Protein AF-A0AAV6B854-F1 (afdb_monomer)

Foldseek 3Di:
DLLLLLQLLLLVLLVVLQVQDADLVVSCVVSVHDSLLSVLVCQQLQRHRDDFDDDPFFFPAWAACQVNNRLWIFGDDNDPFTKIFRQDCDWDCRVFTDHHLFIKTAHALFKKKKKKFFDQDFAWKKKKKKKFQRHLPDDPFKKKWKWKHDHPHIHTADIDTHHNRDIDIDDIDGGHGDDGRIMTMMIIYHAQSDRVSHIMIMKMWMWGPDPPTDIFICSVQQRNPVPPDALGAGPVGRGSRIHIGMDTDPNDDPADHQQPPELVNVLSNDPDPVSVSVSSVVSSVCQVDDADPPCPDSSNVNNLQCQACCHSSNVSVVVVVVVVPDDDDDDDDDDDDDDPPPPPDDDDDPDFFDDLVQAQAEPVGDGDPSVDHHDDPPDDDDGGDDCSHQPPHDDDDDDAADVPPCQQPKDWDADDPDTDDDDDDDDDKDKDWDADDDPPPDSRIDIDIRIDIHHDPPHPNVVVVVVVVVVVCLQDPCVVVPPDPDDPDPPADLPPDDDDCVNVLPPPDDPVRNVVVVVVVVVVCLVVVSLQVSQVRLVVVLVVCVVPHHSVVCVVVNVVSVVSNVVSVVVVVVCLVVLLVVLQVVLCQLLLHHDDPVRNVVLVVQLVVCVVVVNDSVVSSVVSSVCSCPDCSRVDLDFDADPDDDDDDTALSSVQQVLCCQQQVGRRDPVSRVCSVVRNCPPPVNVVVVNLVSLQDPSSLVNQQVPVCVVVVCRVVLVDPPDDCVVVVLCNVCRVVVSVFSSVVVSCCSNVVHDPCQLPFAQKTKDAPSVCVVLVVPPDDHPDRPRIDIDGRCVVSVDGHND

Radius of gyration: 46.35 Å; Cα contacts (8 Å, |Δi|>4): 1194; chains: 1; bounding box: 89×69×136 Å

Nearest PDB structures (foldseek):
  2cdp-assembly4_D  TM=5.839E-01  e=1.074E-02  Saccharophagus degradans 2-40
  1u5y-assembly1_D  TM=4.014E-01  e=1.334E-02  Mus musculus
  1u5x-assembly1_A  TM=3.945E-01  e=5.460E-02  Mus musculus
  6sf2-assembly1_F  TM=3.501E-01  e=2.931E-01  Homo sapiens
  5hlz-assembly2_G  TM=3.293E-01  e=5.930E-01  Homo sapiens

Sequence (803 aa):
ERTLSATAKYLTAAAQAEAGQTNVAELARQQGVEADALAAWLDYLGVSATGPVKIEGHFTDIYTNGSGFAFINGWGKSGTPNLAANSSDQPVRIPGNMKPHSVAVHPSPKLAAAVGWRSPVAGRVRVTATIHHAHPECGNGVTWSLELRRGSKRQRLANGIAQGAKEVKPAPIENLAVQPGDVVSLLIGPRDANHSCDLTAVDLTLTSVGEGGREWDLAKDVSPNVLAGNPHADRFGNDGVWHFYTEPDKGGPLGPVIPAGSLLAKWQASANAAEKVKLANEVQTLLTLAPPTKKDSPDAALHRQLTSLGGPLFNNQIRSSRRKEAPTETRNPKPETREDQSLLTSAATDAAGLNPDRFGNHPNGSSIDAANLCIQAPSAIEIRLPADLVAGYEFVTTGVLDKATGAEGSVQLQLLTNKPSASSGLLTIEAKTADGEGPWYSNNRITSHNTPIVVNDGSAARQRIEAAFDEFRQIFPAALCYTKIVPVDEVVTLTLFYREDDHFKRLMLDGAQAARLDRLWDEMHYVAQDALTLVDVFEQLWQYATQDADPSVFEPMREPIKQRAAAFRQRLVDTQPAHLDAVLKFADGAYRRPLTGTERDELRGLYRKLRTEEIPHDDAIRLTLARTLVAPAFLYRAEKPGLGDKAGPVSDWELATRLSYFLWSSAPDAELRAVAASGKLRQPDALAAQTRRMLKDERARRLATEFACAWLHIYDFDELGEKSDRHFPTFTGLRGAMYEETIRFFTDLFQNDGSVLNILDADYTFLNADLATHYGITNMKFTGSNDWRRVDDVKKFSRGGIL

Structure (mmCIF, N/CA/C/O backbone):
data_AF-A0AAV6B854-F1
#
_entry.id   AF-A0AAV6B854-F1
#
loop_
_atom_site.group_PDB
_atom_site.id
_atom_site.type_symbol
_atom_site.label_atom_id
_atom_site.label_alt_id
_atom_site.label_comp_id
_atom_site.label_asym_id
_atom_site.label_entity_id
_atom_site.label_seq_id
_atom_site.pdbx_PDB_ins_code
_atom_site.Cartn_x
_atom_site.Cartn_y
_atom_site.Cartn_z
_atom_site.occupancy
_atom_site.B_iso_or_equiv
_atom_site.auth_seq_id
_atom_site.auth_comp_id
_atom_site.auth_asym_id
_atom_site.auth_atom_id
_atom_site.pdbx_PDB_model_num
ATOM 1 N N . GLU A 1 1 ? -19.792 -12.767 52.967 1.00 71.62 1 GLU A N 1
ATOM 2 C CA . GLU A 1 1 ? -20.794 -13.488 53.792 1.00 71.62 1 GLU A CA 1
ATOM 3 C C . GLU A 1 1 ? -21.326 -12.671 54.970 1.00 71.62 1 GLU A C 1
ATOM 5 O O . GLU A 1 1 ? -22.494 -12.312 54.914 1.00 71.62 1 GLU A O 1
ATOM 10 N N . ARG A 1 2 ? -20.512 -12.297 55.978 1.00 77.31 2 ARG A N 1
ATOM 11 C CA . ARG A 1 2 ? -20.969 -11.506 57.153 1.00 77.31 2 ARG A CA 1
ATOM 12 C C . ARG A 1 2 ? -21.766 -10.240 56.796 1.00 77.31 2 ARG A C 1
ATOM 14 O O . ARG A 1 2 ? -22.794 -9.966 57.400 1.00 77.31 2 ARG A O 1
ATOM 21 N N . THR A 1 3 ? -21.322 -9.483 55.792 1.00 82.00 3 THR A N 1
ATOM 22 C CA . THR A 1 3 ? -22.029 -8.278 55.319 1.00 82.00 3 THR A CA 1
ATOM 23 C C . THR A 1 3 ? -23.379 -8.601 54.673 1.00 82.00 3 THR A C 1
ATOM 25 O O . THR A 1 3 ? -24.347 -7.876 54.873 1.00 82.00 3 THR A O 1
ATOM 28 N N . LEU A 1 4 ? -23.469 -9.704 53.925 1.00 87.44 4 LEU A N 1
ATOM 29 C CA . LEU A 1 4 ? -24.692 -10.093 53.216 1.00 87.44 4 LEU A CA 1
ATOM 30 C C . LEU A 1 4 ? -25.757 -10.614 54.191 1.00 87.44 4 LEU A C 1
ATOM 32 O O . LEU A 1 4 ? -26.934 -10.284 54.049 1.00 87.44 4 LEU A O 1
ATOM 36 N N . SER A 1 5 ? -25.352 -11.345 55.236 1.00 87.81 5 SER A N 1
ATOM 37 C CA . SER A 1 5 ? -26.268 -11.881 56.253 1.00 87.81 5 SER A CA 1
ATOM 38 C C . SER A 1 5 ? -26.866 -10.831 57.197 1.00 87.81 5 SER A C 1
ATOM 40 O O . SER A 1 5 ? -27.813 -11.142 57.914 1.00 87.81 5 SER A O 1
ATOM 42 N N . ALA A 1 6 ? -26.363 -9.593 57.179 1.00 91.94 6 ALA A N 1
ATOM 43 C CA . ALA A 1 6 ? -26.896 -8.463 57.943 1.00 91.94 6 ALA A CA 1
ATOM 44 C C . ALA A 1 6 ? -27.692 -7.454 57.084 1.00 91.94 6 ALA A C 1
ATOM 46 O O . ALA A 1 6 ? -28.040 -6.374 57.565 1.00 91.94 6 ALA A O 1
ATOM 47 N N . THR A 1 7 ? -28.004 -7.786 55.825 1.00 93.88 7 THR A N 1
ATOM 48 C CA . THR A 1 7 ? -28.675 -6.884 54.867 1.00 93.88 7 THR A CA 1
ATOM 49 C C . THR A 1 7 ? -29.955 -6.243 55.408 1.00 93.88 7 THR A C 1
ATOM 51 O O . THR A 1 7 ? -30.139 -5.035 55.259 1.00 93.88 7 THR A O 1
ATOM 54 N N . ALA A 1 8 ? -30.819 -6.992 56.097 1.00 93.25 8 ALA A N 1
ATOM 55 C CA . ALA A 1 8 ? -32.073 -6.443 56.615 1.00 93.25 8 ALA A CA 1
ATOM 56 C C . ALA A 1 8 ? -31.842 -5.344 57.670 1.00 93.25 8 ALA A C 1
ATOM 58 O O . ALA A 1 8 ? -32.576 -4.352 57.725 1.00 93.25 8 ALA A O 1
ATOM 59 N N . LYS A 1 9 ? -30.778 -5.478 58.472 1.00 93.25 9 LYS A N 1
ATOM 60 C CA . LYS A 1 9 ? -30.368 -4.473 59.462 1.00 93.25 9 LYS A CA 1
ATOM 61 C C . LYS A 1 9 ? -29.821 -3.213 58.791 1.00 93.25 9 LYS A C 1
ATOM 63 O O . LYS A 1 9 ? -30.183 -2.111 59.196 1.00 93.25 9 LYS A O 1
ATOM 68 N N . TYR A 1 10 ? -29.021 -3.361 57.729 1.00 92.88 10 TYR A N 1
ATOM 69 C CA . TYR A 1 10 ? -28.537 -2.222 56.938 1.00 92.88 10 TYR A CA 1
ATOM 70 C C . TYR A 1 10 ? -29.685 -1.435 56.297 1.00 92.88 10 TYR A C 1
ATOM 72 O O . TYR A 1 10 ? -29.712 -0.209 56.385 1.00 92.88 10 TYR A O 1
ATOM 80 N N . LEU A 1 11 ? -30.669 -2.126 55.717 1.00 93.19 11 LEU A N 1
ATOM 81 C CA . LEU A 1 11 ? -31.848 -1.482 55.133 1.00 93.19 11 LEU A CA 1
ATOM 82 C C . LEU A 1 11 ? -32.732 -0.820 56.200 1.00 93.19 11 LEU A C 1
ATOM 84 O O . LEU A 1 11 ? -33.267 0.260 55.970 1.00 93.19 11 LEU A O 1
ATOM 88 N N . THR A 1 12 ? -32.830 -1.399 57.399 1.00 90.50 12 THR A N 1
ATOM 89 C CA . THR A 1 12 ? -33.532 -0.762 58.527 1.00 90.50 12 THR A CA 1
ATOM 90 C C . THR A 1 12 ? -32.855 0.550 58.942 1.00 90.50 12 THR A C 1
ATOM 92 O O . THR A 1 12 ? -33.535 1.569 59.067 1.00 90.50 12 THR A O 1
ATOM 95 N N . ALA A 1 13 ? -31.522 0.565 59.075 1.00 89.00 13 ALA A N 1
ATOM 96 C CA . ALA A 1 13 ? -30.770 1.803 59.308 1.00 89.00 13 ALA A CA 1
ATOM 97 C C . ALA A 1 13 ? -30.957 2.820 58.170 1.00 89.00 13 ALA A C 1
ATOM 99 O O . ALA A 1 13 ? -31.096 4.012 58.437 1.00 89.00 13 ALA A O 1
ATOM 100 N N . ALA A 1 14 ? -30.999 2.373 56.911 1.00 88.75 14 ALA A N 1
ATOM 101 C CA . ALA A 1 14 ? -31.223 3.259 55.772 1.00 88.75 14 ALA A CA 1
ATOM 102 C C . ALA A 1 14 ? -32.614 3.917 55.801 1.00 88.75 14 ALA A C 1
ATOM 104 O O . ALA A 1 14 ? -32.718 5.115 55.556 1.00 88.75 14 ALA A O 1
ATOM 105 N N . ALA A 1 15 ? -33.668 3.184 56.178 1.00 86.81 15 ALA A N 1
ATOM 106 C CA . ALA A 1 15 ? -35.006 3.759 56.358 1.00 86.81 15 ALA A CA 1
ATOM 107 C C . ALA A 1 15 ? -35.057 4.795 57.498 1.00 86.81 15 ALA A C 1
ATOM 109 O O . ALA A 1 15 ? -35.732 5.814 57.378 1.00 86.81 15 ALA A O 1
ATOM 110 N N . GLN A 1 16 ? -34.328 4.564 58.597 1.00 84.00 16 GLN A N 1
ATOM 111 C CA . GLN A 1 16 ? -34.201 5.541 59.689 1.00 84.00 16 GLN A CA 1
ATOM 112 C C . GLN A 1 16 ? -33.441 6.799 59.244 1.00 84.00 16 GLN A C 1
ATOM 114 O O . GLN A 1 16 ? -33.803 7.913 59.625 1.00 84.00 16 GLN A O 1
ATOM 119 N N . ALA A 1 17 ? -32.425 6.630 58.393 1.00 80.88 17 ALA A N 1
ATOM 120 C CA . ALA A 1 17 ? -31.695 7.743 57.803 1.00 80.88 17 ALA A CA 1
ATOM 121 C C . ALA A 1 17 ? -32.569 8.583 56.855 1.00 80.88 17 ALA A C 1
ATOM 123 O O . ALA A 1 17 ? -32.523 9.809 56.922 1.00 80.88 17 ALA A O 1
ATOM 124 N N . GLU A 1 18 ? -33.425 7.954 56.038 1.00 76.44 18 GLU A N 1
ATOM 125 C CA . GLU A 1 18 ? -34.421 8.658 55.209 1.00 76.44 18 GLU A CA 1
ATOM 126 C C . GLU A 1 18 ? -35.422 9.474 56.045 1.00 76.44 18 GLU A C 1
ATOM 128 O O . GLU A 1 18 ? -35.885 10.523 55.601 1.00 76.44 18 GLU A O 1
ATOM 133 N N . ALA A 1 19 ? -35.738 9.019 57.262 1.00 72.81 19 ALA A N 1
ATOM 134 C CA . ALA A 1 19 ? -36.657 9.689 58.184 1.00 72.81 19 ALA A CA 1
ATOM 135 C C . ALA A 1 19 ? -36.009 10.817 59.020 1.00 72.81 19 ALA A C 1
ATOM 137 O O . ALA A 1 19 ? -36.686 11.413 59.858 1.00 72.81 19 ALA A O 1
ATOM 138 N N . GLY A 1 20 ? -34.724 11.130 58.799 1.00 69.56 20 GLY A N 1
ATOM 139 C CA . GLY A 1 20 ? -34.049 12.295 59.388 1.00 69.56 20 GLY A CA 1
ATOM 140 C C . GLY A 1 20 ? -33.000 12.004 60.471 1.00 69.56 20 GLY A C 1
ATOM 141 O O . GLY A 1 20 ? -32.495 12.948 61.077 1.00 69.56 20 GLY A O 1
ATOM 142 N N . GLN A 1 21 ? -32.627 10.743 60.725 1.00 64.69 21 GLN A N 1
ATOM 143 C CA . GLN A 1 21 ? -31.548 10.399 61.667 1.00 64.69 21 GLN A CA 1
ATOM 144 C C . GLN A 1 21 ? -30.183 10.374 60.951 1.00 64.69 21 GLN A C 1
ATOM 146 O O . GLN A 1 21 ? -29.966 9.581 60.043 1.00 64.69 21 GLN A O 1
ATOM 151 N N . THR A 1 22 ? -29.245 11.255 61.320 1.00 63.97 22 THR A N 1
ATOM 152 C CA . THR A 1 22 ? -28.182 11.672 60.377 1.00 63.97 22 THR A CA 1
ATOM 153 C C . THR A 1 22 ? -26.769 11.134 60.645 1.00 63.97 22 THR A C 1
ATOM 155 O O . THR A 1 22 ? -25.888 11.274 59.794 1.00 63.97 22 THR A O 1
ATOM 158 N N . ASN A 1 23 ? -26.520 10.500 61.796 1.00 78.75 23 ASN A N 1
ATOM 159 C CA . ASN A 1 23 ? -25.188 10.003 62.161 1.00 78.75 23 ASN A CA 1
ATOM 160 C C . ASN A 1 23 ? -25.024 8.509 61.821 1.00 78.75 23 ASN A C 1
ATOM 162 O O . ASN A 1 23 ? -25.554 7.644 62.518 1.00 78.75 23 ASN A O 1
ATOM 166 N N . VAL A 1 24 ? -24.241 8.215 60.775 1.00 79.75 24 VAL A N 1
ATOM 167 C CA . VAL A 1 24 ? -23.971 6.850 60.278 1.00 79.75 24 VAL A CA 1
ATOM 168 C C . VAL A 1 24 ? -23.325 5.957 61.340 1.00 79.75 24 VAL A C 1
ATOM 170 O O . VAL A 1 24 ? -23.708 4.798 61.465 1.00 79.75 24 VAL A O 1
ATOM 173 N N . ALA A 1 25 ? -22.384 6.481 62.132 1.00 81.31 25 ALA A N 1
ATOM 174 C CA . ALA A 1 25 ? -21.709 5.702 63.173 1.00 81.31 25 ALA A CA 1
ATOM 175 C C . ALA A 1 25 ? -22.676 5.314 64.302 1.00 81.31 25 ALA A C 1
ATOM 177 O O . ALA A 1 25 ? -22.631 4.198 64.816 1.00 81.31 25 ALA A O 1
ATOM 178 N N . GLU A 1 26 ? -23.595 6.217 64.646 1.00 83.38 26 GLU A N 1
ATOM 179 C CA . GLU A 1 26 ? -24.616 5.955 65.657 1.00 83.38 26 GLU A CA 1
ATOM 180 C C . GLU A 1 26 ? -25.685 4.976 65.149 1.00 83.38 26 GLU A C 1
ATOM 182 O O . GLU A 1 26 ? -26.049 4.049 65.868 1.00 83.38 26 GLU A O 1
ATOM 187 N N . LEU A 1 27 ? -26.130 5.107 63.894 1.00 85.81 27 LEU A N 1
ATOM 188 C CA . LEU A 1 27 ? -27.044 4.149 63.258 1.00 85.81 27 LEU A CA 1
ATOM 189 C C . LEU A 1 27 ? -26.430 2.745 63.160 1.00 85.81 27 LEU A C 1
ATOM 191 O O . LEU A 1 27 ? -27.095 1.754 63.464 1.00 85.81 27 LEU A O 1
ATOM 195 N N . ALA A 1 28 ? -25.151 2.655 62.786 1.00 86.62 28 ALA A N 1
ATOM 196 C CA . ALA A 1 28 ? -24.418 1.393 62.726 1.00 86.62 28 ALA A CA 1
ATOM 197 C C . ALA A 1 28 ? -24.355 0.714 64.104 1.00 86.62 28 ALA A C 1
ATOM 199 O O . ALA A 1 28 ? -24.647 -0.478 64.225 1.00 86.62 28 ALA A O 1
ATOM 200 N N . ARG A 1 29 ? -24.065 1.489 65.159 1.00 87.00 29 ARG A N 1
ATOM 201 C CA . ARG A 1 29 ? -24.039 1.017 66.551 1.00 87.00 29 ARG A CA 1
ATOM 202 C C . ARG A 1 29 ? -25.415 0.550 67.031 1.00 87.00 29 ARG A C 1
ATOM 204 O O . ARG A 1 29 ? -25.506 -0.511 67.640 1.00 87.00 29 ARG A O 1
ATOM 211 N N . GLN A 1 30 ? -26.475 1.304 66.734 1.00 86.31 30 GLN A N 1
ATOM 212 C CA . GLN A 1 30 ? -27.852 0.963 67.117 1.00 86.31 30 GLN A CA 1
ATOM 213 C C . GLN A 1 30 ? -28.340 -0.334 66.461 1.00 86.31 30 GLN A C 1
ATOM 215 O O . GLN A 1 30 ? -29.020 -1.126 67.108 1.00 86.31 30 GLN A O 1
ATOM 220 N N . GLN A 1 31 ? -27.967 -0.576 65.200 1.00 88.25 31 GLN A N 1
ATOM 221 C CA . GLN A 1 31 ? -28.343 -1.796 64.476 1.00 88.25 31 GLN A CA 1
ATOM 222 C C . GLN A 1 31 ? -27.357 -2.965 64.671 1.00 88.25 31 GLN A C 1
ATOM 224 O O . GLN A 1 31 ? -27.645 -4.091 64.252 1.00 88.25 31 GLN A O 1
ATOM 229 N N . GLY A 1 32 ? -26.204 -2.733 65.309 1.00 89.00 32 GLY A N 1
ATOM 230 C CA . GLY A 1 32 ? -25.157 -3.739 65.510 1.00 89.00 32 GLY A CA 1
ATOM 231 C C . GLY A 1 32 ? -24.553 -4.227 64.191 1.00 89.00 32 GLY A C 1
ATOM 232 O O . GLY A 1 32 ? -24.467 -5.435 63.965 1.00 89.00 32 GLY A O 1
ATOM 233 N N . VAL A 1 33 ? -24.207 -3.295 63.300 1.00 89.81 33 VAL A N 1
ATOM 234 C CA . VAL A 1 33 ? -23.647 -3.572 61.970 1.00 89.81 33 VAL A CA 1
ATOM 235 C C . VAL A 1 33 ? -22.370 -2.769 61.710 1.00 89.81 33 VAL A C 1
ATOM 237 O O . VAL A 1 33 ? -22.152 -1.727 62.319 1.00 89.81 33 VAL A O 1
ATOM 240 N N . GLU A 1 34 ? -21.537 -3.230 60.774 1.00 87.31 34 GLU A N 1
ATOM 241 C CA . GLU A 1 34 ? -20.301 -2.531 60.383 1.00 87.31 34 GLU A CA 1
ATOM 242 C C . GLU A 1 34 ? -20.585 -1.155 59.757 1.00 87.31 34 GLU A C 1
ATOM 244 O O . GLU A 1 34 ? -21.346 -1.055 58.789 1.00 87.31 34 GLU A O 1
ATOM 249 N N . ALA A 1 35 ? -19.936 -0.103 60.265 1.00 84.00 35 ALA A N 1
ATOM 250 C CA . ALA A 1 35 ? -20.169 1.277 59.827 1.00 84.00 35 ALA A CA 1
ATOM 251 C C . ALA A 1 35 ? -19.794 1.511 58.353 1.00 84.00 35 ALA A C 1
ATOM 253 O O . ALA A 1 35 ? -20.545 2.165 57.629 1.00 84.00 35 ALA A O 1
ATOM 254 N N . ASP A 1 36 ? -18.691 0.920 57.883 1.00 82.75 36 ASP A N 1
ATOM 255 C CA . ASP A 1 36 ? -18.240 1.046 56.489 1.00 82.75 36 ASP A CA 1
ATOM 256 C C . ASP A 1 36 ? -19.211 0.379 55.506 1.00 82.75 36 ASP A C 1
ATOM 258 O O . ASP A 1 36 ? -19.487 0.904 54.427 1.00 82.75 36 ASP A O 1
ATOM 262 N N . ALA A 1 37 ? -19.779 -0.766 55.890 1.00 84.88 37 ALA A N 1
ATOM 263 C CA . ALA A 1 37 ? -20.789 -1.444 55.087 1.00 84.88 37 ALA A CA 1
ATOM 264 C C . ALA A 1 37 ? -22.123 -0.681 55.086 1.00 84.88 37 ALA A C 1
ATOM 266 O O . ALA A 1 37 ? -22.772 -0.599 54.045 1.00 84.88 37 ALA A O 1
ATOM 267 N N . LEU A 1 38 ? -22.518 -0.075 56.215 1.00 87.31 38 LEU A N 1
ATOM 268 C CA . LEU A 1 38 ? -23.690 0.802 56.254 1.00 87.31 38 LEU A CA 1
ATOM 269 C C . LEU A 1 38 ? -23.485 2.029 55.358 1.00 87.31 38 LEU A C 1
ATOM 271 O O . LEU A 1 38 ? -24.388 2.391 54.611 1.00 87.31 38 LEU A O 1
ATOM 275 N N . ALA A 1 39 ? -22.296 2.636 55.378 1.00 83.94 39 ALA A N 1
ATOM 276 C CA . ALA A 1 39 ? -21.963 3.743 54.489 1.00 83.94 39 ALA A CA 1
ATOM 277 C C . ALA A 1 39 ? -22.082 3.343 53.007 1.00 83.94 39 ALA A C 1
ATOM 279 O O . ALA A 1 39 ? -22.680 4.087 52.232 1.00 83.94 39 ALA A O 1
ATOM 280 N N . ALA A 1 40 ? -21.602 2.151 52.632 1.00 85.00 40 ALA A N 1
ATOM 281 C CA . ALA A 1 40 ? -21.742 1.615 51.278 1.00 85.00 40 ALA A CA 1
ATOM 282 C C . ALA A 1 40 ? -23.212 1.379 50.871 1.00 85.00 40 ALA A C 1
ATOM 284 O O . ALA A 1 40 ? -23.603 1.691 49.745 1.00 85.00 40 ALA A O 1
ATOM 285 N N . TRP A 1 41 ? -24.051 0.890 51.791 1.00 88.38 41 TRP A N 1
ATOM 286 C CA . TRP A 1 41 ? -25.497 0.769 51.569 1.00 88.38 41 TRP A CA 1
ATOM 287 C C . TRP A 1 41 ? -26.172 2.130 51.369 1.00 88.38 41 TRP A C 1
ATOM 289 O O . TRP A 1 41 ? -26.952 2.290 50.433 1.00 88.38 41 TRP A O 1
ATOM 299 N N . LEU A 1 42 ? -25.861 3.119 52.210 1.00 86.00 42 LEU A N 1
ATOM 300 C CA . LEU A 1 42 ? -26.408 4.475 52.089 1.00 86.00 42 LEU A CA 1
ATOM 301 C C . LEU A 1 42 ? -25.967 5.155 50.784 1.00 86.00 42 LEU A C 1
ATOM 303 O O . LEU A 1 42 ? -26.782 5.820 50.144 1.00 86.00 42 LEU A O 1
ATOM 307 N N . ASP A 1 43 ? -24.714 4.950 50.363 1.00 82.06 43 ASP A N 1
ATOM 308 C CA . ASP A 1 43 ? -24.197 5.411 49.069 1.00 82.06 43 ASP A CA 1
ATOM 309 C C . ASP A 1 43 ? -24.985 4.801 47.910 1.00 82.06 43 ASP A C 1
ATOM 311 O O . ASP A 1 43 ? -25.469 5.520 47.037 1.00 82.06 43 ASP A O 1
ATOM 315 N N . TYR A 1 44 ? -25.160 3.479 47.926 1.00 86.75 44 TYR A N 1
ATOM 316 C CA . TYR A 1 44 ? -25.877 2.764 46.877 1.00 86.75 44 TYR A CA 1
ATOM 317 C C . TYR A 1 44 ? -27.359 3.161 46.787 1.00 86.75 44 TYR A C 1
ATOM 319 O O . TYR A 1 44 ? -27.915 3.249 45.693 1.00 86.75 44 TYR A O 1
ATOM 327 N N . LEU A 1 45 ? -27.985 3.449 47.932 1.00 86.88 45 LEU A N 1
ATOM 328 C CA . LEU A 1 45 ? -29.381 3.879 48.027 1.00 86.88 45 LEU A CA 1
ATOM 329 C C . LEU A 1 45 ? -29.585 5.385 47.808 1.00 86.88 45 LEU A C 1
ATOM 331 O O . LEU A 1 45 ? -30.728 5.827 47.710 1.00 86.88 45 LEU A O 1
ATOM 335 N N . GLY A 1 46 ? -28.522 6.194 47.752 1.00 82.50 46 GLY A N 1
ATOM 336 C CA . GLY A 1 46 ? -28.663 7.648 47.637 1.00 82.50 46 GLY A CA 1
ATOM 337 C C . GLY A 1 46 ? -29.248 8.329 48.868 1.00 82.50 46 GLY A C 1
ATOM 338 O O . GLY A 1 46 ? -29.906 9.368 48.744 1.00 82.50 46 GLY A O 1
ATOM 339 N N . VAL A 1 47 ? -29.075 7.731 50.045 1.00 81.50 47 VAL A N 1
ATOM 340 C CA . VAL A 1 47 ? -29.622 8.257 51.296 1.00 81.50 47 VAL A CA 1
ATOM 341 C C . VAL A 1 47 ? -28.563 9.135 51.954 1.00 81.50 47 VAL A C 1
ATOM 343 O O . VAL A 1 47 ? -27.470 8.681 52.293 1.00 81.50 47 VAL A O 1
ATOM 346 N N . SER A 1 48 ? -28.884 10.416 52.117 1.00 70.31 48 SER A N 1
ATOM 347 C CA . SER A 1 48 ? -28.019 11.422 52.731 1.00 70.31 48 SER A CA 1
ATOM 348 C C . SER A 1 48 ? -28.787 12.221 53.760 1.00 70.31 48 SER A C 1
ATOM 350 O O . SER A 1 48 ? -29.995 12.402 53.632 1.00 70.31 48 SER A O 1
ATOM 352 N N . ALA A 1 49 ? -28.059 12.741 54.740 1.00 55.66 49 ALA A N 1
ATOM 353 C CA . ALA A 1 49 ? -28.635 13.409 55.889 1.00 55.66 49 ALA A CA 1
ATOM 354 C C . ALA A 1 49 ? -27.991 14.775 56.203 1.00 55.66 49 ALA A C 1
ATOM 356 O O . ALA A 1 49 ? -28.264 15.354 57.251 1.00 55.66 49 ALA A O 1
ATOM 357 N N . THR A 1 50 ? -27.128 15.311 55.327 1.00 60.00 50 THR A N 1
ATOM 358 C CA . THR A 1 50 ? -26.422 16.575 55.599 1.00 60.00 50 THR A CA 1
ATOM 359 C C . THR A 1 50 ? -26.249 17.478 54.371 1.00 60.00 50 THR A C 1
ATOM 361 O O . THR A 1 50 ? -25.636 17.104 53.372 1.00 60.00 50 THR A O 1
ATOM 364 N N . GLY A 1 51 ? -26.728 18.722 54.517 1.00 64.38 51 GLY A N 1
ATOM 365 C CA . GLY A 1 51 ? -26.410 19.885 53.680 1.00 64.38 51 GLY A CA 1
ATOM 366 C C . GLY A 1 51 ? -27.125 19.972 52.319 1.00 64.38 51 GLY A C 1
ATOM 367 O O . GLY A 1 51 ? -27.560 18.957 51.778 1.00 64.38 51 GLY A O 1
ATOM 368 N N . PRO A 1 52 ? -27.245 21.183 51.739 1.00 76.81 52 PRO A N 1
ATOM 369 C CA . PRO A 1 52 ? -27.783 21.361 50.391 1.00 76.81 52 PRO A CA 1
ATOM 370 C C . PRO A 1 52 ? -26.841 20.763 49.336 1.00 76.81 52 PRO A C 1
ATOM 372 O O . PRO A 1 52 ? -25.620 20.752 49.518 1.00 76.81 52 PRO A O 1
ATOM 375 N N . VAL A 1 53 ? -27.395 20.316 48.203 1.00 87.69 53 VAL A N 1
ATOM 376 C CA . VAL A 1 53 ? -26.591 19.865 47.057 1.00 87.69 53 VAL A CA 1
ATOM 377 C C . VAL A 1 53 ? -25.744 21.030 46.539 1.00 87.69 53 VAL A C 1
ATOM 379 O O . VAL A 1 53 ? -26.273 22.059 46.095 1.00 87.69 53 VAL A O 1
ATOM 382 N N . LYS A 1 54 ? -24.421 20.852 46.574 1.00 89.00 54 LYS A N 1
ATOM 383 C CA . LYS A 1 54 ? -23.459 21.755 45.937 1.00 89.00 54 LYS A CA 1
ATOM 384 C C . LYS A 1 54 ? -23.229 21.302 44.499 1.00 89.00 54 LYS A C 1
ATOM 386 O O . LYS A 1 54 ? -22.840 20.161 44.265 1.00 89.00 54 LYS A O 1
ATOM 391 N N . ILE A 1 55 ? -23.499 22.198 43.556 1.00 91.06 55 ILE A N 1
ATOM 392 C CA . ILE A 1 55 ? -23.153 22.029 42.145 1.00 91.06 55 ILE A CA 1
ATOM 393 C C . ILE A 1 55 ? -21.939 22.919 41.908 1.00 91.06 55 ILE A C 1
ATOM 395 O O . ILE A 1 55 ? -22.007 24.121 42.157 1.00 91.06 55 ILE A O 1
ATOM 399 N N . GLU A 1 56 ? -20.837 22.309 41.499 1.00 89.31 56 GLU A N 1
ATOM 400 C CA . GLU A 1 56 ? -19.605 22.994 41.116 1.00 89.31 56 GLU A CA 1
ATOM 401 C C . GLU A 1 56 ? -19.467 22.935 39.589 1.00 89.31 56 GLU A C 1
ATOM 403 O O . GLU A 1 56 ? -20.077 22.085 38.941 1.00 89.31 56 GLU A O 1
ATOM 408 N N . GLY A 1 57 ? -18.675 23.839 39.009 1.00 91.56 57 GLY A N 1
ATOM 409 C CA . GLY A 1 57 ? -18.372 23.802 37.576 1.00 91.56 57 GLY A CA 1
ATOM 410 C C . GLY A 1 57 ? -19.481 24.325 36.663 1.00 91.56 57 GLY A C 1
ATOM 411 O O . GLY A 1 57 ? -19.533 23.908 35.504 1.00 91.56 57 GLY A O 1
ATOM 412 N N . HIS A 1 58 ? -20.364 25.209 37.147 1.00 95.62 58 HIS A N 1
ATOM 413 C CA . HIS A 1 58 ? -21.319 25.916 36.286 1.00 95.62 58 HIS A CA 1
ATOM 414 C C . HIS A 1 58 ? -20.615 26.536 35.085 1.00 95.62 58 HIS A C 1
ATOM 416 O O . HIS A 1 58 ? -19.547 27.133 35.222 1.00 95.62 58 HIS A O 1
ATOM 422 N N . PHE A 1 59 ? -21.232 26.425 33.911 1.00 94.19 59 PHE A N 1
ATOM 423 C CA . PHE A 1 59 ? -20.760 27.171 32.756 1.00 94.19 59 PHE A CA 1
ATOM 424 C C . PHE A 1 59 ? -20.941 28.673 33.007 1.00 94.19 59 PHE A C 1
ATOM 426 O O . PHE A 1 59 ? -22.065 29.136 33.201 1.00 94.19 59 PHE A O 1
ATOM 433 N N . THR A 1 60 ? -19.834 29.414 33.003 1.00 92.12 60 THR A N 1
ATOM 434 C CA . THR A 1 60 ? -19.805 30.873 33.206 1.00 92.12 60 THR A CA 1
ATOM 435 C C . THR A 1 60 ? -19.580 31.652 31.915 1.00 92.12 60 THR A C 1
ATOM 437 O O . THR A 1 60 ? -19.977 32.810 31.825 1.00 92.12 60 THR A O 1
ATOM 440 N N . ASP A 1 61 ? -18.940 31.031 30.924 1.00 92.25 61 ASP A N 1
ATOM 441 C CA . ASP A 1 61 ? -18.695 31.639 29.617 1.00 92.25 61 ASP A CA 1
ATOM 442 C C . ASP A 1 61 ? -19.975 31.601 28.771 1.00 92.25 61 ASP A C 1
ATOM 444 O O . ASP A 1 61 ? -20.734 30.631 28.830 1.00 92.25 61 ASP A O 1
ATOM 448 N N . ILE A 1 62 ? -20.210 32.649 27.981 1.00 91.06 62 ILE A N 1
ATOM 449 C CA . ILE A 1 62 ? -21.377 32.759 27.100 1.00 91.06 62 ILE A CA 1
ATOM 450 C C . ILE A 1 62 ? -20.983 32.380 25.672 1.00 91.06 62 ILE A C 1
ATOM 452 O O . ILE A 1 62 ? -20.000 32.880 25.124 1.00 91.06 62 ILE A O 1
ATOM 456 N N . TYR A 1 63 ? -21.822 31.555 25.054 1.00 82.44 63 TYR A N 1
ATOM 457 C CA . TYR A 1 63 ? -21.753 31.165 23.654 1.00 82.44 63 TYR A CA 1
ATOM 458 C C . TYR A 1 63 ? -22.940 31.785 22.906 1.00 82.44 63 TYR A C 1
ATOM 460 O O . TYR A 1 63 ? -24.096 31.536 23.241 1.00 82.44 63 TYR A O 1
ATOM 468 N N . THR A 1 64 ? -22.667 32.624 21.905 1.00 90.31 64 THR A N 1
ATOM 469 C CA . THR A 1 64 ? -23.695 33.275 21.072 1.00 90.31 64 THR A CA 1
ATOM 470 C C . THR A 1 64 ? -23.409 33.061 19.596 1.00 90.31 64 THR A C 1
ATOM 472 O O . THR A 1 64 ? -22.263 32.826 19.209 1.00 90.31 64 THR A O 1
ATOM 475 N N . ASN A 1 65 ? -24.449 33.181 18.769 1.00 85.88 65 ASN A N 1
ATOM 476 C CA . ASN A 1 65 ? -24.357 33.083 17.310 1.00 85.88 65 ASN A CA 1
ATOM 477 C C . ASN A 1 65 ? -23.709 31.775 16.833 1.00 85.88 65 ASN A C 1
ATOM 479 O O . ASN A 1 65 ? -22.838 31.772 15.954 1.00 85.88 65 ASN A O 1
ATOM 483 N N . GLY A 1 66 ? -24.114 30.655 17.429 1.00 79.94 66 GLY A N 1
ATOM 484 C CA . GLY A 1 66 ? -23.537 29.353 17.138 1.00 79.94 66 GLY A CA 1
ATOM 485 C C . GLY A 1 66 ? -23.592 28.993 15.655 1.00 79.94 66 GLY A C 1
ATOM 486 O O . GLY A 1 66 ? -24.662 28.992 15.049 1.00 79.94 66 GLY A O 1
ATOM 487 N N . SER A 1 67 ? -22.420 28.741 15.059 1.00 78.75 67 SER A N 1
ATOM 488 C CA . SER A 1 67 ? -22.242 28.493 13.616 1.00 78.75 67 SER A CA 1
ATOM 489 C C . SER A 1 67 ? -22.917 29.538 12.707 1.00 78.75 67 SER A C 1
ATOM 491 O O . SER A 1 67 ? -23.337 29.215 11.600 1.00 78.75 67 SER A O 1
ATOM 493 N N . GLY A 1 68 ? -23.020 30.792 13.165 1.00 83.75 68 GLY A N 1
ATOM 494 C CA . GLY A 1 68 ? -23.595 31.906 12.404 1.00 83.75 68 GLY A CA 1
ATOM 495 C C . GLY A 1 68 ? -25.103 32.119 12.584 1.00 83.75 68 GLY A C 1
ATOM 496 O O . GLY A 1 68 ? -25.646 33.056 12.002 1.00 83.75 68 GLY A O 1
ATOM 497 N N . PHE A 1 69 ? -25.790 31.312 13.398 1.00 87.25 69 PHE A N 1
ATOM 498 C CA . PHE A 1 69 ? -27.226 31.457 13.651 1.00 87.25 69 PHE A CA 1
ATOM 499 C C . PHE A 1 69 ? -27.498 32.263 14.927 1.00 87.25 69 PHE A C 1
ATOM 501 O O . PHE A 1 69 ? -27.187 31.813 16.027 1.00 87.25 69 PHE A O 1
ATOM 508 N N . ALA A 1 70 ? -28.145 33.428 14.808 1.00 91.00 70 ALA A N 1
ATOM 509 C CA . ALA A 1 70 ? -28.414 34.321 15.947 1.00 91.00 70 ALA A CA 1
ATOM 510 C C . ALA A 1 70 ? -29.334 33.726 17.035 1.00 91.00 70 ALA A C 1
ATOM 512 O O . ALA A 1 70 ? -29.317 34.157 18.187 1.00 91.00 70 ALA A O 1
ATOM 513 N N . PHE A 1 71 ? -30.136 32.723 16.676 1.00 92.94 71 PHE A N 1
ATOM 514 C CA . PHE A 1 71 ? -31.031 31.993 17.581 1.00 92.94 71 PHE A CA 1
ATOM 515 C C . PHE A 1 71 ? -30.374 30.755 18.222 1.00 92.94 71 PHE A C 1
ATOM 517 O O . PHE A 1 71 ? -31.030 30.029 18.968 1.00 92.94 71 PHE A O 1
ATOM 524 N N . ILE A 1 72 ? -29.089 30.511 17.941 1.00 93.38 72 ILE A N 1
ATOM 525 C CA . ILE A 1 72 ? -28.284 29.480 18.595 1.00 93.38 72 ILE A CA 1
ATOM 526 C C . ILE A 1 72 ? -27.393 30.144 19.629 1.00 93.38 72 ILE A C 1
ATOM 528 O O . ILE A 1 72 ? -26.391 30.784 19.302 1.00 93.38 72 ILE A O 1
ATOM 532 N N . ASN A 1 73 ? -27.763 29.959 20.889 1.00 94.69 73 ASN A N 1
ATOM 533 C CA . ASN A 1 73 ? -27.072 30.534 22.031 1.00 94.69 73 ASN A CA 1
ATOM 534 C C . ASN A 1 73 ? -26.894 29.474 23.118 1.00 94.69 73 ASN A C 1
ATOM 536 O O . ASN A 1 73 ? -27.518 28.416 23.072 1.00 94.69 73 ASN A O 1
ATOM 540 N N . GLY A 1 74 ? -26.049 29.740 24.104 1.00 94.31 74 GLY A N 1
ATOM 541 C CA . GLY A 1 74 ? -25.836 28.830 25.215 1.00 94.31 74 GLY A CA 1
ATOM 542 C C . GLY A 1 74 ? -24.640 29.204 26.077 1.00 94.31 74 GLY A C 1
ATOM 543 O O . GLY A 1 74 ? -24.240 30.365 26.153 1.00 94.31 74 GLY A O 1
ATOM 544 N N . TRP A 1 75 ? -24.065 28.207 26.734 1.00 94.56 75 TRP A N 1
ATOM 545 C CA . TRP A 1 75 ? -23.040 28.390 27.752 1.00 94.56 75 TRP A CA 1
ATOM 546 C C . TRP A 1 75 ? -21.805 27.529 27.463 1.00 94.56 75 TRP A C 1
ATOM 548 O O . TRP A 1 75 ? -21.916 26.407 26.976 1.00 94.56 75 TRP A O 1
ATOM 558 N N . GLY A 1 76 ? -20.622 28.043 27.791 1.00 87.81 76 GLY A N 1
ATOM 559 C CA . GLY A 1 76 ? -19.327 27.428 27.502 1.00 87.81 76 GLY A CA 1
ATOM 560 C C . GLY A 1 76 ? -18.489 28.235 26.508 1.00 87.81 76 GLY A C 1
ATOM 561 O O . GLY A 1 76 ? -18.876 29.310 26.054 1.00 87.81 76 GLY A O 1
ATOM 562 N N . LYS A 1 77 ? -17.300 27.719 26.188 1.00 73.06 77 LYS A N 1
ATOM 563 C CA . LYS A 1 77 ? -16.398 28.316 25.188 1.00 73.06 77 LYS A CA 1
ATOM 564 C C . LYS A 1 77 ? -16.839 27.910 23.779 1.00 73.06 77 LYS A C 1
ATOM 566 O O . LYS A 1 77 ? -17.616 26.977 23.622 1.00 73.06 77 LYS A O 1
ATOM 571 N N . SER A 1 78 ? -16.293 28.550 22.742 1.00 64.38 78 SER A N 1
ATOM 572 C CA . SER A 1 78 ? -16.537 28.153 21.340 1.00 64.38 78 SER A CA 1
ATOM 573 C C . SER A 1 78 ? -16.119 26.705 21.019 1.00 64.38 78 SER A C 1
ATOM 575 O O . SER A 1 78 ? -16.553 26.160 20.009 1.00 64.38 78 SER A O 1
ATOM 577 N N . GLY A 1 79 ? -15.293 26.086 21.871 1.00 74.81 79 GLY A N 1
ATOM 578 C CA . GLY A 1 79 ? -14.948 24.664 21.836 1.00 74.81 79 GLY A CA 1
ATOM 579 C C . GLY A 1 79 ? -15.746 23.826 22.841 1.00 74.81 79 GLY A C 1
ATOM 580 O O . GLY A 1 79 ? -16.900 24.108 23.144 1.00 74.81 79 GLY A O 1
ATOM 581 N N . THR A 1 80 ? -15.119 22.781 23.376 1.00 83.62 80 THR A N 1
ATOM 582 C CA . THR A 1 80 ? -15.743 21.836 24.316 1.00 83.62 80 THR A CA 1
ATOM 583 C C . THR A 1 80 ? -15.158 21.975 25.726 1.00 83.62 80 THR A C 1
ATOM 585 O O . THR 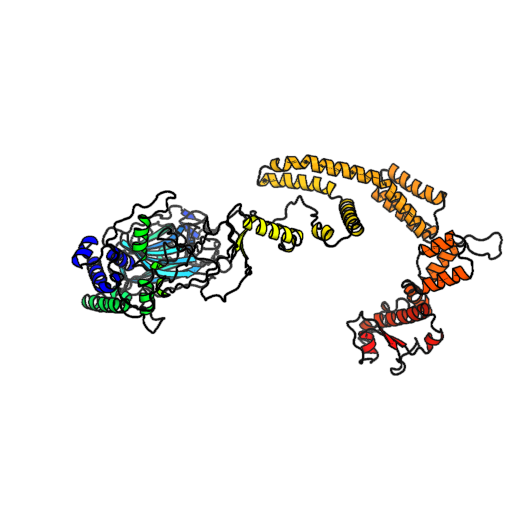A 1 80 ? -13.947 22.190 25.843 1.00 83.62 80 THR A O 1
ATOM 588 N N . PRO A 1 81 ? -15.930 21.762 26.802 1.00 89.75 81 PRO A N 1
ATOM 589 C CA . PRO A 1 81 ? -17.347 21.405 26.807 1.00 89.75 81 PRO A CA 1
ATOM 590 C C . PRO A 1 81 ? -18.258 22.630 26.627 1.00 89.75 81 PRO A C 1
ATOM 592 O O . PRO A 1 81 ? -17.857 23.753 26.943 1.00 89.75 81 PRO A O 1
ATOM 595 N N . ASN A 1 82 ? -19.484 22.417 26.150 1.00 91.69 82 ASN A N 1
ATOM 596 C CA . ASN A 1 82 ? -20.489 23.474 26.002 1.00 91.69 82 ASN A CA 1
ATOM 597 C C . ASN A 1 82 ? -21.927 22.939 26.127 1.00 91.69 82 ASN A C 1
ATOM 599 O O . ASN A 1 82 ? -22.165 21.728 26.131 1.00 91.69 82 ASN A O 1
ATOM 603 N N . LEU A 1 83 ? -22.874 23.868 26.231 1.00 94.38 83 LEU A N 1
ATOM 604 C CA . LEU A 1 83 ? -24.309 23.665 26.091 1.00 94.38 83 LEU A CA 1
ATOM 605 C C . LEU A 1 83 ? -24.839 24.679 25.079 1.00 94.38 83 LEU A C 1
ATOM 607 O O . LEU A 1 83 ? -24.544 25.866 25.191 1.00 94.38 83 LEU A O 1
ATOM 611 N N . ALA A 1 84 ? -25.657 24.231 24.134 1.00 93.50 84 ALA A N 1
ATOM 612 C CA . ALA A 1 84 ? -26.314 25.067 23.138 1.00 93.50 84 ALA A CA 1
ATOM 613 C C . ALA A 1 84 ? -27.826 24.824 23.152 1.00 93.50 84 ALA A C 1
ATOM 615 O O . ALA A 1 84 ? -28.283 23.703 23.372 1.00 93.50 84 ALA A O 1
ATOM 616 N N . ALA A 1 85 ? -28.608 25.861 22.880 1.00 96.19 85 ALA A N 1
ATOM 617 C CA . ALA A 1 85 ? -30.046 25.770 22.698 1.00 96.19 85 ALA A CA 1
ATOM 618 C C . ALA A 1 85 ? -30.463 26.396 21.367 1.00 96.19 85 ALA A C 1
ATOM 620 O O . ALA A 1 85 ? -29.914 27.414 20.942 1.00 96.19 85 ALA A O 1
ATOM 621 N N . ASN A 1 86 ? -31.455 25.781 20.728 1.00 96.00 86 ASN A N 1
ATOM 622 C CA . ASN A 1 86 ? -32.098 26.293 19.528 1.00 96.00 86 ASN A CA 1
ATOM 623 C C . ASN A 1 86 ? -33.454 26.892 19.892 1.00 96.00 86 ASN A C 1
ATOM 625 O O . ASN A 1 86 ? -34.377 26.144 20.206 1.00 96.00 86 ASN A O 1
ATOM 629 N N . SER A 1 87 ? -33.571 28.220 19.840 1.00 96.06 87 SER A N 1
ATOM 630 C CA . SER A 1 87 ? -34.816 28.935 20.154 1.00 96.06 87 SER A CA 1
ATOM 631 C C . SER A 1 87 ? -35.762 29.100 18.956 1.00 96.06 87 SER A C 1
ATOM 633 O O . SER A 1 87 ? -36.822 29.710 19.088 1.00 96.06 87 SER A O 1
ATOM 635 N N . SER A 1 88 ? -35.384 28.595 17.777 1.00 95.38 88 SER A N 1
ATOM 636 C CA . SER A 1 88 ? -36.147 28.762 16.537 1.00 95.38 88 SER A CA 1
ATOM 637 C C . SER A 1 88 ? -37.060 27.578 16.217 1.00 95.38 88 SER A C 1
ATOM 639 O O . SER A 1 88 ? -36.899 26.474 16.739 1.00 95.38 88 SER A O 1
ATOM 641 N N . ASP A 1 89 ? -37.958 27.798 15.254 1.00 95.12 89 ASP A N 1
ATOM 642 C CA . ASP A 1 89 ? -38.793 26.764 14.633 1.00 95.12 89 ASP A CA 1
ATOM 643 C C . ASP A 1 89 ? -38.051 25.931 13.564 1.00 95.12 89 ASP A C 1
ATOM 645 O O . ASP A 1 89 ? -38.649 25.062 12.928 1.00 95.12 89 ASP A O 1
ATOM 649 N N . GLN A 1 90 ? -36.756 26.184 13.330 1.00 91.38 90 GLN A N 1
ATOM 650 C CA . GLN A 1 90 ? -35.985 25.547 12.260 1.00 91.38 90 GLN A CA 1
ATOM 651 C C . GLN A 1 90 ? -35.008 24.496 12.802 1.00 91.38 90 GLN A C 1
ATOM 653 O O . GLN A 1 90 ? -34.298 24.758 13.777 1.00 91.38 90 GLN A O 1
ATOM 658 N N . PRO A 1 91 ? -34.913 23.304 12.179 1.00 91.25 91 PRO A N 1
ATOM 659 C CA . PRO A 1 91 ? -33.796 22.407 12.431 1.00 91.25 91 PRO A CA 1
ATOM 660 C C . PRO A 1 91 ? -32.517 23.016 11.844 1.00 91.25 91 PRO A C 1
ATOM 662 O O . PRO A 1 91 ? -32.522 23.510 10.716 1.00 91.25 91 PRO A O 1
ATOM 665 N N . VAL A 1 92 ? -31.414 22.954 12.586 1.00 88.62 92 VAL A N 1
ATOM 666 C CA . VAL A 1 92 ? -30.108 23.464 12.139 1.00 88.62 92 VAL A CA 1
ATOM 667 C C . VAL A 1 92 ? -28.999 22.461 12.418 1.00 88.62 92 VAL A C 1
ATOM 669 O O . VAL A 1 92 ? -29.170 21.535 13.210 1.00 88.62 92 VAL A O 1
ATOM 672 N N . ARG A 1 93 ? -27.845 22.643 11.771 1.00 84.00 93 ARG A N 1
ATOM 673 C CA . ARG A 1 93 ? -26.669 21.791 11.958 1.00 84.00 93 ARG A CA 1
ATOM 674 C C . ARG A 1 93 ? -25.496 22.603 12.488 1.00 84.00 93 ARG A C 1
ATOM 676 O O . ARG A 1 93 ? -25.006 23.483 11.787 1.00 84.00 93 ARG A O 1
ATOM 683 N N . ILE A 1 94 ? -25.061 22.296 13.710 1.00 78.00 94 ILE A N 1
ATOM 684 C CA . ILE A 1 94 ? -24.081 23.081 14.462 1.00 78.00 94 ILE A CA 1
ATOM 685 C C . ILE A 1 94 ? -23.139 22.223 15.323 1.00 78.00 94 ILE A C 1
ATOM 687 O O . ILE A 1 94 ? -23.397 22.003 16.499 1.00 78.00 94 ILE A O 1
ATOM 691 N N . PRO A 1 95 ? -21.976 21.781 14.820 1.00 69.06 95 PRO A N 1
ATOM 692 C CA . PRO A 1 95 ? -21.752 20.910 13.650 1.00 69.06 95 PRO A CA 1
ATOM 693 C C . PRO A 1 95 ? -22.625 19.628 13.567 1.00 69.06 95 PRO A C 1
ATOM 695 O O . PRO A 1 95 ? -22.653 18.985 12.514 1.00 69.06 95 PRO A O 1
ATOM 698 N N . GLY A 1 96 ? -23.377 19.281 14.621 1.00 78.38 96 GLY A N 1
ATOM 699 C CA . GLY A 1 96 ? -24.341 18.167 14.649 1.00 78.38 96 GLY A CA 1
ATOM 700 C C . GLY A 1 96 ? -25.794 18.626 14.473 1.00 78.38 96 GLY A C 1
ATOM 701 O O . GLY A 1 96 ? -26.088 19.818 14.538 1.00 78.38 96 GLY A O 1
ATOM 702 N N . ASN A 1 97 ? -26.723 17.699 14.241 1.00 85.56 97 ASN A N 1
ATOM 703 C CA . ASN A 1 97 ? -28.133 18.022 13.994 1.00 85.56 97 ASN A CA 1
ATOM 704 C C . ASN A 1 97 ? -28.866 18.448 15.279 1.00 85.56 97 ASN A C 1
ATOM 706 O O . ASN A 1 97 ? -29.022 17.650 16.204 1.00 85.56 97 ASN A O 1
ATOM 710 N N . MET A 1 98 ? -29.400 19.671 15.306 1.00 89.94 98 MET A N 1
ATOM 711 C CA . MET A 1 98 ? -30.252 20.180 16.383 1.00 89.94 98 MET A CA 1
ATOM 712 C C . MET A 1 98 ? -31.690 20.390 15.910 1.00 89.94 98 MET A C 1
ATOM 714 O O . MET A 1 98 ? -31.952 21.007 14.876 1.00 89.94 98 MET A O 1
ATOM 718 N N . LYS A 1 99 ? -32.640 19.874 16.697 1.00 93.06 99 LYS A N 1
ATOM 719 C CA . LYS A 1 99 ? -34.081 20.024 16.455 1.00 93.06 99 LYS A CA 1
ATOM 720 C C . LYS A 1 99 ? -34.528 21.464 16.799 1.00 93.06 99 LYS A C 1
ATOM 722 O O . LYS A 1 99 ? -33.846 22.124 17.591 1.00 93.06 99 LYS A O 1
ATOM 727 N N . PRO A 1 100 ? -35.649 21.959 16.246 1.00 95.44 100 PRO A N 1
ATOM 728 C CA . PRO A 1 100 ? -36.319 23.157 16.758 1.00 95.44 100 PRO A CA 1
ATOM 729 C C . PRO A 1 100 ? -36.574 23.046 18.263 1.00 95.44 100 PRO A C 1
ATOM 731 O O . PRO A 1 100 ? -36.842 21.939 18.735 1.00 95.44 100 PRO A O 1
ATOM 734 N N . HIS A 1 101 ? -36.506 24.160 18.995 1.00 96.00 101 HIS A N 1
ATOM 735 C CA . HIS A 1 101 ? -36.819 24.219 20.434 1.00 96.00 101 HIS A CA 1
ATOM 736 C C . HIS A 1 101 ? -36.141 23.117 21.259 1.00 96.00 101 HIS A C 1
ATOM 738 O O . HIS A 1 101 ? -36.799 22.391 21.997 1.00 96.00 101 HIS A O 1
ATOM 744 N N . SER A 1 102 ? -34.830 22.931 21.082 1.00 96.06 102 SER A N 1
ATOM 745 C CA . SER A 1 102 ? -34.078 21.847 21.734 1.00 96.06 102 SER A CA 1
ATOM 746 C C . SER A 1 102 ? -32.809 22.335 22.421 1.00 96.06 102 SER A C 1
ATOM 748 O O . SER A 1 102 ? -32.292 23.409 22.110 1.00 96.06 102 SER A O 1
ATOM 750 N N . VAL A 1 103 ? -32.307 21.524 23.354 1.00 96.38 103 VAL A N 1
ATOM 751 C CA . VAL A 1 103 ? -31.049 21.743 24.073 1.00 96.38 103 VAL A CA 1
ATOM 752 C C . VAL A 1 103 ? -30.083 20.610 23.731 1.00 96.38 103 VAL A C 1
ATOM 754 O O . VAL A 1 103 ? -30.463 19.440 23.668 1.00 96.38 103 VAL A O 1
ATOM 757 N N . ALA A 1 104 ? -28.823 20.954 23.495 1.00 94.62 104 ALA A N 1
ATOM 758 C CA . ALA A 1 104 ? -27.745 20.007 23.272 1.00 94.62 104 ALA A CA 1
ATOM 759 C C . ALA A 1 104 ? -26.542 20.343 24.148 1.00 94.62 104 ALA A C 1
ATOM 761 O O . ALA A 1 104 ? -26.302 21.499 24.492 1.00 94.62 104 ALA A O 1
ATOM 762 N N . VAL A 1 105 ? -25.772 19.321 24.492 1.00 94.69 105 VAL A N 1
ATOM 763 C CA . VAL A 1 105 ? -24.528 19.446 25.248 1.00 94.69 105 VAL A CA 1
ATOM 764 C C . VAL A 1 105 ? -23.394 18.757 24.513 1.00 94.69 105 VAL A C 1
ATOM 766 O O . VAL A 1 105 ? -23.614 17.803 23.765 1.00 94.69 105 VAL A O 1
ATOM 769 N N . HIS A 1 106 ? -22.177 19.226 24.750 1.00 92.00 106 HIS A N 1
ATOM 770 C CA . HIS A 1 106 ? -20.970 18.627 24.210 1.00 92.00 106 HIS A CA 1
ATOM 771 C C . HIS A 1 106 ? -19.938 18.426 25.330 1.00 92.00 106 HIS A C 1
ATOM 773 O O . HIS A 1 106 ? -19.534 19.414 25.951 1.00 92.00 106 HIS A O 1
ATOM 779 N N . PRO A 1 107 ? -19.486 17.186 25.607 1.00 91.88 107 PRO A N 1
ATOM 780 C CA . PRO A 1 107 ? -18.423 16.929 26.579 1.00 91.88 107 PRO A CA 1
ATOM 781 C C . PRO A 1 107 ? -17.038 17.299 26.025 1.00 91.88 107 PRO A C 1
ATOM 783 O O . PRO A 1 107 ? -16.883 17.544 24.831 1.00 91.88 107 PRO A O 1
ATOM 786 N N . SER A 1 108 ? -16.014 17.314 26.878 1.00 87.50 108 SER A N 1
ATOM 787 C CA . SER A 1 108 ? -14.596 17.341 26.477 1.00 87.50 108 SER A CA 1
ATOM 788 C C . SER A 1 108 ? -13.887 16.073 26.972 1.00 87.50 108 SER A C 1
ATOM 790 O O . SER A 1 108 ? -14.459 15.380 27.812 1.00 87.50 108 SER A O 1
ATOM 792 N N . PRO A 1 109 ? -12.640 15.764 26.552 1.00 81.81 109 PRO A N 1
ATOM 793 C CA . PRO A 1 109 ? -11.962 14.508 26.913 1.00 81.81 109 PRO A CA 1
ATOM 794 C C . PRO A 1 109 ? -11.909 14.194 28.411 1.00 81.81 109 PRO A C 1
ATOM 796 O O . PRO A 1 109 ? -11.782 13.039 28.800 1.00 81.81 109 PRO A O 1
ATOM 799 N N . LYS A 1 110 ? -11.947 15.231 29.258 1.00 87.06 110 LYS A N 1
ATOM 800 C CA . LYS A 1 110 ? -11.813 15.119 30.718 1.00 87.06 110 LYS A CA 1
ATOM 801 C C . LYS A 1 110 ? -13.024 15.649 31.480 1.00 87.06 110 LYS A C 1
ATOM 803 O O . LYS A 1 110 ? -13.017 15.588 32.708 1.00 87.06 110 LYS A O 1
ATOM 808 N N . LEU A 1 111 ? -14.019 16.219 30.798 1.00 90.31 111 LEU A N 1
ATOM 809 C CA . LEU A 1 111 ? -15.175 16.848 31.437 1.00 90.31 111 LEU A CA 1
ATOM 810 C C . LEU A 1 111 ? -16.475 16.370 30.791 1.00 90.31 111 LEU A C 1
ATOM 812 O O . LEU A 1 111 ? -16.707 16.596 29.603 1.00 90.31 111 LEU A O 1
ATOM 816 N N . ALA A 1 112 ? -17.350 15.785 31.603 1.00 93.19 112 ALA A N 1
ATOM 817 C CA . ALA A 1 112 ? -18.743 15.572 31.244 1.00 93.19 112 ALA A CA 1
ATOM 818 C C . ALA A 1 112 ? -19.505 16.906 31.281 1.00 93.19 112 ALA A C 1
ATOM 820 O O . ALA A 1 112 ? -19.211 17.772 32.111 1.00 93.19 112 ALA A O 1
ATOM 821 N N . ALA A 1 113 ? -20.503 17.054 30.413 1.00 94.81 113 ALA A N 1
ATOM 822 C CA . ALA A 1 113 ? -21.446 18.168 30.423 1.00 94.81 113 ALA A CA 1
ATOM 823 C C . ALA A 1 113 ? -22.784 17.706 31.016 1.00 94.81 113 ALA A C 1
ATOM 825 O O . ALA A 1 113 ? -23.259 16.612 30.707 1.00 94.81 113 ALA A O 1
ATOM 826 N N . ALA A 1 114 ? -23.385 18.516 31.885 1.00 95.56 114 ALA A N 1
ATOM 827 C CA . ALA A 1 114 ? -24.544 18.120 32.673 1.00 95.56 114 ALA A CA 1
ATOM 828 C C . ALA A 1 114 ? -25.659 19.168 32.661 1.00 95.56 114 ALA A C 1
ATOM 830 O O . ALA A 1 114 ? -25.405 20.374 32.730 1.00 95.56 114 ALA A O 1
ATOM 831 N N . VAL A 1 115 ? -26.898 18.673 32.655 1.00 97.50 115 VAL A N 1
ATOM 832 C CA . VAL A 1 115 ? -28.117 19.446 32.913 1.00 97.50 115 VAL A CA 1
ATOM 833 C C . VAL A 1 115 ? -28.772 18.926 34.192 1.00 97.50 115 VAL A C 1
ATOM 835 O O . VAL A 1 115 ? -29.013 17.728 34.336 1.00 97.50 115 VAL A O 1
ATOM 838 N N . GLY A 1 116 ? -29.012 19.811 35.155 1.00 97.31 116 GLY A N 1
ATOM 839 C CA . GLY A 1 116 ? -29.569 19.468 36.462 1.00 97.31 116 GLY A CA 1
ATOM 840 C C . GLY A 1 116 ? -30.866 20.208 36.747 1.00 97.31 116 GLY A C 1
ATOM 841 O O . GLY A 1 116 ? -30.906 21.427 36.633 1.00 97.31 116 GLY A O 1
ATOM 842 N N . TRP A 1 117 ? -31.894 19.482 37.170 1.00 97.94 117 TRP A N 1
ATOM 843 C CA . TRP A 1 117 ? -33.117 20.031 37.743 1.00 97.94 117 TRP A CA 1
ATOM 844 C C . TRP A 1 117 ? -33.019 20.014 39.267 1.00 97.94 117 TRP A C 1
ATOM 846 O O . TRP A 1 117 ? -32.938 18.943 39.870 1.00 97.94 117 TRP A O 1
ATOM 856 N N . ARG A 1 118 ? -33.009 21.185 39.899 1.00 96.56 118 ARG A N 1
ATOM 857 C CA . ARG A 1 118 ? -33.100 21.359 41.348 1.00 96.56 118 ARG A CA 1
ATOM 858 C C . ARG A 1 118 ? -34.570 21.461 41.730 1.00 96.56 118 ARG A C 1
ATOM 860 O O . ARG A 1 118 ? -35.256 22.381 41.297 1.00 96.56 118 ARG A O 1
ATOM 867 N N . SER A 1 119 ? -35.037 20.537 42.563 1.00 94.56 119 SER A N 1
ATOM 868 C CA . SER A 1 119 ? -36.442 20.467 42.949 1.00 94.56 119 SER A CA 1
ATOM 869 C C . SER A 1 119 ? -36.877 21.738 43.684 1.00 94.56 119 SER A C 1
ATOM 871 O O . SER A 1 119 ? -36.307 22.038 44.740 1.00 94.56 119 SER A O 1
ATOM 873 N N . PRO A 1 120 ? -37.908 22.455 43.199 1.00 92.94 120 PRO A N 1
ATOM 874 C CA . PRO A 1 120 ? -38.539 23.541 43.942 1.00 92.94 120 PRO A CA 1
ATOM 875 C C . PRO A 1 120 ? -39.640 23.033 44.890 1.00 92.94 120 PRO A C 1
ATOM 877 O O . PRO A 1 120 ? -40.239 23.816 45.622 1.00 92.94 120 PRO A O 1
ATOM 880 N N . VAL A 1 121 ? -39.937 21.726 44.882 1.00 90.44 121 VAL A N 1
ATOM 881 C CA . VAL A 1 121 ? -41.064 21.127 45.611 1.00 90.44 121 VAL A CA 1
ATOM 882 C C . VAL A 1 121 ? -40.636 19.959 46.498 1.00 90.44 121 VAL A C 1
ATOM 884 O O . VAL A 1 121 ? -39.642 19.278 46.240 1.00 90.44 121 VAL A O 1
ATOM 887 N N . ALA A 1 122 ? -41.430 19.704 47.536 1.00 89.38 122 ALA A N 1
ATOM 888 C CA . ALA A 1 122 ? -41.436 18.434 48.251 1.00 89.38 122 ALA A CA 1
ATOM 889 C C . ALA A 1 122 ? -42.540 17.553 47.656 1.00 89.38 122 ALA A C 1
ATOM 891 O O . ALA A 1 122 ? -43.691 17.984 47.574 1.00 89.38 122 ALA A O 1
ATOM 892 N N . GLY A 1 123 ? -42.220 16.330 47.236 1.00 88.31 123 GLY A N 1
ATOM 893 C CA . GLY A 1 123 ? -43.228 15.438 46.667 1.00 88.31 123 GLY A CA 1
ATOM 894 C C . GLY A 1 123 ? -42.643 14.249 45.923 1.00 88.31 123 GLY A C 1
ATOM 895 O O . GLY A 1 123 ? -41.478 13.894 46.094 1.00 88.31 123 GLY A O 1
ATOM 896 N N . ARG A 1 124 ? -43.473 13.612 45.094 1.00 89.81 124 ARG A N 1
ATOM 897 C CA . ARG A 1 124 ? -43.040 12.556 44.176 1.00 89.81 124 ARG A CA 1
ATOM 898 C C . ARG A 1 124 ? -43.123 13.047 42.743 1.00 89.81 124 ARG A C 1
ATOM 900 O O . ARG A 1 124 ? -44.088 13.714 42.378 1.00 89.81 124 ARG A O 1
ATOM 907 N N . VAL A 1 125 ? -42.130 12.691 41.940 1.00 93.44 125 VAL A N 1
ATOM 908 C CA . VAL A 1 125 ? -42.066 13.031 40.519 1.00 93.44 125 VAL A CA 1
ATOM 909 C C . VAL A 1 125 ? -41.857 11.782 39.672 1.00 93.44 125 VAL A C 1
ATOM 911 O O . VAL A 1 125 ? -41.214 10.819 40.090 1.00 93.44 125 VAL A O 1
ATOM 914 N N . ARG A 1 126 ? -42.411 11.804 38.466 1.00 94.38 126 ARG A N 1
ATOM 915 C CA . ARG A 1 126 ? -42.043 10.913 37.373 1.00 94.38 126 ARG A CA 1
ATOM 916 C C . ARG A 1 126 ? -40.919 11.572 36.584 1.00 94.38 126 ARG A C 1
ATOM 918 O O . ARG A 1 126 ? -41.074 12.728 36.203 1.00 94.38 126 ARG A O 1
ATOM 925 N N . VAL A 1 127 ? -39.822 10.859 36.336 1.00 96.12 127 VAL A N 1
ATOM 926 C CA . VAL A 1 127 ? -38.676 11.378 35.567 1.00 96.12 127 VAL A CA 1
ATOM 927 C C . VAL A 1 127 ? -38.540 10.622 34.252 1.00 96.12 127 VAL A C 1
ATOM 929 O O . VAL A 1 127 ? -38.458 9.390 34.248 1.00 96.12 127 VAL A O 1
ATOM 932 N N . THR A 1 128 ? -38.465 11.355 33.146 1.00 96.94 128 THR A N 1
ATOM 933 C CA . THR A 1 128 ? -38.142 10.821 31.818 1.00 96.94 128 THR A CA 1
ATOM 934 C C . THR A 1 128 ? -36.998 11.607 31.198 1.00 96.94 128 THR A C 1
ATOM 936 O O . THR A 1 128 ? -36.877 12.808 31.418 1.00 96.94 128 THR A O 1
ATOM 939 N N . ALA A 1 129 ? -36.165 10.932 30.410 1.00 96.56 129 ALA A N 1
ATOM 940 C CA . ALA A 1 129 ? -35.063 11.562 29.699 1.00 96.56 129 ALA A CA 1
ATOM 941 C C . ALA A 1 129 ? -35.002 11.064 28.254 1.00 96.56 129 ALA A C 1
ATOM 943 O O . ALA A 1 129 ? -35.350 9.915 27.970 1.00 96.56 129 ALA A O 1
ATOM 944 N N . THR A 1 130 ? -34.524 11.917 27.357 1.00 96.31 130 THR A N 1
ATOM 945 C CA . THR A 1 130 ? -34.204 11.553 25.977 1.00 96.31 130 THR A CA 1
ATOM 946 C C . THR A 1 130 ? -32.772 11.971 25.678 1.00 96.31 130 THR A C 1
ATOM 948 O O . THR A 1 130 ? -32.381 13.100 25.962 1.00 96.31 130 THR A O 1
ATOM 951 N N . ILE A 1 131 ? -31.989 11.050 25.118 1.00 95.75 131 ILE A N 1
ATOM 952 C CA . ILE A 1 131 ? -30.593 11.268 24.742 1.00 95.75 131 ILE A CA 1
ATOM 953 C C . ILE A 1 131 ? -30.445 10.905 23.269 1.00 95.75 131 ILE A C 1
ATOM 955 O O . ILE A 1 131 ? -30.793 9.798 22.859 1.00 95.75 131 ILE A O 1
ATOM 959 N N . HIS A 1 132 ? -29.934 11.823 22.459 1.00 92.31 132 HIS A N 1
ATOM 960 C CA . HIS A 1 132 ? -29.774 11.606 21.028 1.00 92.31 132 HIS A CA 1
ATOM 961 C C . HIS A 1 132 ? -28.431 12.153 20.540 1.00 92.31 132 HIS A C 1
ATOM 963 O O . HIS A 1 132 ? -28.209 13.364 20.521 1.00 92.31 132 HIS A O 1
ATOM 969 N N . HIS A 1 133 ? -27.550 11.244 20.115 1.00 85.81 133 HIS A N 1
ATOM 970 C CA . HIS A 1 133 ? -26.270 11.582 19.491 1.00 85.81 133 HIS A CA 1
ATOM 971 C C . HIS A 1 133 ? -26.514 12.356 18.191 1.00 85.81 133 HIS A C 1
ATOM 973 O O . HIS A 1 133 ? -27.122 11.825 17.261 1.00 85.81 133 HIS A O 1
ATOM 979 N N . ALA A 1 134 ? -26.086 13.616 18.132 1.00 81.88 134 ALA A N 1
ATOM 980 C CA . ALA A 1 134 ? -26.466 14.542 17.066 1.00 81.88 134 ALA A CA 1
ATOM 981 C C . ALA A 1 134 ? -25.653 14.370 15.769 1.00 81.88 134 ALA A C 1
ATOM 983 O O . ALA A 1 134 ? -26.015 14.974 14.757 1.00 81.88 134 ALA A O 1
ATOM 984 N N . HIS A 1 135 ? -24.602 13.542 15.774 1.00 76.56 135 HIS A N 1
ATOM 985 C CA . HIS A 1 135 ? -23.766 13.242 14.607 1.00 76.56 135 HIS A CA 1
ATOM 986 C C . HIS A 1 135 ? -23.973 11.789 14.129 1.00 76.56 135 HIS A C 1
ATOM 988 O O . HIS A 1 135 ? -23.309 10.876 14.615 1.00 76.56 135 HIS A O 1
ATOM 994 N N . PRO A 1 136 ? -24.902 11.524 13.193 1.00 69.31 136 PRO A N 1
ATOM 995 C CA . PRO A 1 136 ? -25.112 10.177 12.650 1.00 69.31 136 PRO A CA 1
ATOM 996 C C . PRO A 1 136 ? -23.877 9.587 11.956 1.00 69.31 136 PRO A C 1
ATOM 998 O O . PRO A 1 136 ? -23.695 8.372 11.952 1.00 69.31 136 PRO A O 1
ATOM 1001 N N . GLU A 1 137 ? -23.069 10.445 11.338 1.00 73.69 137 GLU A N 1
ATOM 1002 C CA . GLU A 1 137 ? -21.980 10.078 10.430 1.00 73.69 137 GLU A CA 1
ATOM 1003 C C . GLU A 1 137 ? -20.615 9.838 11.094 1.00 73.69 137 GLU A C 1
ATOM 1005 O O . GLU A 1 137 ? -19.733 9.265 10.456 1.00 73.69 137 GLU A O 1
ATOM 1010 N N . CYS A 1 138 ? -20.409 10.284 12.337 1.00 72.75 138 CYS A N 1
ATOM 1011 C CA . CYS A 1 138 ? -19.108 10.208 13.007 1.00 72.75 138 CYS A CA 1
ATOM 1012 C C . CYS A 1 138 ? -19.215 10.155 14.540 1.00 72.75 138 CYS A C 1
ATOM 1014 O O . CYS A 1 138 ? -20.263 10.424 15.130 1.00 72.75 138 CYS A O 1
ATOM 1016 N N . GLY A 1 139 ? -18.097 9.801 15.179 1.00 73.69 139 GLY A N 1
ATOM 1017 C CA . GLY A 1 139 ? -17.978 9.634 16.630 1.00 73.69 139 GLY A CA 1
ATOM 1018 C C . GLY A 1 139 ? -18.195 8.190 17.095 1.00 73.69 139 GLY A C 1
ATOM 1019 O O . GLY A 1 139 ? -18.875 7.391 16.445 1.00 73.69 139 GLY A O 1
ATOM 1020 N N . ASN A 1 140 ? -17.607 7.834 18.239 1.00 81.19 140 ASN A N 1
ATOM 1021 C CA . ASN A 1 140 ? -17.867 6.555 18.918 1.00 81.19 140 ASN A CA 1
ATOM 1022 C C . ASN A 1 140 ? -19.117 6.618 19.824 1.00 81.19 140 ASN A C 1
ATOM 1024 O O . ASN A 1 140 ? -19.496 5.601 20.420 1.00 81.19 140 ASN A O 1
ATOM 1028 N N . GLY A 1 141 ? -19.792 7.771 19.865 1.00 85.50 141 GLY A N 1
ATOM 1029 C CA . GLY A 1 141 ? -20.968 8.036 20.685 1.00 85.50 141 GLY A CA 1
ATOM 1030 C C . GLY A 1 141 ? -20.595 8.463 22.101 1.00 85.50 141 GLY A C 1
ATOM 1031 O O . GLY A 1 141 ? -19.430 8.475 22.474 1.00 85.50 141 GLY A O 1
ATOM 1032 N N . VAL A 1 142 ? -21.604 8.737 22.921 1.00 90.12 142 VAL A N 1
ATOM 1033 C CA . VAL A 1 142 ? -21.423 9.275 24.275 1.00 90.12 142 VAL A CA 1
ATOM 1034 C C . VAL A 1 142 ? -21.859 8.294 25.353 1.00 90.12 142 VAL A C 1
ATOM 1036 O O . VAL A 1 142 ? -22.742 7.452 25.148 1.00 90.12 142 VAL A O 1
ATOM 1039 N N . THR A 1 143 ? -21.278 8.438 26.543 1.00 92.75 143 THR A N 1
ATOM 1040 C CA . THR A 1 143 ? -21.842 7.844 27.761 1.00 92.75 143 THR A CA 1
ATOM 1041 C C . THR A 1 143 ? -22.862 8.802 28.370 1.00 92.75 143 THR A C 1
ATOM 1043 O O . THR A 1 143 ? -22.695 10.020 28.300 1.00 92.75 143 THR A O 1
ATOM 1046 N N . TRP A 1 144 ? -23.935 8.279 28.966 1.00 93.62 144 TRP A N 1
ATOM 1047 C CA . TRP A 1 144 ? -24.920 9.099 29.672 1.00 93.62 144 TRP A CA 1
ATOM 1048 C C . TRP A 1 144 ? -25.303 8.502 31.027 1.00 93.62 144 TRP A C 1
ATOM 1050 O O . TRP A 1 144 ? -25.326 7.282 31.210 1.00 93.62 144 TRP A O 1
ATOM 1060 N N . SER A 1 145 ? -25.618 9.370 31.989 1.00 93.50 145 SER A N 1
ATOM 1061 C CA . SER A 1 145 ? -25.990 8.997 33.357 1.00 93.50 145 SER A CA 1
ATOM 1062 C C . SER A 1 145 ? -27.090 9.910 33.894 1.00 93.50 145 SER A C 1
ATOM 1064 O O . SER A 1 145 ? -26.931 11.127 33.904 1.00 93.50 145 SER A O 1
ATOM 1066 N N . LEU A 1 146 ? -28.188 9.319 34.366 1.00 95.00 146 LEU A N 1
ATOM 1067 C CA . LEU A 1 146 ? -29.261 9.992 35.094 1.00 95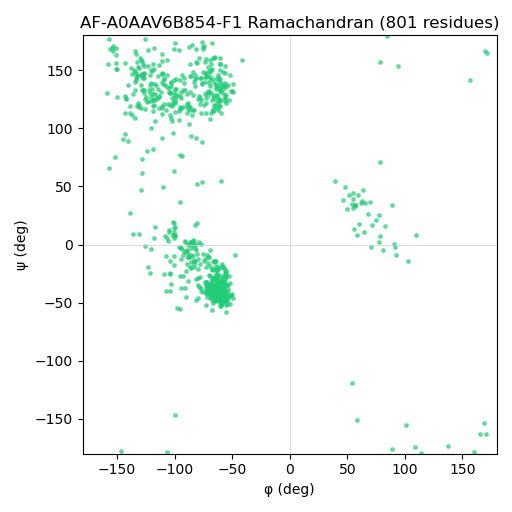.00 146 LEU A CA 1
ATOM 1068 C C . LEU A 1 146 ? -29.073 9.752 36.596 1.00 95.00 146 LEU A C 1
ATOM 1070 O O . LEU A 1 146 ? -29.051 8.605 37.048 1.00 95.00 146 LEU A O 1
ATOM 1074 N N . GLU A 1 147 ? -28.950 10.821 37.375 1.00 93.19 147 GLU A N 1
ATOM 1075 C CA . GLU A 1 147 ? -28.592 10.775 38.793 1.00 93.19 147 GLU A CA 1
ATOM 1076 C C . GLU A 1 147 ? -29.566 11.563 39.668 1.00 93.19 147 GLU A C 1
ATOM 1078 O O . GLU A 1 147 ? -30.034 12.626 39.278 1.00 93.19 147 GLU A O 1
ATOM 1083 N N . LEU A 1 148 ? -29.803 11.083 40.888 1.00 92.12 148 LEU A N 1
ATOM 1084 C CA . LEU A 1 148 ? -30.401 11.845 41.980 1.00 92.12 148 LEU A CA 1
ATOM 1085 C C . LEU A 1 148 ? -29.314 12.242 42.979 1.00 92.12 148 LEU A C 1
ATOM 1087 O O . LEU A 1 148 ? -28.542 11.401 43.442 1.00 92.12 148 LEU A O 1
ATOM 1091 N N . ARG A 1 149 ? -29.267 13.520 43.346 1.00 91.06 149 ARG A N 1
ATOM 1092 C CA . ARG A 1 149 ? -28.271 14.084 44.258 1.00 91.06 149 ARG A CA 1
ATOM 1093 C C . ARG A 1 149 ? -28.951 14.617 45.508 1.00 91.06 149 ARG A C 1
ATOM 1095 O O . ARG A 1 149 ? -29.893 15.401 45.403 1.00 91.06 149 ARG A O 1
ATOM 1102 N N . ARG A 1 150 ? -28.437 14.210 46.673 1.00 87.75 150 ARG A N 1
ATOM 1103 C CA . ARG A 1 150 ? -28.902 14.637 48.002 1.00 87.75 150 ARG A CA 1
ATOM 1104 C C . ARG A 1 150 ? -27.702 14.928 48.901 1.00 87.75 150 ARG A C 1
ATOM 1106 O O . ARG A 1 150 ? -26.947 14.020 49.257 1.00 87.75 150 ARG A O 1
ATOM 1113 N N . GLY A 1 151 ? -27.488 16.194 49.255 1.00 85.00 151 GLY A N 1
ATOM 1114 C CA . GLY A 1 151 ? -26.269 16.628 49.948 1.00 85.00 151 GLY A CA 1
ATOM 1115 C C . GLY A 1 151 ? -25.005 16.213 49.186 1.00 85.00 151 GLY A C 1
ATOM 1116 O O . GLY A 1 151 ? -24.819 16.602 48.035 1.00 85.00 151 GLY A O 1
ATOM 1117 N N . SER A 1 152 ? -24.146 15.401 49.810 1.00 79.69 152 SER A N 1
ATOM 1118 C CA . SER A 1 152 ? -22.931 14.844 49.189 1.00 79.69 152 SER A CA 1
ATOM 1119 C C . SER A 1 152 ? -23.128 13.505 48.462 1.00 79.69 152 SER A C 1
ATOM 1121 O O . SER A 1 152 ? -22.188 13.009 47.839 1.00 79.69 152 SER A O 1
ATOM 1123 N N . LYS A 1 153 ? -24.318 12.897 48.538 1.00 83.62 153 LYS A N 1
ATOM 1124 C CA . LYS A 1 153 ? -24.592 11.573 47.965 1.00 83.62 153 LYS A CA 1
ATOM 1125 C C . LYS A 1 153 ? -25.168 11.687 46.562 1.00 83.62 153 LYS A C 1
ATOM 1127 O O . LYS A 1 153 ? -25.925 12.611 46.256 1.00 83.62 153 LYS A O 1
ATOM 1132 N N . ARG A 1 154 ? -24.816 10.715 45.722 1.00 85.25 154 ARG A N 1
ATOM 1133 C CA . ARG A 1 154 ? -25.259 10.604 44.331 1.00 85.25 154 ARG A CA 1
ATOM 1134 C C . ARG A 1 154 ? -25.764 9.188 44.090 1.00 85.25 154 ARG A C 1
ATOM 1136 O O . ARG A 1 154 ? -24.994 8.241 44.205 1.00 85.25 154 ARG A O 1
ATOM 1143 N N . GLN A 1 155 ? -27.037 9.059 43.746 1.00 88.06 155 GLN A N 1
ATOM 1144 C CA . GLN A 1 155 ? -27.635 7.808 43.302 1.00 88.06 155 GLN A CA 1
ATOM 1145 C C . GLN A 1 155 ? -27.749 7.816 41.791 1.00 88.06 155 GLN A C 1
ATOM 1147 O O . GLN A 1 155 ? -28.294 8.759 41.223 1.00 88.06 155 GLN A O 1
ATOM 1152 N N . ARG A 1 156 ? -27.314 6.747 41.131 1.00 89.62 156 ARG A N 1
ATOM 1153 C CA . ARG A 1 156 ? -27.552 6.584 39.700 1.00 89.62 156 ARG A CA 1
ATOM 1154 C C . ARG A 1 156 ? -28.880 5.876 39.471 1.00 89.62 156 ARG A C 1
ATOM 1156 O O . ARG A 1 156 ? -29.082 4.765 39.954 1.00 89.62 156 ARG A O 1
ATOM 1163 N N . LEU A 1 157 ? -29.776 6.539 38.753 1.00 90.75 157 LEU A N 1
ATOM 1164 C CA . LEU A 1 157 ? -31.121 6.054 38.450 1.00 90.75 157 LEU A CA 1
ATOM 1165 C C . LEU A 1 157 ? -31.157 5.267 37.138 1.00 90.75 157 LEU A C 1
ATOM 1167 O O . LEU A 1 157 ? -31.871 4.277 37.033 1.00 90.75 157 LEU A O 1
ATOM 1171 N N . ALA A 1 158 ? -30.384 5.704 36.144 1.00 91.12 158 ALA A N 1
ATOM 1172 C CA . ALA A 1 158 ? -30.228 5.027 34.861 1.00 91.12 158 ALA A CA 1
ATOM 1173 C C . ALA A 1 158 ? -28.910 5.456 34.207 1.00 91.12 158 ALA A C 1
ATOM 1175 O O . ALA A 1 158 ? -28.394 6.532 34.504 1.00 91.12 158 ALA A O 1
ATOM 1176 N N . ASN A 1 159 ? -28.351 4.626 33.330 1.00 92.50 159 ASN A N 1
ATOM 1177 C CA . ASN A 1 159 ? -27.158 4.967 32.562 1.00 92.50 159 ASN A CA 1
ATOM 1178 C C . ASN A 1 159 ? -27.075 4.151 31.264 1.00 92.50 159 ASN A C 1
ATOM 1180 O O . ASN A 1 159 ? -27.826 3.189 31.085 1.00 92.50 159 ASN A O 1
ATOM 1184 N N . GLY A 1 160 ? -26.176 4.536 30.360 1.00 90.88 160 GLY A N 1
ATOM 1185 C CA . GLY A 1 160 ? -25.947 3.785 29.132 1.00 90.88 160 GLY A CA 1
ATOM 1186 C C . GLY A 1 160 ? -25.051 4.497 28.127 1.00 90.88 160 GLY A C 1
ATOM 1187 O O . GLY A 1 160 ? -24.340 5.446 28.454 1.00 90.88 160 GLY A O 1
ATOM 1188 N N . ILE A 1 161 ? -25.105 4.010 26.887 1.00 91.56 161 ILE A N 1
ATOM 1189 C CA . ILE A 1 161 ? -24.385 4.557 25.732 1.00 91.56 161 ILE A CA 1
ATOM 1190 C C . ILE A 1 161 ? -25.414 5.026 24.701 1.00 91.56 161 ILE A C 1
ATOM 1192 O O . ILE A 1 161 ? -26.406 4.333 24.459 1.00 91.56 161 ILE A O 1
ATOM 1196 N N . ALA A 1 162 ? -25.179 6.188 24.095 1.00 89.31 162 ALA A N 1
ATOM 1197 C CA . ALA A 1 162 ? -25.927 6.675 22.939 1.00 89.31 162 ALA A CA 1
ATOM 1198 C C . ALA A 1 162 ? -24.985 6.780 21.730 1.00 89.31 162 ALA A C 1
ATOM 1200 O O . ALA A 1 162 ? -23.934 7.404 21.819 1.00 89.31 162 ALA A O 1
ATOM 1201 N N . GLN A 1 163 ? -25.344 6.149 20.608 1.00 88.00 163 GLN A N 1
ATOM 1202 C CA . GLN A 1 163 ? -24.503 6.076 19.406 1.00 88.00 163 GLN A CA 1
ATOM 1203 C C . GLN A 1 163 ? -25.365 5.992 18.134 1.00 88.00 163 GLN A C 1
ATOM 1205 O O . GLN A 1 163 ? -26.471 5.446 18.163 1.00 88.00 163 GLN A O 1
ATOM 1210 N N . GLY A 1 164 ? -24.843 6.500 17.010 1.00 77.62 164 GLY A N 1
ATOM 1211 C CA . GLY A 1 164 ? -25.367 6.218 15.665 1.00 77.62 164 GLY A CA 1
ATOM 1212 C C . GLY A 1 164 ? -26.737 6.830 15.359 1.00 77.62 164 GLY A C 1
ATOM 1213 O O . GLY A 1 164 ? -27.557 6.181 14.718 1.00 77.62 164 GLY A O 1
ATOM 1214 N N . ALA A 1 165 ? -27.009 8.039 15.865 1.00 71.56 165 ALA A N 1
ATOM 1215 C CA . ALA A 1 165 ? -28.276 8.776 15.717 1.00 71.56 165 ALA A CA 1
ATOM 1216 C C . ALA A 1 165 ? -29.550 8.041 16.180 1.00 71.56 165 ALA A C 1
ATOM 1218 O O . ALA A 1 165 ? -30.669 8.479 15.911 1.00 71.56 165 ALA A O 1
ATOM 1219 N N . LYS A 1 166 ? -29.423 6.932 16.917 1.00 85.62 166 LYS A N 1
ATOM 1220 C CA . LYS A 1 166 ? -30.572 6.305 17.565 1.00 85.62 166 LYS A CA 1
ATOM 1221 C C . LYS A 1 166 ? -30.929 7.086 18.825 1.00 85.62 166 LYS A C 1
ATOM 1223 O O . LYS A 1 166 ? -30.099 7.268 19.713 1.00 85.62 166 LYS A O 1
ATOM 1228 N N . GLU A 1 167 ? -32.187 7.501 18.920 1.00 89.44 167 GLU A N 1
ATOM 1229 C CA . GLU A 1 167 ? -32.728 8.119 20.128 1.00 89.44 167 GLU A CA 1
ATOM 1230 C C . GLU A 1 167 ? -32.793 7.088 21.270 1.00 89.44 167 GLU A C 1
ATOM 1232 O O . GLU A 1 167 ? -33.378 6.009 21.129 1.00 89.44 167 GLU A O 1
ATOM 1237 N N . VAL A 1 168 ? -32.170 7.417 22.401 1.00 94.00 168 VAL A N 1
ATOM 1238 C CA . VAL A 1 168 ? -32.151 6.605 23.619 1.00 94.00 168 VAL A CA 1
ATOM 1239 C C . VAL A 1 168 ? -33.148 7.182 24.617 1.00 94.00 168 VAL A C 1
ATOM 1241 O O . VAL A 1 168 ? -33.032 8.332 25.038 1.00 94.00 168 VAL A O 1
ATOM 1244 N N . LYS A 1 169 ? -34.123 6.357 25.010 1.00 94.75 169 LYS A N 1
ATOM 1245 C CA . LYS A 1 169 ? -35.147 6.674 26.013 1.00 94.75 169 LYS A CA 1
ATOM 1246 C C . LYS A 1 169 ? -35.059 5.669 27.159 1.00 94.75 169 LYS A C 1
ATOM 1248 O O . LYS A 1 169 ? -35.521 4.536 26.995 1.00 94.75 169 LYS A O 1
ATOM 1253 N N . PRO A 1 170 ? -34.429 6.029 28.289 1.00 91.31 170 PRO A N 1
ATOM 1254 C CA . PRO A 1 170 ? -34.389 5.175 29.467 1.00 91.31 170 PRO A CA 1
ATOM 1255 C C . PRO A 1 170 ? -35.805 4.902 29.988 1.00 91.31 170 PRO A C 1
ATOM 1257 O O . PRO A 1 170 ? -36.721 5.696 29.766 1.00 91.31 170 PRO A O 1
ATOM 1260 N N . ALA A 1 171 ? -35.988 3.786 30.698 1.00 88.06 171 ALA A N 1
ATOM 1261 C CA . ALA A 1 171 ? -37.263 3.504 31.350 1.00 88.06 171 ALA A CA 1
ATOM 1262 C C . ALA A 1 171 ? -37.621 4.642 32.333 1.00 88.06 171 ALA A C 1
ATOM 1264 O O . ALA A 1 171 ? -36.735 5.080 33.074 1.00 88.06 171 ALA A O 1
ATOM 1265 N N . PRO A 1 172 ? -38.881 5.119 32.361 1.00 90.88 172 PRO A N 1
ATOM 1266 C CA . PRO A 1 172 ? -39.297 6.166 33.289 1.00 90.88 172 PRO A CA 1
ATOM 1267 C C . PRO A 1 172 ? -39.027 5.786 34.746 1.00 90.88 172 PRO A C 1
ATOM 1269 O O . PRO A 1 172 ? -39.314 4.662 35.167 1.00 90.88 172 PRO A O 1
ATOM 1272 N N . ILE A 1 173 ? -38.520 6.738 35.530 1.00 91.38 173 ILE A N 1
ATOM 1273 C CA . ILE A 1 173 ? -38.396 6.573 36.980 1.00 91.38 173 ILE A CA 1
ATOM 1274 C C . ILE A 1 173 ? -39.710 7.022 37.606 1.00 91.38 173 ILE A C 1
ATOM 1276 O O . ILE A 1 173 ? -40.004 8.215 37.683 1.00 91.38 173 ILE A O 1
ATOM 1280 N N . GLU A 1 174 ? -40.519 6.051 38.016 1.00 88.12 174 GLU A N 1
ATOM 1281 C CA . GLU A 1 174 ? -41.829 6.300 38.611 1.00 88.12 174 GLU A CA 1
ATOM 1282 C C . GLU A 1 174 ? -41.710 6.628 40.105 1.00 88.12 174 GLU A C 1
ATOM 1284 O O . GLU A 1 174 ? -40.937 6.006 40.836 1.00 88.12 174 GLU A O 1
ATOM 1289 N N . ASN A 1 175 ? -42.546 7.556 40.581 1.00 86.50 175 ASN A N 1
ATOM 1290 C CA . ASN A 1 175 ? -42.717 7.858 42.006 1.00 86.50 175 ASN A CA 1
ATOM 1291 C C . ASN A 1 175 ? -41.426 8.253 42.754 1.00 86.50 175 ASN A C 1
ATOM 1293 O O . ASN A 1 175 ? -41.300 7.959 43.947 1.00 86.50 175 ASN A O 1
ATOM 1297 N N . LEU A 1 176 ? -40.484 8.936 42.100 1.00 88.75 176 LEU A N 1
ATOM 1298 C CA . LEU A 1 176 ? -39.237 9.382 42.717 1.00 88.75 176 LEU A CA 1
ATOM 1299 C C . LEU A 1 176 ? -39.519 10.439 43.790 1.00 88.75 176 LEU A C 1
ATOM 1301 O O . LEU A 1 176 ? -40.018 11.517 43.480 1.00 88.75 176 LEU A O 1
ATOM 1305 N N . ALA A 1 177 ? -39.206 10.143 45.051 1.00 86.88 177 ALA A N 1
ATOM 1306 C CA . ALA A 1 177 ? -39.349 11.109 46.137 1.00 86.88 177 ALA A CA 1
ATOM 1307 C C . ALA A 1 177 ? -38.248 12.179 46.066 1.00 86.88 177 ALA A C 1
ATOM 1309 O O . ALA A 1 177 ? -37.062 11.843 46.008 1.00 86.88 177 ALA A O 1
ATOM 1310 N N . VAL A 1 178 ? -38.639 13.451 46.114 1.00 88.94 178 VAL A N 1
ATOM 1311 C CA . VAL A 1 178 ? -37.739 14.611 46.075 1.00 88.94 178 VAL A CA 1
ATOM 1312 C C . VAL A 1 178 ? -38.099 15.611 47.171 1.00 88.94 178 VAL A C 1
ATOM 1314 O O . VAL A 1 178 ? -39.273 15.788 47.509 1.00 88.94 178 VAL A O 1
ATOM 1317 N N . GLN A 1 179 ? -37.081 16.260 47.728 1.00 88.50 179 GLN A N 1
ATOM 1318 C CA . GLN A 1 179 ? -37.210 17.400 48.637 1.00 88.50 179 GLN A CA 1
ATOM 1319 C C . GLN A 1 179 ? -36.716 18.686 47.964 1.00 88.50 179 GLN A C 1
ATOM 1321 O O . GLN A 1 179 ? -35.903 18.605 47.039 1.00 88.50 179 GLN A O 1
ATOM 1326 N N . PRO A 1 180 ? -37.145 19.878 48.424 1.00 89.69 180 PRO A N 1
ATOM 1327 C CA . PRO A 1 180 ? -36.601 21.134 47.934 1.00 89.69 180 PRO A CA 1
ATOM 1328 C C . PRO A 1 180 ? -35.072 21.150 48.042 1.00 89.69 180 PRO A C 1
ATOM 1330 O O . PRO A 1 180 ? -34.512 20.934 49.117 1.00 89.69 180 PRO A O 1
ATOM 1333 N N . GLY A 1 181 ? -34.395 21.393 46.920 1.00 89.62 181 GLY A N 1
ATOM 1334 C CA . GLY A 1 181 ? -32.932 21.384 46.834 1.00 89.62 181 GLY A CA 1
ATOM 1335 C C . GLY A 1 181 ? -32.283 20.051 46.436 1.00 89.62 181 GLY A C 1
ATOM 1336 O O . GLY A 1 181 ? -31.084 20.065 46.143 1.00 89.62 181 GLY A O 1
ATOM 1337 N N . ASP A 1 182 ? -33.030 18.942 46.364 1.00 92.25 182 ASP A N 1
ATOM 1338 C CA . ASP A 1 182 ? -32.570 17.723 45.682 1.00 92.25 182 ASP A CA 1
ATOM 1339 C C . ASP A 1 182 ? -32.345 18.027 44.196 1.00 92.25 182 ASP A C 1
ATOM 1341 O O . ASP A 1 182 ? -33.071 18.832 43.610 1.00 92.25 182 ASP A O 1
ATOM 1345 N N . VAL A 1 183 ? -31.355 17.386 43.569 1.00 95.56 183 VAL A N 1
ATOM 1346 C CA . VAL A 1 183 ? -31.036 17.635 42.152 1.00 95.56 183 VAL A CA 1
ATOM 1347 C C . VAL A 1 183 ? -31.114 16.345 41.347 1.00 95.56 183 VAL A C 1
ATOM 1349 O O . VAL A 1 183 ? -30.402 15.389 41.642 1.00 95.56 183 VAL A O 1
ATOM 1352 N N . VAL A 1 184 ? -31.936 16.331 40.298 1.00 96.81 184 VAL A N 1
ATOM 1353 C CA . VAL A 1 184 ? -31.960 15.274 39.278 1.00 96.81 184 VAL A CA 1
ATOM 1354 C C . VAL A 1 184 ? -31.094 15.726 38.109 1.00 96.81 184 VAL A C 1
ATOM 1356 O O . VAL A 1 184 ? -31.354 16.764 37.516 1.00 96.81 184 VAL A O 1
ATOM 1359 N N . SER A 1 185 ? -30.027 14.995 37.804 1.00 95.88 185 SER A N 1
ATOM 1360 C CA . SER A 1 185 ? -29.004 15.395 36.830 1.00 95.88 185 SER A CA 1
ATOM 1361 C C . SER A 1 185 ? -28.901 14.404 35.684 1.00 95.88 185 SER A C 1
ATOM 1363 O O . SER A 1 185 ? -28.800 13.207 35.931 1.00 95.88 185 SER A O 1
ATOM 1365 N N . LEU A 1 186 ? -28.852 14.898 34.451 1.00 97.12 186 LEU A N 1
ATOM 1366 C CA . LEU A 1 186 ? -28.486 14.129 33.267 1.00 97.12 186 LEU A CA 1
ATOM 1367 C C . LEU A 1 186 ? -27.091 14.569 32.809 1.00 97.12 186 LEU A C 1
ATOM 1369 O O . LEU A 1 186 ? -26.888 15.726 32.445 1.00 97.12 186 LEU A O 1
ATOM 1373 N N . LEU A 1 187 ? -26.130 13.650 32.870 1.00 95.00 187 LEU A N 1
ATOM 1374 C CA . LEU A 1 187 ? -24.730 13.873 32.521 1.00 95.00 187 LEU A CA 1
ATOM 1375 C C . LEU A 1 187 ? -24.402 13.162 31.214 1.00 95.00 187 LEU A C 1
ATOM 1377 O O . LEU A 1 187 ? -24.768 11.997 31.060 1.00 95.00 187 LEU A O 1
ATOM 1381 N N . ILE A 1 188 ? -23.664 13.836 30.335 1.00 95.06 188 ILE A N 1
ATOM 1382 C CA . ILE A 1 188 ? -23.133 13.310 29.076 1.00 95.06 188 ILE A CA 1
ATOM 1383 C C . ILE A 1 188 ? -21.603 13.363 29.131 1.00 95.06 188 ILE A C 1
ATOM 1385 O O . ILE A 1 188 ? -21.035 14.440 29.313 1.00 95.06 188 ILE A O 1
ATOM 1389 N N . GLY A 1 189 ? -20.945 12.211 29.001 1.00 92.19 189 GLY A N 1
ATOM 1390 C CA . GLY A 1 189 ? -19.491 12.059 29.116 1.00 92.19 189 GLY A CA 1
ATOM 1391 C C . GLY A 1 189 ? -18.831 11.528 27.835 1.00 92.19 189 GLY A C 1
ATOM 1392 O O . GLY A 1 189 ? -19.496 10.837 27.051 1.00 92.19 189 GLY A O 1
ATOM 1393 N N . PRO A 1 190 ? -17.530 11.814 27.627 1.00 87.75 190 PRO A N 1
ATOM 1394 C CA . PRO A 1 190 ? -16.764 11.318 26.484 1.00 87.75 190 PRO A CA 1
ATOM 1395 C C . PRO A 1 190 ? -16.600 9.797 26.573 1.00 87.75 190 PRO A C 1
ATOM 1397 O O . PRO A 1 190 ? -16.136 9.263 27.586 1.00 87.75 190 PRO A O 1
ATOM 1400 N N . ARG A 1 191 ? -16.970 9.061 25.525 1.00 85.81 191 ARG A N 1
ATOM 1401 C CA . ARG A 1 191 ? -16.763 7.609 25.512 1.00 85.81 191 ARG A CA 1
ATOM 1402 C C . ARG A 1 191 ? -15.304 7.318 25.180 1.00 85.81 191 ARG A C 1
ATOM 1404 O O . ARG A 1 191 ? -14.790 7.797 24.177 1.00 85.81 191 ARG A O 1
ATOM 1411 N N . ASP A 1 192 ? -14.636 6.506 25.997 1.00 79.94 192 ASP A N 1
ATOM 1412 C CA . ASP A 1 192 ? -13.228 6.127 25.795 1.00 79.94 192 ASP A CA 1
ATOM 1413 C C . ASP A 1 192 ? -12.281 7.349 25.711 1.00 79.94 192 ASP A C 1
ATOM 1415 O O . ASP A 1 192 ? -11.317 7.344 24.952 1.00 79.94 192 ASP A O 1
ATOM 1419 N N . ALA A 1 193 ? -12.597 8.429 26.445 1.00 76.56 193 ALA A N 1
ATOM 1420 C CA . ALA A 1 193 ? -11.936 9.745 26.368 1.00 76.56 193 ALA A CA 1
ATOM 1421 C C . ALA A 1 193 ? -11.965 10.416 24.973 1.00 76.56 193 ALA A C 1
ATOM 1423 O O . ALA A 1 193 ? -11.370 11.479 24.772 1.00 76.56 193 ALA A O 1
ATOM 1424 N N . ASN A 1 194 ? -12.709 9.843 24.025 1.00 74.19 194 ASN A N 1
ATOM 1425 C CA . ASN A 1 194 ? -13.015 10.442 22.738 1.00 74.19 194 ASN A CA 1
ATOM 1426 C C . ASN A 1 194 ? -14.214 11.388 22.890 1.00 74.19 194 ASN A C 1
ATOM 1428 O O . ASN A 1 194 ? -15.143 11.117 23.644 1.00 74.19 194 ASN A O 1
ATOM 1432 N N . HIS A 1 195 ? -14.133 12.523 22.206 1.00 73.31 195 HIS A N 1
ATOM 1433 C CA . HIS A 1 195 ? -15.152 13.574 22.188 1.00 73.31 195 HIS A CA 1
ATOM 1434 C C . HIS A 1 195 ? -15.389 14.094 20.761 1.00 73.31 195 HIS A C 1
ATOM 1436 O O . HIS A 1 195 ? -16.023 15.127 20.560 1.00 73.31 195 HIS A O 1
ATOM 1442 N N . SER A 1 196 ? -14.815 13.440 19.749 1.00 79.38 196 SER A N 1
ATOM 1443 C CA . SER A 1 196 ? -14.958 13.871 18.364 1.00 79.38 196 SER A CA 1
ATOM 1444 C C . SER A 1 196 ? -16.368 13.556 17.878 1.00 79.38 196 SER A C 1
ATOM 1446 O O . SER A 1 196 ? -16.806 12.410 17.948 1.00 79.38 196 SER A O 1
ATOM 1448 N N . CYS A 1 197 ? -17.064 14.573 17.365 1.00 80.62 197 CYS A N 1
ATOM 1449 C CA . CYS A 1 197 ? -18.462 14.485 16.942 1.00 80.62 197 CYS A CA 1
ATOM 1450 C C . CYS A 1 197 ? -19.463 14.126 18.065 1.00 80.62 197 CYS A C 1
ATOM 1452 O O . CYS A 1 197 ? -20.470 13.483 17.787 1.00 80.62 197 CYS A O 1
ATOM 1454 N N . ASP A 1 198 ? -19.270 14.584 19.306 1.00 80.94 198 ASP A N 1
ATOM 1455 C CA . ASP A 1 198 ? -20.087 14.156 20.465 1.00 80.94 198 ASP A CA 1
ATOM 1456 C C . ASP A 1 198 ? -21.178 15.138 20.925 1.00 80.94 198 ASP A C 1
ATOM 1458 O O . ASP A 1 198 ? -21.716 15.033 22.033 1.00 80.94 198 ASP A O 1
ATOM 1462 N N . LEU A 1 199 ? -21.578 16.077 20.063 1.00 87.19 199 LEU A N 1
ATOM 1463 C CA . LEU A 1 199 ? -22.769 16.885 20.332 1.00 87.19 199 LEU A CA 1
ATOM 1464 C C . LEU A 1 199 ? -23.974 15.964 20.559 1.00 87.19 199 LEU A C 1
ATOM 1466 O O . LEU A 1 199 ? -24.292 15.117 19.724 1.00 87.19 199 LEU A O 1
ATOM 1470 N N . THR A 1 200 ? -24.658 16.153 21.680 1.00 93.25 200 THR A N 1
ATOM 1471 C CA . THR A 1 200 ? -25.752 15.288 22.113 1.00 93.25 200 THR A CA 1
ATOM 1472 C C . THR A 1 200 ? -26.962 16.132 22.462 1.00 93.25 200 THR A C 1
ATOM 1474 O O . THR A 1 200 ? -26.915 16.936 23.390 1.00 93.25 200 THR A O 1
ATOM 1477 N N . ALA A 1 201 ? -28.061 15.936 21.737 1.00 94.00 201 ALA A N 1
ATOM 1478 C CA . ALA A 1 201 ? -29.344 16.515 22.103 1.00 94.00 201 ALA A CA 1
ATOM 1479 C C . ALA A 1 201 ? -29.879 15.799 23.349 1.00 94.00 201 ALA A C 1
ATOM 1481 O O . ALA A 1 201 ? -29.932 14.564 23.391 1.00 94.00 201 ALA A O 1
ATOM 1482 N N . VAL A 1 202 ? -30.260 16.580 24.356 1.00 96.38 202 VAL A N 1
ATOM 1483 C CA . VAL A 1 202 ? -30.748 16.085 25.643 1.00 96.38 202 VAL A CA 1
ATOM 1484 C C . VAL A 1 202 ? -32.078 16.725 25.982 1.00 96.38 202 VAL A C 1
ATOM 1486 O O . VAL A 1 202 ? -32.297 17.908 25.733 1.00 96.38 202 VAL A O 1
ATOM 1489 N N . ASP A 1 203 ? -32.950 15.936 26.589 1.00 96.50 203 ASP A N 1
ATOM 1490 C CA . ASP A 1 203 ? -34.179 16.434 27.182 1.00 96.50 203 ASP A CA 1
ATOM 1491 C C . ASP A 1 203 ? -34.449 15.702 28.495 1.00 96.50 203 ASP A C 1
ATOM 1493 O O . ASP A 1 203 ? -34.236 14.489 28.595 1.00 96.50 203 ASP A O 1
ATOM 1497 N N . LEU A 1 204 ? -34.868 16.450 29.509 1.00 97.75 204 LEU A N 1
ATOM 1498 C CA . LEU A 1 204 ? -35.149 15.955 30.852 1.00 97.75 204 LEU A CA 1
ATOM 1499 C C . LEU A 1 204 ? -36.494 16.529 31.287 1.00 97.75 204 LEU A C 1
ATOM 1501 O O . LEU A 1 204 ? -36.645 17.745 31.401 1.00 97.75 204 LEU A O 1
ATOM 1505 N N . THR A 1 205 ? -37.446 15.643 31.559 1.00 97.75 205 THR A N 1
ATOM 1506 C CA . THR A 1 205 ? -38.813 16.011 31.929 1.00 97.75 205 THR A CA 1
ATOM 1507 C C . THR A 1 205 ? -39.153 15.418 33.290 1.00 97.75 205 THR A C 1
ATOM 1509 O O . THR A 1 205 ? -38.910 14.234 33.553 1.00 97.75 205 THR A O 1
ATOM 1512 N N . LEU A 1 206 ? -39.719 16.246 34.164 1.00 97.19 206 LEU A N 1
ATOM 1513 C CA . LEU A 1 206 ? -40.172 15.864 35.491 1.00 97.19 206 LEU A CA 1
ATOM 1514 C C . LEU A 1 206 ? -41.638 16.236 35.662 1.00 97.19 206 LEU A C 1
ATOM 1516 O O . LEU A 1 206 ? -42.012 17.392 35.484 1.00 97.19 206 LEU A O 1
ATOM 1520 N N . THR A 1 207 ? -42.462 15.272 36.056 1.00 95.62 207 THR A N 1
ATOM 1521 C CA . THR A 1 207 ? -43.902 15.479 36.260 1.00 95.62 207 THR A CA 1
ATOM 1522 C C . THR A 1 207 ? -44.279 15.160 37.701 1.00 95.62 207 THR A C 1
ATOM 1524 O O . THR A 1 207 ? -44.037 14.047 38.163 1.00 95.62 207 THR A O 1
ATOM 1527 N N . SER A 1 208 ? -44.887 16.096 38.432 1.00 92.31 208 SER A N 1
ATOM 1528 C CA . SER A 1 208 ? -45.366 15.831 39.797 1.00 92.31 208 SER A CA 1
ATOM 1529 C C . SER A 1 208 ? -46.469 14.766 39.812 1.00 92.31 208 SER A C 1
ATOM 1531 O O . SER A 1 208 ? -47.413 14.844 39.027 1.00 92.31 208 SER A O 1
ATOM 1533 N N . VAL A 1 209 ? -46.396 13.815 40.741 1.00 85.69 209 VAL A N 1
ATOM 1534 C CA . VAL A 1 209 ? -47.405 12.764 40.940 1.00 85.69 209 VAL A CA 1
ATOM 1535 C C . VAL A 1 209 ? -48.512 13.280 41.874 1.00 85.69 209 VAL A C 1
ATOM 1537 O O . VAL A 1 209 ? -48.228 13.602 43.026 1.00 85.69 209 VAL A O 1
ATOM 1540 N N . GLY A 1 210 ? -49.763 13.355 41.398 1.00 75.50 210 GLY A N 1
ATOM 1541 C CA . GLY A 1 210 ? -50.932 13.838 42.160 1.00 75.50 210 GLY A CA 1
ATOM 1542 C C . GLY A 1 210 ? -51.855 14.765 41.351 1.00 75.50 210 GLY A C 1
ATOM 1543 O O . GLY A 1 210 ? -51.656 14.941 40.149 1.00 75.50 210 GLY A O 1
ATOM 1544 N N . GLU A 1 211 ? -52.870 15.362 41.991 1.00 52.28 211 GLU A N 1
ATOM 1545 C CA . GLU A 1 211 ? -53.779 16.318 41.333 1.00 52.28 211 GLU A CA 1
ATOM 1546 C C . GLU A 1 211 ? -53.029 17.591 40.892 1.00 52.28 211 GLU A C 1
ATOM 1548 O O . GLU A 1 211 ? -52.356 18.240 41.690 1.00 52.28 211 GLU A O 1
ATOM 1553 N N . GLY A 1 212 ? -53.133 17.940 39.601 1.00 67.56 212 GLY A N 1
ATOM 1554 C CA . GLY A 1 212 ? -52.541 19.149 39.004 1.00 67.56 212 GLY A CA 1
ATOM 1555 C C . GLY A 1 212 ? -51.257 18.953 38.182 1.00 67.56 212 GLY A C 1
ATOM 1556 O O . GLY A 1 212 ? -50.910 19.858 37.432 1.00 67.56 212 GLY A O 1
ATOM 1557 N N . GLY A 1 213 ? -50.583 17.795 38.274 1.00 81.12 213 GLY A N 1
ATOM 1558 C CA . GLY A 1 213 ? -49.573 17.309 37.311 1.00 81.12 213 GLY A CA 1
ATOM 1559 C C . GLY A 1 213 ? -48.599 18.342 36.721 1.00 81.12 213 GLY A C 1
ATOM 1560 O O . GLY A 1 213 ? -48.508 18.453 35.500 1.00 81.12 213 GLY A O 1
ATOM 1561 N N . ARG A 1 214 ? -47.874 19.104 37.552 1.00 91.12 214 ARG A N 1
ATOM 1562 C CA . ARG A 1 214 ? -46.914 20.111 37.075 1.00 91.12 214 ARG A CA 1
ATOM 1563 C C . ARG A 1 214 ? -45.752 19.440 36.338 1.00 91.12 214 ARG A C 1
ATOM 1565 O O . ARG A 1 214 ? -45.132 18.527 36.880 1.00 91.12 214 ARG A O 1
ATOM 1572 N N . GLU A 1 215 ? -45.465 19.921 35.130 1.00 95.00 215 GLU A N 1
ATOM 1573 C CA . GLU A 1 215 ? -44.384 19.444 34.264 1.00 95.00 215 GLU A CA 1
ATOM 1574 C C . GLU A 1 215 ? -43.265 20.488 34.177 1.00 95.00 215 GLU A C 1
ATOM 1576 O O . GLU A 1 215 ? -43.499 21.610 33.726 1.00 95.00 215 GLU A O 1
ATOM 1581 N N . TRP A 1 216 ? -42.056 20.098 34.575 1.00 97.25 216 TRP A N 1
ATOM 1582 C CA . TRP A 1 216 ? -40.811 20.786 34.238 1.00 97.25 216 TRP A CA 1
ATOM 1583 C C . TRP A 1 216 ? -40.179 20.065 33.061 1.00 97.25 216 TRP A C 1
ATOM 1585 O O . TRP A 1 216 ? -40.020 18.847 33.103 1.00 97.25 216 TRP A O 1
ATOM 1595 N N . ASP A 1 217 ? -39.824 20.804 32.022 1.00 97.44 217 ASP A N 1
ATOM 1596 C CA . ASP A 1 217 ? -39.312 20.239 30.777 1.00 97.44 217 ASP A CA 1
ATOM 1597 C C . ASP A 1 217 ? -38.159 21.107 30.298 1.00 97.44 217 ASP A C 1
ATOM 1599 O O . ASP A 1 217 ? -38.347 22.310 30.090 1.00 97.44 217 ASP A O 1
ATOM 1603 N N . LEU A 1 218 ? -36.976 20.499 30.192 1.00 97.62 218 LEU A N 1
ATOM 1604 C CA . LEU A 1 218 ? -35.727 21.202 29.923 1.00 97.62 218 LEU A CA 1
ATOM 1605 C C . LEU A 1 218 ? -35.835 22.045 28.655 1.00 97.62 218 LEU A C 1
ATOM 1607 O O . LEU A 1 218 ? -35.523 23.234 28.683 1.00 97.62 218 LEU A O 1
ATOM 1611 N N . ALA A 1 219 ? -36.284 21.443 27.554 1.00 96.19 219 ALA A N 1
ATOM 1612 C CA . ALA A 1 219 ? -36.397 22.133 26.280 1.00 96.19 219 ALA A CA 1
ATOM 1613 C C . ALA A 1 219 ? -37.351 23.332 26.372 1.00 96.19 219 ALA A C 1
ATOM 1615 O O . ALA A 1 219 ? -36.952 24.457 26.078 1.00 96.19 219 ALA A O 1
ATOM 1616 N N . LYS A 1 220 ? -38.577 23.125 26.863 1.00 96.06 220 LYS A N 1
ATOM 1617 C CA . LYS A 1 220 ? -39.592 24.186 26.960 1.00 96.06 220 LYS A CA 1
ATOM 1618 C C . LYS A 1 220 ? -39.243 25.290 27.972 1.00 96.06 220 LYS A C 1
ATOM 1620 O O . LYS A 1 220 ? -39.676 26.423 27.784 1.00 96.06 220 LYS A O 1
ATOM 1625 N N . ASP A 1 221 ? -38.516 24.979 29.049 1.00 96.56 221 ASP A N 1
ATOM 1626 C CA . ASP A 1 221 ? -38.095 25.975 30.048 1.00 96.56 221 ASP A CA 1
ATOM 1627 C C . ASP A 1 221 ? -36.878 26.786 29.591 1.00 96.56 221 ASP A C 1
ATOM 1629 O O . ASP A 1 221 ? -36.783 27.969 29.912 1.00 96.56 221 ASP A O 1
ATOM 1633 N N . VAL A 1 222 ? -35.947 26.165 28.860 1.00 96.94 222 VAL A N 1
ATOM 1634 C CA . VAL A 1 222 ? -34.615 26.735 28.602 1.00 96.94 222 VAL A CA 1
ATOM 1635 C C . VAL A 1 222 ? -34.447 27.229 27.169 1.00 96.94 222 VAL A C 1
ATOM 1637 O O . VAL A 1 222 ? -33.853 28.286 26.962 1.00 96.94 222 VAL A O 1
ATOM 1640 N N . SER A 1 223 ? -34.952 26.515 26.157 1.00 95.81 223 SER A N 1
ATOM 1641 C CA . SER A 1 223 ? -34.680 26.865 24.756 1.00 95.81 223 SER A CA 1
ATOM 1642 C C . SER A 1 223 ? -35.150 28.263 24.335 1.00 95.81 223 SER A C 1
ATOM 1644 O O . SER A 1 223 ? -34.435 28.870 23.537 1.00 95.81 223 SER A O 1
ATOM 1646 N N . PRO A 1 224 ? -36.262 28.834 24.853 1.00 95.88 224 PRO A N 1
ATOM 1647 C CA . PRO A 1 224 ? -36.693 30.173 24.451 1.00 95.88 224 PRO A CA 1
ATOM 1648 C C . PRO A 1 224 ? -35.699 31.283 24.819 1.00 95.88 224 PRO A C 1
ATOM 1650 O O . PRO A 1 224 ? -35.599 32.271 24.093 1.00 95.88 224 PRO A O 1
ATOM 1653 N N . ASN A 1 225 ? -34.968 31.142 25.933 1.00 93.75 225 ASN A N 1
ATOM 1654 C CA . ASN A 1 225 ? -33.983 32.128 26.383 1.00 93.75 225 ASN A CA 1
ATOM 1655 C C . ASN A 1 225 ? -32.912 31.516 27.304 1.00 93.75 225 ASN A C 1
ATOM 1657 O O . ASN A 1 225 ? -32.788 31.889 28.466 1.00 93.75 225 ASN A O 1
ATOM 1661 N N . VAL A 1 226 ? -32.087 30.619 26.766 1.00 95.19 226 VAL A N 1
ATOM 1662 C CA . VAL A 1 226 ? -31.044 29.913 27.534 1.00 95.19 226 VAL A CA 1
ATOM 1663 C C . VAL A 1 226 ? -30.070 30.842 28.274 1.00 95.19 226 VAL A C 1
ATOM 1665 O O . VAL A 1 226 ? -29.489 30.446 29.282 1.00 95.19 226 VAL A O 1
ATOM 1668 N N . LEU A 1 227 ? -29.899 32.083 27.805 1.00 95.19 227 LEU A N 1
ATOM 1669 C CA . LEU A 1 227 ? -29.007 33.082 28.398 1.00 95.19 227 LEU A CA 1
ATOM 1670 C C . LEU A 1 227 ? -29.641 33.875 29.554 1.00 95.19 227 LEU A C 1
ATOM 1672 O O . LEU A 1 227 ? -28.975 34.747 30.109 1.00 95.19 227 LEU A O 1
ATOM 1676 N N . ALA A 1 228 ? -30.890 33.589 29.946 1.00 93.94 228 ALA A N 1
ATOM 1677 C CA . ALA A 1 228 ? -31.546 34.265 31.070 1.00 93.94 228 ALA A CA 1
ATOM 1678 C C . ALA A 1 228 ? -30.781 34.096 32.396 1.00 93.94 228 ALA A C 1
ATOM 1680 O O . ALA A 1 228 ? -30.820 34.978 33.252 1.00 93.94 228 ALA A O 1
ATOM 1681 N N . GLY A 1 229 ? -30.067 32.981 32.558 1.00 93.88 229 GLY A N 1
ATOM 1682 C CA . GLY A 1 229 ? -29.185 32.744 33.692 1.00 93.88 229 GLY A CA 1
ATOM 1683 C C . GLY A 1 229 ? -28.652 31.318 33.729 1.00 93.88 229 GLY A C 1
ATOM 1684 O O . GLY A 1 229 ? -29.173 30.424 33.069 1.00 93.88 229 GLY A O 1
ATOM 1685 N N . ASN A 1 230 ? -27.608 31.107 34.524 1.00 95.44 230 ASN A N 1
ATOM 1686 C CA . ASN A 1 230 ? -27.150 29.787 34.939 1.00 95.44 230 ASN A CA 1
ATOM 1687 C C . ASN A 1 230 ? -26.671 29.888 36.398 1.00 95.44 230 ASN A C 1
ATOM 1689 O O . ASN A 1 230 ? -25.534 30.300 36.636 1.00 95.44 230 ASN A O 1
ATOM 1693 N N . PRO A 1 231 ? -27.519 29.571 37.392 1.00 96.00 231 PRO A N 1
ATOM 1694 C CA . PRO A 1 231 ? -28.772 28.814 37.282 1.00 96.00 231 PRO A CA 1
ATOM 1695 C C . PRO A 1 231 ? -29.910 29.537 36.537 1.00 96.00 231 PRO A C 1
ATOM 1697 O O . PRO A 1 231 ? -30.060 30.750 36.653 1.00 96.00 231 PRO A O 1
ATOM 1700 N N . HIS A 1 232 ? -30.711 28.780 35.792 1.00 97.19 232 HIS A N 1
ATOM 1701 C CA . HIS A 1 232 ? -31.841 29.244 34.989 1.00 97.19 232 HIS A CA 1
ATOM 1702 C C . HIS A 1 232 ? -33.171 28.987 35.722 1.00 97.19 232 HIS A C 1
ATOM 1704 O O . HIS A 1 232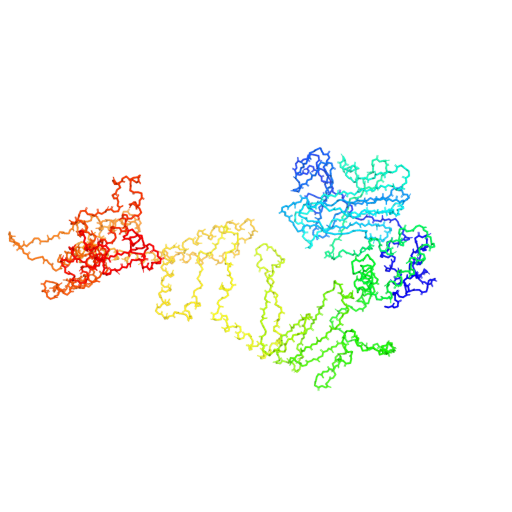 ? -33.343 27.956 36.381 1.00 97.19 232 HIS A O 1
ATOM 1710 N N . ALA A 1 233 ? -34.116 29.923 35.627 1.00 96.12 233 ALA A N 1
ATOM 1711 C CA . ALA A 1 233 ? -35.448 29.785 36.223 1.00 96.12 233 ALA A CA 1
ATOM 1712 C C . ALA A 1 233 ? -36.324 28.775 35.455 1.00 96.12 233 ALA A C 1
ATOM 1714 O O . ALA A 1 233 ? -36.059 28.471 34.293 1.00 96.12 233 ALA A O 1
ATOM 1715 N N . ASP A 1 234 ? -37.374 28.244 36.078 1.00 94.31 234 ASP A N 1
ATOM 1716 C CA . ASP A 1 234 ? -38.426 27.530 35.339 1.00 94.31 234 ASP A CA 1
ATOM 1717 C C . ASP A 1 234 ? -39.485 28.499 34.776 1.00 94.31 234 ASP A C 1
ATOM 1719 O O . ASP A 1 234 ? -39.524 29.684 35.118 1.00 94.31 234 ASP A O 1
ATOM 1723 N N . ARG A 1 235 ? -40.406 27.999 33.940 1.00 93.69 235 ARG A N 1
ATOM 1724 C CA . ARG A 1 235 ? -41.532 28.811 33.434 1.00 93.69 235 ARG A CA 1
ATOM 1725 C C . ARG A 1 235 ? -42.583 29.184 34.489 1.00 93.69 235 ARG A C 1
ATOM 1727 O O . ARG A 1 235 ? -43.543 29.882 34.169 1.00 93.69 235 ARG A O 1
ATOM 1734 N N . PHE A 1 236 ? -42.454 28.686 35.719 1.00 91.69 236 PHE A N 1
ATOM 1735 C CA . PHE A 1 236 ? -43.383 28.929 36.824 1.00 91.69 236 PHE A CA 1
ATOM 1736 C C . PHE A 1 236 ? -42.869 29.999 37.799 1.00 91.69 236 PHE A C 1
ATOM 1738 O O . PHE A 1 236 ? -43.514 30.238 38.820 1.00 91.69 236 PHE A O 1
ATOM 1745 N N . GLY A 1 237 ? -41.742 30.648 37.485 1.00 87.75 237 GLY A N 1
ATOM 1746 C CA . GLY A 1 237 ? -41.166 31.731 38.279 1.00 87.75 237 GLY A CA 1
ATOM 1747 C C . GLY A 1 237 ? -40.316 31.265 39.462 1.00 87.75 237 GLY A C 1
ATOM 1748 O O . GLY A 1 237 ? -40.055 32.063 40.358 1.00 87.75 237 GLY A O 1
ATOM 1749 N N . ASN A 1 238 ? -39.898 29.996 39.499 1.00 92.12 238 ASN A N 1
ATOM 1750 C CA . ASN A 1 238 ? -38.932 29.521 40.486 1.00 92.12 238 ASN A CA 1
ATOM 1751 C C . ASN A 1 238 ? -37.512 29.750 39.955 1.00 92.12 238 ASN A C 1
ATOM 1753 O O . ASN A 1 238 ? -37.120 29.173 38.937 1.00 92.12 238 ASN A O 1
ATOM 1757 N N . ASP A 1 239 ? -36.733 30.567 40.662 1.00 91.69 239 ASP A N 1
ATOM 1758 C CA . ASP A 1 239 ? -35.332 30.813 40.325 1.00 91.69 239 ASP A CA 1
ATOM 1759 C C . ASP A 1 239 ? -34.453 29.590 40.615 1.00 91.69 239 ASP A C 1
ATOM 1761 O O . ASP A 1 239 ? -34.648 28.860 41.589 1.00 91.69 239 ASP A O 1
ATOM 1765 N N . GLY A 1 240 ? -33.439 29.387 39.772 1.00 91.50 240 GLY A N 1
ATOM 1766 C CA . GLY A 1 240 ? -32.413 28.364 39.970 1.00 91.50 240 GLY A CA 1
ATOM 1767 C C . GLY A 1 240 ? -32.914 26.922 39.976 1.00 91.50 240 GLY A C 1
ATOM 1768 O O . GLY A 1 240 ? -32.399 26.097 40.730 1.00 91.50 240 GLY A O 1
ATOM 1769 N N . VAL A 1 241 ? -33.899 26.621 39.128 1.00 96.19 241 VAL A N 1
ATOM 1770 C CA . VAL A 1 241 ? -34.390 25.257 38.897 1.00 96.19 241 VAL A CA 1
ATOM 1771 C C . VAL A 1 241 ? -33.470 24.503 37.945 1.00 96.19 241 VAL A C 1
ATOM 1773 O O . VAL A 1 241 ? -33.098 23.368 38.226 1.00 96.19 241 VAL A O 1
ATOM 1776 N N . TRP A 1 242 ? -33.057 25.118 36.841 1.00 98.00 242 TRP A N 1
ATOM 1777 C CA . TRP A 1 242 ? -32.208 24.480 35.840 1.00 98.00 242 TRP A CA 1
ATOM 1778 C C . TRP A 1 242 ? -30.749 24.897 36.015 1.00 98.00 242 TRP A C 1
ATOM 1780 O O . TRP A 1 242 ? -30.423 26.066 36.197 1.00 98.00 242 TRP A O 1
ATOM 1790 N N . HIS A 1 243 ? -29.847 23.926 35.975 1.00 97.81 243 HIS A N 1
ATOM 1791 C CA . HIS A 1 243 ? -28.419 24.114 36.188 1.00 97.81 243 HIS A CA 1
ATOM 1792 C C . HIS A 1 243 ? -27.629 23.511 35.033 1.00 97.81 243 HIS A C 1
ATOM 1794 O O . HIS A 1 243 ? -27.848 22.350 34.688 1.00 97.81 243 HIS A O 1
ATOM 1800 N N . PHE A 1 244 ? -26.662 24.256 34.501 1.00 97.31 244 PHE A N 1
ATOM 1801 C CA . PHE A 1 244 ? -25.775 23.793 33.434 1.00 97.31 244 PHE A CA 1
ATOM 1802 C C . PHE A 1 244 ? -24.334 23.814 33.927 1.00 97.31 244 PHE A C 1
ATOM 1804 O O . PHE A 1 244 ? -23.814 24.866 34.306 1.00 97.31 244 PHE A O 1
ATOM 1811 N N . TYR A 1 245 ? -23.673 22.667 33.960 1.00 96.31 245 TYR A N 1
ATOM 1812 C CA . TYR A 1 245 ? -22.358 22.567 34.588 1.00 96.31 245 TYR A CA 1
ATOM 1813 C C . TYR A 1 245 ? -21.526 21.434 33.999 1.00 96.31 245 TYR A C 1
ATOM 1815 O O . TYR A 1 245 ? -22.005 20.617 33.212 1.00 96.31 245 TYR A O 1
ATOM 1823 N N . THR A 1 246 ? -20.257 21.409 34.385 1.00 94.56 246 THR A N 1
ATOM 1824 C CA . THR A 1 246 ? -19.280 20.406 33.975 1.00 94.56 246 THR A CA 1
ATOM 1825 C C . THR A 1 246 ? -18.736 19.665 35.178 1.00 94.56 246 THR A C 1
ATOM 1827 O O . THR A 1 246 ? -18.622 20.228 36.267 1.00 94.56 246 THR A O 1
ATOM 1830 N N . GLU A 1 247 ? -18.374 18.400 34.986 1.00 91.38 247 GLU A N 1
ATOM 1831 C CA . GLU A 1 247 ? -17.730 17.598 36.025 1.00 91.38 247 GLU A CA 1
ATOM 1832 C C . GLU A 1 247 ? -16.577 16.771 35.451 1.00 91.38 247 GLU A C 1
ATOM 1834 O O . GLU A 1 247 ? -16.678 16.313 34.314 1.00 91.38 247 GLU A O 1
ATOM 1839 N N . PRO A 1 248 ? -15.497 16.533 36.222 1.00 90.12 248 PRO A N 1
ATOM 1840 C CA . PRO A 1 248 ? -14.429 15.633 35.808 1.00 90.12 248 PRO A CA 1
ATOM 1841 C C . PRO A 1 248 ? -14.949 14.235 35.472 1.00 90.12 248 PRO A C 1
ATOM 1843 O O . PRO A 1 248 ? -15.527 13.564 36.330 1.00 90.12 248 PRO A O 1
ATOM 1846 N N . ASP A 1 249 ? -14.669 13.777 34.254 1.00 82.69 249 ASP A N 1
ATOM 1847 C CA . ASP A 1 249 ? -14.870 12.391 33.846 1.00 82.69 249 ASP A CA 1
ATOM 1848 C C . ASP A 1 249 ? -13.535 11.643 33.936 1.00 82.69 249 ASP A C 1
ATOM 1850 O O . ASP A 1 249 ? -12.503 12.103 33.445 1.00 82.69 249 ASP A O 1
ATOM 1854 N N . LYS A 1 250 ? -13.540 10.501 34.626 1.00 69.81 250 LYS A N 1
ATOM 1855 C CA . LYS A 1 250 ? -12.351 9.663 34.839 1.00 69.81 250 LYS A CA 1
ATOM 1856 C C . LYS A 1 250 ? -12.305 8.446 33.909 1.00 69.81 250 LYS A C 1
ATOM 1858 O O . LYS A 1 250 ? -11.454 7.590 34.125 1.00 69.81 250 LYS A O 1
ATOM 1863 N N . GLY A 1 251 ? -13.204 8.345 32.924 1.00 58.75 251 GLY A N 1
ATOM 1864 C CA . GLY A 1 251 ? -13.157 7.304 31.891 1.00 58.75 251 GLY A CA 1
ATOM 1865 C C . GLY A 1 251 ? -13.371 5.882 32.420 1.00 58.75 251 GLY A C 1
ATOM 1866 O O . GLY A 1 251 ? -12.740 4.943 31.947 1.00 58.75 251 GLY A O 1
ATOM 1867 N N . GLY A 1 252 ? -14.225 5.709 33.434 1.00 58.81 252 GLY A N 1
ATOM 1868 C CA . GLY A 1 252 ? -14.497 4.410 34.061 1.00 58.81 252 GLY A CA 1
ATOM 1869 C C . GLY A 1 252 ? -15.908 3.881 33.779 1.00 58.81 252 GLY A C 1
ATOM 1870 O O . GLY A 1 252 ? -16.788 4.657 33.403 1.00 58.81 252 GLY A O 1
ATOM 1871 N N . PRO A 1 253 ? -16.170 2.579 34.014 1.00 58.66 253 PRO A N 1
ATOM 1872 C CA . PRO A 1 253 ? -17.516 2.030 33.910 1.00 58.66 253 PRO A CA 1
ATOM 1873 C C . PRO A 1 253 ? -18.476 2.815 34.806 1.00 58.66 253 PRO A C 1
ATOM 1875 O O . PRO A 1 253 ? -18.173 3.130 35.964 1.00 58.66 253 PRO A O 1
ATOM 1878 N N . LEU A 1 254 ? -19.649 3.139 34.260 1.00 65.44 254 LEU A N 1
ATOM 1879 C CA . LEU A 1 254 ? -20.687 3.834 35.001 1.00 65.44 254 LEU A CA 1
ATOM 1880 C C . LEU A 1 254 ? -21.070 2.956 36.203 1.00 65.44 254 LEU A C 1
ATOM 1882 O O . LEU A 1 254 ? -21.606 1.865 36.050 1.00 65.44 254 LEU A O 1
ATOM 1886 N N . GLY A 1 255 ? -20.762 3.446 37.406 1.00 65.62 255 GLY A N 1
ATOM 1887 C CA . GLY A 1 255 ? -21.217 2.914 38.688 1.00 65.62 255 GLY A CA 1
ATOM 1888 C C . GLY A 1 255 ? -22.693 2.485 38.712 1.00 65.62 255 GLY A C 1
ATOM 1889 O O . GLY A 1 255 ? -23.495 2.904 37.871 1.00 65.62 255 GLY A O 1
ATOM 1890 N N . PRO A 1 256 ? -23.046 1.621 39.665 1.00 78.00 256 PRO A N 1
ATOM 1891 C CA . PRO A 1 256 ? -24.081 0.625 39.449 1.00 78.00 256 PRO A CA 1
ATOM 1892 C C . PRO A 1 256 ? -25.493 1.187 39.731 1.00 78.00 256 PRO A C 1
ATOM 1894 O O . PRO A 1 256 ? -25.670 2.018 40.620 1.00 78.00 256 PRO A O 1
ATOM 1897 N N . VAL A 1 257 ? -26.497 0.751 38.960 1.00 87.88 257 VAL A N 1
ATOM 1898 C CA . VAL A 1 257 ? -27.910 1.188 39.058 1.00 87.88 257 VAL A CA 1
ATOM 1899 C C . VAL A 1 257 ? -28.720 0.108 39.764 1.00 87.88 257 VAL A C 1
ATOM 1901 O O . VAL A 1 257 ? -28.516 -1.070 39.491 1.00 87.88 257 VAL A O 1
ATOM 1904 N N . ILE A 1 258 ? -29.640 0.472 40.660 1.00 90.19 258 ILE A N 1
ATOM 1905 C CA . ILE A 1 258 ? -30.546 -0.512 41.274 1.00 90.19 258 ILE A CA 1
ATOM 1906 C C . ILE A 1 258 ? -31.471 -1.073 40.180 1.00 90.19 258 ILE A C 1
ATOM 1908 O O . ILE A 1 258 ? -32.218 -0.296 39.582 1.00 90.19 258 ILE A O 1
ATOM 1912 N N . PRO A 1 259 ? -31.477 -2.395 39.908 1.00 89.50 259 PRO A N 1
ATOM 1913 C CA . PRO A 1 259 ? -32.293 -2.955 38.837 1.00 89.50 259 PRO A CA 1
ATOM 1914 C C . PRO A 1 259 ? -33.783 -2.680 39.059 1.00 89.50 259 PRO A C 1
ATOM 1916 O O . PRO A 1 259 ? -34.348 -3.042 40.098 1.00 89.50 259 PRO A O 1
ATOM 1919 N N . ALA A 1 260 ? -34.429 -2.049 38.078 1.00 86.25 260 ALA A N 1
ATOM 1920 C CA . ALA A 1 260 ? -35.847 -1.718 38.146 1.00 86.25 260 ALA A CA 1
ATOM 1921 C C . ALA A 1 260 ? -36.700 -2.983 38.347 1.00 86.25 260 ALA A C 1
ATOM 1923 O O . ALA A 1 260 ? -36.492 -4.006 37.697 1.00 86.25 260 ALA A O 1
ATOM 1924 N N . GLY A 1 261 ? -37.661 -2.923 39.271 1.00 86.69 261 GLY A N 1
ATOM 1925 C CA . GLY A 1 261 ? -38.529 -4.055 39.611 1.00 86.69 261 GLY A CA 1
ATOM 1926 C C . GLY A 1 261 ? -37.923 -5.090 40.568 1.00 86.69 261 GLY A C 1
ATOM 1927 O O . GLY A 1 261 ? -38.652 -5.989 40.993 1.00 86.69 261 GLY A O 1
ATOM 1928 N N . SER A 1 262 ? -36.646 -4.953 40.948 1.00 92.62 262 SER A N 1
ATOM 1929 C CA . SER A 1 262 ? -36.038 -5.776 42.003 1.00 92.62 262 SER A CA 1
ATOM 1930 C C . SER A 1 262 ? -36.676 -5.522 43.371 1.00 92.62 262 SER A C 1
ATOM 1932 O O . SER A 1 262 ? -37.303 -4.483 43.605 1.00 92.62 262 SER A O 1
ATOM 1934 N N . LEU A 1 263 ? -36.491 -6.455 44.302 1.00 94.00 263 LEU A N 1
ATOM 1935 C CA . LEU A 1 263 ? -36.921 -6.324 45.694 1.00 94.00 263 LEU A CA 1
ATOM 1936 C C . LEU A 1 263 ? -36.382 -5.042 46.343 1.00 94.00 263 LEU A C 1
ATOM 1938 O O . LEU A 1 263 ? -37.121 -4.356 47.049 1.00 94.00 263 LEU A O 1
ATOM 1942 N N . LEU A 1 264 ? -35.137 -4.662 46.039 1.00 93.06 264 LEU A N 1
ATOM 1943 C CA . LEU A 1 264 ? -34.550 -3.424 46.551 1.00 93.06 264 LEU A CA 1
ATOM 1944 C C . LEU A 1 264 ? -35.173 -2.170 45.921 1.00 93.06 264 LEU A C 1
ATOM 1946 O O . LEU A 1 264 ? -35.417 -1.192 46.624 1.00 93.06 264 LEU A O 1
ATOM 1950 N N . ALA A 1 265 ? -35.496 -2.197 44.624 1.00 89.12 265 ALA A N 1
ATOM 1951 C CA . ALA A 1 265 ? -36.212 -1.094 43.979 1.00 89.12 265 ALA A CA 1
ATOM 1952 C C . ALA A 1 265 ? -37.621 -0.908 44.572 1.00 89.12 265 ALA A C 1
ATOM 1954 O O . ALA A 1 265 ? -38.043 0.217 44.839 1.00 89.12 265 ALA A O 1
ATOM 1955 N N . LYS A 1 266 ? -38.336 -2.011 44.840 1.00 90.75 266 LYS A N 1
ATOM 1956 C CA . LYS A 1 266 ? -39.643 -1.984 45.524 1.00 90.75 266 LYS A CA 1
ATOM 1957 C C . LYS A 1 266 ? -39.521 -1.431 46.942 1.00 90.75 266 LYS A C 1
ATOM 1959 O O . LYS A 1 266 ? -40.342 -0.612 47.351 1.00 90.75 266 LYS A O 1
ATOM 1964 N N . TRP A 1 267 ? -38.474 -1.837 47.663 1.00 92.25 267 TRP A N 1
ATOM 1965 C CA . TRP A 1 267 ? -38.175 -1.333 49.003 1.00 92.25 267 TRP A CA 1
ATOM 1966 C C . TRP A 1 267 ? -37.970 0.185 48.992 1.00 92.25 267 TRP A C 1
ATOM 1968 O O . TRP A 1 267 ? -38.519 0.887 49.841 1.00 92.25 267 TRP A O 1
ATOM 1978 N N . GLN A 1 268 ? -37.244 0.703 47.997 1.00 87.19 268 GLN A N 1
ATOM 1979 C CA . GLN A 1 268 ? -36.983 2.135 47.869 1.00 87.19 268 GLN A CA 1
ATOM 1980 C C . GLN A 1 268 ? -38.242 2.930 47.487 1.00 87.19 268 GLN A C 1
ATOM 1982 O O . GLN A 1 268 ? -38.454 4.035 47.986 1.00 87.19 268 GLN A O 1
ATOM 1987 N N . ALA A 1 269 ? -39.105 2.370 46.636 1.00 84.06 269 ALA A N 1
ATOM 1988 C CA . ALA A 1 269 ? -40.331 3.031 46.196 1.00 84.06 269 ALA A CA 1
ATOM 1989 C C . ALA A 1 269 ? -41.414 3.104 47.291 1.00 84.06 269 ALA A C 1
ATOM 1991 O O . ALA A 1 269 ? -42.183 4.075 47.317 1.00 84.06 269 ALA A O 1
ATOM 1992 N N . SER A 1 270 ? -41.479 2.109 48.186 1.00 86.00 270 SER A N 1
ATOM 1993 C CA . SER A 1 270 ? -42.535 1.997 49.200 1.00 86.00 270 SER A CA 1
ATOM 1994 C C . SER A 1 270 ? -42.511 3.151 50.209 1.00 86.00 270 SER A C 1
ATOM 1996 O O . SER A 1 270 ? -41.469 3.520 50.748 1.00 86.00 270 SER A O 1
ATOM 1998 N N . ALA A 1 271 ? -43.688 3.717 50.489 1.00 80.19 271 ALA A N 1
ATOM 1999 C CA . ALA A 1 271 ? -43.901 4.671 51.581 1.00 80.19 271 ALA A CA 1
ATOM 2000 C C . ALA A 1 271 ? -44.318 3.983 52.898 1.00 80.19 271 ALA A C 1
ATOM 2002 O O . ALA A 1 271 ? -44.442 4.647 53.925 1.00 80.19 271 ALA A O 1
ATOM 2003 N N . ASN A 1 272 ? -44.569 2.669 52.879 1.00 86.44 272 ASN A N 1
ATOM 2004 C CA . ASN A 1 272 ? -45.083 1.922 54.020 1.00 86.44 272 ASN A CA 1
ATOM 2005 C C . ASN A 1 272 ? -43.931 1.282 54.809 1.00 86.44 272 ASN A C 1
ATOM 2007 O O . ASN A 1 272 ? -43.231 0.399 54.315 1.00 86.44 272 ASN A O 1
ATOM 2011 N N . ALA A 1 273 ? -43.767 1.689 56.070 1.00 86.19 273 ALA A N 1
ATOM 2012 C CA . ALA A 1 273 ? -42.705 1.185 56.940 1.00 86.19 273 ALA A CA 1
ATOM 2013 C C . ALA A 1 273 ? -42.762 -0.342 57.157 1.00 86.19 273 ALA A C 1
ATOM 2015 O O . ALA A 1 273 ? -41.721 -0.998 57.157 1.00 86.19 273 ALA A O 1
ATOM 2016 N N . ALA A 1 274 ? -43.957 -0.930 57.290 1.00 88.25 274 ALA A N 1
ATOM 2017 C CA . ALA A 1 274 ? -44.111 -2.376 57.472 1.00 88.25 274 ALA A CA 1
ATOM 2018 C C . ALA A 1 274 ? -43.719 -3.153 56.204 1.00 88.25 274 ALA A C 1
ATOM 2020 O O . ALA A 1 274 ? -43.088 -4.209 56.276 1.00 88.25 274 ALA A O 1
ATOM 2021 N N . GLU A 1 275 ? -44.042 -2.603 55.033 1.00 91.69 275 GLU A N 1
ATOM 2022 C CA . GLU A 1 275 ? -43.650 -3.177 53.745 1.00 91.69 275 GLU A CA 1
ATOM 2023 C C . GLU A 1 275 ? -42.131 -3.094 53.530 1.00 91.69 275 GLU A C 1
ATOM 2025 O O . GLU A 1 275 ? -41.523 -4.073 53.096 1.00 91.69 275 GLU A O 1
ATOM 2030 N N . LYS A 1 276 ? -41.491 -1.982 53.924 1.00 90.94 276 LYS A N 1
ATOM 2031 C CA . LYS A 1 276 ? -40.025 -1.855 53.908 1.00 90.94 276 LYS A CA 1
ATOM 2032 C C . LYS A 1 276 ? -39.337 -2.919 54.770 1.00 90.94 276 LYS A C 1
ATOM 2034 O O . LYS A 1 276 ? -38.352 -3.505 54.329 1.00 90.94 276 LYS A O 1
ATOM 2039 N N . VAL A 1 277 ? -39.849 -3.223 55.964 1.00 92.50 277 VAL A N 1
ATOM 2040 C CA . VAL A 1 277 ? -39.281 -4.293 56.812 1.00 92.50 277 VAL A CA 1
ATOM 2041 C C . VAL A 1 277 ? -39.409 -5.663 56.139 1.00 92.50 277 VAL A C 1
ATOM 2043 O O . VAL A 1 277 ? -38.451 -6.437 56.125 1.00 92.50 277 VAL A O 1
ATOM 2046 N N . LYS A 1 278 ? -40.566 -5.965 55.536 1.00 94.88 278 LYS A N 1
ATOM 2047 C CA . LYS A 1 278 ? -40.777 -7.219 54.798 1.00 94.88 278 LYS A CA 1
ATOM 2048 C C . LYS A 1 278 ? -39.787 -7.359 53.637 1.00 94.88 278 LYS A C 1
ATOM 2050 O O . LYS A 1 278 ? -39.064 -8.350 53.568 1.00 94.88 278 LYS A O 1
ATOM 2055 N N . LEU A 1 279 ? -39.716 -6.350 52.769 1.00 95.12 279 LEU A N 1
ATOM 2056 C CA . LEU A 1 279 ? -38.837 -6.356 51.598 1.00 95.12 279 LEU A CA 1
ATOM 2057 C C . LEU A 1 279 ? -37.356 -6.430 51.995 1.00 95.12 279 LEU A C 1
ATOM 2059 O O . LEU A 1 279 ? -36.585 -7.113 51.332 1.00 95.12 279 LEU A O 1
ATOM 2063 N N . ALA A 1 280 ? -36.953 -5.805 53.106 1.00 94.31 280 ALA A N 1
ATOM 2064 C CA . ALA A 1 280 ? -35.580 -5.886 53.601 1.00 94.31 280 ALA A CA 1
ATOM 2065 C C . ALA A 1 280 ? -35.153 -7.324 53.957 1.00 94.31 280 ALA A C 1
ATOM 2067 O O . ALA A 1 280 ? -34.034 -7.736 53.641 1.00 94.31 280 ALA A O 1
ATOM 2068 N N . ASN A 1 281 ? -36.051 -8.107 54.561 1.00 94.06 281 ASN A N 1
ATOM 2069 C CA . ASN A 1 281 ? -35.810 -9.524 54.850 1.00 94.06 281 ASN A CA 1
ATOM 2070 C C . ASN A 1 281 ? -35.769 -10.382 53.574 1.00 94.06 281 ASN A C 1
ATOM 2072 O O . ASN A 1 281 ? -34.959 -11.307 53.474 1.00 94.06 281 ASN A O 1
ATOM 2076 N N . GLU A 1 282 ? -36.601 -10.064 52.580 1.00 94.00 282 GLU A N 1
ATOM 2077 C CA . GLU A 1 282 ? -36.585 -10.741 51.277 1.00 94.00 282 GLU A CA 1
ATOM 2078 C C . GLU A 1 282 ? -35.280 -10.458 50.510 1.00 94.00 282 GLU A C 1
ATOM 2080 O O . GLU A 1 282 ? -34.683 -11.388 49.971 1.00 94.00 282 GLU A O 1
ATOM 2085 N N . VAL A 1 283 ? -34.766 -9.219 50.536 1.00 94.12 283 VAL A N 1
ATOM 2086 C CA . VAL A 1 283 ? -33.451 -8.880 49.955 1.00 94.12 283 VAL A CA 1
ATOM 2087 C C . VAL A 1 283 ? -32.323 -9.611 50.686 1.00 94.12 283 VAL A C 1
ATOM 2089 O O . VAL A 1 283 ? -31.421 -10.136 50.040 1.00 94.12 283 VAL A O 1
ATOM 2092 N N . GLN A 1 284 ? -32.360 -9.700 52.019 1.00 94.25 284 GLN A N 1
ATOM 2093 C CA . GLN A 1 284 ? -31.362 -10.483 52.754 1.00 94.25 284 GLN A CA 1
ATOM 2094 C C . GLN A 1 284 ? -31.380 -11.953 52.330 1.00 94.25 284 GLN A C 1
ATOM 2096 O O . GLN A 1 284 ? -30.325 -12.519 52.071 1.00 94.25 284 GLN A O 1
ATOM 2101 N N . THR A 1 285 ? -32.571 -12.544 52.218 1.00 91.69 285 THR A N 1
ATOM 2102 C CA . THR A 1 285 ? -32.748 -13.934 51.777 1.00 91.69 285 THR A CA 1
ATOM 2103 C C . THR A 1 285 ? -32.220 -14.143 50.359 1.00 91.69 285 THR A C 1
ATOM 2105 O O . THR A 1 285 ? -31.548 -15.136 50.094 1.00 91.69 285 THR A O 1
ATOM 2108 N N . LEU A 1 286 ? -32.469 -13.185 49.459 1.00 91.00 286 LEU A N 1
ATOM 2109 C CA . LEU A 1 286 ? -31.917 -13.192 48.107 1.00 91.00 286 LEU A CA 1
ATOM 2110 C C . LEU A 1 286 ? -30.383 -13.251 48.129 1.00 91.00 286 LEU A C 1
ATOM 2112 O O . LEU A 1 286 ? -29.819 -14.019 47.366 1.00 91.00 286 LEU A O 1
ATOM 2116 N N . LEU A 1 287 ? -29.720 -12.468 48.987 1.00 89.19 287 LEU A N 1
ATOM 2117 C CA . LEU A 1 287 ? -28.255 -12.345 49.026 1.00 89.19 287 LEU A CA 1
ATOM 2118 C C . LEU A 1 287 ? -27.530 -13.442 49.817 1.00 89.19 287 LEU A C 1
ATOM 2120 O O . LEU A 1 287 ? -26.305 -13.531 49.734 1.00 89.19 287 LEU A O 1
ATOM 2124 N N . THR A 1 288 ? -28.242 -14.234 50.621 1.00 86.69 288 THR A N 1
ATOM 2125 C CA . THR A 1 288 ? -27.651 -15.325 51.415 1.00 86.69 288 THR A CA 1
ATOM 2126 C C . THR A 1 288 ? -27.906 -16.714 50.839 1.00 86.69 288 THR A C 1
ATOM 2128 O O . THR A 1 288 ? -27.257 -17.667 51.268 1.00 86.69 288 THR A O 1
ATOM 2131 N N . LEU A 1 289 ? -28.832 -16.851 49.888 1.00 81.50 289 LEU A N 1
ATOM 2132 C CA . LEU A 1 289 ? -29.117 -18.102 49.186 1.00 81.50 289 LEU A CA 1
ATOM 2133 C C . LEU A 1 289 ? -28.434 -18.150 47.813 1.00 81.50 289 LEU A C 1
ATOM 2135 O O . LEU A 1 289 ? -27.836 -17.182 47.353 1.00 81.50 289 LEU A O 1
ATOM 2139 N N . ALA A 1 290 ? -28.520 -19.308 47.151 1.00 72.12 290 ALA A N 1
ATOM 2140 C CA . ALA A 1 290 ? -28.043 -19.467 45.782 1.00 72.12 290 ALA A CA 1
ATOM 2141 C C . ALA A 1 290 ? -28.736 -18.470 44.824 1.00 72.12 290 ALA A C 1
ATOM 2143 O O . ALA A 1 290 ? -29.916 -18.156 45.021 1.00 72.12 290 ALA A O 1
ATOM 2144 N N . PRO A 1 291 ? -28.042 -18.007 43.764 1.00 73.31 291 PRO A N 1
ATOM 2145 C CA . PRO A 1 291 ? -28.586 -17.030 42.827 1.00 73.31 291 PRO A CA 1
ATOM 2146 C C . PRO A 1 291 ? -29.911 -17.510 42.206 1.00 73.31 291 PRO A C 1
ATOM 2148 O O . PRO A 1 291 ? -30.079 -18.710 41.962 1.00 73.31 291 PRO A O 1
ATOM 2151 N N . PRO A 1 292 ? -30.852 -16.596 41.891 1.00 80.25 292 PRO A N 1
ATOM 2152 C CA . PRO A 1 292 ? -32.139 -16.971 41.312 1.00 80.25 292 PRO A CA 1
ATOM 2153 C C . PRO A 1 292 ? -31.990 -17.787 40.021 1.00 80.25 292 PRO A C 1
ATOM 2155 O O . PRO A 1 292 ? -31.194 -17.455 39.143 1.00 80.25 292 PRO A O 1
ATOM 2158 N N . THR A 1 293 ? -32.823 -18.819 39.859 1.00 75.50 293 THR A N 1
ATOM 2159 C CA . THR A 1 293 ? -32.796 -19.725 38.692 1.00 75.50 293 THR A CA 1
ATOM 2160 C C . THR A 1 293 ? -33.073 -19.007 37.368 1.00 75.50 293 THR A C 1
ATOM 2162 O O . THR A 1 293 ? -32.523 -19.377 36.329 1.00 75.50 293 THR A O 1
ATOM 2165 N N . LYS A 1 294 ? -33.883 -17.939 37.388 1.00 84.88 294 LYS A N 1
ATOM 2166 C CA . LYS A 1 294 ? -34.120 -17.067 36.230 1.00 84.88 294 LYS A CA 1
ATOM 2167 C C . LYS A 1 294 ? -33.042 -15.979 36.152 1.00 84.88 294 LYS A C 1
ATOM 2169 O O . LYS A 1 294 ? -33.192 -14.906 36.743 1.00 84.88 294 LYS A O 1
ATOM 2174 N N . LYS A 1 295 ? -31.985 -16.257 35.381 1.00 75.50 295 LYS A N 1
ATOM 2175 C CA . LYS A 1 295 ? -30.773 -15.420 35.251 1.00 75.50 295 LYS A CA 1
ATOM 2176 C C . LYS A 1 295 ? -31.022 -13.962 34.829 1.00 75.50 295 LYS A C 1
ATOM 2178 O O . LYS A 1 295 ? -30.235 -13.100 35.223 1.00 75.50 295 LYS A O 1
ATOM 2183 N N . ASP A 1 296 ? -32.110 -13.686 34.111 1.00 81.88 296 ASP A N 1
ATOM 2184 C CA . ASP A 1 296 ? -32.449 -12.345 33.594 1.00 81.88 296 ASP A CA 1
ATOM 2185 C C . ASP A 1 296 ? -33.491 -11.599 34.443 1.00 81.88 296 ASP A C 1
ATOM 2187 O O . ASP A 1 296 ? -34.006 -10.556 34.044 1.00 81.88 296 ASP A O 1
ATOM 2191 N N . SER A 1 297 ? -33.857 -12.132 35.612 1.00 89.69 297 SER A N 1
ATOM 2192 C CA . SER A 1 297 ? -34.745 -11.410 36.529 1.00 89.69 297 SER A CA 1
ATOM 2193 C C . SER A 1 297 ? -34.039 -10.193 37.154 1.00 89.69 297 SER A C 1
ATOM 2195 O O . SER A 1 297 ? -32.828 -10.249 37.392 1.00 89.69 297 SER A O 1
ATOM 2197 N N . PRO A 1 298 ? -34.770 -9.110 37.488 1.00 89.69 298 PRO A N 1
ATOM 2198 C CA . PRO A 1 298 ? -34.201 -7.970 38.210 1.00 89.69 298 PRO A CA 1
ATOM 2199 C C . PRO A 1 298 ? -33.497 -8.362 39.514 1.00 89.69 298 PRO A C 1
ATOM 2201 O O . PRO A 1 298 ? -32.465 -7.792 39.852 1.00 89.69 298 PRO A O 1
ATOM 2204 N N . ASP A 1 299 ? -34.014 -9.374 40.215 1.00 91.94 299 ASP A N 1
ATOM 2205 C CA . ASP A 1 299 ? -33.413 -9.891 41.447 1.00 91.94 299 ASP A CA 1
ATOM 2206 C C . ASP A 1 299 ? -32.133 -10.698 41.188 1.00 91.94 299 ASP A C 1
ATOM 2208 O O . ASP A 1 299 ? -31.197 -10.620 41.978 1.00 91.94 299 ASP A O 1
ATOM 2212 N N . ALA A 1 300 ? -32.024 -11.407 40.058 1.00 88.19 300 ALA A N 1
ATOM 2213 C CA . ALA A 1 300 ? -30.765 -12.039 39.660 1.00 88.19 300 ALA A CA 1
ATOM 2214 C C . ALA A 1 300 ? -29.691 -10.999 39.305 1.00 88.19 300 ALA A C 1
ATOM 2216 O O . ALA A 1 300 ? -28.527 -11.168 39.669 1.00 88.19 300 ALA A O 1
ATOM 2217 N N . ALA A 1 301 ? -30.074 -9.908 38.633 1.00 88.00 301 ALA A N 1
ATOM 2218 C CA . ALA A 1 301 ? -29.173 -8.785 38.375 1.00 88.00 301 ALA A CA 1
ATOM 2219 C C . ALA A 1 301 ? -28.731 -8.107 39.684 1.00 88.00 301 ALA A C 1
ATOM 2221 O O . ALA A 1 301 ? -27.539 -7.867 39.872 1.00 88.00 301 ALA A O 1
ATOM 2222 N N . LEU A 1 302 ? -29.672 -7.880 40.609 1.00 90.38 302 LEU A N 1
ATOM 2223 C CA . LEU A 1 302 ? -29.402 -7.296 41.923 1.00 90.38 302 LEU A CA 1
ATOM 2224 C C . LEU A 1 302 ? -28.456 -8.180 42.744 1.00 90.38 302 LEU A C 1
ATOM 2226 O O . LEU A 1 302 ? -27.503 -7.664 43.326 1.00 90.38 302 LEU A O 1
ATOM 2230 N N . HIS A 1 303 ? -28.689 -9.496 42.760 1.00 89.19 303 HIS A N 1
ATOM 2231 C CA . HIS A 1 303 ? -27.812 -10.460 43.419 1.00 89.19 303 HIS A CA 1
ATOM 2232 C C . HIS A 1 303 ? -26.381 -10.338 42.890 1.00 89.19 303 HIS A C 1
ATOM 2234 O O . HIS A 1 303 ? -25.485 -10.001 43.657 1.00 89.19 303 HIS A O 1
ATOM 2240 N N . ARG A 1 304 ? -26.175 -10.503 41.573 1.00 86.56 304 ARG A N 1
ATOM 2241 C CA . ARG A 1 304 ? -24.842 -10.402 40.945 1.00 86.56 304 ARG A CA 1
ATOM 2242 C C . ARG A 1 304 ? -24.139 -9.088 41.280 1.00 86.56 304 ARG A C 1
ATOM 2244 O O . ARG A 1 304 ? -22.965 -9.081 41.641 1.00 86.56 304 ARG A O 1
ATOM 2251 N N . GLN A 1 305 ? -24.865 -7.977 41.193 1.00 87.38 305 GLN A N 1
ATOM 2252 C CA . GLN A 1 305 ? -24.337 -6.647 41.475 1.00 87.38 305 GLN A CA 1
ATOM 2253 C C . GLN A 1 305 ? -23.851 -6.513 42.920 1.00 87.38 305 GLN A C 1
ATOM 2255 O O . GLN A 1 305 ? -22.757 -5.999 43.141 1.00 87.38 305 GLN A O 1
ATOM 2260 N N . LEU A 1 306 ? -24.628 -6.992 43.894 1.00 87.69 306 LEU A N 1
ATOM 2261 C CA . LEU A 1 306 ? -24.304 -6.880 45.318 1.00 87.69 306 LEU A CA 1
ATOM 2262 C C . LEU A 1 306 ? -23.292 -7.920 45.808 1.00 87.69 306 LEU A C 1
ATOM 2264 O O . LEU A 1 306 ? -22.644 -7.666 46.820 1.00 87.69 306 LEU A O 1
ATOM 2268 N N . THR A 1 307 ? -23.127 -9.046 45.109 1.00 84.56 307 THR A N 1
ATOM 2269 C CA . THR A 1 307 ? -22.156 -10.096 45.463 1.00 84.56 307 THR A CA 1
ATOM 2270 C C . THR A 1 307 ? -20.809 -9.978 44.744 1.00 84.56 307 THR A C 1
ATOM 2272 O O . THR A 1 307 ? -19.861 -10.655 45.133 1.00 84.56 307 THR A O 1
ATOM 2275 N N . SER A 1 308 ? -20.702 -9.145 43.704 1.00 83.62 308 SER A N 1
ATOM 2276 C CA . SER A 1 308 ? -19.451 -8.935 42.955 1.00 83.62 308 SER A CA 1
ATOM 2277 C C . SER A 1 308 ? -18.408 -8.126 43.742 1.00 83.62 308 SER A C 1
ATOM 2279 O O . SER A 1 308 ? -18.763 -7.214 44.488 1.00 83.62 308 SER A O 1
ATOM 2281 N N . LEU A 1 309 ? -17.109 -8.389 43.538 1.00 77.94 309 LEU A N 1
ATOM 2282 C CA . LEU A 1 309 ? -16.013 -7.660 44.210 1.00 77.94 309 LEU A CA 1
ATOM 2283 C C . LEU A 1 309 ? -16.018 -6.151 43.913 1.00 77.94 309 LEU A C 1
ATOM 2285 O O . LEU A 1 309 ? -15.671 -5.346 44.775 1.00 77.94 309 LEU A O 1
ATOM 2289 N N . GLY A 1 310 ? -16.443 -5.763 42.711 1.00 75.19 310 GLY A N 1
ATOM 2290 C CA . GLY A 1 310 ? -16.611 -4.356 42.309 1.00 75.19 310 GLY A CA 1
ATOM 2291 C C . GLY A 1 310 ? -17.994 -3.804 42.564 1.00 75.19 310 GLY A C 1
ATOM 2292 O O . GLY A 1 310 ? -18.268 -2.647 42.239 1.00 75.19 310 GLY A O 1
ATOM 2293 N N . GLY A 1 311 ? -18.854 -4.624 43.158 1.00 80.19 311 GLY A N 1
ATOM 2294 C CA . GLY A 1 311 ? -20.181 -4.251 43.576 1.00 80.19 311 GLY A CA 1
ATOM 2295 C C . GLY A 1 311 ? -20.154 -3.118 44.597 1.00 80.19 311 GLY A C 1
ATOM 2296 O O . GLY A 1 311 ? -19.144 -2.877 45.271 1.00 80.19 311 GLY A O 1
ATOM 2297 N N . PRO A 1 312 ? -21.285 -2.421 44.759 1.00 80.88 312 PRO A N 1
ATOM 2298 C CA . PRO A 1 312 ? -21.356 -1.230 45.596 1.00 80.88 312 PRO A CA 1
ATOM 2299 C C . PRO A 1 312 ? -21.056 -1.514 47.077 1.00 80.88 312 PRO A C 1
ATOM 2301 O O . PRO A 1 312 ? -20.631 -0.605 47.779 1.00 80.88 312 PRO A O 1
ATOM 2304 N N . LEU A 1 313 ? -21.211 -2.761 47.544 1.00 83.19 313 LEU A N 1
ATOM 2305 C CA . LEU A 1 313 ? -20.948 -3.142 48.938 1.00 83.19 313 LEU A CA 1
ATOM 2306 C C . LEU A 1 313 ? -19.462 -3.386 49.243 1.00 83.19 313 LEU A C 1
ATOM 2308 O O . LEU A 1 313 ? -19.031 -3.159 50.371 1.00 83.19 313 LEU A O 1
ATOM 2312 N N . PHE A 1 314 ? -18.675 -3.832 48.258 1.00 77.19 314 PHE A N 1
ATOM 2313 C CA . PHE A 1 314 ? -17.295 -4.291 48.474 1.00 77.19 314 PHE A CA 1
ATOM 2314 C C . PHE A 1 314 ? -16.236 -3.339 47.905 1.00 77.19 314 PHE A C 1
ATOM 2316 O O . PHE A 1 314 ? -15.130 -3.260 48.441 1.00 77.19 314 PHE A O 1
ATOM 2323 N N . ASN A 1 315 ? -16.571 -2.545 46.883 1.00 70.81 315 ASN A N 1
ATOM 2324 C CA . ASN A 1 315 ? -15.622 -1.649 46.211 1.00 70.81 315 ASN A CA 1
ATOM 2325 C C . ASN A 1 315 ? -14.953 -0.643 47.177 1.00 70.81 315 ASN A C 1
ATOM 2327 O O . ASN A 1 315 ? -13.744 -0.413 47.110 1.00 70.81 315 ASN A O 1
ATOM 2331 N N . ASN A 1 316 ? -15.709 -0.086 48.130 1.00 61.47 316 ASN A N 1
ATOM 2332 C CA . ASN A 1 316 ? -15.163 0.845 49.127 1.00 61.47 316 ASN A CA 1
ATOM 2333 C C . ASN A 1 316 ? -14.286 0.145 50.183 1.00 61.47 316 ASN A C 1
ATOM 2335 O O . ASN A 1 316 ? -13.268 0.710 50.583 1.00 61.47 316 ASN A O 1
ATOM 2339 N N . GLN A 1 317 ? -14.623 -1.090 50.576 1.00 59.06 317 GLN A N 1
ATOM 2340 C CA . GLN A 1 317 ? -13.835 -1.884 51.531 1.00 59.06 317 GLN A CA 1
ATOM 2341 C C . GLN A 1 317 ? -12.489 -2.336 50.941 1.00 59.06 317 GLN A C 1
ATOM 2343 O O . GLN A 1 317 ? -11.475 -2.339 51.632 1.00 59.06 317 GLN A O 1
ATOM 2348 N N . ILE A 1 318 ? -12.445 -2.658 49.643 1.00 57.66 318 ILE A N 1
ATOM 2349 C CA . ILE A 1 318 ? -11.203 -3.045 48.948 1.00 57.66 318 ILE A CA 1
ATOM 2350 C C . ILE A 1 318 ? -10.288 -1.827 48.712 1.00 57.66 318 ILE A C 1
ATOM 2352 O O . ILE A 1 318 ? -9.061 -1.932 48.727 1.00 57.66 318 ILE A O 1
ATOM 2356 N N . ARG A 1 319 ? -10.858 -0.633 48.500 1.00 54.00 319 ARG A N 1
ATOM 2357 C CA . ARG A 1 319 ? -10.072 0.607 48.359 1.00 54.00 319 ARG A CA 1
ATOM 2358 C C . ARG A 1 319 ? -9.482 1.090 49.685 1.00 54.00 319 ARG A C 1
ATOM 2360 O O . ARG A 1 319 ? -8.388 1.657 49.675 1.00 54.00 319 ARG A O 1
ATOM 2367 N N . SER A 1 320 ? -10.178 0.891 50.807 1.00 49.09 320 SER A N 1
ATOM 2368 C CA . SER A 1 320 ? -9.674 1.274 52.132 1.00 49.09 320 SER A CA 1
ATOM 2369 C C . SER A 1 320 ? -8.539 0.362 52.610 1.00 49.09 320 SER A C 1
ATOM 2371 O O . SER A 1 320 ? -7.588 0.870 53.205 1.00 49.09 320 SER A O 1
ATOM 2373 N N . SER A 1 321 ? -8.564 -0.934 52.273 1.00 48.66 321 SER A N 1
ATOM 2374 C CA . SER A 1 321 ? -7.441 -1.851 52.518 1.00 48.66 321 SER A CA 1
ATOM 2375 C C . SER A 1 321 ? -6.222 -1.528 51.643 1.00 48.66 321 SER A C 1
ATOM 2377 O O . SER A 1 321 ? -5.123 -1.393 52.173 1.00 48.66 321 SER A O 1
ATOM 2379 N N . ARG A 1 322 ? -6.403 -1.237 50.344 1.00 43.81 322 ARG A N 1
ATOM 2380 C CA . ARG A 1 322 ? -5.299 -0.801 49.454 1.00 43.81 322 ARG A CA 1
ATOM 2381 C C . ARG A 1 322 ? -4.644 0.526 49.855 1.00 43.81 322 ARG A C 1
ATOM 2383 O O . ARG A 1 322 ? -3.473 0.734 49.571 1.00 43.81 322 ARG A O 1
ATOM 2390 N N . ARG A 1 323 ? -5.355 1.442 50.524 1.00 36.66 323 ARG A N 1
ATOM 2391 C CA . ARG A 1 323 ? -4.746 2.689 51.038 1.00 36.66 323 ARG A CA 1
ATOM 2392 C C . ARG A 1 323 ? -3.767 2.462 52.192 1.00 36.66 323 ARG A C 1
ATOM 2394 O O . ARG A 1 323 ? -2.970 3.357 52.459 1.00 36.66 323 ARG A O 1
ATOM 2401 N N . LYS A 1 324 ? -3.816 1.306 52.862 1.00 34.69 324 LYS A N 1
ATOM 2402 C CA . LYS A 1 324 ? -2.815 0.914 53.867 1.00 34.69 324 LYS A CA 1
ATOM 2403 C C . LYS A 1 324 ? -1.586 0.233 53.252 1.00 34.69 324 LYS A C 1
ATOM 2405 O O . LYS A 1 324 ? -0.549 0.193 53.900 1.00 34.69 324 LYS A O 1
ATOM 2410 N N . GLU A 1 325 ? -1.674 -0.206 51.998 1.00 33.38 325 GLU A N 1
ATOM 2411 C CA . GLU A 1 325 ? -0.616 -0.906 51.261 1.00 33.38 325 GLU A CA 1
ATOM 2412 C C . GLU A 1 325 ? -0.370 -0.215 49.909 1.00 33.38 325 GLU A C 1
ATOM 2414 O O . GLU A 1 325 ? -0.776 -0.687 48.848 1.00 33.38 325 GLU A O 1
ATOM 2419 N N . ALA A 1 326 ? 0.274 0.954 49.927 1.00 26.70 326 ALA A N 1
ATOM 2420 C CA . ALA A 1 326 ? 0.841 1.511 48.700 1.00 26.70 326 ALA A CA 1
ATOM 2421 C C . ALA A 1 326 ? 2.139 0.752 48.352 1.00 26.70 326 ALA A C 1
ATOM 2423 O O . ALA A 1 326 ? 2.937 0.492 49.258 1.00 26.70 326 ALA A O 1
ATOM 2424 N N . PRO A 1 327 ? 2.408 0.431 47.074 1.00 32.19 327 PRO A N 1
ATOM 2425 C CA . PRO A 1 327 ? 3.669 -0.173 46.673 1.00 32.19 327 PRO A CA 1
ATOM 2426 C C . PRO A 1 327 ? 4.757 0.907 46.663 1.00 32.19 327 PRO A C 1
ATOM 2428 O O . PRO A 1 327 ? 4.994 1.570 45.658 1.00 32.19 327 PRO A O 1
ATOM 2431 N N . THR A 1 328 ? 5.413 1.120 47.800 1.00 28.33 328 THR A N 1
ATOM 2432 C CA . THR A 1 328 ? 6.756 1.705 47.807 1.00 28.33 328 THR A CA 1
ATOM 2433 C C . THR A 1 328 ? 7.753 0.585 47.566 1.00 28.33 328 THR A C 1
ATOM 2435 O O . THR A 1 328 ? 7.885 -0.317 48.396 1.00 28.33 328 THR A O 1
ATOM 2438 N N . GLU A 1 329 ? 8.468 0.651 46.444 1.00 34.50 329 GLU A N 1
ATOM 2439 C CA . GLU A 1 329 ? 9.728 -0.067 46.285 1.00 34.50 329 GLU A CA 1
ATOM 2440 C C . GLU A 1 329 ? 10.603 0.217 47.517 1.00 34.50 329 GLU A C 1
ATOM 2442 O O . GLU A 1 329 ? 10.763 1.365 47.927 1.00 34.50 329 GLU A O 1
ATOM 2447 N N . THR A 1 330 ? 11.153 -0.841 48.116 1.00 32.91 330 THR A N 1
ATOM 2448 C CA . THR A 1 330 ? 12.061 -0.838 49.280 1.00 32.91 330 THR A CA 1
ATOM 2449 C C . THR A 1 330 ? 11.444 -0.652 50.680 1.00 32.91 330 THR A C 1
ATOM 2451 O O . THR A 1 330 ? 11.747 0.298 51.397 1.00 32.91 330 THR A O 1
ATOM 2454 N N . ARG A 1 331 ? 10.715 -1.661 51.186 1.00 30.16 331 ARG A N 1
ATOM 2455 C CA . ARG A 1 331 ? 10.838 -2.031 52.614 1.00 30.16 331 ARG A CA 1
ATOM 2456 C C . ARG A 1 331 ? 10.375 -3.460 52.911 1.00 30.16 331 ARG A C 1
ATOM 2458 O O . ARG A 1 331 ? 9.261 -3.827 52.568 1.00 30.16 331 ARG A O 1
ATOM 2465 N N . ASN A 1 332 ? 11.211 -4.227 53.618 1.00 27.80 332 ASN A N 1
ATOM 2466 C CA . ASN A 1 332 ? 10.821 -5.493 54.253 1.00 27.80 332 ASN A CA 1
ATOM 2467 C C . ASN A 1 332 ? 9.624 -5.257 55.196 1.00 27.80 332 ASN A C 1
ATOM 2469 O O . ASN A 1 332 ? 9.757 -4.427 56.108 1.00 27.80 332 ASN A O 1
ATOM 2473 N N . PRO A 1 333 ? 8.496 -5.974 55.051 1.00 31.62 333 PRO A N 1
ATOM 2474 C CA . PRO A 1 333 ? 7.444 -5.936 56.053 1.00 31.62 333 PRO A CA 1
ATOM 2475 C C . PRO A 1 333 ? 7.936 -6.658 57.315 1.00 31.62 333 PRO A C 1
ATOM 2477 O O . PRO A 1 333 ? 8.485 -7.759 57.263 1.00 31.62 333 PRO A O 1
ATOM 2480 N N . LYS A 1 334 ? 7.776 -6.015 58.476 1.00 26.88 334 LYS A N 1
ATOM 2481 C CA . LYS A 1 334 ? 7.881 -6.711 59.765 1.00 26.88 334 LYS A CA 1
ATOM 2482 C C . LYS A 1 334 ? 6.700 -7.687 59.869 1.00 26.88 334 LYS A C 1
ATOM 2484 O O . LYS A 1 334 ? 5.607 -7.311 59.454 1.00 26.88 334 LYS A O 1
ATOM 2489 N N . PRO A 1 335 ? 6.887 -8.887 60.441 1.00 29.03 335 PRO A N 1
ATOM 2490 C CA . PRO A 1 335 ? 5.798 -9.839 60.585 1.00 29.03 335 PRO A CA 1
ATOM 2491 C C . PRO A 1 335 ? 4.764 -9.275 61.561 1.00 29.03 335 PRO A C 1
ATOM 2493 O O . PRO A 1 335 ? 5.067 -9.077 62.740 1.00 29.03 335 PRO A O 1
ATOM 2496 N N . GLU A 1 336 ? 3.558 -8.995 61.065 1.00 32.16 336 GLU A N 1
ATOM 2497 C CA . GLU A 1 336 ? 2.394 -8.821 61.926 1.00 32.16 336 GLU A CA 1
ATOM 2498 C C . GLU A 1 336 ? 2.072 -10.157 62.597 1.00 32.16 336 GLU A C 1
ATOM 2500 O O . GLU A 1 336 ? 2.212 -11.244 62.026 1.00 32.16 336 GLU A O 1
ATOM 2505 N N . THR A 1 337 ? 1.727 -10.068 63.873 1.00 30.34 337 THR A N 1
ATOM 2506 C CA . THR A 1 337 ? 1.500 -11.204 64.751 1.00 30.34 337 THR A CA 1
ATOM 2507 C C . THR A 1 337 ? 0.318 -12.050 64.288 1.00 30.34 337 THR A C 1
ATOM 2509 O O . THR A 1 337 ? -0.792 -11.585 64.055 1.00 30.34 337 THR A O 1
ATOM 2512 N N . ARG A 1 338 ? 0.635 -13.335 64.193 1.00 36.00 338 ARG A N 1
ATOM 2513 C CA . ARG A 1 338 ? -0.106 -14.520 63.764 1.00 36.00 338 ARG A CA 1
ATOM 2514 C C . ARG A 1 338 ? -1.378 -14.834 64.587 1.00 36.00 338 ARG A C 1
ATOM 2516 O O . ARG A 1 338 ? -1.481 -15.946 65.092 1.00 36.00 338 ARG A O 1
ATOM 2523 N N . GLU A 1 339 ? -2.329 -13.908 64.746 1.00 31.14 339 GLU A N 1
ATOM 2524 C CA . GLU A 1 339 ? -3.565 -14.173 65.525 1.00 31.14 339 GLU A CA 1
ATOM 2525 C C . GLU A 1 339 ? -4.829 -14.494 64.701 1.00 31.14 339 GLU A C 1
ATOM 2527 O O . GLU A 1 339 ? -5.721 -15.156 65.224 1.00 31.14 339 GLU A O 1
ATOM 2532 N N . ASP A 1 340 ? -4.899 -14.186 63.401 1.00 32.47 340 ASP A N 1
ATOM 2533 C CA . ASP A 1 340 ? -6.152 -14.344 62.625 1.00 32.47 340 ASP A CA 1
ATOM 2534 C C . ASP A 1 340 ? -6.254 -15.618 61.751 1.00 32.47 340 ASP A C 1
ATOM 2536 O O . ASP A 1 340 ? -7.138 -15.747 60.904 1.00 32.47 340 ASP A O 1
ATOM 2540 N N . GLN A 1 341 ? -5.389 -16.618 61.963 1.00 32.72 341 GLN A N 1
ATOM 2541 C CA . GLN A 1 341 ? -5.415 -17.880 61.194 1.00 32.72 341 GLN A CA 1
ATOM 2542 C C . GLN A 1 341 ? -6.449 -18.919 61.678 1.00 32.72 341 GLN A C 1
ATOM 2544 O O . GLN A 1 341 ? -6.556 -19.991 61.086 1.00 32.72 341 GLN A O 1
ATOM 2549 N N . SER A 1 342 ? -7.245 -18.639 62.715 1.00 29.48 342 SER A N 1
ATOM 2550 C CA . SER A 1 342 ? -8.161 -19.648 63.283 1.00 29.48 342 SER A CA 1
ATOM 2551 C C . SER A 1 342 ? -9.494 -19.831 62.534 1.00 29.48 342 SER A C 1
ATOM 2553 O O . SER A 1 342 ? -10.247 -20.744 62.863 1.00 29.48 342 SER A O 1
ATOM 2555 N N . LEU A 1 343 ? -9.797 -19.026 61.507 1.00 34.66 343 LEU A N 1
ATOM 2556 C CA . LEU A 1 343 ? -11.132 -19.009 60.879 1.00 34.66 343 LEU A CA 1
ATOM 2557 C C . LEU A 1 343 ? -11.243 -19.687 59.503 1.00 34.66 343 LEU A C 1
ATOM 2559 O O . LEU A 1 343 ? -12.330 -19.716 58.933 1.00 34.66 343 LEU A O 1
ATOM 2563 N N . LEU A 1 344 ? -10.172 -20.292 58.984 1.00 33.28 344 LEU A N 1
ATOM 2564 C CA . LEU A 1 344 ? -10.203 -21.071 57.735 1.00 33.28 344 LEU A CA 1
ATOM 2565 C C . LEU A 1 344 ? -10.029 -22.569 58.010 1.00 33.28 344 LEU A C 1
ATOM 2567 O O . LEU A 1 344 ? -9.207 -23.247 57.406 1.00 33.28 344 LEU A O 1
ATOM 2571 N N . THR A 1 345 ? -10.810 -23.098 58.948 1.00 31.59 345 THR A N 1
ATOM 2572 C CA . THR A 1 345 ? -10.961 -24.546 59.135 1.00 31.59 345 THR A CA 1
ATOM 2573 C C . THR A 1 345 ? -12.436 -24.912 59.051 1.00 31.59 345 THR A C 1
ATOM 2575 O O . THR A 1 345 ? -13.124 -25.101 60.047 1.00 31.59 345 THR A O 1
ATOM 2578 N N . SER A 1 346 ? -12.953 -25.027 57.830 1.00 29.75 346 SER A N 1
ATOM 2579 C CA . SER A 1 346 ? -14.110 -25.890 57.608 1.00 29.75 346 SER A CA 1
ATOM 2580 C C . SER A 1 346 ? -13.981 -26.588 56.262 1.00 29.75 346 SER A C 1
ATOM 2582 O O . SER A 1 346 ? -13.676 -25.975 55.241 1.00 29.75 346 SER A O 1
ATOM 2584 N N . ALA A 1 347 ? -14.119 -27.906 56.320 1.00 35.19 347 ALA A N 1
ATOM 2585 C CA . ALA A 1 347 ? -14.003 -28.816 55.205 1.00 35.19 347 ALA A CA 1
ATOM 2586 C C . ALA A 1 347 ? -15.143 -28.589 54.205 1.00 35.19 347 ALA A C 1
ATOM 2588 O O . ALA A 1 347 ? -16.303 -28.863 54.503 1.00 35.19 347 ALA A O 1
ATOM 2589 N N . ALA A 1 348 ? -14.786 -28.151 53.002 1.00 29.22 348 ALA A N 1
ATOM 2590 C CA . ALA A 1 348 ? -15.568 -28.359 51.796 1.00 29.22 348 ALA A CA 1
ATOM 2591 C C . ALA A 1 348 ? -14.588 -28.602 50.643 1.00 29.22 348 ALA A C 1
ATOM 2593 O O . ALA A 1 348 ? -13.793 -27.740 50.270 1.00 29.22 348 ALA A O 1
ATOM 2594 N N . THR A 1 349 ? -14.613 -29.821 50.117 1.00 38.88 349 THR A N 1
ATOM 2595 C CA . THR A 1 349 ? -14.114 -30.158 48.783 1.00 38.88 349 THR A CA 1
ATOM 2596 C C . THR A 1 349 ? -14.719 -29.174 47.769 1.00 38.88 349 THR A C 1
ATOM 2598 O O . THR A 1 349 ? -15.924 -28.955 47.829 1.00 38.88 349 THR A O 1
ATOM 2601 N N . ASP A 1 350 ? -13.899 -28.599 46.879 1.00 44.62 350 ASP A N 1
ATOM 2602 C CA . ASP A 1 350 ? -14.218 -27.529 45.897 1.00 44.62 350 ASP A CA 1
ATOM 2603 C C . ASP A 1 350 ? -14.052 -26.061 46.353 1.00 44.62 350 ASP A C 1
ATOM 2605 O O . ASP A 1 350 ? -14.762 -25.166 45.891 1.00 44.62 350 ASP A O 1
ATOM 2609 N N . ALA A 1 351 ? -13.072 -25.761 47.211 1.00 55.84 351 ALA A N 1
ATOM 2610 C CA . ALA A 1 351 ? -12.722 -24.374 47.530 1.00 55.84 351 ALA A CA 1
ATOM 2611 C C . ALA A 1 351 ? -12.236 -23.597 46.283 1.00 55.84 351 ALA A C 1
ATOM 2613 O O . ALA A 1 351 ? -11.295 -24.006 45.599 1.00 55.84 351 ALA A O 1
ATOM 2614 N N . ALA A 1 352 ? -12.874 -22.459 45.997 1.00 63.12 352 ALA A N 1
ATOM 2615 C CA . ALA A 1 352 ? -12.425 -21.508 44.983 1.00 63.12 352 ALA A CA 1
ATOM 2616 C C . ALA A 1 352 ? -11.020 -20.962 45.309 1.00 63.12 352 ALA A C 1
ATOM 2618 O O . ALA A 1 352 ? -10.713 -20.674 46.465 1.00 63.12 352 ALA A O 1
ATOM 2619 N N . GLY A 1 353 ? -10.188 -20.761 44.284 1.00 72.69 353 GLY A N 1
ATOM 2620 C CA . GLY A 1 353 ? -8.829 -20.223 44.408 1.00 72.69 353 GLY A CA 1
ATOM 2621 C C . GLY A 1 353 ? -7.713 -21.275 44.354 1.00 72.69 353 GLY A C 1
ATOM 2622 O O . GLY A 1 353 ? -7.856 -22.325 43.731 1.00 72.69 353 GLY A O 1
ATOM 2623 N N . LEU A 1 354 ? -6.563 -20.948 44.954 1.00 79.00 354 LEU A N 1
ATOM 2624 C CA . LEU A 1 354 ? -5.380 -21.811 45.051 1.00 79.00 354 LEU A CA 1
ATOM 2625 C C . LEU A 1 354 ? -5.174 -22.269 46.494 1.00 79.00 354 LEU A C 1
ATOM 2627 O O . LEU A 1 354 ? -5.432 -21.505 47.419 1.00 79.00 354 LEU A O 1
ATOM 2631 N N . ASN A 1 355 ? -4.652 -23.487 46.676 1.00 80.44 355 ASN A N 1
ATOM 2632 C CA . ASN A 1 355 ? -4.257 -23.970 47.999 1.00 80.44 355 ASN A CA 1
ATOM 2633 C C . ASN A 1 355 ? -3.161 -23.047 48.592 1.00 80.44 355 ASN A C 1
ATOM 2635 O O . ASN A 1 355 ? -2.085 -22.963 47.984 1.00 80.44 355 ASN A O 1
ATOM 2639 N N . PRO A 1 356 ? -3.400 -22.396 49.752 1.00 81.69 356 PRO A N 1
ATOM 2640 C CA . PRO A 1 356 ? -2.427 -21.524 50.412 1.00 81.69 356 PRO A CA 1
ATOM 2641 C C . PRO A 1 356 ? -1.082 -22.196 50.715 1.00 81.69 356 PRO A C 1
ATOM 2643 O O . PRO A 1 356 ? -0.050 -21.534 50.652 1.00 81.69 356 PRO A O 1
ATOM 2646 N N . ASP A 1 357 ? -1.058 -23.512 50.946 1.00 83.38 357 ASP A N 1
ATOM 2647 C CA . ASP A 1 357 ? 0.170 -24.259 51.272 1.00 83.38 357 ASP A CA 1
ATOM 2648 C C . ASP A 1 357 ? 1.197 -24.280 50.125 1.00 83.38 357 ASP A C 1
ATOM 2650 O O . ASP A 1 357 ? 2.358 -24.649 50.306 1.00 83.38 357 ASP A O 1
ATOM 2654 N N . ARG A 1 358 ? 0.780 -23.904 48.910 1.00 83.31 358 ARG A N 1
ATOM 2655 C CA . ARG A 1 358 ? 1.664 -23.846 47.739 1.00 83.31 358 ARG A CA 1
ATOM 2656 C C . ARG A 1 358 ? 2.554 -22.604 47.713 1.00 83.31 358 ARG A C 1
ATOM 2658 O O . ARG A 1 358 ? 3.517 -22.587 46.950 1.00 83.31 358 ARG A O 1
ATOM 2665 N N . PHE A 1 359 ? 2.230 -21.577 48.489 1.00 88.94 359 PHE A N 1
ATOM 2666 C CA . PHE A 1 359 ? 2.986 -20.329 48.525 1.00 88.94 359 PHE A CA 1
ATOM 2667 C C . PHE A 1 359 ? 4.145 -20.417 49.528 1.00 88.94 359 PHE A C 1
ATOM 2669 O O . PHE A 1 359 ? 4.117 -21.224 50.456 1.00 88.94 359 PHE A O 1
ATOM 2676 N N . GLY A 1 360 ? 5.196 -19.618 49.334 1.00 89.44 360 GLY A N 1
ATOM 2677 C CA . GLY A 1 360 ? 6.354 -19.592 50.241 1.00 89.44 360 GLY A CA 1
ATOM 2678 C C . GLY A 1 360 ? 7.345 -20.753 50.084 1.00 89.44 360 GLY A C 1
ATOM 2679 O O . GLY A 1 360 ? 8.347 -20.807 50.803 1.00 89.44 360 GLY A O 1
ATOM 2680 N N . ASN A 1 361 ? 7.110 -21.652 49.121 1.00 89.31 361 ASN A N 1
ATOM 2681 C CA . ASN A 1 361 ? 7.922 -22.844 48.876 1.00 89.31 361 ASN A CA 1
ATOM 2682 C C . ASN A 1 361 ? 8.540 -22.827 47.468 1.00 89.31 361 ASN A C 1
ATOM 2684 O O . ASN A 1 361 ? 7.838 -22.646 46.472 1.00 89.31 361 ASN A O 1
ATOM 2688 N N . HIS A 1 362 ? 9.853 -23.048 47.376 1.00 91.31 362 HIS A N 1
ATOM 2689 C CA . HIS A 1 362 ? 10.566 -23.223 46.111 1.00 91.31 362 HIS A CA 1
ATOM 2690 C C . HIS A 1 362 ? 10.636 -24.716 45.728 1.00 91.31 362 HIS A C 1
ATOM 2692 O O . HIS A 1 362 ? 10.861 -25.555 46.603 1.00 91.31 362 HIS A O 1
ATOM 2698 N N . PRO A 1 363 ? 10.538 -25.089 44.435 1.00 89.38 363 PRO A N 1
ATOM 2699 C CA . PRO A 1 363 ? 10.618 -26.488 43.987 1.00 89.38 363 PRO A CA 1
ATOM 2700 C C . PRO A 1 363 ? 11.896 -27.255 44.370 1.00 89.38 363 PRO A C 1
ATOM 2702 O O . PRO A 1 363 ? 11.895 -28.480 44.383 1.00 89.38 363 PRO A O 1
ATOM 2705 N N . ASN A 1 364 ? 12.987 -26.556 44.690 1.00 87.38 364 ASN A N 1
ATOM 2706 C CA . ASN A 1 364 ? 14.249 -27.160 45.151 1.00 87.38 364 ASN A CA 1
ATOM 2707 C C . ASN A 1 364 ? 14.282 -27.414 46.677 1.00 87.38 364 ASN A C 1
ATOM 2709 O O . ASN A 1 364 ? 15.311 -27.838 47.195 1.00 87.38 364 ASN A O 1
ATOM 2713 N N . GLY A 1 365 ? 13.192 -27.118 47.393 1.00 84.12 365 GLY A N 1
ATOM 2714 C CA . GLY A 1 365 ? 13.071 -27.280 48.842 1.00 84.12 365 GLY A CA 1
ATOM 2715 C C . GLY A 1 365 ? 13.447 -26.055 49.682 1.00 84.12 365 GLY A C 1
ATOM 2716 O O . GLY A 1 365 ? 13.314 -26.118 50.902 1.00 84.12 365 GLY A O 1
ATOM 2717 N N . SER A 1 366 ? 13.897 -24.941 49.088 1.00 87.88 366 SER A N 1
ATOM 2718 C CA . SER A 1 366 ? 14.143 -23.700 49.837 1.00 87.88 366 SER A CA 1
ATOM 2719 C C . SER A 1 366 ? 12.861 -22.902 50.084 1.00 87.88 366 SER A C 1
ATOM 2721 O O . SER A 1 366 ? 11.893 -22.993 49.333 1.00 87.88 366 SER A O 1
ATOM 2723 N N . SER A 1 367 ? 12.863 -22.069 51.124 1.00 88.81 367 SER A N 1
ATOM 2724 C CA . SER A 1 367 ? 11.763 -21.137 51.393 1.00 88.81 367 SER A CA 1
ATOM 2725 C C . SER A 1 367 ? 11.891 -19.870 50.537 1.00 88.81 367 SER A C 1
ATOM 2727 O O . SER A 1 367 ? 13.002 -19.395 50.293 1.00 88.81 367 SER A O 1
ATOM 2729 N N . ILE A 1 368 ? 10.759 -19.331 50.089 1.00 88.00 368 ILE A N 1
ATOM 2730 C CA . ILE A 1 368 ? 10.634 -18.040 49.393 1.00 88.00 368 ILE A CA 1
ATOM 2731 C C . ILE A 1 368 ? 9.608 -17.166 50.119 1.00 88.00 368 ILE A C 1
ATOM 2733 O O . ILE A 1 368 ? 8.987 -17.605 51.085 1.00 88.00 368 ILE A O 1
ATOM 2737 N N . ASP A 1 369 ? 9.426 -15.927 49.659 1.00 86.56 369 ASP A N 1
ATOM 2738 C CA . ASP A 1 369 ? 8.389 -15.036 50.186 1.00 86.56 369 ASP A CA 1
ATOM 2739 C C . ASP A 1 369 ? 7.014 -15.730 50.199 1.00 86.56 369 ASP A C 1
ATOM 2741 O O . ASP A 1 369 ? 6.609 -16.347 49.210 1.00 86.56 369 ASP A O 1
ATOM 2745 N N . ALA A 1 370 ? 6.307 -15.635 51.328 1.00 86.25 370 ALA A N 1
ATOM 2746 C CA . ALA A 1 370 ? 5.033 -16.310 51.560 1.00 86.25 370 ALA A CA 1
ATOM 2747 C C . ALA A 1 370 ? 3.903 -15.846 50.622 1.00 86.25 370 ALA A C 1
ATOM 2749 O O . ALA A 1 370 ? 2.884 -16.524 50.538 1.00 86.25 370 ALA A O 1
ATOM 2750 N N . ALA A 1 371 ? 4.069 -14.727 49.910 1.00 84.38 371 ALA A N 1
ATOM 2751 C CA . ALA A 1 371 ? 3.143 -14.268 48.877 1.00 84.38 371 ALA A CA 1
ATOM 2752 C C . ALA A 1 371 ? 3.460 -14.831 47.477 1.00 84.38 371 ALA A C 1
ATOM 2754 O O . ALA A 1 371 ? 2.644 -14.701 46.563 1.00 84.38 371 ALA A O 1
ATOM 2755 N N . ASN A 1 372 ? 4.619 -15.469 47.289 1.00 85.62 372 ASN A N 1
ATOM 2756 C CA . ASN A 1 372 ? 5.074 -15.957 45.991 1.00 85.62 372 ASN A CA 1
ATOM 2757 C C . ASN A 1 372 ? 4.797 -17.450 45.799 1.00 85.62 372 ASN A C 1
ATOM 2759 O O . ASN A 1 372 ? 4.971 -18.271 46.701 1.00 85.62 372 ASN A O 1
ATOM 2763 N N . LEU A 1 373 ? 4.427 -17.802 44.568 1.00 89.69 373 LEU A N 1
ATOM 2764 C CA . LEU A 1 373 ? 4.284 -19.174 44.096 1.00 89.69 373 LEU A CA 1
ATOM 2765 C C . LEU A 1 373 ? 5.392 -19.458 43.076 1.00 89.69 373 LEU A C 1
ATOM 2767 O O . LEU A 1 373 ? 5.379 -18.894 41.984 1.00 89.69 373 LEU A O 1
ATOM 2771 N N . CYS A 1 374 ? 6.335 -20.339 43.413 1.00 90.62 374 CYS A N 1
ATOM 2772 C CA . CYS A 1 374 ? 7.385 -20.771 42.491 1.00 90.62 374 CYS A CA 1
ATOM 2773 C C . CYS A 1 374 ? 7.093 -22.181 41.968 1.00 90.62 374 CYS A C 1
ATOM 2775 O O . CYS A 1 374 ? 6.725 -23.080 42.725 1.00 90.62 374 CYS A O 1
ATOM 2777 N N . ILE A 1 375 ? 7.250 -22.376 40.660 1.00 90.56 375 ILE A N 1
ATOM 2778 C CA . ILE A 1 375 ? 6.961 -23.636 39.971 1.00 90.56 375 ILE A CA 1
ATOM 2779 C C . ILE A 1 375 ? 8.057 -23.948 38.958 1.00 90.56 375 ILE A C 1
ATOM 2781 O O . ILE A 1 375 ? 8.670 -23.049 38.387 1.00 90.56 375 ILE A O 1
ATOM 2785 N N . GLN A 1 376 ? 8.260 -25.234 38.686 1.00 89.81 376 GLN A N 1
ATOM 2786 C CA . GLN A 1 376 ? 9.093 -25.672 37.573 1.00 89.81 376 GLN A CA 1
ATOM 2787 C C . GLN A 1 376 ? 8.260 -25.671 36.281 1.00 89.81 376 GLN A C 1
ATOM 2789 O O . GLN A 1 376 ? 7.157 -26.221 36.243 1.00 89.81 376 GLN A O 1
ATOM 2794 N N . ALA A 1 377 ? 8.767 -25.032 35.226 1.00 86.62 377 ALA A N 1
ATOM 2795 C CA . ALA A 1 377 ? 8.172 -25.088 33.892 1.00 86.62 377 ALA A CA 1
ATOM 2796 C C . ALA A 1 377 ? 8.650 -26.347 33.128 1.00 86.62 377 ALA A C 1
ATOM 2798 O O . ALA A 1 377 ? 9.793 -26.766 33.330 1.00 86.62 377 ALA A O 1
ATOM 2799 N N . PRO A 1 378 ? 7.826 -26.936 32.235 1.00 87.81 378 PRO A N 1
ATOM 2800 C CA . PRO A 1 378 ? 6.454 -26.541 31.907 1.00 87.81 378 PRO A CA 1
ATOM 2801 C C . PRO A 1 378 ? 5.454 -26.972 32.990 1.00 87.81 378 PRO A C 1
ATOM 2803 O O . PRO A 1 378 ? 5.510 -28.087 33.503 1.00 87.81 378 PRO A O 1
ATOM 2806 N N . SER A 1 379 ? 4.505 -26.098 33.321 1.00 86.25 379 SER A N 1
ATOM 2807 C CA . SER A 1 379 ? 3.422 -26.409 34.257 1.00 86.25 379 SER A CA 1
ATOM 2808 C C . SER A 1 379 ? 2.163 -25.607 33.936 1.00 86.25 379 SER A C 1
ATOM 2810 O O . SER A 1 379 ? 2.228 -24.512 33.386 1.00 86.25 379 SER A O 1
ATOM 2812 N N . ALA A 1 380 ? 1.003 -26.176 34.272 1.00 86.69 380 ALA A N 1
ATOM 2813 C CA . ALA A 1 380 ? -0.295 -25.522 34.152 1.00 86.69 380 ALA A CA 1
ATOM 2814 C C . ALA A 1 380 ? -0.932 -25.415 35.541 1.00 86.69 380 ALA A C 1
ATOM 2816 O O . ALA A 1 380 ? -1.101 -26.423 36.232 1.00 86.69 380 ALA A O 1
ATOM 2817 N N . ILE A 1 381 ? -1.280 -24.195 35.947 1.00 86.19 381 ILE A N 1
ATOM 2818 C CA . ILE A 1 381 ? -1.961 -23.920 37.213 1.00 86.19 381 ILE A CA 1
ATOM 2819 C C . ILE A 1 381 ? -3.418 -23.583 36.906 1.00 86.19 381 ILE A C 1
ATOM 2821 O O . ILE A 1 381 ? -3.697 -22.629 36.188 1.00 86.19 381 ILE A O 1
ATOM 2825 N N . GLU A 1 382 ? -4.343 -24.360 37.464 1.00 86.50 382 GLU A N 1
ATOM 2826 C CA . GLU A 1 382 ? -5.779 -24.093 37.366 1.00 86.50 382 GLU A CA 1
ATOM 2827 C C . GLU A 1 382 ? -6.239 -23.297 38.593 1.00 86.50 382 GLU A C 1
ATOM 2829 O O . GLU A 1 382 ? -5.928 -23.664 39.727 1.00 86.50 382 GLU A O 1
ATOM 2834 N N . ILE A 1 383 ? -6.980 -22.212 38.359 1.00 85.31 383 ILE A N 1
ATOM 2835 C CA . ILE A 1 383 ? -7.601 -21.385 39.397 1.00 85.31 383 ILE A CA 1
ATOM 2836 C C . ILE A 1 383 ? -9.094 -21.333 39.095 1.00 85.31 383 ILE A C 1
ATOM 2838 O O . ILE A 1 383 ? -9.497 -20.912 38.012 1.00 85.31 383 ILE A O 1
ATOM 2842 N N . ARG A 1 384 ? -9.923 -21.753 40.052 1.00 83.56 384 ARG A N 1
ATOM 2843 C CA . ARG A 1 384 ? -11.385 -21.701 39.924 1.00 83.56 384 ARG A CA 1
ATOM 2844 C C . ARG A 1 384 ? -11.923 -20.521 40.715 1.00 83.56 384 ARG A C 1
ATOM 2846 O O . ARG A 1 384 ? -11.746 -20.473 41.927 1.00 83.56 384 ARG A O 1
ATOM 2853 N N . LEU A 1 385 ? -12.573 -19.582 40.034 1.00 79.06 385 LEU A N 1
ATOM 2854 C CA . LEU A 1 385 ? -13.170 -18.388 40.635 1.00 79.06 385 LEU A CA 1
ATOM 2855 C C . LEU A 1 385 ? -14.674 -18.363 40.317 1.00 79.06 385 LEU A C 1
ATOM 2857 O O . LEU A 1 385 ? -15.044 -18.643 39.174 1.00 79.06 385 LEU A O 1
ATOM 2861 N N . PRO A 1 386 ? -15.560 -18.030 41.275 1.00 77.31 386 PRO A N 1
ATOM 2862 C CA . PRO A 1 386 ? -16.978 -17.855 40.984 1.00 77.31 386 PRO A CA 1
ATOM 2863 C C . PRO A 1 386 ? -17.179 -16.714 39.981 1.00 77.31 386 PRO A C 1
ATOM 2865 O O . PRO A 1 386 ? -16.751 -15.589 40.233 1.00 77.31 386 PRO A O 1
ATOM 2868 N N . ALA A 1 387 ? -17.846 -16.987 38.856 1.00 76.62 387 ALA A N 1
ATOM 2869 C CA . ALA A 1 387 ? -17.999 -16.021 37.764 1.00 76.62 387 ALA A CA 1
ATOM 2870 C C . ALA A 1 387 ? -18.653 -14.700 38.214 1.00 76.62 387 ALA A C 1
ATOM 2872 O O . ALA A 1 387 ? -18.211 -13.626 37.817 1.00 76.62 387 ALA A O 1
ATOM 2873 N N . ASP A 1 388 ? -19.653 -14.774 39.097 1.00 74.31 388 ASP A N 1
ATOM 2874 C CA . ASP A 1 388 ? -20.352 -13.594 39.619 1.00 74.31 388 ASP A CA 1
ATOM 2875 C C . ASP A 1 388 ? -19.476 -12.743 40.557 1.00 74.31 388 ASP A C 1
ATOM 2877 O O . ASP A 1 388 ? -19.686 -11.537 40.673 1.00 74.31 388 ASP A O 1
ATOM 2881 N N . LEU A 1 389 ? -18.476 -13.346 41.212 1.00 77.06 389 LEU A N 1
ATOM 2882 C CA . LEU A 1 389 ? -17.581 -12.646 42.137 1.00 77.06 389 LEU A CA 1
ATOM 2883 C C . LEU A 1 389 ? -16.608 -11.730 41.385 1.00 77.06 389 LEU A C 1
ATOM 2885 O O . LEU A 1 389 ? -16.352 -10.606 41.816 1.00 77.06 389 LEU A O 1
ATOM 2889 N N . VAL A 1 390 ? -16.077 -12.214 40.260 1.00 76.88 390 VAL A N 1
ATOM 2890 C CA . VAL A 1 390 ? -15.041 -11.538 39.459 1.00 76.88 390 VAL A CA 1
ATOM 2891 C C . VAL A 1 390 ? -15.598 -10.844 38.215 1.00 76.88 390 VAL A C 1
ATOM 2893 O O . VAL A 1 390 ? -14.840 -10.366 37.374 1.00 76.88 390 VAL A O 1
ATOM 2896 N N . ALA A 1 391 ? -16.923 -10.770 38.083 1.00 74.19 391 ALA A N 1
ATOM 2897 C CA . ALA A 1 391 ? -17.575 -10.098 36.969 1.00 74.19 391 ALA A CA 1
ATOM 2898 C C . ALA A 1 391 ? -17.099 -8.639 36.843 1.00 74.19 391 ALA A C 1
ATOM 2900 O O . ALA A 1 391 ? -17.115 -7.879 37.812 1.00 74.19 391 ALA A O 1
ATOM 2901 N N . GLY A 1 392 ? -16.680 -8.248 35.636 1.00 70.00 392 GLY A N 1
ATOM 2902 C CA . GLY A 1 392 ? -16.173 -6.900 35.354 1.00 70.00 392 GLY A CA 1
ATOM 2903 C C . GLY A 1 392 ? -14.728 -6.643 35.796 1.00 70.00 392 GLY A C 1
ATOM 2904 O O . GLY A 1 392 ? -14.277 -5.505 35.700 1.00 70.00 392 GLY A O 1
ATOM 2905 N N . TYR A 1 393 ? -14.005 -7.668 36.257 1.00 74.81 393 TYR A N 1
ATOM 2906 C CA . TYR A 1 393 ? -12.579 -7.582 36.565 1.00 74.81 393 TYR A CA 1
ATOM 2907 C C . TYR A 1 393 ? -11.741 -8.299 35.519 1.00 74.81 393 TYR A C 1
ATOM 2909 O O . TYR A 1 393 ? -12.121 -9.341 34.987 1.00 74.81 393 TYR A O 1
ATOM 2917 N N . GLU A 1 394 ? -10.559 -7.749 35.278 1.00 77.06 394 GLU A N 1
ATOM 2918 C CA . GLU A 1 394 ? -9.506 -8.425 34.544 1.00 77.06 394 GLU A CA 1
ATOM 2919 C C . GLU A 1 394 ? -8.682 -9.276 35.513 1.00 77.06 394 GLU A C 1
ATOM 2921 O O . GLU A 1 394 ? -8.269 -8.812 36.581 1.00 77.06 394 GLU A O 1
ATOM 2926 N N . PHE A 1 395 ? -8.451 -10.535 35.147 1.00 79.31 395 PHE A N 1
ATOM 2927 C CA . PHE A 1 395 ? -7.505 -11.375 35.863 1.00 79.31 395 PHE A CA 1
ATOM 2928 C C . PHE A 1 395 ? -6.107 -11.106 35.310 1.00 79.31 395 PHE A C 1
ATOM 2930 O O . PHE A 1 395 ? -5.812 -11.446 34.168 1.00 79.31 395 PHE A O 1
ATOM 2937 N N . VAL A 1 396 ? -5.256 -10.489 36.126 1.00 81.56 396 VAL A N 1
ATOM 2938 C CA . VAL A 1 396 ? -3.884 -10.128 35.755 1.00 81.56 396 VAL A CA 1
ATOM 2939 C C . VAL A 1 396 ? -2.911 -11.005 36.531 1.00 81.56 396 VAL A C 1
ATOM 2941 O O . VAL A 1 396 ? -3.091 -11.249 37.725 1.00 81.56 396 VAL A O 1
ATOM 2944 N N . THR A 1 397 ? -1.865 -11.471 35.857 1.00 79.44 397 THR A N 1
ATOM 2945 C CA . THR A 1 397 ? -0.774 -12.232 36.465 1.00 79.44 397 THR A CA 1
ATOM 2946 C C . THR A 1 397 ? 0.569 -11.689 35.994 1.00 79.44 397 THR A C 1
ATOM 2948 O O . THR A 1 397 ? 0.695 -11.229 34.860 1.00 79.44 397 THR A O 1
ATOM 2951 N N . THR A 1 398 ? 1.570 -11.762 36.868 1.00 83.38 398 THR A N 1
ATOM 2952 C CA . THR A 1 398 ? 2.961 -11.438 36.555 1.00 83.38 398 THR A CA 1
ATOM 2953 C C . THR A 1 398 ? 3.792 -12.683 36.812 1.00 83.38 398 THR A C 1
ATOM 2955 O O . THR A 1 398 ? 3.735 -13.252 37.900 1.00 83.38 398 THR A O 1
ATOM 2958 N N . GLY A 1 399 ? 4.567 -13.105 35.817 1.00 86.94 399 GLY A N 1
ATOM 2959 C CA . GLY A 1 399 ? 5.525 -14.193 35.958 1.00 86.94 399 GLY A CA 1
ATOM 2960 C C . GLY A 1 399 ? 6.928 -13.702 35.646 1.00 86.94 399 GLY A C 1
ATOM 2961 O O . GLY A 1 399 ? 7.134 -12.945 34.700 1.00 86.94 399 GLY A O 1
ATOM 2962 N N . VAL A 1 400 ? 7.888 -14.147 36.447 1.00 89.31 400 VAL A N 1
ATOM 2963 C CA . VAL A 1 400 ? 9.316 -13.891 36.255 1.00 89.31 400 VAL A CA 1
ATOM 2964 C C . VAL A 1 400 ? 10.079 -15.197 36.417 1.00 89.31 400 VAL A C 1
ATOM 2966 O O . VAL A 1 400 ? 9.600 -16.130 37.065 1.00 89.31 400 VAL A O 1
ATOM 2969 N N . LEU A 1 401 ? 11.269 -15.269 35.829 1.00 91.56 401 LEU A N 1
ATOM 2970 C CA . LEU A 1 401 ? 12.184 -16.373 36.086 1.00 91.56 401 LEU A CA 1
ATOM 2971 C C . LEU A 1 401 ? 12.803 -16.212 37.475 1.00 91.56 401 LEU A C 1
ATOM 2973 O O . LEU A 1 401 ? 13.167 -15.108 37.882 1.00 91.56 401 LEU A O 1
ATOM 2977 N N . ASP A 1 402 ? 12.944 -17.324 38.195 1.00 89.44 402 ASP A N 1
ATOM 2978 C CA . ASP A 1 402 ? 13.720 -17.327 39.430 1.00 89.44 402 ASP A CA 1
ATOM 2979 C C . ASP A 1 402 ? 15.177 -16.941 39.132 1.00 89.44 402 ASP A C 1
ATOM 2981 O O . ASP A 1 402 ? 15.785 -17.438 38.180 1.00 89.44 402 ASP A O 1
ATOM 2985 N N . LYS A 1 403 ? 15.749 -16.057 39.954 1.00 83.50 403 LYS A N 1
ATOM 2986 C CA . LYS A 1 403 ? 17.073 -15.473 39.695 1.00 83.50 403 LYS A CA 1
ATOM 2987 C C . LYS A 1 403 ? 18.206 -16.493 39.768 1.00 83.50 403 LYS A C 1
ATOM 2989 O O . LYS A 1 403 ? 19.228 -16.291 39.122 1.00 83.50 403 LYS A O 1
ATOM 2994 N N . ALA A 1 404 ? 18.057 -17.546 40.570 1.00 83.75 404 ALA A N 1
ATOM 2995 C CA . ALA A 1 404 ? 19.115 -18.526 40.789 1.00 83.75 404 ALA A CA 1
ATOM 2996 C C . ALA A 1 404 ? 18.925 -19.757 39.899 1.00 83.75 404 ALA A C 1
ATOM 2998 O O . ALA A 1 404 ? 19.814 -20.137 39.144 1.00 83.75 404 ALA A O 1
ATOM 2999 N N . THR A 1 405 ? 17.752 -20.378 39.975 1.00 88.88 405 THR A N 1
ATOM 3000 C CA . THR A 1 405 ? 17.448 -21.645 39.300 1.00 88.88 405 THR A CA 1
ATOM 3001 C C . THR A 1 405 ? 16.881 -21.458 37.896 1.00 88.88 405 THR A C 1
ATOM 3003 O O . THR A 1 405 ? 17.015 -22.348 37.060 1.00 88.88 405 THR A O 1
ATOM 3006 N N . GLY A 1 4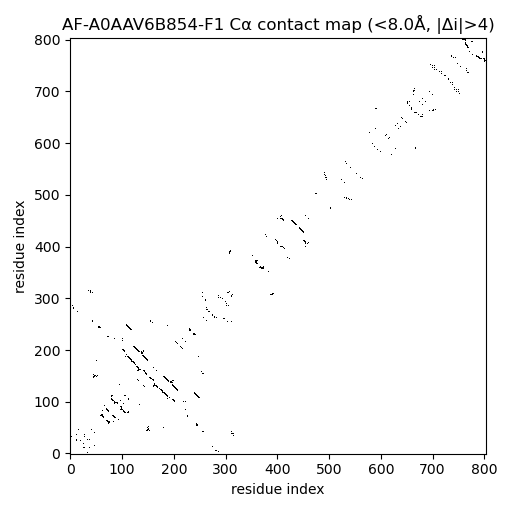06 ? 16.298 -20.291 37.611 1.00 87.25 406 GLY A N 1
ATOM 3007 C CA . GLY A 1 406 ? 15.787 -19.903 36.298 1.00 87.25 406 GLY A CA 1
ATOM 3008 C C . GLY A 1 406 ? 16.730 -18.998 35.502 1.00 87.25 406 GLY A C 1
ATOM 3009 O O . GLY A 1 406 ? 16.322 -18.517 34.449 1.00 87.25 406 GLY A O 1
ATOM 3010 N N . ALA A 1 407 ? 17.963 -18.763 35.976 1.00 88.25 407 ALA A N 1
ATOM 3011 C CA . ALA A 1 407 ? 18.914 -17.802 35.402 1.00 88.25 407 ALA A CA 1
ATOM 3012 C C . ALA A 1 407 ? 19.078 -17.946 33.875 1.00 88.25 407 ALA A C 1
ATOM 3014 O O . ALA A 1 407 ? 18.970 -16.963 33.146 1.00 88.25 407 ALA A O 1
ATOM 3015 N N . GLU A 1 408 ? 19.243 -19.187 33.410 1.00 91.69 408 GLU A N 1
ATOM 3016 C CA . GLU A 1 408 ? 19.435 -19.562 31.999 1.00 91.69 408 GLU A CA 1
ATOM 3017 C C . GLU A 1 408 ? 18.186 -20.189 31.355 1.00 91.69 408 GLU A C 1
ATOM 3019 O O . GLU A 1 408 ? 18.253 -20.794 30.281 1.00 91.69 408 GLU A O 1
ATOM 3024 N N . GLY A 1 409 ? 17.041 -20.084 32.030 1.00 89.62 409 GLY A N 1
ATOM 3025 C CA . GLY A 1 409 ? 15.766 -20.577 31.532 1.00 89.62 409 GLY A CA 1
ATOM 3026 C C . GLY A 1 409 ? 15.134 -19.635 30.509 1.00 89.62 409 GLY A C 1
ATOM 3027 O O . GLY A 1 409 ? 15.426 -18.442 30.451 1.00 89.62 409 GLY A O 1
ATOM 3028 N N . SER A 1 410 ? 14.209 -20.179 29.726 1.00 90.69 410 SER A N 1
ATOM 3029 C CA . SER A 1 410 ? 13.283 -19.409 28.898 1.00 90.69 410 SER A CA 1
ATOM 3030 C C . SER A 1 410 ? 11.885 -19.976 29.071 1.00 90.69 410 SER A C 1
ATOM 3032 O O . SER A 1 410 ? 11.711 -21.194 28.989 1.00 90.69 410 SER A O 1
ATOM 3034 N N . VAL A 1 411 ? 10.891 -19.119 29.283 1.00 89.88 411 VAL A N 1
ATOM 3035 C CA . VAL A 1 411 ? 9.495 -19.546 29.441 1.00 89.88 411 VAL A CA 1
ATOM 3036 C C . VAL A 1 411 ? 8.571 -18.698 28.586 1.00 89.88 411 VAL A C 1
ATOM 3038 O O . VAL A 1 411 ? 8.785 -17.502 28.416 1.00 89.88 411 VAL A O 1
ATOM 3041 N N . GLN A 1 412 ? 7.521 -19.322 28.067 1.00 89.12 412 GLN A N 1
ATOM 3042 C CA . GLN A 1 412 ? 6.364 -18.618 27.534 1.00 89.12 412 GLN A CA 1
ATOM 3043 C C . GLN A 1 412 ? 5.256 -18.665 28.579 1.00 89.12 412 GLN A C 1
ATOM 3045 O O . GLN A 1 412 ? 4.938 -19.730 29.111 1.00 89.12 412 GLN A O 1
ATOM 3050 N N . LEU A 1 413 ? 4.698 -17.500 28.890 1.00 86.31 413 LEU A N 1
ATOM 3051 C CA . LEU A 1 413 ? 3.624 -17.361 29.864 1.00 86.31 413 LEU A CA 1
ATOM 3052 C C . LEU A 1 413 ? 2.310 -17.135 29.126 1.00 86.31 413 LEU A C 1
ATOM 3054 O O . LEU A 1 413 ? 2.227 -16.288 28.238 1.00 86.31 413 LEU A O 1
ATOM 3058 N N . GLN A 1 414 ? 1.287 -17.895 29.507 1.00 84.12 414 GLN A N 1
ATOM 3059 C CA . GLN A 1 414 ? -0.060 -17.763 28.971 1.00 84.12 414 GLN A CA 1
ATOM 3060 C C . GLN A 1 414 ? -1.074 -17.763 30.104 1.00 84.12 414 GLN A C 1
ATOM 3062 O O . GLN A 1 414 ? -0.961 -18.528 31.063 1.00 84.12 414 GLN A O 1
ATOM 3067 N N . LEU A 1 415 ? -2.096 -16.933 29.942 1.00 85.19 415 LEU A N 1
ATOM 3068 C CA . LEU A 1 415 ? -3.286 -16.944 30.770 1.00 85.19 415 LEU A CA 1
ATOM 3069 C C . LEU A 1 415 ? -4.468 -17.363 29.897 1.00 85.19 415 LEU A C 1
ATOM 3071 O O . LEU A 1 415 ? -4.801 -16.683 28.930 1.00 85.19 415 LEU A O 1
ATOM 3075 N N . LEU A 1 416 ? -5.083 -18.496 30.231 1.00 85.12 416 LEU A N 1
ATOM 3076 C CA . LEU A 1 416 ? -6.113 -19.130 29.414 1.00 85.12 416 LEU A CA 1
ATOM 3077 C C . LEU A 1 416 ? -7.358 -19.418 30.254 1.00 85.12 416 LEU A C 1
ATOM 3079 O O . LEU A 1 416 ? -7.261 -19.762 31.430 1.00 85.12 416 LEU A O 1
ATOM 3083 N N . THR A 1 417 ? -8.534 -19.331 29.632 1.00 84.75 417 THR A N 1
ATOM 3084 C CA . THR A 1 417 ? -9.817 -19.723 30.245 1.00 84.75 417 THR A CA 1
ATOM 3085 C C . THR A 1 417 ? -10.089 -21.224 30.153 1.00 84.75 417 THR A C 1
ATOM 3087 O O . THR A 1 417 ? -10.955 -21.737 30.854 1.00 84.75 417 THR A O 1
ATOM 3090 N N . ASN A 1 418 ? -9.334 -21.933 29.310 1.00 83.94 418 ASN A N 1
ATOM 3091 C CA . ASN A 1 418 ? -9.403 -23.377 29.136 1.00 83.94 418 ASN A CA 1
ATOM 3092 C C . ASN A 1 418 ? -8.041 -23.999 29.439 1.00 83.94 418 ASN A C 1
ATOM 3094 O O . ASN A 1 418 ? -7.001 -23.418 29.127 1.00 83.94 418 ASN A O 1
ATOM 3098 N N . LYS A 1 419 ? -8.046 -25.206 30.010 1.00 82.06 419 LYS A N 1
ATOM 3099 C CA . LYS A 1 419 ? -6.817 -25.949 30.295 1.00 82.06 419 LYS A CA 1
ATOM 3100 C C . LYS A 1 419 ? -6.091 -26.287 28.980 1.00 82.06 419 LYS A C 1
ATOM 3102 O O . LYS A 1 419 ? -6.694 -26.951 28.134 1.00 82.06 419 LYS A O 1
ATOM 3107 N N . PRO A 1 420 ? -4.827 -25.865 28.793 1.00 81.06 420 PRO A N 1
ATOM 3108 C CA . PRO A 1 420 ? -4.090 -26.160 27.571 1.00 81.06 420 PRO A CA 1
ATOM 3109 C C . PRO A 1 420 ? -3.713 -27.643 27.491 1.00 81.06 420 PRO A C 1
ATOM 3111 O O . PRO A 1 420 ? -3.517 -28.312 28.510 1.00 81.06 420 PRO A O 1
ATOM 3114 N N . SER A 1 421 ? -3.571 -28.146 26.264 1.00 75.94 421 SER A N 1
ATOM 3115 C CA . SER A 1 421 ? -2.904 -29.430 26.024 1.00 75.94 421 SER A CA 1
ATOM 3116 C C . SER A 1 421 ? -1.410 -29.263 26.293 1.00 75.94 421 SER A C 1
ATOM 3118 O O . SER A 1 421 ? -0.838 -28.238 25.931 1.00 75.94 421 SER A O 1
ATOM 3120 N N . ALA A 1 422 ? -0.769 -30.241 26.934 1.00 67.19 422 ALA A N 1
ATOM 3121 C CA . ALA A 1 422 ? 0.668 -30.172 27.182 1.00 67.19 422 ALA A CA 1
ATOM 3122 C C . ALA A 1 422 ? 1.426 -30.162 25.845 1.00 67.19 422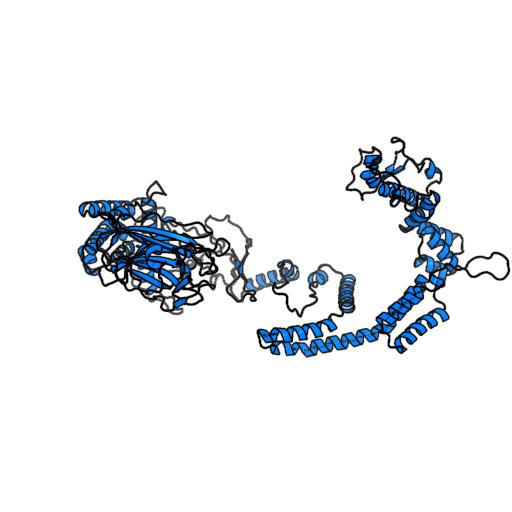 ALA A C 1
ATOM 3124 O O . ALA A 1 422 ? 1.358 -31.123 25.082 1.00 67.19 422 ALA A O 1
ATOM 3125 N N . SER A 1 423 ? 2.146 -29.078 25.571 1.00 64.81 423 SER A N 1
ATOM 3126 C CA . SER A 1 423 ? 2.976 -28.919 24.379 1.00 64.81 423 SER A CA 1
ATOM 3127 C C . SER A 1 423 ? 4.395 -28.540 24.785 1.00 64.81 423 SER A C 1
ATOM 3129 O O . SER A 1 423 ? 4.594 -27.643 25.603 1.00 64.81 423 SER A O 1
ATOM 3131 N N . SER A 1 424 ? 5.383 -29.212 24.202 1.00 66.62 424 SER A N 1
ATOM 3132 C CA . SER A 1 424 ? 6.794 -28.833 24.292 1.00 66.62 424 SER A CA 1
ATOM 3133 C C . SER A 1 424 ? 7.193 -27.986 23.083 1.00 66.62 424 SER A C 1
ATOM 3135 O O . SER A 1 424 ? 6.799 -28.314 21.966 1.00 66.62 424 SER A O 1
ATOM 3137 N N . GLY A 1 425 ? 8.029 -26.969 23.287 1.00 74.25 425 GLY A N 1
ATOM 3138 C CA . GLY A 1 425 ? 8.554 -26.116 22.215 1.00 74.25 425 GLY A CA 1
ATOM 3139 C C . GLY A 1 425 ? 7.969 -24.704 22.220 1.00 74.25 425 GLY A C 1
ATOM 3140 O O . GLY A 1 425 ? 7.260 -24.321 23.148 1.00 74.25 425 GLY A O 1
ATOM 3141 N N . LEU A 1 426 ? 8.316 -23.925 21.192 1.00 81.12 426 LEU A N 1
ATOM 3142 C CA . LEU A 1 426 ? 7.879 -22.540 21.043 1.00 81.12 426 LEU A CA 1
ATOM 3143 C C . LEU A 1 426 ? 6.446 -22.480 20.497 1.00 81.12 426 LEU A C 1
ATOM 3145 O O . LEU A 1 426 ? 6.149 -23.041 19.444 1.00 81.12 426 LEU A O 1
ATOM 3149 N N . LEU A 1 427 ? 5.569 -21.782 21.210 1.00 81.75 427 LEU A N 1
ATOM 3150 C CA . LEU A 1 427 ? 4.186 -21.533 20.821 1.00 81.75 427 LEU A CA 1
ATOM 3151 C C . LEU A 1 427 ? 4.087 -20.359 19.849 1.00 81.75 427 LEU A C 1
ATOM 3153 O O . LEU A 1 427 ? 4.832 -19.381 19.961 1.00 81.75 427 LEU A O 1
ATOM 3157 N N . THR A 1 428 ? 3.132 -20.449 18.923 1.00 76.00 428 THR A N 1
ATOM 3158 C CA . THR A 1 428 ? 2.821 -19.391 17.959 1.00 76.00 428 THR A CA 1
ATOM 3159 C C . THR A 1 428 ? 2.399 -18.113 18.679 1.00 76.00 428 THR A C 1
ATOM 3161 O O . THR A 1 428 ? 1.557 -18.142 19.575 1.00 76.00 428 THR A O 1
ATOM 3164 N N . ILE A 1 429 ? 2.981 -16.990 18.262 1.00 75.62 429 ILE A N 1
ATOM 3165 C CA . ILE A 1 429 ? 2.716 -15.668 18.823 1.00 75.62 429 ILE A CA 1
ATOM 3166 C C . ILE A 1 429 ? 1.737 -14.943 17.901 1.00 75.62 429 ILE A C 1
ATOM 3168 O O . ILE A 1 429 ? 2.016 -14.773 16.716 1.00 75.62 429 ILE A O 1
ATOM 3172 N N . GLU A 1 430 ? 0.624 -14.466 18.447 1.00 77.12 430 GLU A N 1
ATOM 3173 C CA . GLU A 1 430 ? -0.174 -13.426 17.797 1.00 77.12 430 GLU A CA 1
ATOM 3174 C C . GLU A 1 430 ? 0.307 -12.061 18.283 1.00 77.12 430 GLU A C 1
ATOM 3176 O O . GLU A 1 430 ? 0.481 -11.832 19.486 1.00 77.12 430 GLU A O 1
ATOM 3181 N N . ALA A 1 431 ? 0.510 -11.151 17.335 1.00 74.81 431 ALA A N 1
ATOM 3182 C CA . ALA A 1 431 ? 0.814 -9.757 17.602 1.00 74.81 431 ALA A CA 1
ATOM 3183 C C . ALA A 1 431 ? -0.434 -8.909 17.340 1.00 74.81 431 ALA A C 1
ATOM 3185 O O . ALA A 1 431 ? -1.060 -9.015 16.286 1.00 74.81 431 ALA A O 1
ATOM 3186 N N . LYS A 1 432 ? -0.787 -8.052 18.295 1.00 75.06 432 LYS A N 1
ATOM 3187 C CA . LYS A 1 432 ? -1.780 -6.994 18.113 1.00 75.06 432 LYS A CA 1
ATOM 3188 C C . LYS A 1 432 ? -1.062 -5.663 18.137 1.00 75.06 432 LYS A C 1
ATOM 3190 O O . LYS A 1 432 ? -0.470 -5.301 19.155 1.00 75.06 432 LYS A O 1
ATOM 3195 N N . THR A 1 433 ? -1.137 -4.949 17.027 1.00 69.75 433 THR A N 1
ATOM 3196 C CA . THR A 1 433 ? -0.593 -3.602 16.902 1.00 69.75 433 THR A CA 1
ATOM 3197 C C . THR A 1 433 ? -1.732 -2.599 16.994 1.00 69.75 433 THR A C 1
ATOM 3199 O O . THR A 1 433 ? -2.714 -2.709 16.263 1.00 69.75 433 THR A O 1
ATOM 3202 N N . ALA A 1 434 ? -1.599 -1.645 17.905 1.00 70.06 434 ALA A N 1
ATOM 3203 C CA . ALA A 1 434 ? -2.483 -0.498 18.035 1.00 70.06 434 ALA A CA 1
ATOM 3204 C C . ALA A 1 434 ? -1.663 0.780 17.865 1.00 70.06 434 ALA A C 1
ATOM 3206 O O . ALA A 1 434 ? -0.480 0.807 18.205 1.00 70.06 434 ALA A O 1
ATOM 3207 N N . ASP A 1 435 ? -2.282 1.836 17.357 1.00 63.50 435 ASP A N 1
ATOM 3208 C CA . ASP A 1 435 ? -1.657 3.152 17.348 1.00 63.50 435 ASP A CA 1
ATOM 3209 C C . ASP A 1 435 ? -1.763 3.744 18.763 1.00 63.50 435 ASP A C 1
ATOM 3211 O O . ASP A 1 435 ? -2.841 3.785 19.359 1.00 63.50 435 ASP A O 1
ATOM 3215 N N . GLY A 1 436 ? -0.626 4.120 19.343 1.00 63.62 436 GLY A N 1
ATOM 3216 C CA . GLY A 1 436 ? -0.557 4.822 20.619 1.00 63.62 436 GLY A CA 1
ATOM 3217 C C . GLY A 1 436 ? -0.949 6.293 20.477 1.00 63.62 436 GLY A C 1
ATOM 3218 O O . GLY A 1 436 ? -1.041 6.826 19.372 1.00 63.62 436 GLY A O 1
ATOM 3219 N N . GLU A 1 437 ? -1.149 6.976 21.606 1.00 55.38 437 GLU A N 1
ATOM 3220 C CA . GLU A 1 437 ? -1.359 8.426 21.596 1.00 55.38 437 GLU A CA 1
ATOM 3221 C C . GLU A 1 437 ? -0.119 9.152 21.054 1.00 55.38 437 GLU A C 1
ATOM 3223 O O . GLU A 1 437 ? 1.022 8.841 21.413 1.00 55.38 437 GLU A O 1
ATOM 3228 N N . GLY A 1 438 ? -0.345 10.135 20.189 1.00 51.88 438 GLY A N 1
ATOM 3229 C CA . GLY A 1 438 ? 0.703 10.950 19.597 1.00 51.88 438 GLY A CA 1
ATOM 3230 C C . GLY A 1 438 ? 0.163 11.815 18.458 1.00 51.88 438 GLY A C 1
ATOM 3231 O O . GLY A 1 438 ? -0.968 11.618 18.008 1.00 51.88 438 GLY A O 1
ATOM 3232 N N . PRO A 1 439 ? 0.930 12.814 18.002 1.00 46.34 439 PRO A N 1
ATOM 3233 C CA . PRO A 1 439 ? 0.562 13.583 16.821 1.00 46.34 439 PRO A CA 1
ATOM 3234 C C . PRO A 1 439 ? 0.470 12.666 15.589 1.00 46.34 439 PRO A C 1
ATOM 3236 O O . PRO A 1 439 ? 1.121 11.622 15.543 1.00 46.34 439 PRO A O 1
ATOM 3239 N N . TRP A 1 440 ? -0.312 13.058 14.580 1.00 47.44 440 TRP A N 1
ATOM 3240 C CA . TRP A 1 440 ? -0.615 12.241 13.390 1.00 47.44 440 TRP A CA 1
ATOM 3241 C C . TRP A 1 440 ? 0.628 11.755 12.614 1.00 47.44 440 TRP A C 1
ATOM 3243 O O . TRP A 1 440 ? 0.557 10.748 11.916 1.00 47.44 440 TRP A O 1
ATOM 3253 N N . TYR A 1 441 ? 1.775 12.426 12.775 1.00 48.66 441 TYR A N 1
ATOM 3254 C CA . TYR A 1 441 ? 3.066 12.054 12.183 1.00 48.66 441 TYR A CA 1
ATOM 3255 C C . TYR A 1 441 ? 3.882 11.046 13.012 1.00 48.66 441 TYR A C 1
ATOM 3257 O O . TYR A 1 441 ? 4.923 10.564 12.564 1.00 48.66 441 TYR A O 1
ATOM 3265 N N . SER A 1 442 ? 3.466 10.732 14.240 1.00 49.75 442 SER A N 1
ATOM 3266 C CA . SER A 1 442 ? 4.153 9.747 15.072 1.00 49.75 442 SER A CA 1
ATOM 3267 C C . SER A 1 442 ? 3.684 8.342 14.699 1.00 49.75 442 SER A C 1
ATOM 3269 O O . SER A 1 442 ? 2.525 7.983 14.884 1.00 49.75 442 SER A O 1
ATOM 3271 N N . ASN A 1 443 ? 4.591 7.510 14.184 1.00 55.47 443 ASN A N 1
ATOM 3272 C CA . ASN A 1 443 ? 4.333 6.086 13.955 1.00 55.47 443 ASN A CA 1
ATOM 3273 C C . ASN A 1 443 ? 4.389 5.322 15.294 1.00 55.47 443 ASN A C 1
ATOM 3275 O O . ASN A 1 443 ? 5.182 4.396 15.463 1.00 55.47 443 ASN A O 1
ATOM 3279 N N . ASN A 1 444 ? 3.612 5.773 16.287 1.00 63.44 444 ASN A N 1
ATOM 3280 C CA . ASN A 1 444 ? 3.678 5.319 17.675 1.00 63.44 444 ASN A CA 1
ATOM 3281 C C . ASN A 1 444 ? 2.934 3.990 17.866 1.00 63.44 444 ASN A C 1
ATOM 3283 O O . ASN A 1 444 ? 2.045 3.859 18.702 1.00 63.44 444 ASN A O 1
ATOM 3287 N N . ARG A 1 445 ? 3.255 3.000 17.034 1.00 63.91 445 ARG A N 1
ATOM 3288 C CA . ARG A 1 445 ? 2.613 1.689 17.042 1.00 63.91 445 ARG A CA 1
ATOM 3289 C C . ARG A 1 445 ? 3.050 0.885 18.256 1.00 63.91 445 ARG A C 1
ATOM 3291 O O . ARG A 1 445 ? 4.194 0.446 18.353 1.00 63.91 445 ARG A O 1
ATOM 3298 N N . ILE A 1 446 ? 2.111 0.626 19.152 1.00 67.06 446 ILE A N 1
ATOM 3299 C CA . ILE A 1 446 ? 2.294 -0.253 20.299 1.00 67.06 446 ILE A CA 1
ATOM 3300 C C . ILE A 1 446 ? 1.932 -1.667 19.855 1.00 67.06 446 ILE A C 1
ATOM 3302 O O . ILE A 1 446 ? 0.777 -1.964 19.550 1.00 67.06 446 ILE A O 1
ATOM 3306 N N . THR A 1 447 ? 2.930 -2.549 19.810 1.00 65.06 447 THR A N 1
ATOM 3307 C CA . THR A 1 447 ? 2.719 -3.970 19.511 1.00 65.06 447 THR A CA 1
ATOM 3308 C C . THR A 1 447 ? 2.712 -4.770 20.804 1.00 65.06 447 THR A C 1
ATOM 3310 O O . THR A 1 447 ? 3.659 -4.733 21.584 1.00 65.06 447 THR A O 1
ATOM 3313 N N . SER A 1 448 ? 1.626 -5.501 21.022 1.00 69.69 448 SER A N 1
ATOM 3314 C CA . SER A 1 448 ? 1.456 -6.443 22.124 1.00 69.69 448 SER A CA 1
ATOM 3315 C C . SER A 1 448 ? 1.478 -7.870 21.589 1.00 69.69 448 SER A C 1
ATOM 3317 O O . SER A 1 448 ? 0.959 -8.142 20.506 1.00 69.69 448 SER A O 1
ATOM 3319 N N . HIS A 1 449 ? 2.078 -8.785 22.345 1.00 75.19 449 HIS A N 1
ATOM 3320 C CA . HIS A 1 449 ? 2.186 -10.196 21.985 1.00 75.19 449 HIS A CA 1
ATOM 3321 C C . HIS A 1 449 ? 1.387 -11.038 22.974 1.00 75.19 449 HIS A C 1
ATOM 3323 O O . HIS A 1 449 ? 1.515 -10.858 24.183 1.00 75.19 449 HIS A O 1
ATOM 3329 N N . ASN A 1 450 ? 0.586 -11.978 22.476 1.00 76.25 450 ASN A N 1
ATOM 3330 C CA . ASN A 1 450 ? -0.241 -12.835 23.329 1.00 76.25 450 ASN A CA 1
ATOM 3331 C C . ASN A 1 450 ? 0.570 -13.873 24.136 1.00 76.25 450 ASN A C 1
ATOM 3333 O O . ASN A 1 450 ? 0.039 -14.478 25.065 1.00 76.25 450 ASN A O 1
ATOM 3337 N N . THR A 1 451 ? 1.830 -14.139 23.775 1.00 83.06 451 THR A N 1
ATOM 3338 C CA . THR A 1 451 ? 2.678 -15.160 24.417 1.00 83.06 451 THR A CA 1
ATOM 3339 C C . THR A 1 451 ? 4.167 -14.786 24.308 1.00 83.06 451 THR A C 1
ATOM 3341 O O . THR A 1 451 ? 4.892 -15.332 23.470 1.00 83.06 451 THR A O 1
ATOM 3344 N N . PRO A 1 452 ? 4.647 -13.819 25.113 1.00 83.38 452 PRO A N 1
ATOM 3345 C CA . PRO A 1 452 ? 6.037 -13.378 25.062 1.00 83.38 452 PRO A CA 1
ATOM 3346 C C . PRO A 1 452 ? 6.994 -14.468 25.558 1.00 83.38 452 PRO A C 1
ATOM 3348 O O . PRO A 1 452 ? 6.654 -15.265 26.435 1.00 83.38 452 PRO A O 1
ATOM 3351 N N . ILE A 1 453 ? 8.214 -14.471 25.018 1.00 88.56 453 ILE A N 1
ATOM 3352 C CA . ILE A 1 453 ? 9.319 -15.286 25.531 1.00 88.56 453 ILE A CA 1
ATOM 3353 C C . ILE A 1 453 ? 10.006 -14.490 26.641 1.00 88.56 453 ILE A C 1
ATOM 3355 O O . ILE A 1 453 ? 10.578 -13.430 26.389 1.00 88.56 453 ILE A O 1
ATOM 3359 N N . VAL A 1 454 ? 9.954 -15.005 27.863 1.00 90.06 454 VAL A N 1
ATOM 3360 C CA . VAL A 1 454 ? 10.615 -14.419 29.029 1.00 90.06 454 VAL A CA 1
ATOM 3361 C C . VAL A 1 454 ? 11.965 -15.096 29.227 1.00 90.06 454 VAL A C 1
ATOM 3363 O O . VAL A 1 454 ? 12.052 -16.323 29.297 1.00 90.06 454 VAL A O 1
ATOM 3366 N N . VAL A 1 455 ? 13.004 -14.276 29.334 1.00 92.25 455 VAL A N 1
ATOM 3367 C CA . VAL A 1 455 ? 14.395 -14.642 29.622 1.00 92.25 455 VAL A CA 1
ATOM 3368 C C . VAL A 1 455 ? 15.010 -13.571 30.512 1.00 92.25 455 VAL A C 1
ATOM 3370 O O . VAL A 1 455 ? 14.546 -12.433 30.501 1.00 92.25 455 VAL A O 1
ATOM 3373 N N . ASN A 1 456 ? 16.053 -13.916 31.265 1.00 90.69 456 ASN A N 1
ATOM 3374 C CA . ASN A 1 456 ? 16.786 -12.924 32.047 1.00 90.69 456 ASN A CA 1
ATOM 3375 C C . ASN A 1 456 ? 17.724 -12.101 31.162 1.00 90.69 456 ASN A C 1
ATOM 3377 O O . ASN A 1 456 ? 18.362 -12.635 30.246 1.00 90.69 456 ASN A O 1
ATOM 3381 N N . ASP A 1 457 ? 17.854 -10.817 31.479 1.00 87.31 457 ASP A N 1
ATOM 3382 C CA . ASP A 1 457 ? 18.796 -9.925 30.809 1.00 87.31 457 ASP A CA 1
ATOM 3383 C C . ASP A 1 457 ? 20.239 -10.412 30.986 1.00 87.31 457 ASP A C 1
ATOM 3385 O O . ASP A 1 457 ? 20.633 -10.892 32.050 1.00 87.31 457 ASP A O 1
ATOM 3389 N N . GLY A 1 458 ? 21.032 -10.317 29.916 1.00 86.94 458 GLY A N 1
ATOM 3390 C CA . GLY A 1 458 ? 22.436 -10.744 29.904 1.00 86.94 458 GLY A CA 1
ATOM 3391 C C . GLY A 1 458 ? 22.676 -12.261 29.956 1.00 86.94 458 GLY A C 1
ATOM 3392 O O . GLY A 1 458 ? 23.832 -12.673 29.877 1.00 86.94 458 GLY A O 1
ATOM 3393 N N . SER A 1 459 ? 21.629 -13.091 30.055 1.00 92.31 459 SER A N 1
ATOM 3394 C CA . SER A 1 459 ? 21.754 -14.558 30.060 1.00 92.31 459 SER A CA 1
ATOM 3395 C C . SER A 1 459 ? 22.218 -15.115 28.710 1.00 92.31 459 SER A C 1
ATOM 3397 O O . SER A 1 459 ? 21.959 -14.531 27.649 1.00 92.31 459 SER A O 1
ATOM 3399 N N . ALA A 1 460 ? 22.837 -16.299 28.716 1.00 93.31 460 ALA A N 1
ATOM 3400 C CA . ALA A 1 460 ? 23.153 -16.987 27.464 1.00 93.31 460 ALA A CA 1
ATOM 3401 C C . ALA A 1 460 ? 21.869 -17.396 26.717 1.00 93.31 460 ALA A C 1
ATOM 3403 O O . ALA A 1 460 ? 21.859 -17.458 25.488 1.00 93.31 460 ALA A O 1
ATOM 3404 N N . ALA A 1 461 ? 20.765 -17.642 27.431 1.00 91.38 461 ALA A N 1
ATOM 3405 C CA . ALA A 1 461 ? 19.446 -17.851 26.832 1.00 91.38 461 ALA A CA 1
ATOM 3406 C C . ALA A 1 461 ? 18.960 -16.655 26.001 1.00 91.38 461 ALA A C 1
ATOM 3408 O O . ALA A 1 461 ? 18.520 -16.852 24.866 1.00 91.38 461 ALA A O 1
ATOM 3409 N N . ARG A 1 462 ? 19.088 -15.426 26.522 1.00 92.62 462 ARG A N 1
ATOM 3410 C CA . ARG A 1 462 ? 18.746 -14.196 25.792 1.00 92.62 462 ARG A CA 1
ATOM 3411 C C . ARG A 1 462 ? 19.552 -14.076 24.503 1.00 92.62 462 ARG A C 1
ATOM 3413 O O . ARG A 1 462 ? 18.956 -13.917 23.442 1.00 92.62 462 ARG A O 1
ATOM 3420 N N . GLN A 1 463 ? 20.871 -14.244 24.594 1.00 94.19 463 GLN A N 1
ATOM 3421 C CA . GLN A 1 463 ? 21.768 -14.163 23.437 1.00 94.19 463 GLN A CA 1
ATOM 3422 C C . GLN A 1 463 ? 21.393 -15.178 22.349 1.00 94.19 463 GLN A C 1
ATOM 3424 O O . GLN A 1 463 ? 21.350 -14.825 21.174 1.00 94.19 463 GLN A O 1
ATOM 3429 N N . ARG A 1 464 ? 21.065 -16.426 22.723 1.00 92.81 464 ARG A N 1
ATOM 3430 C CA . ARG A 1 464 ? 20.616 -17.452 21.762 1.00 92.81 464 ARG A CA 1
ATOM 3431 C C . ARG A 1 464 ? 19.321 -17.059 21.048 1.00 92.81 464 ARG A C 1
ATOM 3433 O O . ARG A 1 464 ? 19.206 -17.281 19.847 1.00 92.81 464 ARG A O 1
ATOM 3440 N N . ILE A 1 465 ? 18.350 -16.502 21.774 1.00 89.94 465 ILE A N 1
ATOM 3441 C CA . ILE A 1 465 ? 17.065 -16.081 21.197 1.00 89.94 465 ILE A CA 1
ATOM 3442 C C . ILE A 1 465 ? 17.248 -14.877 20.270 1.00 89.94 465 ILE A C 1
ATOM 3444 O O . ILE A 1 465 ? 16.727 -14.888 19.159 1.00 89.94 465 ILE A O 1
ATOM 3448 N N . GLU A 1 466 ? 17.998 -13.859 20.693 1.00 91.19 466 GLU A N 1
ATOM 3449 C CA . GLU A 1 466 ? 18.280 -12.682 19.862 1.00 91.19 466 GLU A CA 1
ATOM 3450 C C . GLU A 1 466 ? 19.030 -13.061 18.586 1.00 91.19 466 GLU A C 1
ATOM 3452 O O . GLU A 1 466 ? 18.602 -12.669 17.503 1.00 91.19 466 GLU A O 1
ATOM 3457 N N . ALA A 1 467 ? 20.057 -13.910 18.696 1.00 92.56 467 ALA A N 1
ATOM 3458 C CA . ALA A 1 467 ? 20.793 -14.412 17.541 1.00 92.56 467 ALA A CA 1
ATOM 3459 C C . ALA A 1 467 ? 19.880 -15.134 16.535 1.00 92.56 467 ALA A C 1
ATOM 34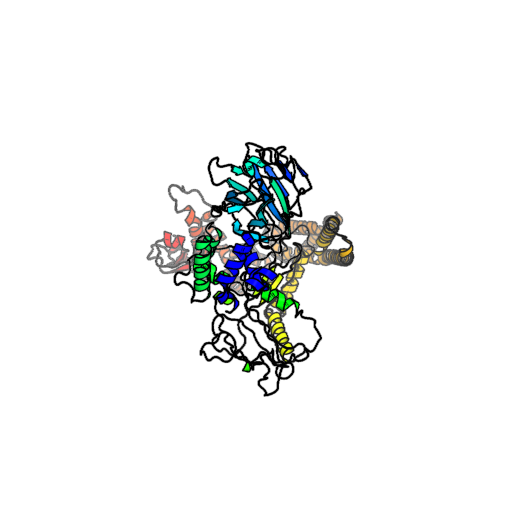61 O O . ALA A 1 467 ? 20.004 -14.911 15.334 1.00 92.56 467 ALA A O 1
ATOM 3462 N N . ALA A 1 468 ? 18.923 -15.943 17.006 1.00 89.19 468 ALA A N 1
ATOM 3463 C CA . ALA A 1 468 ? 17.956 -16.611 16.132 1.00 89.19 468 ALA A CA 1
ATOM 3464 C C . ALA A 1 468 ? 17.008 -15.620 15.426 1.00 89.19 468 ALA A C 1
ATOM 3466 O O . ALA A 1 468 ? 16.677 -15.798 14.253 1.00 89.19 468 ALA A O 1
ATOM 3467 N N . PHE A 1 469 ? 16.579 -14.553 16.110 1.00 85.69 469 PHE A N 1
ATOM 3468 C CA . PHE A 1 469 ? 15.793 -13.491 15.475 1.00 85.69 469 PHE A CA 1
ATOM 3469 C C . PHE A 1 469 ? 16.608 -12.709 14.442 1.00 85.69 469 PHE A C 1
ATOM 3471 O O . PHE A 1 469 ? 16.074 -12.357 13.391 1.00 85.69 469 PHE A O 1
ATOM 3478 N N . ASP A 1 470 ? 17.880 -12.439 14.720 1.00 86.19 470 ASP A N 1
ATOM 3479 C CA . ASP A 1 470 ? 18.764 -11.750 13.782 1.00 86.19 470 ASP A CA 1
ATOM 3480 C C . ASP A 1 470 ? 19.048 -12.603 12.545 1.00 86.19 470 ASP A C 1
ATOM 3482 O O . ASP A 1 470 ? 18.975 -12.092 11.429 1.00 86.19 470 ASP A O 1
ATOM 3486 N N . GLU A 1 471 ? 19.265 -13.908 12.714 1.00 87.75 471 GLU A N 1
ATOM 3487 C CA . GLU A 1 471 ? 19.377 -14.859 11.605 1.00 87.75 471 GLU A CA 1
ATOM 3488 C C . GLU A 1 471 ? 18.109 -14.860 10.737 1.00 87.75 471 GLU A C 1
ATOM 3490 O O . GLU A 1 471 ? 18.190 -14.778 9.512 1.00 87.75 471 GLU A O 1
ATOM 3495 N N . PHE A 1 472 ? 16.921 -14.850 11.351 1.00 84.19 472 PHE A N 1
ATOM 3496 C CA . PHE A 1 472 ? 15.663 -14.746 10.609 1.00 84.19 472 PHE A CA 1
ATOM 3497 C C . PHE A 1 472 ? 15.546 -13.425 9.833 1.00 84.19 472 PHE A C 1
ATOM 3499 O O . PHE A 1 472 ? 15.178 -13.432 8.656 1.00 84.19 472 PHE A O 1
ATOM 3506 N N . ARG A 1 473 ? 15.891 -12.289 10.455 1.00 79.31 473 ARG A N 1
ATOM 3507 C CA . ARG A 1 473 ? 15.881 -10.966 9.798 1.00 79.31 473 ARG A CA 1
ATOM 3508 C C . ARG A 1 473 ? 16.860 -10.891 8.633 1.00 79.31 473 ARG A C 1
ATOM 3510 O O . ARG A 1 473 ? 16.577 -10.218 7.650 1.00 79.31 473 ARG A O 1
ATOM 3517 N N . GLN A 1 474 ? 17.981 -11.609 8.707 1.00 81.88 474 GLN A N 1
ATOM 3518 C CA . GLN A 1 474 ? 18.905 -11.740 7.581 1.00 81.88 474 GLN A CA 1
ATOM 3519 C C . GLN A 1 474 ? 18.306 -12.518 6.401 1.00 81.88 474 GLN A C 1
ATOM 3521 O O . GLN A 1 474 ? 18.873 -12.476 5.312 1.00 81.88 474 GLN A O 1
ATOM 3526 N N . ILE A 1 475 ? 17.193 -13.226 6.564 1.00 82.06 475 ILE A N 1
ATOM 3527 C CA . ILE A 1 475 ? 16.527 -13.946 5.471 1.00 82.06 475 ILE A CA 1
ATOM 3528 C C . ILE A 1 475 ? 15.279 -13.181 5.006 1.00 82.06 475 ILE A C 1
ATOM 3530 O O . ILE A 1 475 ? 15.045 -13.072 3.804 1.00 82.06 475 ILE A O 1
ATOM 3534 N N . PHE A 1 476 ? 14.511 -12.602 5.934 1.00 74.62 476 PHE A N 1
ATOM 3535 C CA . PHE A 1 476 ? 13.251 -11.910 5.650 1.00 74.62 476 PHE A CA 1
ATOM 3536 C C . PHE A 1 476 ? 13.318 -10.414 6.012 1.00 74.62 476 PHE A C 1
ATOM 3538 O O . PHE A 1 476 ? 13.248 -10.078 7.200 1.00 74.62 476 PHE A O 1
ATOM 3545 N N . PRO A 1 477 ? 13.406 -9.501 5.021 1.00 68.38 477 PRO A N 1
ATOM 3546 C CA . PRO A 1 477 ? 13.413 -8.064 5.280 1.00 68.38 477 PRO A CA 1
ATOM 3547 C C . PRO A 1 477 ? 12.123 -7.605 5.948 1.00 68.38 477 PRO A C 1
ATOM 3549 O O . PRO A 1 477 ? 11.024 -8.014 5.569 1.00 68.38 477 PRO A O 1
ATOM 3552 N N . ALA A 1 478 ? 12.255 -6.664 6.882 1.00 65.12 478 ALA A N 1
ATOM 3553 C CA . ALA A 1 478 ? 11.115 -6.076 7.573 1.00 65.12 478 ALA A CA 1
ATOM 3554 C C . ALA A 1 478 ? 10.100 -5.430 6.611 1.00 65.12 478 ALA A C 1
ATOM 3556 O O . ALA A 1 478 ? 8.907 -5.479 6.894 1.00 65.12 478 ALA A O 1
ATOM 3557 N N . ALA A 1 479 ? 10.516 -4.886 5.462 1.00 61.59 479 ALA A N 1
ATOM 3558 C CA . ALA A 1 479 ? 9.576 -4.296 4.506 1.00 61.59 479 ALA A CA 1
ATOM 3559 C C . ALA A 1 479 ? 8.660 -5.300 3.802 1.00 61.59 479 ALA A C 1
ATOM 3561 O O . ALA A 1 479 ? 7.531 -4.946 3.479 1.00 61.59 479 ALA A O 1
ATOM 3562 N N . LEU A 1 480 ? 9.061 -6.568 3.632 1.00 60.81 480 LEU A N 1
ATOM 3563 C CA . LEU A 1 480 ? 8.117 -7.597 3.164 1.00 60.81 480 LEU A CA 1
ATOM 3564 C C . LEU A 1 480 ? 7.008 -7.857 4.196 1.00 60.81 480 LEU A C 1
ATOM 3566 O O . LEU A 1 480 ? 5.934 -8.338 3.842 1.00 60.81 480 LEU A O 1
ATOM 3570 N N . CYS A 1 481 ? 7.252 -7.500 5.458 1.00 58.94 481 CYS A N 1
ATOM 3571 C CA . CYS A 1 481 ? 6.285 -7.580 6.546 1.00 58.94 481 CYS A CA 1
ATOM 3572 C C . CYS A 1 481 ? 5.482 -6.276 6.744 1.00 58.94 481 CYS A C 1
ATOM 3574 O O . CYS A 1 481 ? 4.549 -6.274 7.547 1.00 58.94 481 CYS A O 1
ATOM 3576 N N . TYR A 1 482 ? 5.796 -5.182 6.029 1.00 56.22 482 TYR A N 1
ATOM 3577 C CA . TYR A 1 482 ? 5.123 -3.882 6.159 1.00 56.22 482 TYR A CA 1
ATOM 3578 C C . TYR A 1 482 ? 4.774 -3.259 4.799 1.00 56.22 482 TYR A C 1
ATOM 3580 O O . TYR A 1 482 ? 5.611 -2.708 4.098 1.00 56.22 482 TYR A O 1
ATOM 3588 N N . THR A 1 483 ? 3.485 -3.233 4.465 1.00 50.75 483 THR A N 1
ATOM 3589 C CA . THR A 1 483 ? 2.943 -2.730 3.188 1.00 50.75 483 THR A CA 1
ATOM 3590 C C . THR A 1 483 ? 2.752 -1.207 3.099 1.00 50.75 483 THR A C 1
ATOM 3592 O O . THR A 1 483 ? 2.034 -0.737 2.219 1.00 50.75 483 THR A O 1
ATOM 3595 N N . LYS A 1 484 ? 3.368 -0.393 3.970 1.00 51.28 484 LYS A N 1
ATOM 3596 C CA . LYS A 1 484 ? 3.190 1.073 3.914 1.00 51.28 484 LYS A CA 1
ATOM 3597 C C . LYS A 1 484 ? 4.492 1.833 4.185 1.00 51.28 484 LYS A C 1
ATOM 3599 O O . LYS A 1 484 ? 4.787 2.179 5.322 1.00 51.28 484 LYS A O 1
ATOM 3604 N N . ILE A 1 485 ? 5.250 2.088 3.115 1.00 52.88 485 ILE A N 1
ATOM 3605 C CA . ILE A 1 485 ? 6.454 2.947 3.106 1.00 52.88 485 ILE A CA 1
ATOM 3606 C C . ILE A 1 485 ? 6.114 4.383 2.649 1.00 52.88 485 ILE A C 1
ATOM 3608 O O . ILE A 1 485 ? 6.961 5.267 2.673 1.00 52.88 485 ILE A O 1
ATOM 3612 N N . VAL A 1 486 ? 4.855 4.655 2.293 1.00 49.50 486 VAL A N 1
ATOM 3613 C CA . VAL A 1 486 ? 4.409 5.992 1.880 1.00 49.50 486 VAL A CA 1
ATOM 3614 C C . VAL A 1 486 ? 3.619 6.647 3.024 1.00 49.50 486 VAL A C 1
ATOM 3616 O O . VAL A 1 486 ? 2.537 6.147 3.365 1.00 49.50 486 VAL A O 1
ATOM 3619 N N . PRO A 1 487 ? 4.136 7.714 3.665 1.00 51.19 487 PRO A N 1
ATOM 3620 C CA . PRO A 1 487 ? 3.340 8.534 4.569 1.00 51.19 487 PRO A CA 1
ATOM 3621 C C . PRO A 1 487 ? 2.197 9.204 3.795 1.00 51.19 487 PRO A C 1
ATOM 3623 O O . PRO A 1 487 ? 2.361 9.596 2.650 1.00 51.19 487 PRO A O 1
ATOM 3626 N N . VAL A 1 488 ? 1.027 9.313 4.427 1.00 48.84 488 VAL A N 1
ATOM 3627 C CA . VAL A 1 488 ? -0.244 9.725 3.795 1.00 48.84 488 VAL A CA 1
ATOM 3628 C C . VAL A 1 488 ? -0.337 11.247 3.556 1.00 48.84 488 VAL A C 1
ATOM 3630 O O . VAL A 1 488 ? -1.311 11.701 2.969 1.00 48.84 488 VAL A O 1
ATOM 3633 N N . ASP A 1 489 ? 0.690 12.023 3.913 1.00 47.88 489 ASP A N 1
ATOM 3634 C CA . ASP A 1 489 ? 0.723 13.482 3.737 1.00 47.88 489 ASP A CA 1
ATOM 3635 C C . ASP A 1 489 ? 1.875 13.904 2.805 1.00 47.88 489 ASP A C 1
ATOM 3637 O O . ASP A 1 489 ? 2.975 14.269 3.221 1.00 47.88 489 ASP A O 1
ATOM 3641 N N . GLU A 1 490 ? 1.611 13.794 1.501 1.00 52.03 490 GLU A N 1
ATOM 3642 C CA . GLU A 1 490 ? 2.553 13.984 0.390 1.00 52.03 490 GLU A CA 1
ATOM 3643 C C . GLU A 1 490 ? 2.535 15.420 -0.164 1.00 52.03 490 GLU A C 1
ATOM 3645 O O . GLU A 1 490 ? 1.997 15.668 -1.242 1.00 52.03 490 GLU A O 1
ATOM 3650 N N . VAL A 1 491 ? 3.144 16.389 0.526 1.00 53.69 491 VAL A N 1
ATOM 3651 C CA . VAL A 1 491 ? 3.442 17.683 -0.131 1.00 53.69 491 VAL A CA 1
ATOM 3652 C C . VAL A 1 491 ? 4.922 17.800 -0.499 1.00 53.69 491 VAL A C 1
ATOM 3654 O O . VAL A 1 491 ? 5.229 18.342 -1.558 1.00 53.69 491 VAL A O 1
ATOM 3657 N N . VAL A 1 492 ? 5.851 17.233 0.291 1.00 61.69 492 VAL A N 1
ATOM 3658 C CA . VAL A 1 492 ? 7.293 17.258 -0.029 1.00 61.69 492 VAL A CA 1
ATOM 3659 C C . VAL A 1 492 ? 8.048 16.030 0.518 1.00 61.69 492 VAL A C 1
ATOM 3661 O O . VAL A 1 492 ? 7.991 15.756 1.712 1.00 61.69 492 VAL A O 1
ATOM 3664 N N . THR A 1 493 ? 8.803 15.311 -0.329 1.00 70.75 493 THR A N 1
ATOM 3665 C CA . THR A 1 493 ? 9.678 14.176 0.059 1.00 70.75 493 THR A CA 1
ATOM 3666 C C . THR A 1 493 ? 11.096 14.345 -0.492 1.00 70.75 493 THR A C 1
ATOM 3668 O O . THR A 1 493 ? 11.258 14.689 -1.654 1.00 70.75 493 THR A O 1
ATOM 3671 N N . LEU A 1 494 ? 12.135 14.063 0.307 1.00 73.38 494 LEU A N 1
ATOM 3672 C CA . LEU A 1 494 ? 13.539 14.048 -0.157 1.00 73.38 494 LEU A CA 1
ATOM 3673 C C . LEU A 1 494 ? 13.973 12.698 -0.739 1.00 73.38 494 LEU A C 1
ATOM 3675 O O . LEU A 1 494 ? 15.061 12.585 -1.303 1.00 73.38 494 LEU A O 1
ATOM 3679 N N . THR A 1 495 ? 13.166 11.651 -0.578 1.00 75.12 495 THR A N 1
ATOM 3680 C CA . THR A 1 495 ? 13.467 10.325 -1.124 1.00 75.12 495 THR A CA 1
ATOM 3681 C C . THR A 1 495 ? 12.645 10.111 -2.385 1.00 75.12 495 THR A C 1
ATOM 3683 O O . THR A 1 495 ? 11.483 9.727 -2.315 1.00 75.12 495 THR A O 1
ATOM 3686 N N . LEU A 1 496 ? 13.264 10.378 -3.539 1.00 74.44 496 LEU A N 1
ATOM 3687 C CA . LEU A 1 496 ? 12.647 10.175 -4.856 1.00 74.44 496 LEU A CA 1
ATOM 3688 C C . LEU A 1 496 ? 12.630 8.695 -5.258 1.00 74.44 496 LEU A C 1
ATOM 3690 O O . LEU A 1 496 ? 11.646 8.203 -5.799 1.00 74.44 496 LEU A O 1
ATOM 3694 N N . PHE A 1 497 ? 13.715 7.981 -4.954 1.00 82.25 497 PHE A N 1
ATOM 3695 C CA . PHE A 1 497 ? 13.851 6.548 -5.187 1.00 82.25 497 PHE A CA 1
ATOM 3696 C C . PHE A 1 497 ? 14.491 5.902 -3.961 1.00 82.25 497 PHE A C 1
ATOM 3698 O O . PHE A 1 497 ? 15.526 6.367 -3.481 1.00 82.25 497 PHE A O 1
ATOM 3705 N N . TYR A 1 498 ? 13.879 4.830 -3.463 1.00 80.00 498 TYR A N 1
ATOM 3706 C CA . TYR A 1 498 ? 14.399 4.044 -2.349 1.00 80.00 498 TYR A CA 1
ATOM 3707 C C . TYR A 1 498 ? 14.790 2.653 -2.841 1.00 80.00 498 TYR A C 1
ATOM 3709 O O . TYR A 1 498 ? 13.998 1.969 -3.491 1.00 80.00 498 TYR A O 1
ATOM 3717 N N . ARG A 1 499 ? 16.027 2.246 -2.550 1.00 84.25 499 ARG A N 1
ATOM 3718 C CA . ARG A 1 499 ? 16.578 0.962 -2.978 1.00 84.25 499 ARG A CA 1
ATOM 3719 C C . ARG A 1 499 ? 16.504 -0.039 -1.830 1.00 84.25 499 ARG A C 1
ATOM 3721 O O . ARG A 1 499 ? 17.210 0.113 -0.839 1.00 84.25 499 ARG A O 1
ATOM 3728 N N . GLU A 1 500 ? 15.694 -1.080 -2.002 1.00 80.00 500 GLU A N 1
ATOM 3729 C CA . GLU A 1 500 ? 15.508 -2.147 -1.009 1.00 80.00 500 GLU A CA 1
ATOM 3730 C C . GLU A 1 500 ? 15.678 -3.550 -1.611 1.00 80.00 500 GLU A C 1
ATOM 3732 O O . GLU A 1 500 ? 14.877 -4.463 -1.431 1.00 80.00 500 GLU A O 1
ATOM 3737 N N . ASP A 1 501 ? 16.742 -3.731 -2.379 1.00 86.06 501 ASP A N 1
ATOM 3738 C CA . ASP A 1 501 ? 17.029 -4.975 -3.091 1.00 86.06 501 ASP A CA 1
ATOM 3739 C C . ASP A 1 501 ? 18.208 -5.761 -2.492 1.00 86.06 501 ASP A C 1
ATOM 3741 O O . ASP A 1 501 ? 18.606 -6.772 -3.066 1.00 86.06 501 ASP A O 1
ATOM 3745 N N . ASP A 1 502 ? 18.749 -5.354 -1.335 1.00 86.56 502 ASP A N 1
ATOM 3746 C CA . ASP A 1 502 ? 19.892 -6.028 -0.693 1.00 86.56 502 ASP A CA 1
ATOM 3747 C C . ASP A 1 502 ? 19.615 -7.514 -0.431 1.00 86.56 502 ASP A C 1
ATOM 3749 O O . ASP A 1 502 ? 20.421 -8.378 -0.769 1.00 86.56 502 ASP A O 1
ATOM 3753 N N . HIS A 1 503 ? 18.430 -7.828 0.094 1.00 86.69 503 HIS A N 1
ATOM 3754 C CA . HIS A 1 503 ? 18.036 -9.203 0.389 1.00 86.69 503 HIS A CA 1
ATOM 3755 C C . HIS A 1 503 ? 17.927 -10.031 -0.892 1.00 86.69 503 HIS A C 1
ATOM 3757 O O . HIS A 1 503 ? 18.449 -11.141 -0.952 1.00 86.69 503 HIS A O 1
ATOM 3763 N N . PHE A 1 504 ? 17.320 -9.470 -1.942 1.00 86.44 504 PHE A N 1
ATOM 3764 C CA . PHE A 1 504 ? 17.257 -10.109 -3.255 1.00 86.44 504 PHE A CA 1
ATOM 3765 C C . PHE A 1 504 ? 18.666 -10.360 -3.807 1.00 86.44 504 PHE A C 1
ATOM 3767 O O . PHE A 1 504 ? 18.993 -11.478 -4.205 1.00 86.44 504 PHE A O 1
ATOM 3774 N N . LYS A 1 505 ? 19.535 -9.347 -3.738 1.00 90.88 505 LYS A N 1
ATOM 3775 C CA . LYS A 1 505 ? 20.921 -9.400 -4.201 1.00 90.88 505 LYS A CA 1
ATOM 3776 C C . LYS A 1 505 ? 21.755 -10.441 -3.451 1.00 90.88 505 LYS A C 1
ATOM 3778 O O . LYS A 1 505 ? 22.475 -11.195 -4.092 1.00 90.88 505 LYS A O 1
ATOM 3783 N N . ARG A 1 506 ? 21.666 -10.503 -2.121 1.00 90.19 506 ARG A N 1
ATOM 3784 C CA . ARG A 1 506 ? 22.464 -11.413 -1.283 1.00 90.19 506 ARG A CA 1
ATOM 3785 C C . ARG A 1 506 ? 21.958 -12.853 -1.310 1.00 90.19 506 ARG A C 1
ATOM 3787 O O . ARG A 1 506 ? 22.770 -13.771 -1.245 1.00 90.19 506 ARG A O 1
ATOM 3794 N N . LEU A 1 507 ? 20.640 -13.049 -1.342 1.00 90.06 507 LEU A N 1
ATOM 3795 C CA . LEU A 1 507 ? 20.029 -14.370 -1.163 1.00 90.06 507 LEU A CA 1
ATOM 3796 C C . LEU A 1 507 ? 19.720 -15.079 -2.484 1.00 90.06 507 LEU A C 1
ATOM 3798 O O . LEU A 1 507 ? 19.666 -16.306 -2.501 1.00 90.06 507 LEU A O 1
ATOM 3802 N N . MET A 1 508 ? 19.481 -14.334 -3.569 1.00 91.62 508 MET A N 1
ATOM 3803 C CA . MET A 1 508 ? 18.954 -14.905 -4.817 1.00 91.62 508 MET A CA 1
ATOM 3804 C C . MET A 1 508 ? 19.823 -14.655 -6.046 1.00 91.62 508 MET A C 1
ATOM 3806 O O . MET A 1 508 ? 19.648 -15.362 -7.038 1.00 91.62 508 MET A O 1
ATOM 3810 N N . LEU A 1 509 ? 20.717 -13.664 -6.016 1.00 95.69 509 LEU A N 1
ATOM 3811 C CA . LEU A 1 509 ? 21.504 -13.291 -7.186 1.00 95.69 509 LEU A CA 1
ATOM 3812 C C . LEU A 1 509 ? 22.937 -13.808 -7.106 1.00 95.69 509 LEU A C 1
ATOM 3814 O O . LEU A 1 509 ? 23.600 -13.722 -6.074 1.00 95.69 509 LEU A O 1
ATOM 3818 N N . ASP A 1 510 ? 23.443 -14.280 -8.242 1.00 97.06 510 ASP A N 1
ATOM 3819 C CA . ASP A 1 510 ? 24.880 -14.448 -8.427 1.00 97.06 510 ASP A CA 1
ATOM 3820 C C . ASP A 1 510 ? 25.582 -13.090 -8.642 1.00 97.06 510 ASP A C 1
ATOM 3822 O O . ASP A 1 510 ? 24.951 -12.043 -8.828 1.00 97.06 510 ASP A O 1
ATOM 3826 N N . GLY A 1 511 ? 26.918 -13.090 -8.644 1.00 95.69 511 GLY A N 1
ATOM 3827 C CA . GLY A 1 511 ? 27.704 -11.862 -8.797 1.00 95.69 511 GLY A CA 1
ATOM 3828 C C . GLY A 1 511 ? 27.455 -11.109 -10.112 1.00 95.69 511 GLY A C 1
ATOM 3829 O O . GLY A 1 511 ? 27.502 -9.878 -10.130 1.00 95.69 511 GLY A O 1
ATOM 3830 N N . ALA A 1 512 ? 27.155 -11.811 -11.210 1.00 96.94 512 ALA A N 1
ATOM 3831 C CA . ALA A 1 512 ? 26.887 -11.182 -12.501 1.00 96.94 512 ALA A CA 1
ATOM 3832 C C . ALA A 1 512 ? 25.492 -10.540 -12.530 1.00 96.94 512 ALA A C 1
ATOM 3834 O O . ALA A 1 512 ? 25.326 -9.425 -13.030 1.00 96.94 512 ALA A O 1
ATOM 3835 N N . GLN A 1 513 ? 24.497 -11.214 -11.958 1.00 97.06 513 GLN A N 1
ATOM 3836 C CA . GLN A 1 513 ? 23.139 -10.702 -11.802 1.00 97.06 513 GLN A CA 1
ATOM 3837 C C . GLN A 1 513 ? 23.096 -9.506 -10.844 1.00 97.06 513 GLN A C 1
ATOM 3839 O O . GLN A 1 513 ? 22.468 -8.495 -11.152 1.00 97.06 513 GLN A O 1
ATOM 3844 N N . ALA A 1 514 ? 23.825 -9.578 -9.731 1.00 96.00 514 ALA A N 1
ATOM 3845 C CA . ALA A 1 514 ? 23.989 -8.490 -8.776 1.00 96.00 514 ALA A CA 1
ATOM 3846 C C . ALA A 1 514 ? 24.621 -7.246 -9.427 1.00 96.00 514 ALA A C 1
ATOM 3848 O O . ALA A 1 514 ? 24.096 -6.140 -9.295 1.00 96.00 514 ALA A O 1
ATOM 3849 N N . ALA A 1 515 ? 25.698 -7.429 -10.199 1.00 96.44 515 ALA A N 1
ATOM 3850 C CA . ALA A 1 515 ? 26.335 -6.345 -10.947 1.00 96.44 515 ALA A CA 1
ATOM 3851 C C . ALA A 1 515 ? 25.426 -5.773 -12.049 1.00 96.44 515 ALA A C 1
ATOM 3853 O O . ALA A 1 515 ? 25.484 -4.581 -12.356 1.00 96.44 515 ALA A O 1
ATOM 3854 N N . ARG A 1 516 ? 24.573 -6.608 -12.658 1.00 96.69 516 ARG A N 1
ATOM 3855 C CA . ARG A 1 516 ? 23.544 -6.144 -13.596 1.00 96.69 516 ARG A CA 1
ATOM 3856 C C . ARG A 1 516 ? 22.500 -5.285 -12.887 1.00 96.69 516 ARG A C 1
ATOM 3858 O O . ARG A 1 516 ? 22.158 -4.237 -13.415 1.00 96.69 516 ARG A O 1
ATOM 3865 N N . LEU A 1 517 ? 22.019 -5.697 -11.717 1.00 95.56 517 LEU A N 1
ATOM 3866 C CA . LEU A 1 517 ? 21.055 -4.925 -10.933 1.00 95.56 517 LEU A CA 1
ATOM 3867 C C . LEU A 1 517 ? 21.626 -3.565 -10.510 1.00 95.56 517 LEU A C 1
ATOM 3869 O O . LEU A 1 517 ? 20.967 -2.548 -10.697 1.00 95.56 517 LEU A O 1
ATOM 3873 N N . ASP A 1 518 ? 22.873 -3.530 -10.030 1.00 95.75 518 ASP A N 1
ATOM 3874 C CA . ASP A 1 518 ? 23.564 -2.272 -9.706 1.00 95.75 518 ASP A CA 1
ATOM 3875 C C . ASP A 1 518 ? 23.661 -1.344 -10.922 1.00 95.75 518 ASP A C 1
ATOM 3877 O O . ASP A 1 518 ? 23.413 -0.145 -10.813 1.00 95.75 518 ASP A O 1
ATOM 3881 N N . ARG A 1 519 ? 23.977 -1.904 -12.094 1.00 96.12 519 ARG A N 1
ATOM 3882 C CA . ARG A 1 519 ? 24.021 -1.146 -13.347 1.00 96.12 519 ARG A CA 1
ATOM 3883 C C . ARG A 1 519 ? 22.653 -0.592 -13.732 1.00 96.12 519 ARG A C 1
ATOM 3885 O O . ARG A 1 519 ? 22.579 0.553 -14.146 1.00 96.12 519 ARG A O 1
ATOM 3892 N N . LEU A 1 520 ? 21.583 -1.374 -13.591 1.00 95.75 520 LEU A N 1
ATOM 3893 C CA . LEU A 1 520 ? 20.226 -0.921 -13.913 1.00 95.75 520 LEU A CA 1
ATOM 3894 C C . LEU A 1 520 ? 19.771 0.218 -12.991 1.00 95.75 520 LEU A C 1
ATOM 3896 O O . LEU A 1 520 ? 19.147 1.163 -13.465 1.00 95.75 520 LEU A O 1
ATOM 3900 N N . TRP A 1 521 ? 20.121 0.172 -11.702 1.00 95.31 521 TRP A N 1
ATOM 3901 C CA . TRP A 1 521 ? 19.902 1.300 -10.791 1.00 95.31 521 TRP A CA 1
ATOM 3902 C C . TRP A 1 521 ? 20.682 2.536 -11.219 1.00 95.31 521 TRP A C 1
ATOM 3904 O O . TRP A 1 521 ? 20.127 3.630 -11.269 1.00 95.31 521 TRP A O 1
ATOM 3914 N N . ASP A 1 522 ? 21.959 2.367 -11.549 1.00 94.56 522 ASP A N 1
ATOM 3915 C CA . ASP A 1 522 ? 22.798 3.462 -12.025 1.00 94.56 522 ASP A CA 1
ATOM 3916 C C . ASP A 1 522 ? 22.263 4.081 -13.333 1.00 94.56 522 ASP A C 1
ATOM 3918 O O . ASP A 1 522 ? 22.206 5.304 -13.459 1.00 94.56 522 ASP A O 1
ATOM 3922 N N . GLU A 1 523 ? 21.782 3.256 -14.270 1.00 94.44 523 GLU A N 1
ATOM 3923 C CA . GLU A 1 523 ? 21.096 3.692 -15.492 1.00 94.44 523 GLU A CA 1
ATOM 3924 C C . GLU A 1 523 ? 19.803 4.455 -15.173 1.00 94.44 523 GLU A C 1
ATOM 3926 O O . GLU A 1 523 ? 19.572 5.528 -15.732 1.00 94.44 523 GLU A O 1
ATOM 3931 N N . MET A 1 524 ? 18.984 3.951 -14.246 1.00 95.31 524 MET A N 1
ATOM 3932 C CA . MET A 1 524 ? 17.757 4.621 -13.812 1.00 95.31 524 MET A CA 1
ATOM 3933 C C . MET A 1 524 ? 18.059 5.998 -13.209 1.00 95.31 524 MET A C 1
ATOM 3935 O O . MET A 1 524 ? 17.449 6.982 -13.620 1.00 95.31 524 MET A O 1
ATOM 3939 N N . HIS A 1 525 ? 19.022 6.096 -12.286 1.00 93.19 525 HIS A N 1
ATOM 3940 C CA . HIS A 1 525 ? 19.432 7.373 -11.691 1.00 93.19 525 HIS A CA 1
ATOM 3941 C C . HIS A 1 525 ? 19.985 8.341 -12.740 1.00 93.19 525 HIS A C 1
ATOM 3943 O O . HIS A 1 525 ? 19.690 9.537 -12.700 1.00 93.19 525 HIS A O 1
ATOM 3949 N N . TYR A 1 526 ? 20.744 7.831 -13.712 1.00 94.06 526 TYR A N 1
ATOM 3950 C CA . TYR A 1 526 ? 21.262 8.640 -14.807 1.00 94.06 526 TYR A CA 1
ATOM 3951 C C . TYR A 1 526 ? 20.145 9.209 -15.688 1.00 94.06 526 TYR A C 1
ATOM 3953 O O . TYR A 1 526 ? 20.129 10.406 -15.963 1.00 94.06 526 TYR A O 1
ATOM 3961 N N . VAL A 1 527 ? 19.187 8.378 -16.105 1.00 93.00 527 VAL A N 1
ATOM 3962 C CA . VAL A 1 527 ? 18.071 8.813 -16.961 1.00 93.00 527 VAL A CA 1
ATOM 3963 C C . VAL A 1 527 ? 17.110 9.735 -16.208 1.00 93.00 527 VAL A C 1
ATOM 3965 O O . VAL A 1 527 ? 16.657 10.727 -16.775 1.00 93.00 527 VAL A O 1
ATOM 3968 N N . ALA A 1 528 ? 16.820 9.440 -14.938 1.00 92.88 528 ALA A N 1
ATOM 3969 C CA . ALA A 1 528 ? 15.929 10.247 -14.107 1.00 92.88 528 ALA A CA 1
ATOM 3970 C C . ALA A 1 528 ? 16.549 11.585 -13.675 1.00 92.88 528 ALA A C 1
ATOM 3972 O O . ALA A 1 528 ? 15.817 12.492 -13.293 1.00 92.88 528 ALA A O 1
ATOM 3973 N N . GLN A 1 529 ? 17.882 11.707 -13.724 1.00 93.38 529 GLN A N 1
ATOM 3974 C CA . GLN A 1 529 ? 18.630 12.888 -13.277 1.00 93.38 529 GLN A CA 1
ATOM 3975 C C . GLN A 1 529 ? 18.293 13.297 -11.832 1.00 93.38 529 GLN A C 1
ATOM 3977 O O . GLN A 1 529 ? 18.300 14.480 -11.484 1.00 93.38 529 GLN A O 1
ATOM 3982 N N . ASP A 1 530 ? 18.028 12.309 -10.973 1.00 91.38 530 ASP A N 1
ATOM 3983 C CA . ASP A 1 530 ? 17.513 12.503 -9.612 1.00 91.38 530 ASP A CA 1
ATOM 3984 C C . ASP A 1 530 ? 18.421 13.391 -8.746 1.00 91.38 530 ASP A C 1
ATOM 3986 O O . ASP A 1 530 ? 17.943 14.169 -7.925 1.00 91.38 530 ASP A O 1
ATOM 3990 N N . ALA A 1 531 ? 19.735 13.330 -8.972 1.00 92.69 531 ALA A N 1
ATOM 3991 C CA . ALA A 1 531 ? 20.725 14.184 -8.327 1.00 92.69 531 ALA A CA 1
ATOM 3992 C C . ALA A 1 531 ? 20.493 15.685 -8.577 1.00 92.69 531 ALA A C 1
ATOM 3994 O O . ALA A 1 531 ? 20.824 16.493 -7.712 1.00 92.69 531 ALA A O 1
ATOM 3995 N N . LEU A 1 532 ? 19.955 16.062 -9.743 1.00 92.88 532 LEU A N 1
ATOM 3996 C CA . LEU A 1 532 ? 19.610 17.449 -10.061 1.00 92.88 532 LEU A CA 1
ATOM 3997 C C . LEU A 1 532 ? 18.257 17.815 -9.457 1.00 92.88 532 LEU A C 1
ATOM 3999 O O . LEU A 1 532 ? 18.163 18.828 -8.772 1.00 92.88 532 LEU A O 1
ATOM 4003 N N . THR A 1 533 ? 17.249 16.957 -9.636 1.00 89.69 533 THR A N 1
ATOM 4004 C CA . THR A 1 533 ? 15.900 17.154 -9.083 1.00 89.69 533 THR A CA 1
ATOM 4005 C C . THR A 1 533 ? 15.921 17.321 -7.566 1.00 89.69 533 THR A C 1
ATOM 4007 O O . THR A 1 533 ? 15.188 18.140 -7.020 1.00 89.69 533 THR A O 1
ATOM 4010 N N . LEU A 1 534 ? 16.796 16.591 -6.871 1.00 89.62 534 LEU A N 1
ATOM 4011 C CA . LEU A 1 534 ? 16.919 16.670 -5.420 1.00 89.62 534 LEU A CA 1
ATOM 4012 C C . LEU A 1 534 ? 17.350 18.062 -4.928 1.00 89.62 534 LEU A C 1
ATOM 4014 O O . LEU A 1 534 ? 17.000 18.429 -3.811 1.00 89.62 534 LEU A O 1
ATOM 4018 N N . VAL A 1 535 ? 18.063 18.850 -5.744 1.00 90.38 535 VAL A N 1
ATOM 4019 C CA . VAL A 1 535 ? 18.392 20.249 -5.414 1.00 90.38 535 VAL A CA 1
ATOM 4020 C C . VAL A 1 535 ? 17.113 21.078 -5.317 1.00 90.38 535 VAL A C 1
ATOM 4022 O O . VAL A 1 535 ? 16.910 21.775 -4.327 1.00 90.38 535 VAL A O 1
ATOM 4025 N N . ASP A 1 536 ? 16.234 20.959 -6.312 1.00 85.94 536 ASP A N 1
ATOM 4026 C CA . ASP A 1 536 ? 14.988 21.725 -6.377 1.00 85.94 536 ASP A CA 1
ATOM 4027 C C . ASP A 1 536 ? 14.009 21.284 -5.282 1.00 85.94 536 ASP A C 1
ATOM 4029 O O . ASP A 1 536 ? 13.403 22.111 -4.602 1.00 85.94 536 ASP A O 1
ATOM 4033 N N . VAL A 1 537 ? 13.894 19.972 -5.070 1.00 85.69 537 VAL A N 1
ATOM 4034 C CA . VAL A 1 537 ? 13.033 19.382 -4.036 1.00 85.69 537 VAL A CA 1
ATOM 4035 C C . VAL A 1 537 ? 13.504 19.762 -2.632 1.00 85.69 537 VAL A C 1
ATOM 4037 O O . VAL A 1 537 ? 12.680 20.036 -1.761 1.00 85.69 537 VAL A O 1
ATOM 4040 N N . PHE A 1 538 ? 14.818 19.831 -2.406 1.00 88.06 538 PHE A N 1
ATOM 4041 C CA . PHE A 1 538 ? 15.369 20.297 -1.138 1.00 88.06 538 PHE A CA 1
ATOM 4042 C C . PHE A 1 538 ? 15.019 21.762 -0.856 1.00 88.06 538 PHE A C 1
ATOM 4044 O O . PHE A 1 538 ? 14.612 22.078 0.260 1.00 88.06 538 PHE A O 1
ATOM 4051 N N . GLU A 1 539 ? 15.114 22.650 -1.852 1.00 84.50 539 GLU A N 1
ATOM 4052 C CA . GLU A 1 539 ? 14.705 24.052 -1.674 1.00 84.50 539 GLU A CA 1
ATOM 4053 C C . GLU A 1 539 ? 13.196 24.181 -1.423 1.00 84.50 539 GLU A C 1
ATOM 4055 O O . GLU A 1 539 ? 12.780 24.975 -0.580 1.00 84.50 539 GLU A O 1
ATOM 4060 N N . GLN A 1 540 ? 12.369 23.371 -2.092 1.00 83.06 540 GLN A N 1
ATOM 4061 C CA . GLN A 1 540 ? 10.931 23.327 -1.818 1.00 83.06 540 GLN A CA 1
ATOM 4062 C C . GLN A 1 540 ? 10.652 22.868 -0.384 1.00 83.06 540 GLN A C 1
ATOM 4064 O O . GLN A 1 540 ? 9.903 23.538 0.326 1.00 83.06 540 GLN A O 1
ATOM 4069 N N . LEU A 1 541 ? 11.285 21.782 0.078 1.00 83.50 541 LEU A N 1
ATOM 4070 C CA . LEU A 1 541 ? 11.128 21.302 1.457 1.00 83.50 541 LEU A CA 1
ATOM 4071 C C . LEU A 1 541 ? 11.519 22.382 2.457 1.00 83.50 541 LEU A C 1
ATOM 4073 O O . LEU A 1 541 ? 10.785 22.634 3.409 1.00 83.50 541 LEU A O 1
ATOM 4077 N N . TRP A 1 542 ? 12.663 23.022 2.225 1.00 83.75 542 TRP A N 1
ATOM 4078 C CA . TRP A 1 542 ? 13.154 24.096 3.072 1.00 83.75 542 TRP A CA 1
ATOM 4079 C C . TRP A 1 542 ? 12.132 25.230 3.190 1.00 83.75 542 TRP A C 1
ATOM 4081 O O . TRP A 1 542 ? 11.846 25.687 4.294 1.00 83.75 542 TRP A O 1
ATOM 4091 N N . GLN A 1 543 ? 11.549 25.666 2.069 1.00 78.88 543 GLN A N 1
ATOM 4092 C CA . GLN A 1 543 ? 10.527 26.715 2.047 1.00 78.88 543 GLN A CA 1
ATOM 4093 C C . GLN A 1 543 ? 9.236 26.289 2.750 1.00 78.88 543 GLN A C 1
ATOM 4095 O O . GLN A 1 543 ? 8.705 27.068 3.538 1.00 78.88 543 GLN A O 1
ATOM 4100 N N . TYR A 1 544 ? 8.744 25.070 2.521 1.00 79.56 544 TYR A N 1
ATOM 4101 C CA . TYR A 1 544 ? 7.537 24.572 3.188 1.00 79.56 544 TYR A CA 1
ATOM 4102 C C . TYR A 1 544 ? 7.724 24.434 4.699 1.00 79.56 544 TYR A C 1
ATOM 4104 O O . TYR A 1 544 ? 6.867 24.876 5.459 1.00 79.56 544 TYR A O 1
ATOM 4112 N N . ALA A 1 545 ? 8.867 23.908 5.146 1.00 76.56 545 ALA A N 1
ATOM 4113 C CA . ALA A 1 545 ? 9.151 23.709 6.565 1.00 76.56 545 ALA A CA 1
ATOM 4114 C C . ALA A 1 545 ? 9.081 25.010 7.384 1.00 76.56 545 ALA A C 1
ATOM 4116 O O . ALA A 1 545 ? 8.705 24.950 8.550 1.00 76.56 545 ALA A O 1
ATOM 4117 N N . THR A 1 546 ? 9.343 26.181 6.780 1.00 72.56 546 THR A N 1
ATOM 4118 C CA . THR A 1 546 ? 9.216 27.490 7.460 1.00 72.56 546 THR A CA 1
ATOM 4119 C C . THR A 1 546 ? 7.817 27.794 8.003 1.00 72.56 546 THR A C 1
ATOM 4121 O O . THR A 1 546 ? 7.680 28.677 8.849 1.00 72.56 546 THR A O 1
ATOM 4124 N N . GLN A 1 547 ? 6.783 27.099 7.520 1.00 71.06 547 GLN A N 1
ATOM 4125 C CA . GLN A 1 547 ? 5.399 27.294 7.955 1.00 71.06 547 GLN A CA 1
ATOM 4126 C C . GLN A 1 547 ? 5.103 26.595 9.291 1.00 71.06 547 GLN A C 1
ATOM 4128 O O . GLN A 1 547 ? 4.285 27.097 10.060 1.00 71.06 547 GLN A O 1
ATOM 4133 N N . ASP A 1 548 ? 5.810 25.498 9.589 1.00 67.88 548 ASP A N 1
ATOM 4134 C CA . ASP A 1 548 ? 5.502 24.597 10.708 1.00 67.88 548 ASP A CA 1
ATOM 4135 C C . ASP A 1 548 ? 6.656 24.437 11.721 1.00 67.88 548 ASP A C 1
ATOM 4137 O O . ASP A 1 548 ?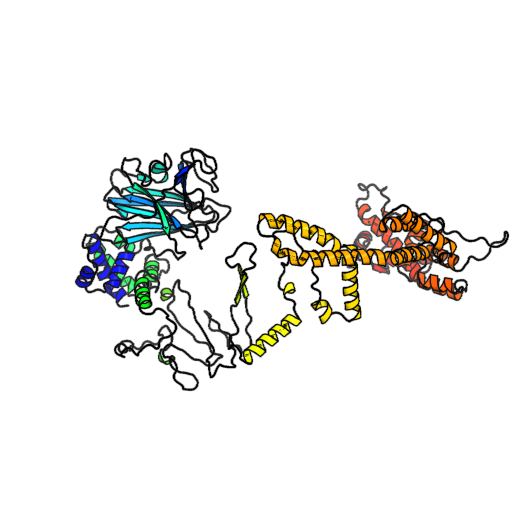 6.411 24.097 12.881 1.00 67.88 548 ASP A O 1
ATOM 4141 N N . ALA A 1 549 ? 7.916 24.665 11.320 1.00 76.50 549 ALA A N 1
ATOM 4142 C CA . ALA A 1 549 ? 9.103 24.439 12.153 1.00 76.50 549 ALA A CA 1
ATOM 4143 C C . ALA A 1 549 ? 10.335 25.269 11.716 1.00 76.50 549 ALA A C 1
ATOM 4145 O O . ALA A 1 549 ? 10.311 25.992 10.723 1.00 76.50 549 ALA A O 1
ATOM 4146 N N . ASP A 1 550 ? 11.443 25.163 12.465 1.00 80.12 550 ASP A N 1
ATOM 4147 C CA . ASP A 1 550 ? 12.738 25.726 12.056 1.00 80.12 550 ASP A CA 1
ATOM 4148 C C . ASP A 1 550 ? 13.393 24.829 10.981 1.00 80.12 550 ASP A C 1
ATOM 4150 O O . ASP A 1 550 ? 13.785 23.699 11.290 1.00 80.12 550 ASP A O 1
ATOM 4154 N N . PRO A 1 551 ? 13.547 25.300 9.727 1.00 80.06 551 PRO A N 1
ATOM 4155 C CA . PRO A 1 551 ? 14.113 24.502 8.643 1.00 80.06 551 PRO A CA 1
ATOM 4156 C C . PRO A 1 551 ? 15.618 24.237 8.800 1.00 80.06 551 PRO A C 1
ATOM 4158 O O . PRO A 1 551 ? 16.152 23.391 8.081 1.00 80.06 551 PRO A O 1
ATOM 4161 N N . SER A 1 552 ? 16.312 24.903 9.736 1.00 85.69 552 SER A N 1
ATOM 4162 C CA . SER A 1 552 ? 17.762 24.757 9.950 1.00 85.69 552 SER A CA 1
ATOM 4163 C C . SER A 1 552 ? 18.209 23.311 10.199 1.00 85.69 552 SER A C 1
ATOM 4165 O O . SER A 1 552 ? 19.346 22.949 9.884 1.00 85.69 552 SER A O 1
ATOM 4167 N N . VAL A 1 553 ? 17.293 22.453 10.661 1.00 85.94 553 VAL A N 1
ATOM 4168 C CA . VAL A 1 553 ? 17.497 21.006 10.825 1.00 85.94 553 VAL A CA 1
ATOM 4169 C C . VAL A 1 553 ? 17.922 20.290 9.535 1.00 85.94 553 VAL A C 1
ATOM 4171 O O . VAL A 1 553 ? 18.596 19.263 9.605 1.00 85.94 553 VAL A O 1
ATOM 4174 N N . PHE A 1 554 ? 17.579 20.830 8.362 1.00 84.69 554 PHE A N 1
ATOM 4175 C CA . PHE A 1 554 ? 17.907 20.245 7.060 1.00 84.69 554 PHE A CA 1
ATOM 4176 C C . PHE A 1 554 ? 19.224 20.770 6.468 1.00 84.69 554 PHE A C 1
ATOM 4178 O O . PHE A 1 554 ? 19.718 20.219 5.484 1.00 84.69 554 PHE A O 1
ATOM 4185 N N . GLU A 1 555 ? 19.837 21.804 7.055 1.00 87.94 555 GLU A N 1
ATOM 4186 C CA . GLU A 1 555 ? 21.011 22.482 6.484 1.00 87.94 555 GLU A CA 1
ATOM 4187 C C . GLU A 1 555 ? 22.226 21.556 6.272 1.00 87.94 555 GLU A C 1
ATOM 4189 O O . GLU A 1 555 ? 22.872 21.671 5.225 1.00 87.94 555 GLU A O 1
ATOM 4194 N N . PRO A 1 556 ? 22.511 20.567 7.151 1.00 93.00 556 PRO A N 1
ATOM 4195 C CA . PRO A 1 556 ? 23.589 19.603 6.918 1.00 93.00 556 PRO A CA 1
ATOM 4196 C C . PRO A 1 556 ? 23.457 18.802 5.611 1.00 93.00 556 PRO A C 1
ATOM 4198 O O . PRO A 1 556 ? 24.447 18.252 5.132 1.00 93.00 556 PRO A O 1
ATOM 4201 N N . MET A 1 557 ? 22.259 18.729 5.018 1.00 90.56 557 MET A N 1
ATOM 4202 C CA . MET A 1 557 ? 22.013 18.005 3.766 1.00 90.56 557 MET A CA 1
ATOM 4203 C C . MET A 1 557 ? 22.303 18.843 2.512 1.00 90.56 557 MET A C 1
ATOM 4205 O O . MET A 1 557 ? 22.538 18.270 1.446 1.00 90.56 557 MET A O 1
ATOM 4209 N N . ARG A 1 558 ? 22.330 20.182 2.613 1.00 90.88 558 ARG A N 1
ATOM 4210 C CA . ARG A 1 558 ? 22.418 21.086 1.451 1.00 90.88 558 ARG A CA 1
ATOM 4211 C C . ARG A 1 558 ? 23.693 20.869 0.639 1.00 90.88 558 ARG A C 1
ATOM 4213 O O . ARG A 1 558 ? 23.644 20.728 -0.583 1.00 90.88 558 ARG A O 1
ATOM 4220 N N . GLU A 1 559 ? 24.836 20.849 1.315 1.00 94.38 559 GLU A N 1
ATOM 4221 C CA . GLU A 1 559 ? 26.141 20.735 0.661 1.00 94.38 559 GLU A CA 1
ATOM 4222 C C . GLU A 1 559 ? 26.358 19.350 0.014 1.00 94.38 559 GLU A C 1
ATOM 4224 O O . GLU A 1 559 ? 26.690 19.310 -1.173 1.00 94.38 559 GLU A O 1
ATOM 4229 N N . PRO A 1 560 ? 26.068 18.211 0.682 1.00 95.44 560 PRO A N 1
ATOM 4230 C CA . PRO A 1 560 ? 26.082 16.896 0.033 1.00 95.44 560 PRO A CA 1
ATOM 4231 C C . PRO A 1 560 ? 25.197 16.801 -1.219 1.00 95.44 560 PRO A C 1
ATOM 4233 O O . PRO A 1 560 ? 25.619 16.237 -2.232 1.00 95.44 560 PRO A O 1
ATOM 4236 N N . ILE A 1 561 ? 23.987 17.377 -1.187 1.00 93.62 561 ILE A N 1
ATOM 4237 C CA . ILE A 1 561 ? 23.074 17.395 -2.342 1.00 93.62 561 ILE A CA 1
ATOM 4238 C C . ILE A 1 561 ? 23.693 18.192 -3.500 1.00 93.62 561 ILE A C 1
ATOM 4240 O O . ILE A 1 561 ? 23.731 17.708 -4.635 1.00 93.62 561 ILE A O 1
ATOM 4244 N N . LYS A 1 562 ? 24.257 19.375 -3.223 1.00 93.75 562 LYS A N 1
ATOM 4245 C CA . LYS A 1 562 ? 24.947 20.196 -4.233 1.00 93.75 562 LYS A CA 1
ATOM 4246 C C . LYS A 1 562 ? 26.168 19.493 -4.825 1.00 93.75 562 LYS A C 1
ATOM 4248 O O . LYS A 1 562 ? 26.357 19.539 -6.041 1.00 93.75 562 LYS A O 1
ATOM 4253 N N . GLN A 1 563 ? 26.966 18.813 -4.005 1.00 96.50 563 GLN A N 1
ATOM 4254 C CA . GLN A 1 563 ? 28.126 18.047 -4.466 1.00 96.50 563 GLN A CA 1
ATOM 4255 C C . GLN A 1 563 ? 27.712 16.878 -5.361 1.00 96.50 563 GLN A C 1
ATOM 4257 O O . GLN A 1 563 ? 28.302 16.687 -6.426 1.00 96.50 563 GLN A O 1
ATOM 4262 N N . ARG A 1 564 ? 26.654 16.141 -4.993 1.00 94.81 564 ARG A N 1
ATOM 4263 C CA . ARG A 1 564 ? 26.093 15.070 -5.830 1.00 94.81 564 ARG A CA 1
ATOM 4264 C C . ARG A 1 564 ? 25.603 15.615 -7.174 1.00 94.81 564 ARG A C 1
ATOM 4266 O O . ARG A 1 564 ? 25.914 15.033 -8.212 1.00 94.81 564 ARG A O 1
ATOM 4273 N N . ALA A 1 565 ? 24.904 16.750 -7.173 1.00 95.94 565 ALA A N 1
ATOM 4274 C CA . ALA A 1 565 ? 24.467 17.419 -8.397 1.00 95.94 565 ALA A CA 1
ATOM 4275 C C . ALA A 1 565 ? 25.653 17.876 -9.267 1.00 95.94 565 ALA A C 1
ATOM 4277 O O . ALA A 1 565 ? 25.629 17.709 -10.485 1.00 95.94 565 ALA A O 1
ATOM 4278 N N . ALA A 1 566 ? 26.714 18.422 -8.664 1.00 96.44 566 ALA A N 1
ATOM 4279 C CA . ALA A 1 566 ? 27.922 18.835 -9.377 1.00 96.44 566 ALA A CA 1
ATOM 4280 C C . ALA A 1 566 ? 28.658 17.642 -10.012 1.00 96.44 566 ALA A C 1
ATOM 4282 O O . ALA A 1 566 ? 28.986 17.688 -11.198 1.00 96.44 566 ALA A O 1
ATOM 4283 N N . ALA A 1 567 ? 28.843 16.552 -9.262 1.00 97.31 567 ALA A N 1
ATOM 4284 C CA . ALA A 1 567 ? 29.422 15.314 -9.779 1.00 97.31 567 ALA A CA 1
ATOM 4285 C C . ALA A 1 567 ? 28.584 14.735 -10.930 1.00 97.31 567 ALA A C 1
ATOM 4287 O O . ALA A 1 567 ? 29.129 14.289 -11.939 1.00 97.31 567 ALA A O 1
ATOM 4288 N N . PHE A 1 568 ? 27.253 14.800 -10.821 1.00 97.06 568 PHE A N 1
ATOM 4289 C CA . PHE A 1 568 ? 26.358 14.353 -11.882 1.00 97.06 568 PHE A CA 1
ATOM 4290 C C . PHE A 1 568 ? 26.462 15.217 -13.147 1.00 97.06 568 PHE A C 1
ATOM 4292 O O . PHE A 1 568 ? 26.549 14.676 -14.248 1.00 97.06 568 PHE A O 1
ATOM 4299 N N . ARG A 1 569 ? 26.546 16.550 -13.017 1.00 95.56 569 ARG A N 1
ATOM 4300 C CA . ARG A 1 569 ? 26.794 17.448 -14.162 1.00 95.56 569 ARG A CA 1
ATOM 4301 C C . ARG A 1 569 ? 28.105 17.117 -14.871 1.00 95.56 569 ARG A C 1
ATOM 4303 O O . ARG A 1 569 ? 28.132 17.099 -16.099 1.00 95.56 569 ARG A O 1
ATOM 4310 N N . GLN A 1 570 ? 29.165 16.814 -14.120 1.00 96.94 570 GLN A N 1
ATOM 4311 C CA . GLN A 1 570 ? 30.433 16.382 -14.710 1.00 96.94 570 GLN A CA 1
ATOM 4312 C C . GLN A 1 570 ? 30.276 15.046 -15.446 1.00 96.94 570 GLN A C 1
ATOM 4314 O O . GLN A 1 570 ? 30.681 14.931 -16.600 1.00 96.94 570 GLN A O 1
ATOM 4319 N N . ARG A 1 571 ? 29.590 14.072 -14.835 1.00 96.50 571 ARG A N 1
ATOM 4320 C CA . ARG A 1 571 ? 29.294 12.782 -15.471 1.00 96.50 571 ARG A CA 1
ATOM 4321 C C . ARG A 1 571 ? 28.550 12.951 -16.798 1.00 96.50 571 ARG A C 1
ATOM 4323 O O . ARG A 1 571 ? 28.917 12.292 -17.765 1.00 96.50 571 ARG A O 1
ATOM 4330 N N . LEU A 1 572 ? 27.552 13.840 -16.870 1.00 95.19 572 LEU A N 1
ATOM 4331 C CA . LEU A 1 572 ? 26.834 14.140 -18.116 1.00 95.19 572 LEU A CA 1
ATOM 4332 C C . LEU A 1 572 ? 27.789 14.605 -19.223 1.00 95.19 572 LEU A C 1
ATOM 4334 O O . LEU A 1 572 ? 27.639 14.178 -20.366 1.00 95.19 572 LEU A O 1
ATOM 4338 N N . VAL A 1 573 ? 28.778 15.444 -18.894 1.00 95.06 573 VAL A N 1
ATOM 4339 C CA . VAL A 1 573 ? 29.813 15.908 -19.834 1.00 95.06 573 VAL A CA 1
ATOM 4340 C C . VAL A 1 573 ? 30.724 14.760 -20.267 1.00 95.06 573 VAL A C 1
ATOM 4342 O O . VAL A 1 573 ? 30.927 14.562 -21.467 1.00 95.06 573 VAL A O 1
ATOM 4345 N N . ASP A 1 574 ? 31.212 13.970 -19.315 1.00 96.69 574 ASP A N 1
ATOM 4346 C CA . ASP A 1 574 ? 32.157 12.878 -19.573 1.00 96.69 574 ASP A CA 1
ATOM 4347 C C . ASP A 1 574 ? 31.553 11.781 -20.467 1.00 96.69 574 ASP A C 1
ATOM 4349 O O . ASP A 1 574 ? 32.259 11.137 -21.244 1.00 96.69 574 ASP A O 1
ATOM 4353 N N . THR A 1 575 ? 30.232 11.591 -20.413 1.00 95.81 575 THR A N 1
ATOM 4354 C CA . THR A 1 575 ? 29.511 10.595 -21.226 1.00 95.81 575 THR A CA 1
ATOM 4355 C C . THR A 1 575 ? 29.181 11.040 -22.654 1.00 95.81 575 THR A C 1
ATOM 4357 O O . THR A 1 575 ? 28.860 10.198 -23.495 1.00 95.81 575 THR A O 1
ATOM 4360 N N . GLN A 1 576 ? 29.293 12.333 -22.985 1.00 95.94 576 GLN A N 1
ATOM 4361 C CA . GLN A 1 576 ? 28.886 12.850 -24.304 1.00 95.94 576 GLN A CA 1
ATOM 4362 C C . GLN A 1 576 ? 29.587 12.172 -25.497 1.00 95.94 576 GLN A C 1
ATOM 4364 O O . GLN A 1 576 ? 28.912 11.893 -26.494 1.00 95.94 576 GLN A O 1
ATOM 4369 N N . PRO A 1 577 ? 30.905 11.875 -25.452 1.00 96.31 577 PRO A N 1
ATOM 4370 C CA . PRO A 1 577 ? 31.570 11.166 -26.544 1.00 96.31 577 PRO A CA 1
ATOM 4371 C C . PRO A 1 577 ? 31.003 9.759 -26.764 1.00 96.31 577 PRO A C 1
ATOM 4373 O O . PRO A 1 577 ? 30.795 9.357 -27.908 1.00 96.31 577 PRO A O 1
ATOM 4376 N N . ALA A 1 578 ? 30.681 9.043 -25.681 1.00 96.38 578 ALA A N 1
ATOM 4377 C CA . ALA A 1 578 ? 30.116 7.698 -25.753 1.00 96.38 578 ALA A CA 1
ATOM 4378 C C . ALA A 1 578 ? 28.723 7.698 -26.401 1.00 96.38 578 ALA A C 1
ATOM 4380 O O . ALA A 1 578 ? 28.409 6.801 -27.184 1.00 96.38 578 ALA A O 1
ATOM 4381 N N . HIS A 1 579 ? 27.908 8.726 -26.145 1.00 96.56 579 HIS A N 1
ATOM 4382 C CA . HIS A 1 579 ? 26.617 8.892 -26.817 1.00 96.56 579 HIS A CA 1
ATOM 4383 C C . HIS A 1 579 ? 26.781 9.090 -28.326 1.00 96.56 579 HIS A C 1
ATOM 4385 O O . HIS A 1 579 ? 26.097 8.437 -29.114 1.00 96.56 579 HIS A O 1
ATOM 4391 N N . LEU A 1 580 ? 27.724 9.938 -28.749 1.00 97.50 580 LEU A N 1
ATOM 4392 C CA . LEU A 1 580 ? 28.010 10.127 -30.171 1.00 97.50 580 LEU A CA 1
ATOM 4393 C C . LEU A 1 580 ? 28.510 8.828 -30.820 1.00 97.50 580 LEU A C 1
ATOM 4395 O O . LEU A 1 580 ? 28.072 8.474 -31.914 1.00 97.50 580 LEU A O 1
ATOM 4399 N N . ASP A 1 581 ? 29.388 8.090 -30.146 1.00 97.44 581 ASP A N 1
ATOM 4400 C CA . ASP A 1 581 ? 29.876 6.800 -30.637 1.00 97.44 581 ASP A CA 1
ATOM 4401 C C . ASP A 1 581 ? 28.749 5.762 -30.755 1.00 97.44 581 ASP A C 1
ATOM 4403 O O . ASP A 1 581 ? 28.720 4.990 -31.719 1.00 97.44 581 ASP A O 1
ATOM 4407 N N . ALA A 1 582 ? 27.777 5.780 -29.838 1.00 97.31 582 ALA A N 1
ATOM 4408 C CA . ALA A 1 582 ? 26.578 4.952 -29.923 1.00 97.31 582 ALA A CA 1
ATOM 4409 C C . ALA A 1 582 ? 25.708 5.315 -31.140 1.00 97.31 582 ALA A C 1
ATOM 4411 O O . ALA A 1 582 ? 25.250 4.410 -31.841 1.00 97.31 582 ALA A O 1
ATOM 4412 N N . VAL A 1 583 ? 25.544 6.607 -31.458 1.00 97.62 583 VAL A N 1
ATOM 4413 C CA . VAL A 1 583 ? 24.857 7.056 -32.687 1.00 97.62 583 VAL A CA 1
ATOM 4414 C C . VAL A 1 583 ? 25.580 6.556 -33.938 1.00 97.62 583 VAL A C 1
ATOM 4416 O O . VAL A 1 583 ? 24.940 6.063 -34.865 1.00 97.62 583 VAL A O 1
ATOM 4419 N N . LEU A 1 584 ? 26.913 6.617 -33.970 1.00 97.38 584 LEU A N 1
ATOM 4420 C CA . LEU A 1 584 ? 27.694 6.108 -35.103 1.00 97.38 584 LEU A CA 1
ATOM 4421 C C . LEU A 1 584 ? 27.560 4.588 -35.257 1.00 97.38 584 LEU A C 1
ATOM 4423 O O . LEU A 1 584 ? 27.400 4.092 -36.371 1.00 97.38 584 LEU A O 1
ATOM 4427 N N . LYS A 1 585 ? 27.569 3.845 -34.146 1.00 95.88 585 LYS A N 1
ATOM 4428 C CA . LYS A 1 585 ? 27.326 2.396 -34.147 1.00 95.88 585 LYS A CA 1
ATOM 4429 C C . LYS A 1 585 ? 25.908 2.061 -34.617 1.00 95.88 585 LYS A C 1
ATOM 4431 O O . LYS A 1 585 ? 25.715 1.095 -35.353 1.00 95.88 585 LYS A O 1
ATOM 4436 N N . PHE A 1 586 ? 24.917 2.855 -34.217 1.00 97.06 586 PHE A N 1
ATOM 4437 C CA . PHE A 1 586 ? 23.557 2.739 -34.734 1.00 97.06 586 PHE A CA 1
ATOM 4438 C C . PHE A 1 586 ? 23.525 2.975 -36.250 1.00 97.06 586 PHE A C 1
ATOM 4440 O O . PHE A 1 586 ? 22.932 2.179 -36.975 1.00 97.06 586 PHE A O 1
ATOM 4447 N N . ALA A 1 587 ? 24.226 3.997 -36.744 1.00 96.88 587 ALA A N 1
ATOM 4448 C CA . ALA A 1 587 ? 24.320 4.300 -38.168 1.00 96.88 587 ALA A CA 1
ATOM 4449 C C . ALA A 1 587 ? 24.993 3.173 -38.985 1.00 96.88 587 ALA A C 1
ATOM 4451 O O . ALA A 1 587 ? 24.501 2.849 -40.066 1.00 96.88 587 ALA A O 1
ATOM 4452 N N . ASP A 1 588 ? 26.019 2.489 -38.452 1.00 93.31 588 ASP A N 1
ATOM 4453 C CA . ASP A 1 588 ? 26.589 1.263 -39.057 1.00 93.31 588 ASP A CA 1
ATOM 4454 C C . ASP A 1 588 ? 25.507 0.170 -39.258 1.00 93.31 588 ASP A C 1
ATOM 4456 O O . ASP A 1 588 ? 25.527 -0.617 -40.215 1.00 93.31 588 ASP A O 1
ATOM 4460 N N . GLY A 1 589 ? 24.553 0.079 -38.329 1.00 93.31 589 GLY A N 1
ATOM 4461 C CA . GLY A 1 589 ? 23.387 -0.802 -38.416 1.00 93.31 589 GLY A CA 1
ATOM 4462 C C . GLY A 1 589 ? 22.364 -0.311 -39.440 1.00 93.31 589 GLY A C 1
ATOM 4463 O O . GLY A 1 589 ? 21.990 -1.059 -40.344 1.00 93.31 589 GLY A O 1
ATOM 4464 N N . ALA A 1 590 ? 21.968 0.957 -39.329 1.00 95.38 590 ALA A N 1
ATOM 4465 C CA . ALA A 1 590 ? 20.945 1.606 -40.146 1.00 95.38 590 ALA A CA 1
ATOM 4466 C C . ALA A 1 590 ? 21.308 1.615 -41.639 1.00 95.38 590 ALA A C 1
ATOM 4468 O O . ALA A 1 590 ? 20.458 1.368 -42.493 1.00 95.38 590 ALA A O 1
ATOM 4469 N N . TYR A 1 591 ? 22.585 1.825 -41.967 1.00 95.00 591 TYR A N 1
ATOM 4470 C CA . TYR A 1 591 ? 23.071 1.779 -43.349 1.00 95.00 591 TYR A CA 1
ATOM 4471 C C . TYR A 1 591 ? 23.356 0.348 -43.820 1.00 95.00 591 TYR A C 1
ATOM 4473 O O . TYR A 1 591 ? 23.670 0.138 -44.990 1.00 95.00 591 TYR A O 1
ATOM 4481 N N . ARG A 1 592 ? 23.192 -0.652 -42.938 1.00 95.12 592 ARG A N 1
ATOM 4482 C CA . ARG A 1 592 ? 23.307 -2.103 -43.202 1.00 95.12 592 ARG A CA 1
ATOM 4483 C C . ARG A 1 592 ? 24.710 -2.567 -43.611 1.00 95.12 592 ARG A C 1
ATOM 4485 O O . ARG A 1 592 ? 24.901 -3.716 -43.992 1.00 95.12 592 ARG A O 1
ATOM 4492 N N . ARG A 1 593 ? 25.697 -1.687 -43.467 1.00 93.12 593 ARG A N 1
ATOM 4493 C CA . ARG A 1 593 ? 27.125 -1.914 -43.702 1.00 93.12 593 ARG A CA 1
ATOM 4494 C C . ARG A 1 593 ? 27.937 -0.997 -42.786 1.00 93.12 593 ARG A C 1
ATOM 4496 O O . ARG A 1 593 ? 27.386 -0.007 -42.307 1.00 93.12 593 ARG A O 1
ATOM 4503 N N . PRO A 1 594 ? 29.232 -1.266 -42.572 1.00 94.50 594 PRO A N 1
ATOM 4504 C CA . PRO A 1 594 ? 30.106 -0.308 -41.916 1.00 94.50 594 PRO A CA 1
ATOM 4505 C C . PRO A 1 594 ? 30.045 1.053 -42.622 1.00 94.50 594 PRO A C 1
ATOM 4507 O O . PRO A 1 594 ? 30.041 1.128 -43.861 1.00 94.50 594 PRO A O 1
ATOM 4510 N N . LEU A 1 595 ? 29.994 2.121 -41.832 1.00 95.25 595 LEU A N 1
ATOM 4511 C CA . LEU A 1 595 ? 30.197 3.478 -42.310 1.00 95.25 595 LEU A CA 1
ATOM 4512 C C . LEU A 1 595 ? 31.581 3.584 -42.946 1.00 95.25 595 LEU A C 1
ATOM 4514 O O . LEU A 1 595 ? 32.579 3.087 -42.417 1.00 95.25 595 LEU A O 1
ATOM 4518 N N . THR A 1 596 ? 31.643 4.274 -44.076 1.00 94.12 596 THR A N 1
ATOM 4519 C CA . THR A 1 596 ? 32.912 4.735 -44.639 1.00 94.12 596 THR A CA 1
ATOM 4520 C C . THR A 1 596 ? 33.559 5.768 -43.711 1.00 94.12 596 THR A C 1
ATOM 4522 O O . THR A 1 596 ? 32.881 6.384 -42.884 1.00 94.12 596 THR A O 1
ATOM 4525 N N . GLY A 1 597 ? 34.872 5.988 -43.855 1.00 95.88 597 GLY A N 1
ATOM 4526 C CA . GLY A 1 597 ? 35.578 7.028 -43.093 1.00 95.88 597 GLY A CA 1
ATOM 4527 C C . GLY A 1 597 ? 34.920 8.402 -43.254 1.00 95.88 597 GLY A C 1
ATOM 4528 O O . GLY A 1 597 ? 34.603 9.048 -42.262 1.00 95.88 597 GLY A O 1
ATOM 4529 N N . THR A 1 598 ? 34.587 8.775 -44.493 1.00 96.50 598 THR A N 1
ATOM 4530 C CA . THR A 1 598 ? 33.900 10.033 -44.814 1.00 96.50 598 THR A CA 1
ATOM 4531 C C . THR A 1 598 ? 32.535 10.152 -44.137 1.00 96.50 598 THR A C 1
ATOM 4533 O O . THR A 1 598 ? 32.278 11.155 -43.485 1.00 96.50 598 THR A O 1
ATOM 4536 N N . GLU A 1 599 ? 31.674 9.130 -44.217 1.00 96.62 599 GLU A N 1
ATOM 4537 C CA . GLU A 1 599 ? 30.351 9.173 -43.566 1.00 96.62 599 GLU A CA 1
ATOM 4538 C C . GLU A 1 599 ? 30.468 9.313 -42.039 1.00 96.62 599 GLU A C 1
ATOM 4540 O O . GLU A 1 599 ? 29.683 10.022 -41.407 1.00 96.62 599 GLU A O 1
ATOM 4545 N N . ARG A 1 600 ? 31.465 8.656 -41.433 1.00 97.50 600 ARG A N 1
ATOM 4546 C CA . ARG A 1 600 ? 31.740 8.776 -39.997 1.00 97.50 600 ARG A CA 1
ATOM 4547 C C . ARG A 1 600 ? 32.183 10.195 -39.635 1.00 97.50 600 ARG A C 1
ATOM 4549 O O . ARG A 1 600 ? 31.689 10.751 -38.651 1.00 97.50 600 ARG A O 1
ATOM 4556 N N . ASP A 1 601 ? 33.073 10.784 -40.428 1.00 97.31 601 ASP A N 1
ATOM 4557 C CA . ASP A 1 601 ? 33.576 12.142 -40.218 1.00 97.31 601 ASP A CA 1
ATOM 4558 C C . ASP A 1 601 ? 32.494 13.204 -40.437 1.00 97.31 601 ASP A C 1
ATOM 4560 O O . ASP A 1 601 ? 32.427 14.169 -39.676 1.00 97.31 601 ASP A O 1
ATOM 4564 N N . GLU A 1 602 ? 31.600 13.008 -41.408 1.00 97.19 602 GLU A N 1
ATOM 4565 C CA . GLU A 1 602 ? 30.449 13.880 -41.654 1.00 97.19 602 GLU A CA 1
ATOM 4566 C C . GLU A 1 602 ? 29.479 13.896 -40.469 1.00 97.19 602 GLU A C 1
ATOM 4568 O O . GLU A 1 602 ? 29.077 14.971 -40.022 1.00 97.19 602 GLU A O 1
ATOM 4573 N N . LEU A 1 603 ? 29.133 12.730 -39.909 1.00 97.94 603 LEU A N 1
ATOM 4574 C CA . LEU A 1 603 ? 28.247 12.648 -38.741 1.00 97.94 603 LEU A CA 1
ATOM 4575 C C . LEU A 1 603 ? 28.887 13.277 -37.494 1.00 97.94 603 LEU A C 1
ATOM 4577 O O . LEU A 1 603 ? 28.234 14.044 -36.783 1.00 97.94 603 LEU A O 1
ATOM 4581 N N . ARG A 1 604 ? 30.185 13.033 -37.250 1.00 97.88 604 ARG A N 1
ATOM 4582 C CA . ARG A 1 604 ? 30.924 13.723 -36.175 1.00 97.88 604 ARG A CA 1
ATOM 4583 C C . ARG A 1 604 ? 31.024 15.229 -36.424 1.00 97.88 604 ARG A C 1
ATOM 4585 O O . ARG A 1 604 ? 30.956 16.018 -35.482 1.00 97.88 604 ARG A O 1
ATOM 4592 N N . GLY A 1 605 ? 31.218 15.635 -37.675 1.00 97.94 605 GLY A N 1
ATOM 4593 C CA . GLY A 1 605 ? 31.268 17.028 -38.110 1.00 97.94 605 GLY A CA 1
ATOM 4594 C C . GLY A 1 605 ? 29.950 17.752 -37.861 1.00 97.94 605 GLY A C 1
ATOM 4595 O O . GLY A 1 605 ? 29.965 18.837 -37.285 1.00 97.94 605 GLY A O 1
ATOM 4596 N N . LEU A 1 606 ? 28.822 17.121 -38.203 1.00 98.12 606 LEU A N 1
ATOM 4597 C CA . LEU A 1 606 ? 27.486 17.640 -37.922 1.00 98.12 606 LEU A CA 1
ATOM 4598 C C . LEU A 1 606 ? 27.272 17.837 -36.421 1.00 98.12 606 LEU A C 1
ATOM 4600 O O . LEU A 1 606 ? 26.905 18.933 -36.010 1.00 98.12 606 LEU A O 1
ATOM 4604 N N . TYR A 1 607 ? 27.554 16.817 -35.605 1.00 98.31 607 TYR A N 1
ATOM 4605 C CA . TYR A 1 607 ? 27.429 16.940 -34.153 1.00 98.31 607 TYR A CA 1
ATOM 4606 C C . TYR A 1 607 ? 28.266 18.110 -33.613 1.00 98.31 607 TYR A C 1
ATOM 4608 O O . TYR A 1 607 ? 27.751 18.941 -32.868 1.00 98.31 607 TYR A O 1
ATOM 4616 N N . ARG A 1 608 ? 29.538 18.230 -34.028 1.00 98.06 608 ARG A N 1
ATOM 4617 C CA . ARG A 1 608 ? 30.401 19.353 -33.616 1.00 98.06 608 ARG A CA 1
ATOM 4618 C C . ARG A 1 608 ? 29.821 20.703 -34.024 1.00 98.06 608 ARG A C 1
ATOM 4620 O O . ARG A 1 608 ? 29.780 21.599 -33.191 1.00 98.06 608 ARG A O 1
ATOM 4627 N N . LYS A 1 609 ? 29.344 20.829 -35.266 1.00 98.25 609 LYS A N 1
ATOM 4628 C CA . LYS A 1 609 ? 28.715 22.055 -35.766 1.00 98.25 609 LYS A CA 1
ATOM 4629 C C . LYS A 1 609 ? 27.514 22.455 -34.902 1.00 98.25 609 LYS A C 1
ATOM 4631 O O . LYS A 1 609 ? 27.469 23.589 -34.447 1.00 98.25 609 LYS A O 1
ATOM 4636 N N . LEU A 1 610 ? 26.609 21.516 -34.616 1.00 98.12 610 LEU A N 1
ATOM 4637 C CA . LEU A 1 610 ? 25.436 21.764 -33.770 1.00 98.12 610 LEU A CA 1
ATOM 4638 C C . LEU A 1 610 ? 25.838 22.240 -32.367 1.00 98.12 610 LEU A C 1
ATOM 4640 O O . LEU A 1 610 ? 25.243 23.171 -31.838 1.00 98.12 610 LEU A O 1
ATOM 4644 N N . ARG A 1 611 ? 26.887 21.653 -31.775 1.00 96.94 611 ARG A N 1
ATOM 4645 C CA . ARG A 1 611 ? 27.400 22.102 -30.469 1.00 96.94 611 ARG A CA 1
ATOM 4646 C C . ARG A 1 611 ? 28.044 23.491 -30.521 1.00 96.94 611 ARG A C 1
ATOM 4648 O O . ARG A 1 611 ? 27.926 24.225 -29.547 1.00 96.94 611 ARG A O 1
ATOM 4655 N N . THR A 1 612 ? 28.707 23.858 -31.621 1.00 97.31 612 THR A N 1
ATOM 4656 C CA . THR A 1 612 ? 29.227 25.222 -31.841 1.00 97.31 612 THR A CA 1
ATOM 4657 C C . THR A 1 612 ? 28.104 26.246 -32.007 1.00 97.31 612 THR A C 1
ATOM 4659 O O . THR A 1 612 ? 28.267 27.386 -31.593 1.00 97.31 612 THR A O 1
ATOM 4662 N N . GLU A 1 613 ? 26.959 25.837 -32.548 1.00 97.12 613 GLU A N 1
ATOM 4663 C CA . GLU A 1 613 ? 25.729 26.641 -32.643 1.00 97.12 613 GLU A CA 1
ATOM 4664 C C . GLU A 1 613 ? 24.923 26.653 -31.325 1.00 97.12 613 GLU A C 1
ATOM 4666 O O . GLU A 1 613 ? 23.736 26.959 -31.326 1.00 97.12 613 GLU A O 1
ATOM 4671 N N . GLU A 1 614 ? 25.560 26.304 -30.201 1.00 95.50 614 GLU A N 1
ATOM 4672 C CA . GLU A 1 614 ? 24.987 26.303 -28.846 1.00 95.50 614 GLU A CA 1
ATOM 4673 C C . GLU A 1 614 ? 23.771 25.376 -28.652 1.00 95.50 614 GLU A C 1
ATOM 4675 O O . GLU A 1 614 ? 23.068 25.462 -27.645 1.00 95.50 614 GLU A O 1
ATOM 4680 N N . ILE A 1 615 ? 23.554 24.414 -29.558 1.00 97.44 615 ILE A N 1
ATOM 4681 C CA . ILE A 1 615 ? 22.521 23.389 -29.381 1.00 97.44 615 ILE A CA 1
ATOM 4682 C C . ILE A 1 615 ? 22.920 22.455 -28.218 1.00 97.44 615 ILE A C 1
ATOM 4684 O O . ILE A 1 615 ? 24.053 21.941 -28.200 1.00 97.44 615 ILE A O 1
ATOM 4688 N N . PRO A 1 616 ? 22.019 22.192 -27.246 1.00 95.94 616 PRO A N 1
ATOM 4689 C CA . PRO A 1 616 ? 22.280 21.268 -26.144 1.00 95.94 616 PRO A CA 1
ATOM 4690 C C . PRO A 1 616 ? 22.664 19.862 -26.621 1.00 95.94 616 PRO A C 1
ATOM 4692 O O . PRO A 1 616 ? 22.279 19.424 -27.706 1.00 95.94 616 PRO A O 1
ATOM 4695 N N . HIS A 1 617 ? 23.421 19.131 -25.795 1.00 96.00 617 HIS A N 1
ATOM 4696 C CA . HIS A 1 617 ? 23.940 17.803 -26.144 1.00 96.00 617 HIS A CA 1
ATOM 4697 C C . HIS A 1 617 ? 22.851 16.845 -26.650 1.00 96.00 617 HIS A C 1
ATOM 4699 O O . HIS A 1 617 ? 23.005 16.269 -27.728 1.00 96.00 617 HIS A O 1
ATOM 4705 N N . ASP A 1 618 ? 21.757 16.715 -25.900 1.00 94.69 618 ASP A N 1
ATOM 4706 C CA . ASP A 1 618 ? 20.676 15.775 -26.199 1.00 94.69 618 ASP A CA 1
ATOM 4707 C C . ASP A 1 618 ? 20.011 16.083 -27.543 1.00 94.69 618 ASP A C 1
ATOM 4709 O O . ASP A 1 618 ? 19.784 15.182 -28.353 1.00 94.69 618 ASP A O 1
ATOM 4713 N N . ASP A 1 619 ? 19.763 17.360 -27.829 1.00 97.56 619 ASP A N 1
ATOM 4714 C CA . ASP A 1 619 ? 19.164 17.793 -29.092 1.00 97.56 619 ASP A CA 1
ATOM 4715 C C . ASP A 1 619 ? 20.126 17.609 -30.266 1.00 97.56 619 ASP A C 1
ATOM 4717 O O . ASP A 1 619 ? 19.727 17.140 -31.333 1.00 97.56 619 ASP A O 1
ATOM 4721 N N . ALA A 1 620 ? 21.419 17.872 -30.065 1.00 98.19 620 ALA A N 1
ATOM 4722 C CA . ALA A 1 620 ? 22.438 17.607 -31.075 1.00 98.19 620 ALA A CA 1
ATOM 4723 C C . ALA A 1 620 ? 22.553 16.105 -31.405 1.00 98.19 620 ALA A C 1
ATOM 4725 O O . ALA A 1 620 ? 22.702 15.733 -32.574 1.00 98.19 620 ALA A O 1
ATOM 4726 N N . ILE A 1 621 ? 22.442 15.226 -30.403 1.00 97.94 621 ILE A N 1
ATOM 4727 C CA . ILE A 1 621 ? 22.365 13.771 -30.598 1.00 97.94 621 ILE A CA 1
ATOM 4728 C C . ILE A 1 621 ? 21.093 13.391 -31.369 1.00 97.94 621 ILE A C 1
ATOM 4730 O O . ILE A 1 621 ? 21.193 12.671 -32.367 1.00 97.94 621 ILE A O 1
ATOM 4734 N N . ARG A 1 622 ? 19.919 13.915 -30.983 1.00 98.12 622 ARG A N 1
ATOM 4735 C CA . ARG A 1 622 ? 18.643 13.677 -31.690 1.00 98.12 622 ARG A CA 1
ATOM 4736 C C . ARG A 1 622 ? 18.713 14.098 -33.156 1.00 98.12 622 ARG A C 1
ATOM 4738 O O . ARG A 1 622 ? 18.296 13.340 -34.026 1.00 98.12 622 ARG A O 1
ATOM 4745 N N . LEU A 1 623 ? 19.290 15.260 -33.453 1.00 98.19 623 LEU A N 1
ATOM 4746 C CA . LEU A 1 623 ? 19.463 15.748 -34.825 1.00 98.19 623 LEU A CA 1
ATOM 4747 C C . LEU A 1 623 ? 20.462 14.904 -35.627 1.00 98.19 623 LEU A C 1
ATOM 4749 O O . LEU A 1 623 ? 20.253 14.664 -36.815 1.00 98.19 623 LEU A O 1
ATOM 4753 N N . THR A 1 624 ? 21.519 14.395 -34.992 1.00 98.06 624 THR A N 1
ATOM 4754 C CA . THR A 1 624 ? 22.481 13.489 -35.645 1.00 98.06 624 THR A CA 1
ATOM 4755 C C . THR A 1 624 ? 21.840 12.129 -35.965 1.00 98.06 624 THR A C 1
ATOM 4757 O O . THR A 1 624 ? 22.046 11.573 -37.050 1.00 98.06 624 THR A O 1
ATOM 4760 N N . LEU A 1 625 ? 20.992 11.614 -35.068 1.00 98.12 625 LEU A N 1
ATOM 4761 C CA . LEU A 1 625 ? 20.147 10.446 -35.331 1.00 98.12 625 LEU A CA 1
ATOM 4762 C C . LEU A 1 625 ? 19.159 10.721 -36.469 1.00 98.12 625 LEU A C 1
ATOM 4764 O O . LEU A 1 625 ? 19.085 9.934 -37.411 1.00 98.12 625 LEU A O 1
ATOM 4768 N N . ALA A 1 626 ? 18.463 11.861 -36.442 1.00 98.00 626 ALA A N 1
ATOM 4769 C CA . ALA A 1 626 ? 17.547 12.259 -37.506 1.00 98.00 626 ALA A CA 1
ATOM 4770 C C . ALA A 1 626 ? 18.266 12.328 -38.861 1.00 98.00 626 ALA A C 1
ATOM 4772 O O . ALA A 1 626 ? 17.775 11.769 -39.839 1.00 98.00 626 ALA A O 1
ATOM 4773 N N . ARG A 1 627 ? 19.477 12.907 -38.914 1.00 97.38 627 ARG A N 1
ATOM 4774 C CA . ARG A 1 627 ? 20.313 12.929 -40.124 1.00 97.38 627 ARG A CA 1
ATOM 4775 C C . ARG A 1 627 ? 20.585 11.526 -40.665 1.00 97.38 627 ARG A C 1
ATOM 4777 O O . ARG A 1 627 ? 20.530 11.340 -41.879 1.00 97.38 627 ARG A O 1
ATOM 4784 N N . THR A 1 628 ? 20.862 10.566 -39.783 1.00 97.50 628 THR A N 1
ATOM 4785 C CA . THR A 1 628 ? 21.065 9.155 -40.149 1.00 97.50 628 THR A CA 1
ATOM 4786 C C . THR A 1 628 ? 19.794 8.569 -40.772 1.00 97.50 628 THR A C 1
ATOM 4788 O O . THR A 1 628 ? 19.853 7.939 -41.824 1.00 97.50 628 THR A O 1
ATOM 4791 N N . LEU A 1 629 ? 18.630 8.828 -40.173 1.00 97.50 629 LEU A N 1
ATOM 4792 C CA . LEU A 1 629 ? 17.335 8.297 -40.620 1.00 97.50 629 LEU A CA 1
ATOM 4793 C C . LEU A 1 629 ? 16.777 8.966 -41.887 1.00 97.50 629 LEU A C 1
ATOM 4795 O O . LEU A 1 629 ? 15.874 8.424 -42.513 1.00 97.50 629 LEU A O 1
ATOM 4799 N N . VAL A 1 630 ? 17.309 10.116 -42.303 1.00 97.25 630 VAL A N 1
ATOM 4800 C CA . VAL A 1 630 ? 16.941 10.766 -43.579 1.00 97.25 630 VAL A CA 1
ATOM 4801 C C . VAL A 1 630 ? 18.037 10.653 -44.640 1.00 97.25 630 VAL A C 1
ATOM 4803 O O . VAL A 1 630 ? 17.946 11.255 -45.711 1.00 97.25 630 VAL A O 1
ATOM 4806 N N . ALA A 1 631 ? 19.112 9.914 -44.361 1.00 96.00 631 ALA A N 1
ATOM 4807 C CA . ALA A 1 631 ? 20.190 9.730 -45.319 1.00 96.00 631 ALA A CA 1
ATOM 4808 C C . ALA A 1 631 ? 19.763 8.788 -46.459 1.00 96.00 631 ALA A C 1
ATOM 4810 O O . ALA A 1 631 ? 19.109 7.773 -46.201 1.00 96.00 631 ALA A O 1
ATOM 4811 N N . PRO A 1 632 ? 20.209 9.026 -47.710 1.00 94.25 632 PRO A N 1
ATOM 4812 C CA . PRO A 1 632 ? 19.942 8.113 -48.822 1.00 94.25 632 PRO A CA 1
ATOM 4813 C C . PRO A 1 632 ? 20.376 6.671 -48.536 1.00 94.25 632 PRO A C 1
ATOM 4815 O O . PRO A 1 632 ? 19.697 5.731 -48.934 1.00 94.25 632 PRO A O 1
ATOM 4818 N N . ALA A 1 633 ? 21.472 6.494 -47.791 1.00 92.62 633 ALA A N 1
ATOM 4819 C CA . ALA A 1 633 ? 21.966 5.183 -47.387 1.00 92.62 633 ALA A CA 1
ATOM 4820 C C . ALA A 1 633 ? 21.000 4.417 -46.469 1.00 92.62 633 ALA A C 1
ATOM 4822 O O . ALA A 1 633 ? 21.063 3.191 -46.463 1.00 92.62 633 ALA A O 1
ATOM 4823 N N . PHE A 1 634 ? 20.119 5.098 -45.724 1.00 95.25 634 PHE A N 1
ATOM 4824 C CA . PHE A 1 634 ? 19.058 4.493 -44.911 1.00 95.25 634 PHE A CA 1
ATOM 4825 C C . PHE A 1 634 ? 17.748 4.327 -45.697 1.00 95.25 634 PHE A C 1
ATOM 4827 O O . PHE A 1 634 ? 17.150 3.252 -45.665 1.00 95.25 634 PHE A O 1
ATOM 4834 N N . LEU A 1 635 ? 17.334 5.359 -46.435 1.00 95.19 635 LEU A N 1
ATOM 4835 C CA . LEU A 1 635 ? 16.066 5.366 -47.175 1.00 95.19 635 LEU A CA 1
ATOM 4836 C C . LEU A 1 635 ? 16.059 4.384 -48.354 1.00 95.19 635 LEU A C 1
ATOM 4838 O O . LEU A 1 635 ? 15.028 3.797 -48.671 1.00 95.19 635 LEU A O 1
ATOM 4842 N N . TYR A 1 636 ? 17.216 4.177 -48.986 1.00 92.81 636 TYR A N 1
ATOM 4843 C CA . TYR A 1 636 ? 17.358 3.314 -50.151 1.00 92.81 636 TYR A CA 1
ATOM 4844 C C . TYR A 1 636 ? 18.308 2.144 -49.875 1.00 92.81 636 TYR A C 1
ATOM 4846 O O . TYR A 1 636 ? 19.266 2.239 -49.104 1.00 92.81 636 TYR A O 1
ATOM 4854 N N . ARG A 1 637 ? 18.061 1.027 -50.566 1.00 91.31 637 ARG A N 1
ATOM 4855 C CA . ARG A 1 637 ? 18.951 -0.143 -50.640 1.00 91.31 637 ARG A CA 1
ATOM 4856 C C . ARG A 1 637 ? 19.722 -0.093 -51.960 1.00 91.31 637 ARG A C 1
ATOM 4858 O O . ARG A 1 637 ? 19.501 -0.911 -52.843 1.00 91.31 637 ARG A O 1
ATOM 4865 N N . ALA A 1 638 ? 20.537 0.948 -52.120 1.00 85.44 638 ALA A N 1
ATOM 4866 C CA . ALA A 1 638 ? 21.298 1.174 -53.344 1.00 85.44 638 ALA A CA 1
ATOM 4867 C C . ALA A 1 638 ? 22.471 0.192 -53.463 1.00 85.44 638 ALA A C 1
ATOM 4869 O O . ALA A 1 638 ? 23.126 -0.126 -52.470 1.00 85.44 638 ALA A O 1
ATOM 4870 N N . GLU A 1 639 ? 22.752 -0.226 -54.692 1.00 88.06 639 GLU A N 1
ATOM 4871 C CA . GLU A 1 639 ? 23.872 -1.098 -55.034 1.00 88.06 639 GLU A CA 1
ATOM 4872 C C . GLU A 1 639 ? 24.874 -0.351 -55.897 1.00 88.06 639 GLU A C 1
ATOM 4874 O O . GLU A 1 639 ? 24.503 0.489 -56.722 1.00 88.06 639 GLU A O 1
ATOM 4879 N N . LYS A 1 640 ? 26.155 -0.655 -55.715 1.00 83.44 640 LYS A N 1
ATOM 4880 C CA . LYS A 1 640 ? 27.206 -0.082 -56.545 1.00 83.44 640 LYS A CA 1
ATOM 4881 C C . LYS A 1 640 ? 27.243 -0.805 -57.894 1.00 83.44 640 LYS A C 1
ATOM 4883 O O . LYS A 1 640 ? 27.480 -2.014 -57.915 1.00 83.44 640 LYS A O 1
ATOM 4888 N N . PRO A 1 641 ? 27.053 -0.092 -59.019 1.00 80.06 641 PRO A N 1
ATOM 4889 C CA . PRO A 1 641 ? 27.199 -0.704 -60.330 1.00 80.06 641 PRO A CA 1
ATOM 4890 C C . PRO A 1 641 ? 28.642 -1.186 -60.529 1.00 80.06 641 PRO A C 1
ATOM 4892 O O . PRO A 1 641 ? 29.596 -0.556 -60.062 1.00 80.06 641 PRO A O 1
ATOM 4895 N N . GLY A 1 642 ? 28.794 -2.318 -61.218 1.00 75.75 642 GLY A N 1
ATOM 4896 C CA . GLY A 1 642 ? 30.098 -2.814 -61.651 1.00 75.75 642 GLY A CA 1
ATOM 4897 C C . GLY A 1 642 ? 30.740 -1.913 -62.713 1.00 75.75 642 GLY A C 1
ATOM 4898 O O . GLY A 1 642 ? 30.129 -0.969 -63.209 1.00 75.75 642 GLY A O 1
ATOM 4899 N N . LEU A 1 643 ? 31.990 -2.207 -63.080 1.00 78.00 643 LEU A N 1
ATOM 4900 C CA . LEU A 1 643 ? 32.659 -1.522 -64.190 1.00 78.00 643 LEU A CA 1
ATOM 4901 C C . LEU A 1 643 ? 32.069 -1.989 -65.537 1.00 78.00 643 LEU A C 1
ATOM 4903 O O . LEU A 1 643 ? 32.144 -3.175 -65.861 1.00 78.00 643 LEU A O 1
ATOM 4907 N N . GLY A 1 644 ? 31.547 -1.049 -66.333 1.00 80.88 644 GLY A N 1
ATOM 4908 C CA . GLY A 1 644 ? 30.968 -1.289 -67.665 1.00 80.88 644 GLY A CA 1
ATOM 4909 C C . GLY A 1 644 ? 29.467 -1.619 -67.655 1.00 80.88 644 GLY A C 1
ATOM 4910 O O . GLY A 1 644 ? 28.828 -1.623 -66.611 1.00 80.88 644 GLY A O 1
ATOM 4911 N N . ASP A 1 645 ? 28.906 -1.922 -68.830 1.00 84.12 645 ASP A N 1
ATOM 4912 C CA . ASP A 1 645 ? 27.448 -2.083 -69.020 1.00 84.12 645 ASP A CA 1
ATOM 4913 C C . ASP A 1 645 ? 26.919 -3.501 -68.723 1.00 84.12 645 ASP A C 1
ATOM 4915 O O . ASP A 1 645 ? 25.740 -3.797 -68.917 1.00 84.12 645 ASP A O 1
ATOM 4919 N N . LYS A 1 646 ? 27.790 -4.422 -68.294 1.00 83.75 646 LYS A N 1
ATOM 4920 C CA . LYS A 1 646 ? 27.413 -5.817 -68.025 1.00 83.75 646 LYS A CA 1
ATOM 4921 C C . LYS A 1 646 ? 27.007 -6.002 -66.567 1.00 83.75 646 LYS A C 1
ATOM 4923 O O . LYS A 1 646 ? 27.677 -5.511 -65.663 1.00 83.75 646 LYS A O 1
ATOM 4928 N N . ALA A 1 647 ? 25.954 -6.790 -66.344 1.00 82.44 647 ALA A N 1
ATOM 4929 C CA . ALA A 1 647 ? 25.549 -7.201 -65.005 1.00 82.44 647 ALA A CA 1
ATOM 4930 C C . ALA A 1 647 ? 26.704 -7.927 -64.290 1.00 82.44 647 ALA A C 1
ATOM 4932 O O . ALA A 1 647 ? 27.304 -8.854 -64.839 1.00 82.44 647 ALA A O 1
ATOM 4933 N N . GLY A 1 648 ? 27.007 -7.493 -63.066 1.00 82.44 648 GLY A N 1
ATOM 4934 C CA . GLY A 1 648 ? 28.049 -8.057 -62.211 1.00 82.44 648 GLY A CA 1
ATOM 4935 C C . GLY A 1 648 ? 27.496 -8.510 -60.856 1.00 82.44 648 GLY A C 1
ATOM 4936 O O . GLY A 1 648 ? 26.356 -8.188 -60.513 1.00 82.44 648 GLY A O 1
ATOM 4937 N N . PRO A 1 649 ? 28.278 -9.272 -60.072 1.00 85.69 649 PRO A N 1
ATOM 4938 C CA . PRO A 1 649 ? 27.872 -9.686 -58.736 1.00 85.69 649 PRO A CA 1
ATOM 4939 C C . PRO A 1 649 ? 27.832 -8.490 -57.777 1.00 85.69 649 PRO A C 1
ATOM 4941 O O . PRO A 1 649 ? 28.727 -7.645 -57.795 1.00 85.69 649 PRO A O 1
ATOM 4944 N N . VAL A 1 650 ? 26.834 -8.465 -56.892 1.00 91.88 650 VAL A N 1
ATOM 4945 C CA . VAL A 1 650 ? 26.797 -7.528 -55.760 1.00 91.88 650 VAL A CA 1
ATOM 4946 C C . VAL A 1 650 ? 27.878 -7.869 -54.728 1.00 91.88 650 VAL A C 1
ATOM 4948 O O . VAL A 1 650 ? 28.367 -9.002 -54.665 1.00 91.88 650 VAL A O 1
ATOM 4951 N N . SER A 1 651 ? 28.251 -6.897 -53.900 1.00 92.56 651 SER A N 1
ATOM 4952 C CA . SER A 1 651 ? 29.151 -7.117 -52.764 1.00 92.56 651 SER A CA 1
ATOM 4953 C C . SER A 1 651 ? 28.512 -8.002 -51.688 1.00 92.56 651 SER A C 1
ATOM 4955 O O . SER A 1 651 ? 27.291 -8.123 -51.600 1.00 92.56 651 SER A O 1
ATOM 4957 N N . ASP A 1 652 ? 29.331 -8.592 -50.813 1.00 95.81 652 ASP A N 1
ATOM 4958 C CA . ASP A 1 652 ? 28.839 -9.412 -49.700 1.00 95.81 652 ASP A CA 1
ATOM 4959 C C . ASP A 1 652 ? 27.907 -8.628 -48.743 1.00 95.81 652 ASP A C 1
ATOM 4961 O O . ASP A 1 652 ? 26.956 -9.195 -48.209 1.00 95.81 652 ASP A O 1
ATOM 4965 N N . TRP A 1 653 ? 28.104 -7.315 -48.569 1.00 95.69 653 TRP A N 1
ATOM 4966 C CA . TRP A 1 653 ? 27.221 -6.459 -47.757 1.00 95.69 653 TRP A CA 1
ATOM 4967 C C . TRP A 1 653 ? 25.871 -6.171 -48.425 1.00 95.69 653 TRP A C 1
ATOM 4969 O O . TRP A 1 653 ? 24.827 -6.168 -47.766 1.00 95.69 653 TRP A O 1
ATOM 4979 N N . GLU A 1 654 ? 25.879 -5.942 -49.736 1.00 95.38 654 GLU A N 1
ATOM 4980 C CA . GLU A 1 654 ? 24.654 -5.783 -50.526 1.00 95.38 654 GLU A CA 1
ATOM 4981 C C . GLU A 1 654 ? 23.884 -7.108 -50.584 1.00 95.38 654 GLU A C 1
ATOM 4983 O O . GLU A 1 654 ? 22.669 -7.112 -50.398 1.00 95.38 654 GLU A O 1
ATOM 4988 N N . LEU A 1 655 ? 24.579 -8.243 -50.729 1.00 96.44 655 LEU A N 1
ATOM 4989 C CA . LEU A 1 655 ? 23.971 -9.574 -50.676 1.00 96.44 655 LEU A CA 1
ATOM 4990 C C . LEU A 1 655 ? 23.350 -9.866 -49.305 1.00 96.44 655 LEU A C 1
ATOM 4992 O O . LEU A 1 655 ? 22.220 -10.342 -49.245 1.00 96.44 655 LEU A O 1
ATOM 4996 N N . ALA A 1 656 ? 24.040 -9.530 -48.211 1.00 97.44 656 ALA A N 1
ATOM 4997 C CA . ALA A 1 656 ? 23.489 -9.641 -46.861 1.00 97.44 656 ALA A CA 1
ATOM 4998 C C . ALA A 1 656 ? 22.211 -8.810 -46.698 1.00 97.44 656 ALA A C 1
ATOM 5000 O O . ALA A 1 656 ? 21.220 -9.298 -46.163 1.00 97.44 656 ALA A O 1
ATOM 5001 N N . THR A 1 657 ? 22.216 -7.574 -47.204 1.00 96.75 657 THR A N 1
ATOM 5002 C CA . THR A 1 657 ? 21.044 -6.689 -47.176 1.00 96.75 657 THR A CA 1
ATOM 5003 C C . THR A 1 657 ? 19.891 -7.251 -48.005 1.00 96.75 657 THR A C 1
ATOM 5005 O O . THR A 1 657 ? 18.749 -7.255 -47.548 1.00 96.75 657 THR A O 1
ATOM 5008 N N . ARG A 1 658 ? 20.165 -7.749 -49.216 1.00 95.69 658 ARG A N 1
ATOM 5009 C CA . ARG A 1 658 ? 19.154 -8.395 -50.062 1.00 95.69 658 ARG A CA 1
ATOM 5010 C C . ARG A 1 658 ? 18.532 -9.591 -49.354 1.00 95.69 658 ARG A C 1
ATOM 5012 O O . ARG A 1 658 ? 17.313 -9.665 -49.264 1.00 95.69 658 ARG A O 1
ATOM 5019 N N . LEU A 1 659 ? 19.364 -10.482 -48.816 1.00 96.75 659 LEU A N 1
ATOM 5020 C CA . LEU A 1 659 ? 18.913 -11.694 -48.140 1.00 96.75 659 LEU A CA 1
ATOM 5021 C C . LEU A 1 659 ? 18.079 -11.368 -46.895 1.00 96.75 659 LEU A C 1
ATOM 5023 O O . LEU A 1 659 ? 17.007 -11.936 -46.710 1.00 96.75 659 LEU A O 1
ATOM 5027 N N . SER A 1 660 ? 18.532 -10.423 -46.065 1.00 97.00 660 SER A N 1
ATOM 5028 C CA . SER A 1 660 ? 17.828 -10.063 -44.831 1.00 97.00 660 SER A CA 1
ATOM 5029 C C . SER A 1 660 ? 16.491 -9.381 -45.084 1.00 97.00 660 SER A C 1
ATOM 5031 O O . SER A 1 660 ? 15.526 -9.663 -44.382 1.00 97.00 660 SER A O 1
ATOM 5033 N N . TYR A 1 661 ? 16.386 -8.522 -46.095 1.00 95.44 661 TYR A N 1
ATOM 5034 C CA . TYR A 1 661 ? 15.101 -7.912 -46.425 1.00 95.44 661 TYR A CA 1
ATOM 5035 C C . TYR A 1 661 ? 14.180 -8.842 -47.200 1.00 95.44 661 TYR A C 1
ATOM 5037 O O . TYR A 1 661 ? 12.972 -8.691 -47.091 1.00 95.44 661 TYR A O 1
ATOM 5045 N N . PHE A 1 662 ? 14.728 -9.784 -47.964 1.00 95.44 662 PHE A N 1
ATOM 5046 C CA . PHE A 1 662 ? 13.921 -10.803 -48.616 1.00 95.44 662 PHE A CA 1
ATOM 5047 C C . PHE A 1 662 ? 13.275 -11.732 -47.584 1.00 95.44 662 PHE A C 1
ATOM 5049 O O . PHE A 1 662 ? 12.073 -11.936 -47.631 1.00 95.44 662 PHE A O 1
ATOM 5056 N N . LEU A 1 663 ? 14.048 -12.248 -46.620 1.00 96.69 663 LEU A N 1
ATOM 5057 C CA . LEU A 1 663 ? 13.553 -13.243 -45.661 1.00 96.69 663 LEU A CA 1
ATOM 5058 C C . LEU A 1 663 ? 12.905 -12.645 -44.404 1.00 96.69 663 LEU A C 1
ATOM 5060 O O . LEU A 1 663 ? 12.020 -13.263 -43.821 1.00 96.69 663 LEU A O 1
ATOM 5064 N N . TRP A 1 664 ? 13.361 -11.479 -43.941 1.00 97.38 664 TRP A N 1
ATOM 5065 C CA . TRP A 1 664 ? 12.953 -10.905 -42.651 1.00 97.38 664 TRP A CA 1
ATOM 5066 C C . TRP A 1 664 ? 12.410 -9.479 -42.740 1.00 97.38 664 TRP A C 1
ATOM 5068 O O . TRP A 1 664 ? 12.113 -8.898 -41.692 1.00 97.38 664 TRP A O 1
ATOM 5078 N N . SER A 1 665 ? 12.361 -8.865 -43.927 1.00 95.31 665 SER A N 1
ATOM 5079 C CA . SER A 1 665 ? 11.975 -7.452 -44.098 1.00 95.31 665 SER A CA 1
ATOM 5080 C C . SER A 1 665 ? 12.682 -6.524 -43.097 1.00 95.31 665 SER A C 1
ATOM 5082 O O . SER A 1 665 ? 12.091 -5.626 -42.502 1.00 95.31 665 SER A O 1
ATOM 5084 N N . SER A 1 666 ? 13.962 -6.803 -42.820 1.00 94.56 666 SER A N 1
ATOM 5085 C CA . SER A 1 666 ? 14.728 -6.128 -41.772 1.00 94.56 666 SER A CA 1
ATOM 5086 C C . SER A 1 666 ? 16.227 -6.137 -42.043 1.00 94.56 666 SER A C 1
ATOM 5088 O O . SER A 1 666 ? 16.719 -6.835 -42.933 1.00 94.56 666 SER A O 1
ATOM 5090 N N . ALA A 1 667 ? 16.968 -5.349 -41.262 1.00 94.00 667 ALA A N 1
ATOM 5091 C CA . ALA A 1 667 ? 18.420 -5.259 -41.354 1.00 94.00 667 ALA A CA 1
ATOM 5092 C C . ALA A 1 667 ? 19.106 -6.616 -41.079 1.00 94.00 667 ALA A C 1
ATOM 5094 O O . ALA A 1 667 ? 18.583 -7.425 -40.307 1.00 94.00 667 ALA A O 1
ATOM 5095 N N . PRO A 1 668 ? 20.280 -6.870 -41.689 1.00 96.56 668 PRO A N 1
ATOM 5096 C CA . PRO A 1 668 ? 21.036 -8.092 -41.443 1.00 96.56 668 PRO A CA 1
ATOM 5097 C C . PRO A 1 668 ? 21.490 -8.148 -39.980 1.00 96.56 668 PRO A C 1
ATOM 5099 O O . PRO A 1 668 ? 21.940 -7.142 -39.422 1.00 96.56 668 PRO A O 1
ATOM 5102 N N . ASP A 1 669 ? 21.383 -9.324 -39.362 1.00 96.69 669 ASP A N 1
ATOM 5103 C CA . ASP A 1 669 ? 21.815 -9.537 -37.981 1.00 96.69 669 ASP A CA 1
ATOM 5104 C C . ASP A 1 669 ? 23.341 -9.650 -37.851 1.00 96.69 669 ASP A C 1
ATOM 5106 O O . ASP A 1 669 ? 24.078 -9.639 -38.837 1.00 96.69 669 ASP A O 1
ATOM 5110 N N . ALA A 1 670 ? 23.838 -9.725 -36.615 1.00 95.69 670 ALA A N 1
ATOM 5111 C CA . ALA A 1 670 ? 25.274 -9.728 -36.347 1.00 95.69 670 ALA A CA 1
ATOM 5112 C C . ALA A 1 670 ? 26.015 -10.883 -37.045 1.00 95.69 670 ALA A C 1
ATOM 5114 O O . ALA A 1 670 ? 27.108 -10.667 -37.567 1.00 95.69 670 ALA A O 1
ATOM 5115 N N . GLU A 1 671 ? 25.417 -12.077 -37.098 1.00 97.56 671 GLU A N 1
ATOM 5116 C CA . GLU A 1 671 ? 26.017 -13.242 -37.753 1.00 97.56 671 GLU A CA 1
ATOM 5117 C C . GLU A 1 671 ? 26.119 -13.042 -39.269 1.00 97.56 671 GLU A C 1
ATOM 5119 O O . GLU A 1 671 ? 27.209 -13.164 -39.831 1.00 97.56 671 GLU A O 1
ATOM 5124 N N . LEU A 1 672 ? 25.029 -12.637 -39.932 1.00 97.75 672 LEU A N 1
ATOM 5125 C CA . LEU A 1 672 ? 25.043 -12.387 -41.373 1.00 97.75 672 LEU A CA 1
ATOM 5126 C C . LEU A 1 672 ? 26.013 -11.253 -41.740 1.00 97.75 672 LEU A C 1
ATOM 5128 O O . LEU A 1 672 ? 26.748 -11.349 -42.726 1.00 97.75 672 LEU A O 1
ATOM 5132 N N . ARG A 1 673 ? 26.073 -10.202 -40.912 1.00 96.94 673 ARG A N 1
ATOM 5133 C CA . ARG A 1 673 ? 27.047 -9.111 -41.056 1.00 96.94 673 ARG A CA 1
ATOM 5134 C C . ARG A 1 673 ? 28.487 -9.596 -40.887 1.00 96.94 673 ARG A C 1
ATOM 5136 O O . ARG A 1 673 ? 29.357 -9.129 -41.615 1.00 96.94 673 ARG A O 1
ATOM 5143 N N . ALA A 1 674 ? 28.760 -10.522 -39.969 1.00 97.06 674 ALA A N 1
ATOM 5144 C CA . ALA A 1 674 ? 30.098 -11.084 -39.779 1.00 97.06 674 ALA A CA 1
ATOM 5145 C C . ALA A 1 674 ? 30.535 -11.940 -40.981 1.00 97.06 674 ALA A C 1
ATOM 5147 O O . ALA A 1 674 ? 31.664 -11.805 -41.460 1.00 97.06 674 ALA A O 1
ATOM 5148 N N . VAL A 1 675 ? 29.633 -12.763 -41.528 1.00 97.69 675 VAL A N 1
ATOM 5149 C CA . VAL A 1 675 ? 29.906 -13.537 -42.751 1.00 97.69 675 VAL A CA 1
ATOM 5150 C C . VAL A 1 675 ? 30.162 -12.597 -43.933 1.00 97.69 675 VAL A C 1
ATOM 5152 O O . VAL A 1 675 ? 31.139 -12.793 -44.662 1.00 97.69 675 VAL A O 1
ATOM 5155 N N . ALA A 1 676 ? 29.361 -11.536 -44.074 1.00 97.00 676 ALA A N 1
ATOM 5156 C CA . ALA A 1 676 ? 29.562 -10.511 -45.096 1.00 97.00 676 ALA A CA 1
ATOM 5157 C C . ALA A 1 676 ? 30.909 -9.786 -44.945 1.00 97.00 676 ALA A C 1
ATOM 5159 O O . ALA A 1 676 ? 31.643 -9.636 -45.921 1.00 97.00 676 ALA A O 1
ATOM 5160 N N . ALA A 1 677 ? 31.276 -9.408 -43.717 1.00 96.62 677 ALA A N 1
ATOM 5161 C CA . ALA A 1 677 ? 32.559 -8.779 -43.408 1.00 96.62 677 ALA A CA 1
ATOM 5162 C C . ALA A 1 677 ? 33.756 -9.671 -43.772 1.00 96.62 677 ALA A C 1
ATOM 5164 O O . ALA A 1 677 ? 34.789 -9.165 -44.202 1.00 96.62 677 ALA A O 1
ATOM 5165 N N . SER A 1 678 ? 33.613 -10.993 -43.636 1.00 97.06 678 SER A N 1
ATOM 5166 C CA . SER A 1 678 ? 34.657 -11.958 -44.002 1.00 97.06 678 SER A CA 1
ATOM 5167 C C . SER A 1 678 ? 34.806 -12.189 -45.514 1.00 97.06 678 SER A C 1
ATOM 5169 O O . SER A 1 678 ? 35.730 -12.888 -45.927 1.00 97.06 678 SER A O 1
ATOM 5171 N N . GLY A 1 679 ? 33.903 -11.6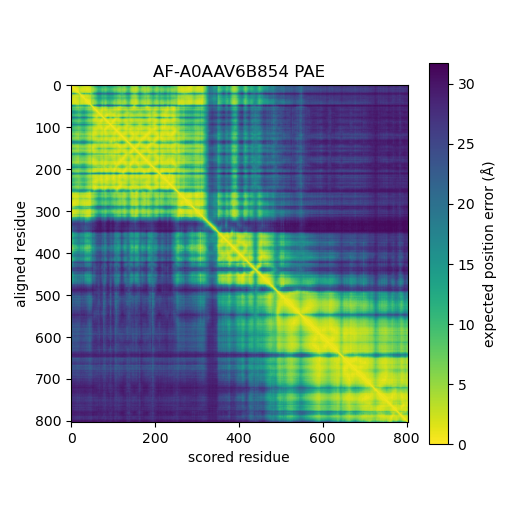43 -46.340 1.00 96.31 679 GLY A N 1
ATOM 5172 C CA . GLY A 1 679 ? 33.905 -11.818 -47.798 1.00 96.31 679 GLY A CA 1
ATOM 5173 C C . GLY A 1 679 ? 33.504 -13.219 -48.276 1.00 96.31 679 GLY A C 1
ATOM 5174 O O . GLY A 1 679 ? 33.804 -13.588 -49.411 1.00 96.31 679 GLY A O 1
ATOM 5175 N N . LYS A 1 680 ? 32.877 -14.026 -47.408 1.00 96.50 680 LYS A N 1
ATOM 5176 C CA . LYS A 1 680 ? 32.522 -15.429 -47.688 1.00 96.50 680 LYS A CA 1
ATOM 5177 C C . LYS A 1 680 ? 31.059 -15.638 -48.071 1.00 96.50 680 LYS A C 1
ATOM 5179 O O . LYS A 1 680 ? 30.722 -16.737 -48.495 1.00 96.50 680 LYS A O 1
ATOM 5184 N N . LEU A 1 681 ? 30.186 -14.636 -47.933 1.00 97.12 681 LEU A N 1
ATOM 5185 C CA . LEU A 1 681 ? 28.739 -14.818 -48.110 1.00 97.12 681 LEU A CA 1
ATOM 5186 C C . LEU A 1 681 ? 28.370 -15.239 -49.538 1.00 97.12 681 LEU A C 1
ATOM 5188 O O . LEU A 1 681 ? 27.392 -15.948 -49.732 1.00 97.12 681 LEU A O 1
ATOM 5192 N N . ARG A 1 682 ? 29.169 -14.855 -50.536 1.00 94.69 682 ARG A N 1
ATOM 5193 C CA . ARG A 1 682 ? 28.984 -15.288 -51.931 1.00 94.69 682 ARG A CA 1
ATOM 5194 C C . ARG A 1 682 ? 29.337 -16.756 -52.200 1.00 94.69 682 ARG A C 1
ATOM 5196 O O . ARG A 1 682 ? 29.069 -17.241 -53.296 1.00 94.69 682 ARG A O 1
ATOM 5203 N N . GLN A 1 683 ? 29.945 -17.467 -51.250 1.00 96.56 683 GLN A N 1
ATOM 5204 C CA . GLN A 1 683 ? 30.204 -18.899 -51.401 1.00 96.56 683 GLN A CA 1
ATOM 5205 C C . GLN A 1 683 ? 28.878 -19.671 -51.290 1.00 96.56 683 GLN A C 1
ATOM 5207 O O . GLN A 1 683 ? 28.143 -19.437 -50.328 1.00 96.56 683 GLN A O 1
ATOM 5212 N N . PRO A 1 684 ? 28.568 -20.599 -52.218 1.00 96.56 684 PRO A N 1
ATOM 5213 C CA . PRO A 1 684 ? 27.278 -21.293 -52.246 1.00 96.56 684 PRO A CA 1
ATOM 5214 C C . PRO A 1 684 ? 26.889 -21.938 -50.911 1.00 96.56 684 PRO A C 1
ATOM 5216 O O . PRO A 1 684 ? 25.768 -21.749 -50.442 1.00 96.56 684 PRO A O 1
ATOM 5219 N N . ASP A 1 685 ? 27.832 -22.618 -50.255 1.00 97.44 685 ASP A N 1
ATOM 5220 C CA . ASP A 1 685 ? 27.579 -23.294 -48.980 1.00 97.44 685 ASP A CA 1
ATOM 5221 C C . ASP A 1 685 ? 27.310 -22.305 -47.840 1.00 97.44 685 ASP A C 1
ATOM 5223 O O . ASP A 1 685 ? 26.416 -22.528 -47.023 1.00 97.44 685 ASP A O 1
ATOM 5227 N N . ALA A 1 686 ? 28.034 -21.181 -47.804 1.00 97.19 686 ALA A N 1
ATOM 5228 C CA . ALA A 1 686 ? 27.839 -20.139 -46.797 1.00 97.19 686 ALA A CA 1
ATOM 5229 C C . ALA A 1 686 ? 26.489 -19.429 -46.977 1.00 97.19 686 ALA A C 1
ATOM 5231 O O . ALA A 1 686 ? 25.773 -19.207 -45.998 1.00 97.19 686 ALA A O 1
ATOM 5232 N N . LEU A 1 687 ? 26.111 -19.122 -48.224 1.00 97.81 687 LEU A N 1
ATOM 5233 C CA . LEU A 1 687 ? 24.814 -18.531 -48.548 1.00 97.81 687 LEU A CA 1
ATOM 5234 C C . LEU A 1 687 ? 23.663 -19.474 -48.183 1.00 97.81 687 LEU A C 1
ATOM 5236 O O . LEU A 1 687 ? 22.695 -19.051 -47.550 1.00 97.81 687 LEU A O 1
ATOM 5240 N N . ALA A 1 688 ? 23.778 -20.756 -48.542 1.00 97.69 688 ALA A N 1
ATOM 5241 C CA . ALA A 1 688 ? 22.778 -21.768 -48.219 1.00 97.69 688 ALA A CA 1
ATOM 5242 C C . ALA A 1 688 ? 22.646 -21.970 -46.703 1.00 97.69 688 ALA A C 1
ATOM 5244 O O . ALA A 1 688 ? 21.530 -22.044 -46.188 1.00 97.69 688 ALA A O 1
ATOM 5245 N N . ALA A 1 689 ? 23.766 -22.012 -45.975 1.00 97.88 689 ALA A N 1
ATOM 5246 C CA . ALA A 1 689 ? 23.765 -22.120 -44.519 1.00 97.88 689 ALA A CA 1
ATOM 5247 C C . ALA A 1 689 ? 23.064 -20.923 -43.856 1.00 97.88 689 ALA A C 1
ATOM 5249 O O . ALA A 1 689 ? 22.178 -21.125 -43.025 1.00 97.88 689 ALA A O 1
ATOM 5250 N N . GLN A 1 690 ? 23.394 -19.689 -44.262 1.00 98.19 690 GLN A N 1
ATOM 5251 C CA . GLN A 1 690 ? 22.737 -18.490 -43.730 1.00 98.19 690 GLN A CA 1
ATOM 5252 C C . GLN A 1 690 ? 21.249 -18.444 -44.085 1.00 98.19 690 GLN A C 1
ATOM 5254 O O . GLN A 1 690 ? 20.432 -18.163 -43.217 1.00 98.19 690 GLN A O 1
ATOM 5259 N N . THR A 1 691 ? 20.875 -18.805 -45.312 1.00 97.50 691 THR A N 1
ATOM 5260 C CA . THR A 1 691 ? 19.467 -18.857 -45.738 1.00 97.50 691 THR A CA 1
ATOM 5261 C C . THR A 1 691 ? 18.654 -19.823 -44.872 1.00 97.50 691 THR A C 1
ATOM 5263 O O . THR A 1 691 ? 17.624 -19.436 -44.327 1.00 97.50 691 THR A O 1
ATOM 5266 N N . ARG A 1 692 ? 19.136 -21.060 -44.671 1.00 96.94 692 ARG A N 1
ATOM 5267 C CA . ARG A 1 692 ? 18.447 -22.063 -43.835 1.00 96.94 692 ARG A CA 1
ATOM 5268 C C . ARG A 1 692 ? 18.333 -21.624 -42.378 1.00 96.94 692 ARG A C 1
ATOM 5270 O O . ARG A 1 692 ? 17.273 -21.785 -41.781 1.00 96.94 692 ARG A O 1
ATOM 5277 N N . ARG A 1 693 ? 19.401 -21.047 -41.815 1.00 97.44 693 ARG A N 1
ATOM 5278 C CA . ARG A 1 693 ? 19.383 -20.479 -40.459 1.00 97.44 693 ARG A CA 1
ATOM 5279 C C . ARG A 1 693 ? 18.309 -19.401 -40.342 1.00 97.44 693 ARG A C 1
ATOM 5281 O O . ARG A 1 693 ? 17.513 -19.430 -39.412 1.00 97.44 693 ARG A O 1
ATOM 5288 N N . MET A 1 694 ? 18.281 -18.472 -41.293 1.00 98.00 694 MET A N 1
ATOM 5289 C CA . MET A 1 694 ? 17.360 -17.341 -41.264 1.00 98.00 694 MET A CA 1
ATOM 5290 C C . MET A 1 694 ? 15.905 -17.760 -41.453 1.00 98.00 694 MET A C 1
ATOM 5292 O O . MET A 1 694 ? 15.029 -17.197 -40.805 1.00 98.00 694 MET A O 1
ATOM 5296 N N . LEU A 1 695 ? 15.644 -18.771 -42.286 1.00 97.06 695 LEU A N 1
ATOM 5297 C CA . LEU A 1 695 ? 14.309 -19.343 -42.451 1.00 97.06 695 LEU A CA 1
ATOM 5298 C C . LEU A 1 695 ? 13.786 -19.995 -41.170 1.00 97.06 695 LEU A C 1
ATOM 5300 O O . LEU A 1 695 ? 12.585 -19.972 -40.959 1.00 97.06 695 LEU A O 1
ATOM 5304 N N . LYS A 1 696 ? 14.659 -20.535 -40.310 1.00 97.31 696 LYS A N 1
ATOM 5305 C CA . LYS A 1 696 ? 14.283 -21.120 -39.010 1.00 97.31 696 LYS A CA 1
ATOM 5306 C C . LYS A 1 696 ? 14.059 -20.087 -37.898 1.00 97.31 696 LYS A C 1
ATOM 5308 O O . LYS A 1 696 ? 13.536 -20.444 -36.849 1.00 97.31 696 LYS A O 1
ATOM 5313 N N . ASP A 1 697 ? 14.456 -18.834 -38.105 1.00 97.56 697 ASP A N 1
ATOM 5314 C CA . ASP A 1 697 ? 14.258 -17.744 -37.145 1.00 97.56 697 ASP A CA 1
ATOM 5315 C C . ASP A 1 697 ? 12.790 -17.281 -37.144 1.00 97.56 697 ASP A C 1
ATOM 5317 O O . ASP A 1 697 ? 12.117 -17.294 -38.176 1.00 97.56 697 ASP A O 1
ATOM 5321 N N . GLU A 1 698 ? 12.282 -16.827 -35.998 1.00 96.75 698 GLU A N 1
ATOM 5322 C CA . GLU A 1 698 ? 10.905 -16.329 -35.865 1.00 96.75 698 GLU A CA 1
ATOM 5323 C C . GLU A 1 698 ? 10.615 -15.137 -36.790 1.00 96.75 698 GLU A C 1
ATOM 5325 O O . GLU A 1 698 ? 9.483 -14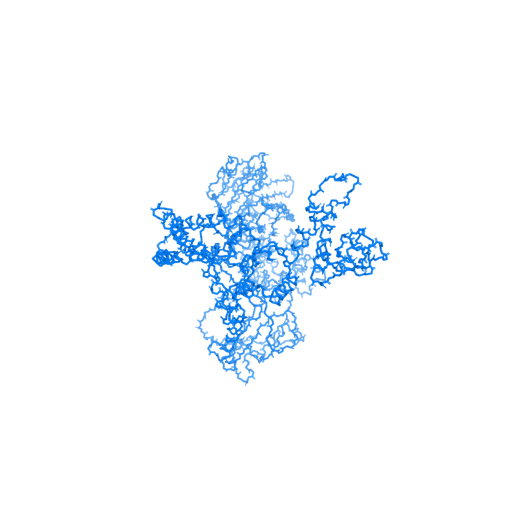.951 -37.243 1.00 96.75 698 GLU A O 1
ATOM 5330 N N . ARG A 1 699 ? 11.641 -14.354 -37.152 1.00 97.00 699 ARG A N 1
ATOM 5331 C CA . ARG A 1 699 ? 11.516 -13.247 -38.110 1.00 97.00 699 ARG A CA 1
ATOM 5332 C C . ARG A 1 699 ? 11.130 -13.703 -39.516 1.00 97.00 699 ARG A C 1
ATOM 5334 O O . ARG A 1 699 ? 10.630 -12.870 -40.270 1.00 97.00 699 ARG A O 1
ATOM 5341 N N . ALA A 1 700 ? 11.297 -14.984 -39.868 1.00 96.31 700 ALA A N 1
ATOM 5342 C CA . ALA A 1 700 ? 10.828 -15.543 -41.142 1.00 96.31 700 ALA A CA 1
ATOM 5343 C C . ALA A 1 700 ? 9.305 -15.434 -41.309 1.00 96.31 700 ALA A C 1
ATOM 5345 O O . ALA A 1 700 ? 8.807 -15.401 -42.430 1.00 96.31 700 ALA A O 1
ATOM 5346 N N . ARG A 1 701 ? 8.560 -15.259 -40.212 1.00 97.31 701 ARG A N 1
ATOM 5347 C CA . ARG A 1 701 ? 7.147 -14.878 -40.254 1.00 97.31 701 ARG A CA 1
ATOM 5348 C C . ARG A 1 701 ? 6.885 -13.639 -41.118 1.00 97.31 701 ARG A C 1
ATOM 5350 O O . ARG A 1 701 ? 5.855 -13.557 -41.773 1.00 97.31 701 ARG A O 1
ATOM 5357 N N . ARG A 1 702 ? 7.821 -12.686 -41.174 1.00 97.25 702 ARG A N 1
ATOM 5358 C CA . ARG A 1 702 ? 7.682 -11.496 -42.028 1.00 97.25 702 ARG A CA 1
ATOM 5359 C C . ARG A 1 702 ? 7.713 -11.836 -43.513 1.00 97.25 702 ARG A C 1
ATOM 5361 O O . ARG A 1 702 ? 7.069 -11.136 -44.272 1.00 97.25 702 ARG A O 1
ATOM 5368 N N . LEU A 1 703 ? 8.373 -12.917 -43.936 1.00 96.75 703 LEU A N 1
ATOM 5369 C CA . LEU A 1 703 ? 8.248 -13.409 -45.311 1.00 96.75 703 LEU A CA 1
ATOM 5370 C C . LEU A 1 703 ? 6.813 -13.885 -45.593 1.00 96.75 703 LEU A C 1
ATOM 5372 O O . LEU A 1 703 ? 6.267 -13.598 -46.653 1.00 96.75 703 LEU A O 1
ATOM 5376 N N . ALA A 1 704 ? 6.165 -14.558 -44.638 1.00 95.88 704 ALA A N 1
ATOM 5377 C CA . ALA A 1 704 ? 4.758 -14.939 -44.768 1.00 95.88 704 ALA A CA 1
ATOM 5378 C C . ALA A 1 704 ? 3.831 -13.717 -44.860 1.00 95.88 704 ALA A C 1
ATOM 5380 O O . ALA A 1 704 ? 2.978 -13.659 -45.742 1.00 95.88 704 ALA A O 1
ATOM 5381 N N . THR A 1 705 ? 4.030 -12.714 -44.008 1.00 95.62 705 THR A N 1
ATOM 5382 C CA . THR A 1 705 ? 3.231 -11.482 -44.046 1.00 95.62 705 THR A CA 1
ATOM 5383 C C . THR A 1 705 ? 3.504 -10.666 -45.315 1.00 95.62 705 THR A C 1
ATOM 5385 O O . THR A 1 705 ? 2.601 -10.412 -46.095 1.00 95.62 705 THR A O 1
ATOM 5388 N N . GLU A 1 706 ? 4.754 -10.303 -45.582 1.00 95.19 706 GLU A N 1
ATOM 5389 C CA . GLU A 1 706 ? 5.117 -9.319 -46.612 1.00 95.19 706 GLU A CA 1
ATOM 5390 C C . GLU A 1 706 ? 5.102 -9.894 -48.027 1.00 95.19 706 GLU A C 1
ATOM 5392 O O . GLU A 1 706 ? 4.713 -9.213 -48.971 1.00 95.19 706 GLU A O 1
ATOM 5397 N N . PHE A 1 707 ? 5.518 -11.152 -48.200 1.00 94.44 707 PHE A N 1
ATOM 5398 C CA . PHE A 1 707 ? 5.543 -11.784 -49.517 1.00 94.44 707 PHE A CA 1
ATOM 5399 C C . PHE A 1 707 ? 4.285 -12.610 -49.774 1.00 94.44 707 PHE A C 1
ATOM 5401 O O . PHE A 1 707 ? 3.608 -12.375 -50.773 1.00 94.44 707 PHE A O 1
ATOM 5408 N N . ALA A 1 708 ? 3.953 -13.570 -48.903 1.00 93.94 708 ALA A N 1
ATOM 5409 C CA . ALA A 1 708 ? 2.866 -14.504 -49.203 1.00 93.94 708 ALA A CA 1
ATOM 5410 C C . ALA A 1 708 ? 1.488 -13.825 -49.172 1.00 93.94 708 ALA A C 1
ATOM 5412 O O . ALA A 1 708 ? 0.688 -14.041 -50.081 1.00 93.94 708 ALA A O 1
ATOM 5413 N N . CYS A 1 709 ? 1.223 -12.948 -48.198 1.00 94.19 709 CYS A N 1
ATOM 5414 C CA . CYS A 1 709 ? -0.060 -12.238 -48.146 1.00 94.19 709 CYS A CA 1
ATOM 5415 C C . CYS A 1 709 ? -0.200 -11.217 -49.284 1.00 94.19 709 CYS A C 1
ATOM 5417 O O . CYS A 1 709 ? -1.280 -11.092 -49.857 1.00 94.19 709 CYS A O 1
ATOM 5419 N N . ALA A 1 710 ? 0.887 -10.543 -49.677 1.00 94.06 710 ALA A N 1
ATOM 5420 C CA . ALA A 1 710 ? 0.880 -9.669 -50.851 1.00 94.06 710 ALA A CA 1
ATOM 5421 C C . ALA A 1 710 ? 0.652 -10.454 -52.152 1.00 94.06 710 ALA A C 1
ATOM 5423 O O . ALA A 1 710 ? -0.152 -10.039 -52.984 1.00 94.06 710 ALA A O 1
ATOM 5424 N N . TRP A 1 711 ? 1.308 -11.609 -52.310 1.00 93.38 711 TRP A N 1
ATOM 5425 C CA . TRP A 1 711 ? 1.124 -12.503 -53.458 1.00 93.38 711 TRP A CA 1
ATOM 5426 C C . TRP A 1 711 ? -0.321 -13.003 -53.583 1.00 93.38 711 TRP A C 1
ATOM 5428 O O . TRP A 1 711 ? -0.849 -13.087 -54.690 1.00 93.38 711 TRP A O 1
ATOM 5438 N N . LEU A 1 712 ? -0.974 -13.278 -52.453 1.00 92.19 712 LEU A N 1
ATOM 5439 C CA . LEU A 1 712 ? -2.378 -13.687 -52.392 1.00 92.19 712 LEU A CA 1
ATOM 5440 C C . LEU A 1 712 ? -3.378 -12.527 -52.420 1.00 92.19 712 LEU A C 1
ATOM 5442 O O . LEU A 1 712 ? -4.579 -12.778 -52.405 1.00 92.19 712 LEU A O 1
ATOM 5446 N N . HIS A 1 713 ? -2.913 -11.276 -52.463 1.00 92.19 713 HIS A N 1
ATOM 5447 C CA . HIS A 1 713 ? -3.759 -10.083 -52.363 1.00 92.19 713 HIS A CA 1
ATOM 5448 C C . HIS A 1 713 ? -4.619 -10.024 -51.083 1.00 92.19 713 HIS A C 1
ATOM 5450 O O . HIS A 1 713 ? -5.730 -9.500 -51.098 1.00 92.19 713 HIS A O 1
ATOM 5456 N N . ILE A 1 714 ? -4.090 -10.536 -49.968 1.00 92.06 714 ILE A N 1
ATOM 5457 C CA . ILE A 1 714 ? -4.708 -10.481 -48.629 1.00 92.06 714 ILE A CA 1
ATOM 5458 C C . ILE A 1 714 ? -3.863 -9.675 -47.633 1.00 92.06 714 ILE A C 1
ATOM 5460 O O . ILE A 1 714 ? -4.027 -9.805 -46.423 1.00 92.06 714 ILE A O 1
ATOM 5464 N N . TYR A 1 715 ? -2.906 -8.889 -48.124 1.00 92.12 715 TYR A N 1
ATOM 5465 C CA . TYR A 1 715 ? -2.131 -7.990 -47.275 1.00 92.12 715 TYR A CA 1
ATOM 5466 C C . TYR A 1 715 ? -3.072 -6.981 -46.596 1.00 92.12 715 TYR A C 1
ATOM 5468 O O . TYR A 1 715 ? -3.959 -6.441 -47.258 1.00 92.12 715 TYR A O 1
ATOM 5476 N N . ASP A 1 716 ? -2.907 -6.788 -45.286 1.00 90.50 716 ASP A N 1
ATOM 5477 C CA . ASP A 1 716 ? -3.784 -5.986 -44.411 1.00 90.50 716 ASP A CA 1
ATOM 5478 C C . ASP A 1 716 ? -5.271 -6.404 -44.457 1.00 90.50 716 ASP A C 1
ATOM 5480 O O . ASP A 1 716 ? -6.187 -5.593 -44.300 1.00 90.50 716 ASP A O 1
ATOM 5484 N N . PHE A 1 717 ? -5.546 -7.698 -44.682 1.00 89.38 717 PHE A N 1
ATOM 5485 C CA . PHE A 1 717 ? -6.913 -8.230 -44.770 1.00 89.38 717 PHE A CA 1
ATOM 5486 C C . PHE A 1 717 ? -7.770 -7.935 -43.531 1.00 89.38 717 PHE A C 1
ATOM 5488 O O . PHE A 1 717 ? -8.983 -7.746 -43.639 1.00 89.38 717 PHE A O 1
ATOM 5495 N N . ASP A 1 718 ? -7.165 -7.892 -42.350 1.00 88.38 718 ASP A N 1
ATOM 5496 C CA . ASP A 1 718 ? -7.847 -7.584 -41.097 1.00 88.38 718 ASP A CA 1
ATOM 5497 C C . ASP A 1 718 ? -8.348 -6.130 -41.018 1.00 88.38 718 ASP A C 1
ATOM 5499 O O . ASP A 1 718 ? -9.329 -5.860 -40.312 1.00 88.38 718 ASP A O 1
ATOM 5503 N N . GLU A 1 719 ? -7.767 -5.220 -41.804 1.00 88.44 719 GLU A N 1
ATOM 5504 C CA . GLU A 1 719 ? -8.200 -3.824 -41.927 1.00 88.44 719 GLU A CA 1
ATOM 5505 C C . GLU A 1 719 ? -9.362 -3.638 -42.924 1.00 88.44 719 GLU A C 1
ATOM 5507 O O . GLU A 1 719 ? -10.107 -2.656 -42.838 1.00 88.44 719 GLU A O 1
ATOM 5512 N N . LEU A 1 720 ? -9.592 -4.593 -43.838 1.00 81.31 720 LEU A N 1
ATOM 5513 C CA . LEU A 1 720 ? -10.637 -4.497 -44.865 1.00 81.31 720 LEU A CA 1
ATOM 5514 C C . LEU A 1 720 ? -12.051 -4.592 -44.257 1.00 81.31 720 LEU A C 1
ATOM 5516 O O . LEU A 1 720 ? -12.524 -5.650 -43.837 1.00 81.31 720 LEU A O 1
ATOM 5520 N N . GLY A 1 721 ? -12.756 -3.457 -44.236 1.00 78.81 721 GLY A N 1
ATOM 5521 C CA . GLY A 1 721 ? -14.099 -3.292 -43.659 1.00 78.81 721 GLY A CA 1
ATOM 5522 C C . GLY A 1 721 ? -15.257 -3.292 -44.665 1.00 78.81 721 GLY A C 1
ATOM 5523 O O . GLY A 1 721 ? -16.331 -2.787 -44.360 1.00 78.81 721 GLY A O 1
ATOM 5524 N N . GLU A 1 722 ? -15.064 -3.803 -45.881 1.00 79.38 722 GLU A N 1
ATOM 5525 C CA . GLU A 1 722 ? -16.050 -3.674 -46.971 1.00 79.38 722 GLU A CA 1
ATOM 5526 C C . GLU A 1 722 ? -17.297 -4.566 -46.809 1.00 79.38 722 GLU A C 1
ATOM 5528 O O . GLU A 1 722 ? -18.294 -4.407 -47.522 1.00 79.38 722 GLU A O 1
ATOM 5533 N N . LYS A 1 723 ? -17.268 -5.535 -45.887 1.00 82.06 723 LYS A N 1
ATOM 5534 C CA . LYS A 1 723 ? -18.407 -6.423 -45.620 1.00 82.06 723 LYS A CA 1
ATOM 5535 C C . LYS A 1 723 ? -19.404 -5.746 -44.683 1.00 82.06 723 LYS A C 1
ATOM 5537 O O . LYS A 1 723 ? -19.047 -5.163 -43.672 1.00 82.06 723 LYS A O 1
ATOM 5542 N N . SER A 1 724 ? -20.690 -5.872 -45.004 1.00 83.62 724 SER A N 1
ATOM 5543 C CA . SER A 1 724 ? -21.765 -5.350 -44.160 1.00 83.62 724 SER A CA 1
ATOM 5544 C C . SER A 1 724 ? -21.861 -6.137 -42.850 1.00 83.62 724 SER A C 1
ATOM 5546 O O . SER A 1 724 ? -22.310 -7.285 -42.867 1.00 83.62 724 SER A O 1
ATOM 5548 N N . ASP A 1 725 ? -21.561 -5.489 -41.723 1.00 86.44 725 ASP A N 1
ATOM 5549 C CA . ASP A 1 725 ? -21.719 -6.060 -40.372 1.00 86.44 725 ASP A CA 1
ATOM 5550 C C . ASP A 1 725 ? -23.151 -6.557 -40.102 1.00 86.44 725 ASP A C 1
ATOM 5552 O O . ASP A 1 725 ? -23.368 -7.511 -39.361 1.00 86.44 725 ASP A O 1
ATOM 5556 N N . ARG A 1 726 ? -24.155 -5.954 -40.756 1.00 87.25 726 ARG A N 1
ATOM 5557 C CA . ARG A 1 726 ? -25.553 -6.404 -40.677 1.00 87.25 726 ARG A CA 1
ATOM 5558 C C . ARG A 1 726 ? -25.760 -7.791 -41.290 1.00 87.25 726 ARG A C 1
ATOM 5560 O O . ARG A 1 726 ? -26.575 -8.556 -40.785 1.00 87.25 726 ARG A O 1
ATOM 5567 N N . HIS A 1 727 ? -25.093 -8.085 -42.405 1.00 87.75 727 HIS A N 1
ATOM 5568 C CA . HIS A 1 727 ? -25.275 -9.340 -43.140 1.00 87.75 727 HIS A CA 1
ATOM 5569 C C . HIS A 1 727 ? -24.269 -10.416 -42.711 1.00 87.75 727 HIS A C 1
ATOM 5571 O O . HIS A 1 727 ? -24.583 -11.600 -42.794 1.00 87.75 727 HIS A O 1
ATOM 5577 N N . PHE A 1 728 ? -23.091 -10.013 -42.222 1.00 87.38 728 PHE A N 1
ATOM 5578 C CA . PHE A 1 728 ? -22.012 -10.906 -41.792 1.00 87.38 728 PHE A CA 1
ATOM 5579 C C . PHE A 1 728 ? -21.525 -10.561 -40.371 1.00 87.38 728 PHE A C 1
ATOM 5581 O O . PHE A 1 728 ? -20.355 -10.232 -40.187 1.00 87.38 728 PHE A O 1
ATOM 5588 N N . PRO A 1 729 ? -22.390 -10.654 -39.343 1.00 86.69 729 PRO A N 1
ATOM 5589 C CA . PRO A 1 729 ? -22.095 -10.154 -37.995 1.00 86.69 729 PRO A CA 1
ATOM 5590 C C . PRO A 1 729 ? -20.928 -10.864 -37.293 1.00 86.69 729 PRO A C 1
ATOM 5592 O O . PRO A 1 729 ? -20.333 -10.313 -36.373 1.00 86.69 729 PRO A O 1
ATOM 5595 N N . THR A 1 730 ? -20.580 -12.085 -37.709 1.00 86.50 730 THR A N 1
ATOM 5596 C CA . THR A 1 730 ? -19.451 -12.842 -37.145 1.00 86.50 730 THR A CA 1
ATOM 5597 C C . THR A 1 730 ? -18.117 -12.522 -37.820 1.00 86.50 730 THR A C 1
ATOM 5599 O O . THR A 1 730 ? -17.069 -12.802 -37.247 1.00 86.50 730 THR A O 1
ATOM 5602 N N . PHE A 1 731 ? -18.125 -11.950 -39.030 1.00 87.50 731 PHE A N 1
ATOM 5603 C CA . PHE A 1 731 ? -16.911 -11.725 -39.821 1.00 87.50 731 PHE A CA 1
ATOM 5604 C C . PHE A 1 731 ? -15.964 -10.731 -39.144 1.00 87.50 731 PHE A C 1
ATOM 5606 O O . PHE A 1 731 ? -14.762 -10.973 -39.071 1.00 87.50 731 PHE A O 1
ATOM 5613 N N . THR A 1 732 ? -16.507 -9.658 -38.571 1.00 86.00 732 THR A N 1
ATOM 5614 C CA . THR A 1 732 ? -15.744 -8.586 -37.916 1.00 86.00 732 THR A CA 1
ATOM 5615 C C . THR A 1 732 ? -14.871 -9.105 -36.773 1.00 86.00 732 THR A C 1
ATOM 5617 O O . THR A 1 732 ? -13.751 -8.624 -36.602 1.00 86.00 732 THR A O 1
ATOM 5620 N N . GLY A 1 733 ? -15.356 -10.111 -36.032 1.00 88.38 733 GLY A N 1
ATOM 5621 C CA . GLY A 1 733 ? -14.611 -10.783 -34.962 1.00 88.38 733 GLY A CA 1
ATOM 5622 C C . GLY A 1 733 ? -13.663 -11.890 -35.441 1.00 88.38 733 GLY A C 1
ATOM 5623 O O . GLY A 1 733 ? -12.773 -12.281 -34.694 1.00 88.38 733 GLY A O 1
ATOM 5624 N N . LEU A 1 734 ? -13.821 -12.384 -36.674 1.00 91.06 734 LEU A N 1
ATOM 5625 C CA . LEU A 1 734 ? -13.040 -13.503 -37.219 1.00 91.06 734 LEU A CA 1
ATOM 5626 C C . LEU A 1 734 ? -11.948 -13.080 -38.205 1.00 91.06 734 LEU A C 1
ATOM 5628 O O . LEU A 1 734 ? -10.968 -13.805 -38.349 1.00 91.06 734 LEU A O 1
ATOM 5632 N N . ARG A 1 735 ? -12.077 -11.927 -38.871 1.00 91.31 735 ARG A N 1
ATOM 5633 C CA . ARG A 1 735 ? -11.158 -11.485 -39.939 1.00 91.31 735 ARG A CA 1
ATOM 5634 C C . ARG A 1 735 ? -9.682 -11.491 -39.534 1.00 91.31 735 ARG A C 1
ATOM 5636 O O . ARG A 1 735 ? -8.856 -12.002 -40.280 1.00 91.31 735 ARG A O 1
ATOM 5643 N N . GLY A 1 736 ? -9.363 -11.007 -38.330 1.00 92.69 736 GLY A N 1
ATOM 5644 C CA . GLY A 1 736 ? -7.990 -10.993 -37.819 1.00 92.69 736 GLY A CA 1
ATOM 5645 C C . GLY A 1 736 ? -7.449 -12.402 -37.593 1.00 92.69 736 GLY A C 1
ATOM 5646 O O . GLY A 1 736 ? -6.304 -12.691 -37.925 1.00 92.69 736 GLY A O 1
ATOM 5647 N N . ALA A 1 737 ? -8.292 -13.316 -37.108 1.00 93.88 737 ALA A N 1
ATOM 5648 C CA . ALA A 1 737 ? -7.905 -14.709 -36.950 1.00 93.88 737 ALA A CA 1
ATOM 5649 C C . ALA A 1 737 ? -7.718 -15.396 -38.316 1.00 93.88 737 ALA A C 1
ATOM 5651 O O . ALA A 1 737 ? -6.725 -16.083 -38.514 1.00 93.88 737 ALA A O 1
ATOM 5652 N N . MET A 1 738 ? -8.597 -15.161 -39.293 1.00 92.19 738 MET A N 1
ATOM 5653 C CA . MET A 1 738 ? -8.435 -15.695 -40.658 1.00 92.19 738 MET A CA 1
ATOM 5654 C C . MET A 1 738 ? -7.130 -15.215 -41.318 1.00 92.19 738 MET A C 1
ATOM 5656 O O . MET A 1 738 ? -6.440 -15.989 -41.986 1.00 92.19 738 MET A O 1
ATOM 5660 N N . TYR A 1 739 ? -6.756 -13.950 -41.098 1.00 94.19 739 TYR A N 1
ATOM 5661 C CA . TYR A 1 739 ? -5.477 -13.422 -41.571 1.00 94.19 739 TYR A CA 1
ATOM 5662 C C . TYR A 1 739 ? -4.293 -14.130 -40.898 1.00 94.19 739 TYR A C 1
ATOM 5664 O O . TYR A 1 739 ? -3.373 -14.618 -41.559 1.00 94.19 739 TYR A O 1
ATOM 5672 N N . GLU A 1 740 ? -4.360 -14.257 -39.574 1.00 95.31 740 GLU A N 1
ATOM 5673 C CA . GLU A 1 740 ? -3.337 -14.896 -38.753 1.00 95.31 740 GLU A CA 1
ATOM 5674 C C . GLU A 1 740 ? -3.138 -16.384 -39.082 1.00 95.31 740 GLU A C 1
ATOM 5676 O O . GLU A 1 740 ? -1.998 -16.854 -39.108 1.00 95.31 740 GLU A O 1
ATOM 5681 N N . GLU A 1 741 ? -4.215 -17.119 -39.373 1.00 94.38 741 GLU A N 1
ATOM 5682 C CA . GLU A 1 741 ? -4.174 -18.506 -39.856 1.00 94.38 741 GLU A CA 1
ATOM 5683 C C . GLU A 1 741 ? -3.297 -18.616 -41.106 1.00 94.38 741 GLU A C 1
ATOM 5685 O O . GLU A 1 741 ? -2.378 -19.440 -41.152 1.00 94.38 741 GLU A O 1
ATOM 5690 N N . THR A 1 742 ? -3.517 -17.731 -42.082 1.00 94.56 742 THR A N 1
ATOM 5691 C CA . THR A 1 742 ? -2.763 -17.740 -43.341 1.00 94.56 742 THR A CA 1
ATOM 5692 C C . THR A 1 742 ? -1.289 -17.401 -43.113 1.00 94.56 742 THR A C 1
ATOM 5694 O O . THR A 1 742 ? -0.403 -18.092 -43.622 1.00 94.56 742 THR A O 1
ATOM 5697 N N . ILE A 1 743 ? -0.995 -16.390 -42.287 1.00 96.12 743 ILE A N 1
ATOM 5698 C CA . ILE A 1 743 ? 0.388 -16.025 -41.944 1.00 96.12 743 ILE A CA 1
ATOM 5699 C C . ILE A 1 743 ? 1.102 -17.201 -41.267 1.00 96.12 743 ILE A C 1
ATOM 5701 O O . ILE A 1 743 ? 2.251 -17.504 -41.601 1.00 96.12 743 ILE A O 1
ATOM 5705 N N . ARG A 1 744 ? 0.445 -17.891 -40.330 1.00 96.19 744 ARG A N 1
ATOM 5706 C CA . ARG A 1 744 ? 1.022 -19.057 -39.642 1.00 96.19 744 ARG A CA 1
ATOM 5707 C C . ARG A 1 744 ? 1.258 -20.222 -40.587 1.00 96.19 744 ARG A C 1
ATOM 5709 O O . ARG A 1 744 ? 2.327 -20.823 -40.514 1.00 96.19 744 ARG A O 1
ATOM 5716 N N . PHE A 1 745 ? 0.318 -20.485 -41.490 1.00 96.00 745 PHE A N 1
ATOM 5717 C CA . PHE A 1 745 ? 0.458 -21.519 -42.508 1.00 96.00 745 PHE A CA 1
ATOM 5718 C C . PHE A 1 745 ? 1.725 -21.321 -43.347 1.00 96.00 745 PHE A C 1
ATOM 5720 O O . PHE A 1 745 ? 2.558 -22.222 -43.436 1.00 96.00 745 PHE A O 1
ATOM 5727 N N . PHE A 1 746 ? 1.924 -20.122 -43.898 1.00 96.25 746 PHE A N 1
ATOM 5728 C CA . PHE A 1 746 ? 3.126 -19.825 -44.680 1.00 96.25 746 PHE A CA 1
ATOM 5729 C C . PHE A 1 746 ? 4.395 -19.766 -43.832 1.00 96.25 746 PHE A C 1
ATOM 5731 O O . PHE A 1 746 ? 5.451 -20.191 -44.293 1.00 96.25 746 PHE A O 1
ATOM 5738 N N . THR A 1 747 ? 4.308 -19.281 -42.590 1.00 97.12 747 THR A N 1
ATOM 5739 C CA . THR A 1 747 ? 5.456 -19.283 -41.669 1.00 97.12 747 THR A CA 1
ATOM 5740 C C . THR A 1 747 ? 5.963 -20.707 -41.453 1.00 97.12 747 THR A C 1
ATOM 5742 O O . THR A 1 747 ? 7.158 -20.952 -41.593 1.00 97.12 747 THR A O 1
ATOM 5745 N N . ASP A 1 748 ? 5.056 -21.648 -41.181 1.00 96.06 748 ASP A N 1
ATOM 5746 C CA . ASP A 1 748 ? 5.367 -23.069 -41.027 1.00 96.06 748 ASP A CA 1
ATOM 5747 C C . ASP A 1 748 ? 5.914 -23.681 -42.320 1.00 96.06 748 ASP A C 1
ATOM 5749 O O . ASP A 1 748 ? 6.949 -24.347 -42.289 1.00 96.06 748 ASP A O 1
ATOM 5753 N N . LEU A 1 749 ? 5.283 -23.388 -43.464 1.00 95.56 749 LEU A N 1
ATOM 5754 C CA . LEU A 1 749 ? 5.736 -23.847 -44.778 1.00 95.56 749 LEU A CA 1
ATOM 5755 C C . LEU A 1 749 ? 7.196 -23.443 -45.043 1.00 95.56 749 LEU A C 1
ATOM 5757 O O . LEU A 1 749 ? 8.007 -24.280 -45.434 1.00 95.56 749 LEU A O 1
ATOM 5761 N N . PHE A 1 750 ? 7.551 -22.180 -44.790 1.00 95.62 750 PHE A N 1
ATOM 5762 C CA . PHE A 1 750 ? 8.911 -21.678 -44.991 1.00 95.62 750 PHE A CA 1
ATOM 5763 C C . PHE A 1 750 ? 9.900 -22.217 -43.958 1.00 95.62 750 PHE A C 1
ATOM 5765 O O . PHE A 1 750 ? 11.013 -22.606 -44.313 1.00 95.62 750 PHE A O 1
ATOM 5772 N N . GLN A 1 751 ? 9.506 -22.263 -42.684 1.00 96.19 751 GLN A N 1
ATOM 5773 C CA . GLN A 1 751 ? 10.364 -22.764 -41.615 1.00 96.19 751 GLN A CA 1
ATOM 5774 C C . GLN A 1 751 ? 10.675 -24.245 -41.794 1.00 96.19 751 GLN A C 1
ATOM 5776 O O . GLN A 1 751 ? 11.793 -24.666 -41.503 1.00 96.19 751 GLN A O 1
ATOM 5781 N N . ASN A 1 752 ? 9.726 -25.048 -42.268 1.00 95.19 752 ASN A N 1
ATOM 5782 C CA . ASN A 1 752 ? 9.856 -26.501 -42.334 1.00 95.19 752 ASN A CA 1
ATOM 5783 C C . ASN A 1 752 ? 10.224 -27.047 -43.714 1.00 95.19 752 ASN A C 1
ATOM 5785 O O . ASN A 1 752 ? 10.211 -28.263 -43.877 1.00 95.19 752 ASN A O 1
ATOM 5789 N N . ASP A 1 753 ? 10.611 -26.180 -44.658 1.00 93.56 753 ASP A N 1
ATOM 5790 C CA . ASP A 1 753 ? 10.908 -26.576 -46.045 1.00 93.56 753 ASP A CA 1
ATOM 5791 C C . ASP A 1 753 ? 9.746 -27.394 -46.641 1.00 93.56 753 ASP A C 1
ATOM 5793 O O . ASP A 1 753 ? 9.910 -28.465 -47.228 1.00 93.56 753 ASP A O 1
ATOM 5797 N N . GLY A 1 754 ? 8.526 -26.923 -46.372 1.00 93.38 754 GLY A N 1
ATOM 5798 C CA . GLY A 1 754 ? 7.302 -27.605 -46.744 1.00 93.38 754 GLY A CA 1
ATOM 5799 C C . GLY A 1 754 ? 7.089 -27.598 -48.255 1.00 93.38 754 GLY A C 1
ATOM 5800 O O . GLY A 1 754 ? 7.462 -26.664 -48.964 1.00 93.38 754 GLY A O 1
ATOM 5801 N N . SER A 1 755 ? 6.447 -28.652 -48.759 1.00 94.62 755 SER A N 1
ATOM 5802 C CA . SER A 1 755 ? 6.142 -28.772 -50.184 1.00 94.62 755 SER A CA 1
ATOM 5803 C C . SER A 1 755 ? 5.267 -27.614 -50.651 1.00 94.62 755 SER A C 1
ATOM 5805 O O . SER A 1 755 ? 4.211 -27.370 -50.076 1.00 94.62 755 SER A O 1
ATOM 5807 N N . VAL A 1 756 ? 5.627 -26.965 -51.760 1.00 92.50 756 VAL A N 1
ATOM 5808 C CA . VAL A 1 756 ? 4.776 -25.938 -52.390 1.00 92.50 756 VAL A CA 1
ATOM 5809 C C . VAL A 1 756 ? 3.378 -26.471 -52.738 1.00 92.50 756 VAL A C 1
ATOM 5811 O O . VAL A 1 756 ? 2.420 -25.709 -52.780 1.00 92.50 756 VAL A O 1
ATOM 5814 N N . LEU A 1 757 ? 3.226 -27.789 -52.921 1.00 94.00 757 LEU A N 1
ATOM 5815 C CA . LEU A 1 757 ? 1.926 -28.428 -53.158 1.00 94.00 757 LEU A CA 1
ATOM 5816 C C . LEU A 1 757 ? 0.999 -28.368 -51.933 1.00 94.00 757 LEU A C 1
ATOM 5818 O O . LEU A 1 757 ? -0.216 -28.432 -52.097 1.00 94.00 757 LEU A O 1
ATOM 5822 N N . ASN A 1 758 ? 1.541 -28.183 -50.725 1.00 94.44 758 ASN A N 1
ATOM 5823 C CA . ASN A 1 758 ? 0.747 -28.018 -49.504 1.00 94.44 758 ASN A CA 1
ATOM 5824 C C . ASN A 1 758 ? -0.123 -26.757 -49.562 1.00 94.44 758 ASN A C 1
ATOM 5826 O O . ASN A 1 758 ? -1.181 -26.724 -48.948 1.00 94.44 758 ASN A O 1
ATOM 5830 N N . ILE A 1 759 ? 0.270 -25.749 -50.345 1.00 93.12 759 ILE A N 1
ATOM 5831 C CA . ILE A 1 759 ? -0.556 -24.564 -50.609 1.00 93.12 759 ILE A CA 1
ATOM 5832 C C . ILE A 1 759 ? -1.927 -24.977 -51.184 1.00 93.12 759 ILE A C 1
ATOM 5834 O O . ILE A 1 759 ? -2.935 -24.353 -50.873 1.00 93.12 759 ILE A O 1
ATOM 5838 N N . LEU A 1 760 ? -1.981 -26.054 -51.973 1.00 89.75 760 LEU A N 1
ATOM 5839 C CA . LEU A 1 760 ? -3.206 -26.540 -52.611 1.00 89.75 760 LEU A CA 1
ATOM 5840 C C . LEU A 1 760 ? -3.919 -27.632 -51.801 1.00 89.75 760 LEU A C 1
ATOM 5842 O O . LEU A 1 760 ? -5.141 -27.678 -51.811 1.00 89.75 760 LEU A O 1
ATOM 5846 N N . ASP A 1 761 ? -3.172 -28.538 -51.159 1.00 90.38 761 ASP A N 1
ATOM 5847 C CA . ASP A 1 761 ? -3.730 -29.793 -50.618 1.00 90.38 761 ASP A CA 1
ATOM 5848 C C . ASP A 1 761 ? -3.177 -30.179 -49.228 1.00 90.38 761 ASP A C 1
ATOM 5850 O O . ASP A 1 761 ? -3.110 -31.362 -48.872 1.00 90.38 761 ASP A O 1
ATOM 5854 N N . ALA A 1 762 ? -2.749 -29.206 -48.414 1.00 94.75 762 ALA A N 1
ATOM 5855 C CA . ALA A 1 762 ? -2.320 -29.501 -47.046 1.00 94.75 762 ALA A CA 1
ATOM 5856 C C . ALA A 1 762 ? -3.453 -30.135 -46.235 1.00 94.75 762 ALA A C 1
ATOM 5858 O O . ALA A 1 762 ? -4.575 -29.646 -46.227 1.00 94.75 762 ALA A O 1
ATOM 5859 N N . ASP A 1 763 ? -3.134 -31.181 -45.478 1.00 94.56 763 ASP A N 1
ATOM 5860 C CA . ASP A 1 763 ? -4.047 -31.770 -44.495 1.00 94.56 763 ASP A CA 1
ATOM 5861 C C . ASP A 1 763 ? -3.792 -31.217 -43.084 1.00 94.56 763 ASP A C 1
ATOM 5863 O O . ASP A 1 763 ? -3.837 -31.936 -42.090 1.00 94.56 763 ASP A O 1
ATOM 5867 N N . TYR A 1 764 ? -3.448 -29.931 -42.996 1.00 94.25 764 TYR A N 1
ATOM 5868 C CA . TYR A 1 764 ? -3.282 -29.222 -41.731 1.00 94.25 764 TYR A CA 1
ATOM 5869 C C . TYR A 1 764 ? -3.599 -27.730 -41.876 1.00 94.25 764 TYR A C 1
ATOM 5871 O O . TYR A 1 764 ? -3.485 -27.170 -42.965 1.00 94.25 764 TYR A O 1
ATOM 5879 N N . THR A 1 765 ? -3.959 -27.084 -40.766 1.00 93.88 765 THR A N 1
ATOM 5880 C CA . THR A 1 765 ? -4.062 -25.619 -40.655 1.00 93.88 765 THR A CA 1
ATOM 5881 C C . THR A 1 765 ? -3.689 -25.134 -39.245 1.00 93.88 765 THR A C 1
ATOM 5883 O O . THR A 1 765 ? -3.292 -25.933 -38.393 1.00 93.88 765 THR A O 1
ATOM 5886 N N . PHE A 1 766 ? -3.788 -23.830 -38.987 1.00 94.50 766 PHE A N 1
ATOM 5887 C CA . PHE A 1 766 ? -3.524 -23.200 -37.697 1.00 94.50 766 PHE A CA 1
ATOM 5888 C C . PHE A 1 766 ? -4.781 -22.525 -37.168 1.00 94.50 766 PHE A C 1
ATOM 5890 O O . PHE A 1 766 ? -5.339 -21.664 -37.832 1.00 94.50 766 PHE A O 1
ATOM 5897 N N . LEU A 1 767 ? -5.210 -22.888 -35.959 1.00 93.94 767 LEU A N 1
ATOM 5898 C CA . LEU A 1 767 ? -6.473 -22.421 -35.386 1.00 93.94 767 LEU A CA 1
ATOM 5899 C C . LEU A 1 767 ? -6.279 -21.873 -33.978 1.00 93.94 767 LEU A C 1
ATOM 5901 O O . LEU A 1 767 ? -5.483 -22.403 -33.200 1.00 93.94 767 LEU A O 1
ATOM 5905 N N . ASN A 1 768 ? -7.071 -20.858 -33.647 1.00 94.38 768 ASN A N 1
ATOM 5906 C CA . ASN A 1 768 ? -7.384 -20.465 -32.279 1.00 94.38 768 ASN A CA 1
ATOM 5907 C C . ASN A 1 768 ? -8.830 -20.870 -31.927 1.00 94.38 768 ASN A C 1
ATOM 5909 O O . ASN A 1 768 ? -9.540 -21.459 -32.746 1.00 94.38 768 ASN A O 1
ATOM 5913 N N . ALA A 1 769 ? -9.280 -20.545 -30.712 1.00 93.12 769 ALA A N 1
ATOM 5914 C CA . ALA A 1 769 ? -10.625 -20.886 -30.237 1.00 93.12 769 ALA A CA 1
ATOM 5915 C C . ALA A 1 769 ? -11.753 -20.388 -31.168 1.00 93.12 769 ALA A C 1
ATOM 5917 O O . ALA A 1 769 ? -12.726 -21.109 -31.414 1.00 93.12 769 ALA A O 1
ATOM 5918 N N . ASP A 1 770 ? -11.605 -19.175 -31.704 1.00 92.00 770 ASP A N 1
ATOM 5919 C CA . ASP A 1 770 ? -12.628 -18.514 -32.516 1.00 92.00 770 ASP A CA 1
ATOM 5920 C C . ASP A 1 770 ? -12.750 -19.169 -33.901 1.00 92.00 770 ASP A C 1
ATOM 5922 O O . ASP A 1 770 ? -13.857 -19.514 -34.327 1.00 92.00 770 ASP A O 1
ATOM 5926 N N . LEU A 1 771 ? -11.622 -19.445 -34.568 1.00 92.50 771 LEU A N 1
ATOM 5927 C CA . LEU A 1 771 ? -11.617 -20.173 -35.842 1.00 92.50 771 LEU A CA 1
ATOM 5928 C C . LEU A 1 771 ? -12.052 -21.626 -35.689 1.00 92.50 771 LEU A C 1
ATOM 5930 O O . LEU A 1 771 ? -12.812 -22.116 -36.518 1.00 92.50 771 LEU A O 1
ATOM 5934 N N . ALA A 1 772 ? -11.622 -22.316 -34.631 1.00 92.88 772 ALA A N 1
ATOM 5935 C CA . ALA A 1 772 ? -12.040 -23.693 -34.387 1.00 92.88 772 ALA A CA 1
ATOM 5936 C C . ALA A 1 772 ? -13.565 -23.789 -34.235 1.00 92.88 772 ALA A C 1
ATOM 5938 O O . ALA A 1 772 ? -14.198 -24.660 -34.834 1.00 92.88 772 ALA A O 1
ATOM 5939 N N . THR A 1 773 ? -14.169 -22.840 -33.514 1.00 91.19 773 THR A N 1
ATOM 5940 C CA . THR A 1 773 ? -15.628 -22.727 -33.397 1.00 91.19 773 THR A CA 1
ATOM 5941 C C . THR A 1 773 ? -16.269 -22.428 -34.751 1.00 91.19 773 THR A C 1
ATOM 5943 O O . THR A 1 773 ? -17.227 -23.098 -35.138 1.00 91.19 773 THR A O 1
ATOM 5946 N N . HIS A 1 774 ? -15.723 -21.467 -35.501 1.00 90.38 774 HIS A N 1
ATOM 5947 C CA . HIS A 1 774 ? -16.236 -21.091 -36.817 1.00 90.38 774 HIS A CA 1
ATOM 5948 C C . HIS A 1 774 ? -16.158 -22.233 -37.846 1.00 90.38 774 HIS A C 1
ATOM 5950 O O . HIS A 1 774 ? -17.059 -22.386 -38.669 1.00 90.38 774 HIS A O 1
ATOM 5956 N N . TYR A 1 775 ? -15.115 -23.061 -37.787 1.00 90.75 775 TYR A N 1
ATOM 5957 C CA . TYR A 1 775 ? -14.901 -24.198 -38.685 1.00 90.75 775 TYR A CA 1
ATOM 5958 C C . TYR A 1 775 ? -15.560 -25.499 -38.206 1.00 90.75 775 TYR A C 1
ATOM 5960 O O . TYR A 1 775 ? -15.465 -26.511 -38.896 1.00 90.75 775 TYR A O 1
ATOM 5968 N N . GLY A 1 776 ? -16.247 -25.494 -37.057 1.00 90.19 776 GLY A N 1
ATOM 5969 C CA . GLY A 1 776 ? -16.935 -26.675 -36.526 1.00 90.19 776 GLY A CA 1
ATOM 5970 C C . GLY A 1 776 ? -16.005 -27.726 -35.907 1.00 90.19 776 GLY A C 1
ATOM 5971 O O . GLY A 1 776 ? -16.392 -28.886 -35.766 1.00 90.19 776 GLY A O 1
ATOM 5972 N N . ILE A 1 777 ? -14.791 -27.336 -35.512 1.00 90.00 777 ILE A N 1
ATOM 5973 C CA . ILE A 1 777 ? -13.776 -28.198 -34.893 1.00 90.00 777 ILE A CA 1
ATOM 5974 C C . ILE A 1 777 ? -13.883 -28.051 -33.367 1.00 90.00 777 ILE A C 1
ATOM 5976 O O . ILE A 1 777 ? -13.118 -27.340 -32.719 1.00 90.00 777 ILE A O 1
ATOM 5980 N N . THR A 1 778 ? -14.890 -28.699 -32.776 1.00 81.38 778 THR A N 1
ATOM 5981 C CA . THR A 1 778 ? -15.274 -28.509 -31.359 1.00 81.38 778 THR A CA 1
ATOM 5982 C C . THR A 1 778 ? -14.645 -29.506 -30.383 1.00 81.38 778 THR A C 1
ATOM 5984 O O . THR A 1 778 ? -14.857 -29.421 -29.175 1.00 81.38 778 THR A O 1
ATOM 5987 N N . ASN A 1 779 ? -13.873 -30.473 -30.876 1.00 82.31 779 ASN A N 1
ATOM 5988 C CA . ASN A 1 779 ? -13.243 -31.520 -30.066 1.00 82.31 779 ASN A CA 1
ATOM 5989 C C . ASN A 1 779 ? -11.902 -31.089 -29.436 1.00 82.31 779 ASN A C 1
ATOM 5991 O O . ASN A 1 779 ? -11.245 -31.903 -28.786 1.00 82.31 779 ASN A O 1
ATOM 5995 N N . MET A 1 780 ? -11.493 -29.830 -29.614 1.00 82.69 780 MET A N 1
ATOM 5996 C CA . MET A 1 780 ? -10.235 -29.278 -29.110 1.00 82.69 780 MET A CA 1
ATOM 5997 C C . MET A 1 780 ? -10.468 -28.282 -27.969 1.00 82.69 780 MET A C 1
ATOM 5999 O O . MET A 1 780 ? -11.415 -27.501 -27.987 1.00 82.69 780 MET A O 1
ATOM 6003 N N . LYS A 1 781 ? -9.582 -28.300 -26.966 1.00 85.12 781 LYS A N 1
ATOM 6004 C CA . LYS A 1 781 ? -9.605 -27.354 -25.841 1.00 85.12 781 LYS A CA 1
ATOM 6005 C C . LYS A 1 781 ? -8.559 -26.261 -26.048 1.00 85.12 781 LYS A C 1
ATOM 6007 O O . LYS A 1 781 ? -7.371 -26.573 -26.126 1.00 85.12 781 LYS A O 1
ATOM 6012 N N . PHE A 1 782 ? -9.011 -25.011 -26.060 1.00 88.44 782 PHE A N 1
ATOM 6013 C CA . PHE A 1 782 ? -8.182 -23.806 -26.127 1.00 88.44 782 PHE A CA 1
ATOM 6014 C C . PHE A 1 782 ? -8.253 -23.045 -24.799 1.00 88.44 782 PHE A C 1
ATOM 6016 O O . PHE A 1 782 ? -9.290 -23.068 -24.133 1.00 88.44 782 PHE A O 1
ATOM 6023 N N . THR A 1 783 ? -7.172 -22.374 -24.400 1.00 84.81 783 THR A N 1
ATOM 6024 C CA . THR A 1 783 ? -7.131 -21.561 -23.165 1.00 84.81 783 THR A CA 1
ATOM 6025 C C . THR A 1 783 ? -7.558 -20.101 -23.372 1.00 84.81 783 THR A C 1
ATOM 6027 O O . THR A 1 783 ? -7.680 -19.360 -22.399 1.00 84.81 783 THR A O 1
ATOM 6030 N N . GLY A 1 784 ? -7.818 -19.691 -24.619 1.00 78.50 784 GLY A N 1
ATOM 6031 C CA . GLY A 1 784 ? -8.313 -18.365 -25.010 1.00 78.50 784 GLY A CA 1
ATOM 6032 C C . GLY A 1 784 ? -8.044 -18.058 -26.491 1.00 78.50 784 GLY A C 1
ATOM 6033 O O . GLY A 1 784 ? -7.458 -18.879 -27.196 1.00 78.50 784 GLY A O 1
ATOM 6034 N N . SER A 1 785 ? -8.423 -16.867 -26.971 1.00 80.31 785 SER A N 1
ATOM 6035 C CA . SER A 1 785 ? -8.274 -16.461 -28.387 1.00 80.31 785 SER A CA 1
ATOM 6036 C C . SER A 1 785 ? -6.822 -16.316 -28.876 1.00 80.31 785 SER A C 1
ATOM 6038 O O . SER A 1 785 ? -6.586 -16.307 -30.082 1.00 80.31 785 SER A O 1
ATOM 6040 N N . ASN A 1 786 ? -5.839 -16.252 -27.970 1.00 88.31 786 ASN A N 1
ATOM 6041 C CA . ASN A 1 786 ? -4.408 -16.188 -28.308 1.00 88.31 786 ASN A CA 1
ATOM 6042 C C . ASN A 1 786 ? -3.712 -17.567 -28.326 1.00 88.31 786 ASN A C 1
ATOM 6044 O O . ASN A 1 786 ? -2.526 -17.644 -28.646 1.00 88.31 786 ASN A O 1
ATOM 6048 N N . ASP A 1 787 ? -4.418 -18.651 -27.980 1.00 92.38 787 ASP A N 1
ATOM 6049 C CA . ASP A 1 787 ? -3.897 -20.027 -28.018 1.00 92.38 787 ASP A CA 1
ATOM 6050 C C . ASP A 1 787 ? -3.984 -20.578 -29.450 1.00 92.38 787 ASP A C 1
ATOM 6052 O O . ASP A 1 787 ? -5.016 -21.106 -29.862 1.00 92.38 787 ASP A O 1
ATOM 6056 N N . TRP A 1 788 ? -2.911 -20.408 -30.225 1.00 94.50 788 TRP A N 1
ATOM 6057 C CA . TRP A 1 788 ? -2.808 -20.883 -31.607 1.00 94.50 788 TRP A CA 1
ATOM 6058 C C . TRP A 1 788 ? -2.186 -22.270 -31.689 1.00 94.50 788 TRP A C 1
ATOM 6060 O O . TRP A 1 788 ? -1.116 -22.516 -31.130 1.00 94.50 788 TRP A O 1
ATOM 6070 N N . ARG A 1 789 ? -2.807 -23.165 -32.460 1.00 93.94 789 ARG A N 1
ATOM 6071 C CA . ARG A 1 789 ? -2.363 -24.556 -32.594 1.00 93.94 789 ARG A CA 1
ATOM 6072 C C . ARG A 1 789 ? -2.361 -25.008 -34.041 1.00 93.94 789 ARG A C 1
ATOM 6074 O O . ARG A 1 789 ? -3.300 -24.718 -34.775 1.00 93.94 789 ARG A O 1
ATOM 6081 N N . ARG A 1 790 ? -1.333 -25.771 -34.418 1.00 93.75 790 ARG A N 1
ATOM 6082 C CA . ARG A 1 790 ? -1.353 -26.581 -35.640 1.00 93.75 790 ARG A CA 1
ATOM 6083 C C . ARG A 1 790 ? -2.342 -27.727 -35.440 1.00 93.75 790 ARG A C 1
ATOM 6085 O O . ARG A 1 790 ? -2.302 -28.395 -34.406 1.00 93.75 790 ARG A O 1
ATOM 6092 N N . VAL A 1 791 ? -3.221 -27.935 -36.408 1.00 93.31 791 VAL A N 1
ATOM 6093 C CA . VAL A 1 791 ? -4.233 -28.992 -36.407 1.00 93.31 791 VAL A CA 1
ATOM 6094 C C . VAL A 1 791 ? -4.075 -29.782 -37.693 1.00 93.31 791 VAL A C 1
ATOM 6096 O O . VAL A 1 791 ? -4.234 -29.216 -38.768 1.00 93.31 791 VAL A O 1
ATOM 6099 N N . ASP A 1 792 ? -3.727 -31.061 -37.571 1.00 93.69 792 ASP A N 1
ATOM 6100 C CA . ASP A 1 792 ? -3.638 -32.006 -38.687 1.00 93.69 792 ASP A CA 1
ATOM 6101 C C . ASP A 1 792 ? -5.002 -32.681 -38.954 1.00 93.69 792 ASP A C 1
ATOM 6103 O O . ASP A 1 792 ? -5.925 -32.593 -38.135 1.00 93.69 792 ASP A O 1
ATOM 6107 N N . ASP A 1 793 ? -5.107 -33.399 -40.076 1.00 92.81 793 ASP A N 1
ATOM 6108 C CA . ASP A 1 793 ? -6.277 -34.192 -40.481 1.00 92.81 793 ASP A CA 1
ATOM 6109 C C . ASP A 1 793 ? -7.538 -33.316 -40.614 1.00 92.81 793 ASP A C 1
ATOM 6111 O O . ASP A 1 793 ? -8.625 -33.645 -40.128 1.00 92.81 793 ASP A O 1
ATOM 6115 N N . VAL A 1 794 ? -7.368 -32.130 -41.212 1.00 92.38 794 VAL A N 1
ATOM 6116 C CA . VAL A 1 794 ? -8.417 -31.107 -41.358 1.00 92.38 794 VAL A CA 1
ATOM 6117 C C . VAL A 1 794 ? -9.256 -31.282 -42.621 1.00 92.38 794 VAL A C 1
ATOM 6119 O O . VAL A 1 794 ? -10.351 -30.715 -42.701 1.00 92.38 794 VAL A O 1
ATOM 6122 N N . LYS A 1 795 ? -8.842 -32.153 -43.551 1.00 92.25 795 LYS A N 1
ATOM 6123 C CA . LYS A 1 795 ? -9.638 -32.510 -44.738 1.00 92.25 795 LYS A CA 1
ATOM 6124 C C . LYS A 1 795 ? -11.005 -33.085 -44.376 1.00 92.25 795 LYS A C 1
ATOM 6126 O O . LYS A 1 795 ? -11.982 -32.817 -45.074 1.00 92.25 795 LYS A O 1
ATOM 6131 N N . LYS A 1 796 ? -11.129 -33.782 -43.238 1.00 91.00 796 LYS A N 1
ATOM 6132 C CA . LYS A 1 796 ? -12.429 -34.264 -42.720 1.00 91.00 796 LYS A CA 1
ATOM 6133 C C . LYS A 1 796 ? -13.413 -33.140 -42.376 1.00 91.00 796 LYS A C 1
ATOM 6135 O O . LYS A 1 796 ? -14.614 -33.381 -42.311 1.00 91.00 796 LYS A O 1
ATOM 6140 N N . PHE A 1 797 ? -12.912 -31.922 -42.185 1.00 89.44 797 PHE A N 1
ATOM 6141 C CA . PHE A 1 797 ? -13.700 -30.711 -41.968 1.00 89.44 797 PHE A CA 1
ATOM 6142 C C . PHE A 1 797 ? -13.827 -29.862 -43.243 1.00 89.44 797 PHE A C 1
ATOM 6144 O O . PHE A 1 797 ? -14.241 -28.709 -43.167 1.00 89.44 797 PHE A O 1
ATOM 6151 N N . SER A 1 798 ? -13.486 -30.416 -44.417 1.00 88.44 798 SER A N 1
ATOM 6152 C CA . SER A 1 798 ? -13.432 -29.690 -45.697 1.00 88.44 798 SER A CA 1
ATOM 6153 C C . SER A 1 798 ? -12.525 -28.454 -45.636 1.00 88.44 798 SER A C 1
ATOM 6155 O O . SER A 1 798 ? -12.854 -27.397 -46.171 1.00 88.44 798 SER A O 1
ATOM 6157 N N . ARG A 1 799 ? -11.396 -28.582 -44.931 1.00 88.50 799 ARG A N 1
ATOM 6158 C CA . ARG A 1 799 ? -10.340 -27.570 -44.823 1.00 88.50 799 ARG A CA 1
ATOM 6159 C C . ARG A 1 799 ? -9.014 -28.168 -45.274 1.00 88.50 799 ARG A C 1
ATOM 6161 O O . ARG A 1 799 ? -8.816 -29.375 -45.155 1.00 88.50 799 ARG A O 1
ATOM 6168 N N . GLY A 1 800 ? -8.111 -27.326 -45.752 1.00 85.00 800 GLY A N 1
ATOM 6169 C CA . GLY A 1 800 ? -6.777 -27.741 -46.158 1.00 85.00 800 GLY A CA 1
ATOM 6170 C C . GLY A 1 800 ? -6.163 -26.772 -47.158 1.00 85.00 800 GLY A C 1
ATOM 6171 O O . GLY A 1 800 ? -6.864 -26.255 -48.018 1.00 85.00 800 GLY A O 1
ATOM 6172 N N . GLY A 1 801 ? -4.862 -26.518 -47.031 1.00 84.94 801 GLY A N 1
ATOM 6173 C CA . GLY A 1 801 ? -4.171 -25.522 -47.851 1.00 84.94 801 GLY A CA 1
ATOM 6174 C C . GLY A 1 801 ? -4.773 -24.121 -47.697 1.00 84.94 801 GLY A C 1
ATOM 6175 O O . GLY A 1 801 ? -5.300 -23.774 -46.642 1.00 84.94 801 GLY A O 1
ATOM 6176 N N . ILE A 1 802 ? -4.670 -23.318 -48.755 1.00 77.94 802 ILE A N 1
ATOM 6177 C CA . ILE A 1 802 ? -5.183 -21.938 -48.808 1.00 77.94 802 ILE A CA 1
ATOM 6178 C C . ILE A 1 802 ? -6.267 -21.722 -49.884 1.00 77.94 802 ILE A C 1
ATOM 6180 O O . ILE A 1 802 ? -6.651 -20.576 -50.120 1.00 77.94 802 ILE A O 1
ATOM 6184 N N . LEU A 1 803 ? -6.709 -22.784 -50.572 1.00 55.66 803 LEU A N 1
ATOM 6185 C CA . LEU A 1 803 ? -7.722 -22.735 -51.639 1.00 55.66 803 LEU A CA 1
ATOM 6186 C C . LEU A 1 803 ? -9.108 -23.175 -51.167 1.00 55.66 803 LEU A C 1
ATOM 6188 O O . LEU A 1 803 ? -9.191 -24.163 -50.405 1.00 55.66 803 LEU A O 1
#

Mean predicted aligned error: 17.61 Å

pLDDT: mean 85.26, std 14.57, range [26.7, 98.31]

Solvent-accessible surface area (backbone atoms only — not comparable to full-atom values): 45613 Å² total; per-residue (Å²): 106,79,71,36,73,42,34,34,48,47,48,51,44,45,55,45,27,71,74,69,52,60,54,61,65,58,43,17,62,74,59,73,48,61,47,70,52,42,50,27,50,27,44,66,69,31,54,53,64,60,69,73,49,79,85,64,53,58,46,80,45,75,33,68,39,49,89,76,36,80,55,25,33,27,31,14,56,99,61,68,42,28,37,42,22,26,47,40,93,57,70,49,70,66,96,26,57,41,56,41,48,25,32,31,35,21,25,20,57,51,28,21,25,32,46,28,43,31,35,90,48,72,51,33,26,34,40,43,46,41,39,28,29,22,27,60,89,47,54,91,30,34,32,38,38,35,32,44,32,29,25,90,30,61,18,44,71,45,71,52,77,30,45,71,48,41,74,40,66,63,81,67,44,72,62,43,76,45,44,64,48,27,30,44,31,46,36,35,31,31,37,91,45,41,41,60,57,40,40,27,36,47,40,47,37,40,32,41,68,64,94,84,55,55,72,49,41,47,25,81,45,32,14,80,53,49,78,80,37,72,52,18,48,42,89,84,74,46,74,53,24,36,37,48,29,38,44,83,48,83,73,67,84,82,75,78,53,72,37,75,84,10,53,65,41,50,36,69,62,52,89,47,70,71,57,34,55,54,33,25,48,52,44,22,51,51,57,66,48,79,76,53,90,57,68,86,37,34,51,25,48,42,39,41,43,59,62,11,54,75,12,64,57,35,40,63,59,57,52,60,56,46,70,77,58,67,92,64,88,89,70,86,80,76,85,75,80,90,72,81,77,80,80,83,79,76,97,59,93,85,68,72,46,72,72,71,85,54,32,21,38,35,83,89,74,48,80,50,62,68,90,41,74,52,79,69,81,89,73,85,87,82,71,49,71,64,66,53,40,50,53,96,57,83,91,81,86,86,87,77,71,51,78,78,89,26,38,66,40,74,46,71,59,80,90,71,99,60,90,77,77,93,74,89,80,88,74,87,63,54,74,50,75,43,80,46,91,67,62,94,87,54,88,45,63,46,73,45,62,71,42,53,82,48,55,41,86,93,24,70,44,40,54,56,53,52,51,53,52,51,57,48,48,74,73,51,57,68,63,85,78,45,99,72,91,70,75,94,78,84,84,73,70,93,74,88,76,84,89,86,51,63,62,54,40,73,76,74,38,53,75,67,54,37,54,47,51,54,47,52,51,51,49,48,45,62,75,66,39,47,50,54,53,49,51,58,46,48,53,51,42,44,61,57,34,60,78,82,48,79,43,71,82,55,53,85,52,54,61,60,42,52,52,48,26,51,54,48,56,50,48,59,60,71,45,47,64,57,54,53,51,50,49,52,55,48,41,26,51,60,47,49,37,81,66,50,73,65,60,50,50,50,52,54,47,50,37,51,52,35,47,75,71,70,41,53,70,70,59,28,50,52,51,48,49,48,51,48,69,70,28,66,59,44,74,41,91,83,76,83,80,55,90,69,96,56,93,62,85,72,52,34,46,54,48,34,42,50,52,23,38,62,43,38,70,40,73,50,51,75,66,54,47,50,40,18,74,69,66,45,36,80,40,68,69,50,38,51,50,51,50,55,54,48,35,61,37,81,53,22,37,40,27,16,46,65,48,50,24,48,75,68,71,46,56,68,47,57,72,64,72,89,67,55,56,88,84,42,67,65,47,82,80,38,38,55,56,58,47,49,26,53,31,49,47,42,24,50,34,58,46,65,72,46,62,78,63,36,51,64,65,22,48,38,49,45,38,27,45,64,54,25,57,74,63,68,52,73,93,66,92,59,91,41,77,84,42,71,39,84,41,69,72,28,51,88,65,79,40,31,38,80,108

Secondary structure (DSSP, 8-state):
-HHHHTHHHHHHHHHHHHTT---HHHHHHHHT--HHHHHHHHHHHT---SSPPPP--B--SEE-SGGG-TTEEEEE-SSSSEEEEE-SSS-EEESEEE-TTEEEEE-BTTEEEEEEEE-SSSEEEEEEEEEEES-TTS---EEEEEEEEETTEEEEEEEEEE-TTPPB-PPPEEEEEE-TT-EEEEEEEEBTTB-TT--EEEEEEEEESSTT--EEEHHHHHTT-GGG-SSBPPTTS-TT-EEEEEEE-------PPPPTTSHHHHHHH---HHHHHHHHHHHHHHHHSPPPSSTTSHHHHHHHHHHSTTSTTTHHHHHHHHTT----SS-PPP---S-SGGG-----TT-SB--GGGTTB-TTS-B--TT----PSS-----B--TTTSTT----------TTTSTT-EEE----SSPPPP--SPPPPPEEEEEPSS-TT---EEEEESS-EEE-TT-HHHHHHHHHHHHHHTTS-GGGG----S-S--S--S-S-----HHHHHHH--HHHHHHHHHHHHHHHHHHTHHHHHHHHHHHHHHHHTTTS-GGGGHHHHHHHHHHHHHHHHHHHHHHHHHHHHHHHHHHHHTSSPPPHHHHHHHHHHHHHHHHTT--HHHHHHHHHHHHHTSHHHH----PPPSSSS--PPPHHHHHHHHHHHHHSS---HHHHHHHHTT-TTSHHHHHHHHHHHHHSGGGHHHIIIIIIHHTT-TTGGG---S-TTT-TTHHHHHHHHHHHHHHHHHHHHHTT--TTHHHH-SEEEE-HHHHHHTT--S---SSTT--EEEE--GGGT--TT-